Protein AF-W6P0T3-F1 (afdb_monomer_lite)

Structure (mmCIF, N/CA/C/O backbone):
data_AF-W6P0T3-F1
#
_entry.id   AF-W6P0T3-F1
#
loop_
_atom_site.group_PDB
_atom_site.id
_atom_site.type_symbol
_atom_site.label_atom_id
_atom_site.label_alt_id
_atom_site.label_comp_id
_atom_site.label_asym_id
_atom_site.label_entity_id
_atom_site.label_seq_id
_atom_site.pdbx_PDB_ins_code
_atom_site.Cartn_x
_atom_site.Cartn_y
_atom_site.Cartn_z
_atom_site.occupancy
_atom_site.B_iso_or_equiv
_atom_site.auth_seq_id
_atom_site.auth_comp_id
_atom_site.auth_asym_id
_atom_site.auth_atom_id
_atom_site.pdbx_PDB_model_num
ATOM 1 N N . MET A 1 1 ? 24.752 42.224 -3.542 1.00 72.88 1 MET A N 1
ATOM 2 C CA . MET A 1 1 ? 26.170 41.860 -3.734 1.00 72.88 1 MET A CA 1
ATOM 3 C C . MET A 1 1 ? 26.291 40.726 -4.737 1.00 72.88 1 MET A C 1
ATOM 5 O O . MET A 1 1 ? 26.664 41.035 -5.850 1.00 72.88 1 MET A O 1
ATOM 9 N N . ALA A 1 2 ? 25.847 39.499 -4.432 1.00 73.19 2 ALA A N 1
ATOM 10 C CA . ALA A 1 2 ? 25.957 38.349 -5.345 1.00 73.19 2 ALA A CA 1
ATOM 11 C C . ALA A 1 2 ? 25.408 38.587 -6.769 1.00 73.19 2 ALA A C 1
ATOM 13 O O . ALA A 1 2 ? 26.089 38.277 -7.734 1.00 73.19 2 ALA A O 1
ATOM 14 N N . TYR A 1 3 ? 24.240 39.228 -6.912 1.00 77.25 3 TYR A N 1
ATOM 15 C CA . TYR A 1 3 ? 23.693 39.597 -8.229 1.00 77.25 3 TYR A CA 1
ATOM 16 C C . TYR A 1 3 ? 24.592 40.574 -9.011 1.00 77.25 3 TYR A C 1
ATOM 18 O O . TYR A 1 3 ? 24.752 40.443 -10.217 1.00 77.25 3 TYR A O 1
ATOM 26 N N . ILE A 1 4 ? 25.213 41.537 -8.320 1.00 81.94 4 ILE A N 1
ATOM 27 C CA . ILE A 1 4 ? 26.157 42.481 -8.938 1.00 81.94 4 ILE A CA 1
ATOM 28 C C . ILE A 1 4 ? 27.427 41.726 -9.332 1.00 81.94 4 ILE A C 1
ATOM 30 O O . ILE A 1 4 ? 27.840 41.831 -10.475 1.00 81.94 4 ILE A O 1
ATOM 34 N N . THR A 1 5 ? 27.982 40.911 -8.427 1.00 84.25 5 THR A N 1
ATOM 35 C CA . THR A 1 5 ? 29.159 40.066 -8.679 1.00 84.25 5 THR A CA 1
ATOM 36 C C . THR A 1 5 ? 28.967 39.154 -9.893 1.00 84.25 5 THR A C 1
ATOM 38 O O . THR A 1 5 ? 29.878 39.030 -10.706 1.00 84.25 5 THR A O 1
ATOM 41 N N . TRP A 1 6 ? 27.788 38.540 -10.031 1.00 78.75 6 TRP A N 1
ATOM 42 C CA . TRP A 1 6 ? 27.437 37.694 -11.172 1.00 78.75 6 TRP A CA 1
ATOM 43 C C . TRP A 1 6 ? 27.368 38.497 -12.475 1.00 78.75 6 TRP A C 1
ATOM 45 O O . TRP A 1 6 ? 28.061 38.172 -13.432 1.00 78.75 6 TRP A O 1
ATOM 55 N N . MET A 1 7 ? 26.617 39.604 -12.482 1.00 78.38 7 MET A N 1
ATOM 56 C CA . MET A 1 7 ? 26.443 40.450 -13.669 1.00 78.38 7 MET A CA 1
ATOM 57 C C . MET A 1 7 ? 27.739 41.129 -14.133 1.00 78.38 7 MET A C 1
ATOM 59 O O . MET A 1 7 ? 27.922 41.342 -15.329 1.00 78.38 7 MET A O 1
ATOM 63 N N . THR A 1 8 ? 28.625 41.515 -13.209 1.00 83.31 8 THR A N 1
ATOM 64 C CA . THR A 1 8 ? 29.888 42.193 -13.547 1.00 83.31 8 THR A CA 1
ATOM 65 C C . THR A 1 8 ? 31.049 41.228 -13.764 1.00 83.31 8 THR A C 1
ATOM 67 O O . THR A 1 8 ? 32.076 41.651 -14.287 1.00 83.31 8 THR A O 1
ATOM 70 N N . ASN A 1 9 ? 30.907 39.963 -13.344 1.00 80.94 9 ASN A N 1
ATOM 71 C CA . ASN A 1 9 ? 31.951 38.933 -13.337 1.00 80.94 9 ASN A CA 1
ATOM 72 C C . ASN A 1 9 ? 33.302 39.427 -12.765 1.00 80.94 9 ASN A C 1
ATOM 74 O O . ASN A 1 9 ? 34.375 39.065 -13.246 1.00 80.94 9 ASN A O 1
ATOM 78 N N . ASP A 1 10 ? 33.251 40.294 -11.748 1.00 88.69 10 ASP A N 1
ATOM 79 C CA . ASP A 1 10 ? 34.432 40.944 -11.165 1.00 88.69 10 ASP A CA 1
ATOM 80 C C . ASP A 1 10 ? 35.087 40.044 -10.104 1.00 88.69 10 ASP A C 1
ATOM 82 O O . ASP A 1 10 ? 34.441 39.634 -9.136 1.00 88.69 10 ASP A O 1
ATOM 86 N N . SER A 1 11 ? 36.381 39.750 -10.267 1.00 88.62 11 SER A N 1
ATOM 87 C CA . SER A 1 11 ? 37.108 38.822 -9.389 1.00 88.62 11 SER A CA 1
ATOM 88 C C . SER A 1 11 ? 37.248 39.314 -7.944 1.00 88.62 11 SER A C 1
ATOM 90 O O . SER A 1 11 ? 37.234 38.488 -7.034 1.00 88.62 11 SER A O 1
ATOM 92 N N . ALA A 1 12 ? 37.379 40.620 -7.699 1.00 88.69 12 ALA A N 1
ATOM 93 C CA . ALA A 1 12 ? 37.487 41.147 -6.337 1.00 88.69 12 ALA A CA 1
ATOM 94 C C . ALA A 1 12 ? 36.136 41.050 -5.613 1.00 88.69 12 ALA A C 1
ATOM 96 O O . ALA A 1 12 ? 36.073 40.673 -4.445 1.00 88.69 12 ALA A O 1
ATOM 97 N N . LEU A 1 13 ? 35.034 41.281 -6.336 1.00 89.12 13 LEU A N 1
ATOM 98 C CA . LEU A 1 13 ? 33.688 41.084 -5.793 1.00 89.12 13 LEU A CA 1
ATOM 99 C C . LEU A 1 13 ? 33.354 39.605 -5.536 1.00 89.12 13 LEU A C 1
ATOM 101 O O . LEU A 1 13 ? 32.531 39.316 -4.663 1.00 89.12 13 LEU A O 1
ATOM 105 N N . LYS A 1 14 ? 33.955 38.665 -6.279 1.00 90.31 14 LYS A N 1
ATOM 106 C CA . LYS A 1 14 ? 33.866 37.221 -5.993 1.00 90.31 14 LYS A CA 1
ATOM 107 C C . LYS A 1 14 ? 34.643 36.845 -4.725 1.00 90.31 14 LYS A C 1
ATOM 109 O O . LYS A 1 14 ? 34.139 36.056 -3.924 1.00 90.31 14 LYS A O 1
ATOM 114 N N . ASP A 1 15 ? 35.814 37.443 -4.504 1.00 92.69 15 ASP A N 1
ATOM 115 C CA . ASP A 1 15 ? 36.596 37.265 -3.271 1.00 92.69 15 ASP A CA 1
ATOM 116 C C . ASP A 1 15 ? 35.828 37.779 -2.043 1.00 92.69 15 ASP A C 1
ATOM 118 O O . ASP A 1 15 ? 35.684 37.060 -1.049 1.00 92.69 15 ASP A O 1
ATOM 122 N N . ASP A 1 16 ? 35.242 38.977 -2.140 1.00 89.44 16 ASP A N 1
ATOM 123 C CA . ASP A 1 16 ? 34.385 39.542 -1.093 1.00 89.44 16 ASP A CA 1
ATOM 124 C C . ASP A 1 16 ? 33.165 38.648 -0.822 1.00 89.44 16 ASP A C 1
ATOM 126 O O . ASP A 1 16 ? 32.806 38.406 0.336 1.00 89.44 16 ASP A O 1
ATOM 130 N N . LEU A 1 17 ? 32.550 38.094 -1.875 1.00 89.31 17 LEU A N 1
ATOM 131 C CA . LEU A 1 17 ? 31.424 37.170 -1.747 1.00 89.31 17 LEU A CA 1
ATOM 132 C C . LEU A 1 17 ? 31.800 35.921 -0.939 1.00 89.31 17 LEU A C 1
ATOM 134 O O . LEU A 1 17 ? 31.037 35.550 -0.044 1.00 89.31 17 LEU A O 1
ATOM 138 N N . CYS A 1 18 ? 32.975 35.324 -1.176 1.00 90.94 18 CYS A N 1
ATOM 139 C CA . CYS A 1 18 ? 33.446 34.136 -0.448 1.00 90.94 18 CYS A CA 1
ATOM 140 C C . CYS A 1 18 ? 33.472 34.345 1.075 1.00 90.94 18 CYS A C 1
ATOM 142 O O . CYS A 1 18 ? 33.149 33.428 1.830 1.00 90.94 18 CYS A O 1
ATOM 144 N N . THR A 1 19 ? 33.780 35.560 1.547 1.00 87.44 19 THR A N 1
ATOM 145 C CA . THR A 1 19 ? 33.768 35.876 2.989 1.00 87.44 19 THR A CA 1
ATOM 146 C C . THR A 1 19 ? 32.364 35.853 3.603 1.00 87.44 19 THR A C 1
ATOM 148 O O . THR A 1 19 ? 32.204 35.571 4.791 1.00 87.44 19 THR A O 1
ATOM 151 N N . CYS A 1 20 ? 31.336 36.112 2.792 1.00 86.50 20 CYS A N 1
ATOM 152 C CA . CYS A 1 20 ? 29.947 36.194 3.231 1.00 86.50 20 CYS A CA 1
ATOM 153 C C . CYS A 1 20 ? 29.197 34.866 3.075 1.00 86.50 20 CYS A C 1
ATOM 155 O O . CYS A 1 20 ? 28.272 34.603 3.849 1.00 86.50 20 CYS A O 1
ATOM 157 N N . LEU A 1 21 ? 29.590 34.018 2.115 1.00 87.69 21 LEU A N 1
ATOM 158 C CA . LEU A 1 21 ? 28.896 32.763 1.802 1.00 87.69 21 LEU A CA 1
ATOM 159 C C . LEU A 1 21 ? 28.636 31.873 3.032 1.00 87.69 21 LEU A C 1
ATOM 161 O O . LEU A 1 21 ? 27.492 31.450 3.176 1.00 87.69 21 LEU A O 1
ATOM 165 N N . PRO A 1 22 ? 29.574 31.645 3.981 1.00 87.44 22 PRO A N 1
ATOM 166 C CA . PRO A 1 22 ? 29.322 30.805 5.161 1.00 87.44 22 PRO A CA 1
ATOM 167 C C . PRO A 1 22 ? 28.130 31.227 6.034 1.00 87.44 22 PRO A C 1
ATOM 169 O O . PRO A 1 22 ? 27.604 30.402 6.779 1.00 87.44 22 PRO A O 1
ATOM 172 N N . SER A 1 23 ? 27.712 32.496 5.966 1.00 86.44 23 SER A N 1
ATOM 173 C CA . SER A 1 23 ? 26.582 33.026 6.740 1.00 86.44 23 SER A CA 1
ATOM 174 C C . SER A 1 23 ? 25.211 32.771 6.100 1.00 86.44 23 SER A C 1
ATOM 176 O O . SER A 1 23 ? 24.187 32.983 6.749 1.00 86.44 23 SER A O 1
ATOM 178 N N . LEU A 1 24 ? 25.185 32.314 4.845 1.00 85.94 24 LEU A N 1
ATOM 179 C CA . LEU A 1 24 ? 23.966 32.051 4.086 1.00 85.94 24 LEU A CA 1
ATOM 180 C C . LEU A 1 24 ? 23.454 30.624 4.312 1.00 85.94 24 LEU A C 1
ATOM 182 O O . LEU A 1 24 ? 24.205 29.721 4.708 1.00 85.94 24 LEU A O 1
ATOM 186 N N . ASP A 1 25 ? 22.165 30.421 4.036 1.00 87.62 25 ASP A N 1
ATOM 187 C CA . ASP A 1 25 ? 21.563 29.092 4.015 1.00 87.62 25 ASP A CA 1
ATOM 188 C C . ASP A 1 25 ? 22.158 28.222 2.898 1.00 87.62 25 ASP A C 1
ATOM 190 O O . ASP A 1 25 ? 22.774 28.699 1.943 1.00 87.62 25 ASP A O 1
ATOM 194 N N . THR A 1 26 ? 21.996 26.913 3.041 1.00 87.62 26 THR A N 1
ATOM 195 C CA . THR A 1 26 ? 22.653 25.912 2.198 1.00 87.62 26 THR A CA 1
ATOM 196 C C . THR A 1 26 ? 22.242 25.962 0.733 1.00 87.62 26 THR A C 1
ATOM 198 O O . THR A 1 26 ? 23.102 25.744 -0.117 1.00 87.62 26 THR A O 1
ATOM 201 N N . TYR A 1 27 ? 20.983 26.290 0.431 1.00 83.19 27 TYR A N 1
ATOM 202 C CA . TYR A 1 27 ? 20.498 26.370 -0.948 1.00 83.19 27 TYR A CA 1
ATOM 203 C C . TYR A 1 27 ? 21.127 27.565 -1.669 1.00 83.19 27 TYR A C 1
ATOM 205 O O . TYR A 1 27 ? 21.695 27.424 -2.751 1.00 83.19 27 TYR A O 1
ATOM 213 N N . MET A 1 28 ? 21.120 28.732 -1.016 1.00 83.62 28 MET A N 1
ATOM 214 C CA . MET A 1 28 ? 21.764 29.934 -1.546 1.00 83.62 28 MET A CA 1
ATOM 215 C C . MET A 1 28 ? 23.274 29.742 -1.729 1.00 83.62 28 MET A C 1
ATOM 217 O O . MET A 1 28 ? 23.818 30.127 -2.762 1.00 83.62 28 MET A O 1
ATOM 221 N N . ARG A 1 29 ? 23.965 29.124 -0.757 1.00 91.25 29 ARG A N 1
ATOM 222 C CA . ARG A 1 29 ? 25.405 28.831 -0.888 1.00 91.25 29 ARG A CA 1
ATOM 223 C C . ARG A 1 29 ? 25.709 27.942 -2.088 1.00 91.25 29 ARG A C 1
ATOM 225 O O . ARG A 1 29 ? 26.627 28.270 -2.833 1.00 91.25 29 ARG A O 1
ATOM 232 N N . ALA A 1 30 ? 24.959 26.851 -2.263 1.00 87.50 30 ALA A N 1
ATOM 233 C CA . ALA A 1 30 ? 25.141 25.937 -3.387 1.00 87.50 30 ALA A CA 1
ATOM 234 C C . ALA A 1 30 ? 24.973 26.682 -4.718 1.00 87.50 30 ALA A C 1
ATOM 236 O O . ALA A 1 30 ? 25.896 26.694 -5.527 1.00 87.50 30 ALA A O 1
ATOM 237 N N . GLY A 1 31 ? 23.870 27.421 -4.885 1.00 85.56 31 GLY A N 1
ATOM 238 C CA . GLY A 1 31 ? 23.622 28.203 -6.099 1.00 85.56 31 GLY A CA 1
ATOM 239 C C . GLY A 1 31 ? 24.737 29.204 -6.420 1.00 85.56 31 GLY A C 1
ATOM 240 O O . GLY A 1 31 ? 25.165 29.306 -7.567 1.00 85.56 31 GLY A O 1
ATOM 241 N N . TYR A 1 32 ? 25.277 29.915 -5.423 1.00 89.94 32 TYR A N 1
ATOM 242 C CA . TYR A 1 32 ? 26.364 30.869 -5.673 1.00 89.94 32 TYR A CA 1
ATOM 243 C C . TYR A 1 32 ? 27.703 30.210 -6.018 1.00 89.94 32 TYR A C 1
ATOM 245 O O . TYR A 1 32 ? 28.464 30.791 -6.792 1.00 89.94 32 TYR A O 1
ATOM 253 N N . ILE A 1 33 ? 27.992 29.015 -5.495 1.00 89.75 33 ILE A N 1
ATOM 254 C CA . ILE A 1 33 ? 29.171 28.244 -5.913 1.00 89.75 33 ILE A CA 1
ATOM 255 C C . ILE A 1 33 ? 29.057 27.884 -7.398 1.00 89.75 33 ILE A C 1
ATOM 257 O O . ILE A 1 33 ? 29.981 28.168 -8.155 1.00 89.75 33 ILE A O 1
ATOM 261 N N . GLY A 1 34 ? 27.911 27.344 -7.813 1.00 84.69 34 GLY A N 1
ATOM 262 C CA . GLY A 1 34 ? 27.694 26.876 -9.185 1.00 84.69 34 GLY A CA 1
ATOM 263 C C . GLY A 1 34 ? 27.601 27.975 -10.231 1.00 84.69 34 GLY A C 1
ATOM 264 O O . GLY A 1 34 ? 28.098 27.822 -11.341 1.00 84.69 34 GLY A O 1
ATOM 265 N N . VAL A 1 35 ? 26.984 29.102 -9.872 1.00 83.50 35 VAL A N 1
ATOM 266 C CA . VAL A 1 35 ? 26.650 30.164 -10.834 1.00 83.50 35 VAL A CA 1
ATOM 267 C C . VAL A 1 35 ? 27.641 31.327 -10.793 1.00 83.50 35 VAL A C 1
ATOM 269 O O . VAL A 1 35 ? 27.955 31.913 -11.825 1.00 83.50 35 VAL A O 1
ATOM 272 N N . VAL A 1 36 ? 28.132 31.710 -9.608 1.00 85.62 36 VAL A N 1
ATOM 273 C CA . VAL A 1 36 ? 28.954 32.927 -9.446 1.00 85.62 36 VAL A CA 1
ATOM 274 C C . VAL A 1 36 ? 30.439 32.598 -9.354 1.00 85.62 36 VAL A C 1
ATOM 276 O O . VAL A 1 36 ? 31.266 33.311 -9.931 1.00 85.62 36 VAL A O 1
ATOM 279 N N . LEU A 1 37 ? 30.788 31.526 -8.639 1.00 89.25 37 LEU A N 1
ATOM 280 C CA . LEU A 1 37 ? 32.173 31.082 -8.482 1.00 89.25 37 LEU A CA 1
ATOM 281 C C . LEU A 1 37 ? 32.634 30.120 -9.584 1.00 89.25 37 LEU A C 1
ATOM 283 O O . LEU A 1 37 ? 33.788 29.714 -9.537 1.00 89.25 37 LEU A O 1
ATOM 287 N N . ASN A 1 38 ? 31.791 29.786 -10.567 1.00 86.62 38 ASN A N 1
ATOM 288 C CA . ASN A 1 38 ? 32.189 28.985 -11.722 1.00 86.62 38 ASN A CA 1
ATOM 289 C C . ASN A 1 38 ? 32.487 29.868 -12.957 1.00 86.62 38 ASN A C 1
ATOM 291 O O . ASN A 1 38 ? 31.588 30.574 -13.418 1.00 86.62 38 ASN A O 1
ATOM 295 N N . PRO A 1 39 ? 33.710 29.858 -13.518 1.00 86.25 39 PRO A N 1
ATOM 296 C CA . PRO A 1 39 ? 34.933 29.298 -12.944 1.00 86.25 39 PRO A CA 1
ATOM 297 C C . PRO A 1 39 ? 35.530 30.228 -11.866 1.00 86.25 39 PRO A C 1
ATOM 299 O O . PRO A 1 39 ? 35.317 31.453 -11.915 1.00 86.25 39 PRO A O 1
ATOM 302 N N . PRO A 1 40 ? 36.304 29.686 -10.906 1.00 89.56 40 PRO A N 1
ATOM 303 C CA . PRO A 1 40 ? 37.002 30.496 -9.917 1.00 89.56 40 PRO A CA 1
ATOM 304 C C . PRO A 1 40 ? 38.188 31.206 -10.579 1.00 89.56 40 PRO A C 1
ATOM 306 O O . PRO A 1 40 ? 38.902 30.630 -11.397 1.00 89.56 40 PRO A O 1
ATOM 309 N N . THR A 1 41 ? 38.402 32.477 -10.238 1.00 89.31 41 THR A N 1
ATOM 310 C CA . THR A 1 41 ? 39.426 33.334 -10.867 1.00 89.31 41 THR A CA 1
ATOM 311 C C . THR A 1 41 ? 40.540 33.762 -9.911 1.00 89.31 41 THR A C 1
ATOM 313 O O . THR A 1 41 ? 41.446 34.494 -10.309 1.00 89.31 41 THR A O 1
ATOM 316 N N . SER A 1 42 ? 40.491 33.327 -8.649 1.00 90.94 42 SER A N 1
ATOM 317 C CA . SER A 1 42 ? 41.497 33.620 -7.625 1.00 90.94 42 SER A CA 1
ATOM 318 C C . SER A 1 42 ? 41.773 32.392 -6.751 1.00 90.94 42 SER A C 1
ATOM 320 O O . SER A 1 42 ? 40.900 31.549 -6.549 1.00 90.94 42 SER A O 1
ATOM 322 N N . HIS A 1 43 ? 42.959 32.337 -6.138 1.00 88.06 43 HIS A N 1
ATOM 323 C CA . HIS A 1 43 ? 43.306 31.279 -5.180 1.00 88.06 43 HIS A CA 1
ATOM 324 C C . HIS A 1 43 ? 42.352 31.246 -3.968 1.00 88.06 43 HIS A C 1
ATOM 326 O O . HIS A 1 43 ? 42.143 30.193 -3.370 1.00 88.06 43 HIS A O 1
ATOM 332 N N . LEU A 1 44 ? 41.773 32.387 -3.569 1.00 90.81 44 LEU A N 1
ATOM 333 C CA . LEU A 1 44 ? 40.810 32.430 -2.464 1.00 90.81 44 LEU A CA 1
ATOM 334 C C . LEU A 1 44 ? 39.506 31.716 -2.844 1.00 90.81 44 LEU A C 1
ATOM 336 O O . LEU A 1 44 ? 38.980 30.941 -2.046 1.00 90.81 44 LEU A O 1
ATOM 340 N N . GLN A 1 45 ? 39.015 31.959 -4.061 1.00 92.50 45 GLN A N 1
ATOM 341 C CA . GLN A 1 45 ? 37.811 31.322 -4.595 1.00 92.50 45 GLN A CA 1
ATOM 342 C C . GLN A 1 45 ? 38.030 29.820 -4.782 1.00 92.50 45 GLN A C 1
ATOM 344 O O . GLN A 1 45 ? 37.215 29.029 -4.318 1.00 92.50 45 GLN A O 1
ATOM 349 N N . GLU A 1 46 ? 39.153 29.422 -5.387 1.00 90.88 46 GLU A N 1
ATOM 350 C CA . GLU A 1 46 ? 39.517 28.010 -5.561 1.00 90.88 46 GLU A CA 1
ATOM 351 C C . GLU A 1 46 ? 39.571 27.266 -4.224 1.00 90.88 46 GLU A C 1
ATOM 353 O O . GLU A 1 46 ? 38.986 26.193 -4.079 1.00 90.88 46 GLU A O 1
ATOM 358 N N . GLU A 1 47 ? 40.227 27.851 -3.217 1.00 90.94 47 GLU A N 1
ATOM 359 C CA . GLU A 1 47 ? 40.312 27.259 -1.883 1.00 90.94 47 GLU A CA 1
ATOM 360 C C . GLU A 1 47 ? 38.930 27.147 -1.223 1.00 90.94 47 GLU A C 1
ATOM 362 O O . GLU A 1 47 ? 38.648 26.148 -0.561 1.00 90.94 47 GLU A O 1
ATOM 367 N N . TYR A 1 48 ? 38.047 28.132 -1.419 1.00 93.19 48 TYR A N 1
ATOM 368 C CA . TYR A 1 48 ? 36.681 28.085 -0.897 1.00 93.19 48 TYR A CA 1
ATOM 369 C C . TYR A 1 48 ? 35.855 26.961 -1.537 1.00 93.19 48 TYR A C 1
ATOM 371 O O . TYR A 1 48 ? 35.203 26.188 -0.827 1.00 93.19 48 TYR A O 1
ATOM 379 N N . VAL A 1 49 ? 35.902 26.831 -2.868 1.00 93.44 49 VAL A N 1
ATOM 380 C CA . VAL A 1 49 ? 35.213 25.750 -3.592 1.00 93.44 49 VAL A CA 1
ATOM 381 C C . VAL A 1 49 ? 35.780 24.390 -3.165 1.00 93.44 49 VAL A C 1
ATOM 383 O O . VAL A 1 49 ? 35.018 23.479 -2.843 1.00 93.44 49 VAL A O 1
ATOM 386 N N . LEU A 1 50 ? 37.105 24.262 -3.033 1.00 92.44 50 LEU A N 1
ATOM 387 C CA . LEU A 1 50 ? 37.754 23.037 -2.554 1.00 92.44 50 LEU A CA 1
ATOM 388 C C . LEU A 1 50 ? 37.329 22.659 -1.127 1.00 92.44 50 LEU A C 1
ATOM 390 O O . LEU A 1 50 ? 37.031 21.497 -0.857 1.00 92.44 50 LEU A O 1
ATOM 394 N N . GLN A 1 51 ? 37.253 23.626 -0.209 1.00 91.81 51 GLN A N 1
ATOM 395 C CA . GLN A 1 51 ? 36.762 23.395 1.155 1.00 91.81 51 GLN A CA 1
ATOM 396 C C . GLN A 1 51 ? 35.279 23.004 1.182 1.00 91.81 51 GLN A C 1
ATOM 398 O O . GLN A 1 51 ? 34.863 22.227 2.047 1.00 91.81 51 GLN A O 1
ATOM 403 N N . SER A 1 52 ? 34.495 23.492 0.218 1.00 92.88 52 SER A N 1
ATOM 404 C CA . SER A 1 52 ? 33.063 23.203 0.095 1.00 92.88 52 SER A CA 1
ATOM 405 C C . SER A 1 52 ? 32.773 21.737 -0.253 1.00 92.88 52 SER A C 1
ATOM 407 O O . SER A 1 52 ? 31.702 21.241 0.094 1.00 92.88 52 SER A O 1
ATOM 409 N N . LEU A 1 53 ? 33.747 20.981 -0.786 1.00 90.56 53 LEU A N 1
ATOM 410 C CA . LEU A 1 53 ? 33.652 19.514 -0.894 1.00 90.56 53 LEU A CA 1
ATOM 411 C C . LEU A 1 53 ? 33.453 18.823 0.467 1.00 90.56 53 LEU A C 1
ATOM 413 O O . LEU A 1 53 ? 32.939 17.709 0.521 1.00 90.56 53 LEU A O 1
ATOM 417 N N . GLY A 1 54 ? 33.861 19.464 1.567 1.00 88.31 54 GLY A N 1
ATOM 418 C CA . GLY A 1 54 ? 33.676 18.984 2.936 1.00 88.31 54 GLY A CA 1
ATOM 419 C C . GLY A 1 54 ? 32.440 19.542 3.655 1.00 88.31 54 GLY A C 1
ATOM 420 O O . GLY A 1 54 ? 32.318 19.336 4.867 1.00 88.31 54 GLY A O 1
ATOM 421 N N . ASP A 1 55 ? 31.547 20.270 2.968 1.00 90.06 55 ASP A N 1
ATOM 422 C CA . ASP A 1 55 ? 30.359 20.876 3.585 1.00 90.06 55 ASP A CA 1
ATOM 423 C C . ASP A 1 55 ? 29.379 19.803 4.106 1.00 90.06 55 ASP A C 1
ATOM 425 O O . ASP A 1 55 ? 29.298 18.671 3.618 1.00 90.06 55 ASP A O 1
ATOM 429 N N . ARG A 1 56 ? 28.603 20.157 5.137 1.00 85.50 56 ARG A N 1
ATOM 430 C CA . ARG A 1 56 ? 27.556 19.290 5.696 1.00 85.50 56 ARG A CA 1
ATOM 431 C C . ARG A 1 56 ? 26.404 19.083 4.709 1.00 85.50 56 ARG A C 1
ATOM 433 O O . ARG A 1 56 ? 25.796 18.014 4.730 1.00 85.50 56 ARG A O 1
ATOM 440 N N . SER A 1 57 ? 26.115 20.075 3.870 1.00 85.75 57 SER A N 1
ATOM 441 C CA . SER A 1 57 ? 25.069 20.022 2.850 1.00 85.75 57 SER A CA 1
ATOM 442 C C . SER A 1 57 ? 25.508 19.229 1.633 1.00 85.75 57 SER A C 1
ATOM 444 O O . SER A 1 57 ? 26.613 19.427 1.143 1.00 85.75 57 SER A O 1
ATOM 446 N N . GLN A 1 58 ? 24.630 18.369 1.130 1.00 84.31 58 GLN A N 1
ATOM 447 C CA . GLN A 1 58 ? 24.867 17.626 -0.104 1.00 84.31 58 GLN A CA 1
ATOM 448 C C . GLN A 1 58 ? 24.921 18.547 -1.322 1.00 84.31 58 GLN A C 1
ATOM 450 O O . GLN A 1 58 ? 25.947 18.566 -1.990 1.00 84.31 58 GLN A O 1
ATOM 455 N N . ASP A 1 59 ? 23.919 19.410 -1.497 1.00 84.12 59 ASP A N 1
ATOM 456 C CA . ASP A 1 59 ? 23.837 20.341 -2.633 1.00 84.12 59 ASP A CA 1
ATOM 457 C C . ASP A 1 59 ? 25.105 21.196 -2.801 1.00 84.12 59 ASP A C 1
ATOM 459 O O . ASP A 1 59 ? 25.574 21.435 -3.908 1.00 84.12 59 ASP A O 1
ATOM 463 N N . VAL A 1 60 ? 25.706 21.624 -1.683 1.00 89.69 60 VAL A N 1
ATOM 464 C CA . VAL A 1 60 ? 26.946 22.418 -1.687 1.00 89.69 60 VAL A CA 1
ATOM 465 C C . VAL A 1 60 ? 28.139 21.581 -2.149 1.00 89.69 60 VAL A C 1
ATOM 467 O O . VAL A 1 60 ? 28.968 22.074 -2.911 1.00 89.69 60 VAL A O 1
ATOM 470 N N . ARG A 1 61 ? 28.240 20.324 -1.696 1.00 91.06 61 ARG A N 1
ATOM 471 C CA . ARG A 1 61 ? 29.320 19.416 -2.108 1.00 91.06 61 ARG A CA 1
ATOM 472 C C . ARG A 1 61 ? 29.214 19.051 -3.582 1.00 91.06 61 ARG A C 1
ATOM 474 O O . ARG A 1 61 ? 30.244 18.981 -4.245 1.00 91.06 61 ARG A O 1
ATOM 481 N N . ASP A 1 62 ? 28.003 18.802 -4.067 1.00 87.06 62 ASP A N 1
ATOM 482 C CA . ASP A 1 62 ? 27.762 18.408 -5.455 1.00 87.06 62 ASP A CA 1
ATOM 483 C C . ASP A 1 62 ? 28.079 19.562 -6.402 1.00 87.06 62 ASP A C 1
ATOM 485 O O . ASP A 1 62 ? 28.783 19.370 -7.392 1.00 87.06 62 ASP A O 1
ATOM 489 N N . GLU A 1 63 ? 27.671 20.783 -6.053 1.00 90.50 63 GLU A N 1
ATOM 490 C CA . GLU A 1 63 ? 27.999 21.952 -6.862 1.00 90.50 63 GLU A CA 1
ATOM 491 C C . GLU A 1 63 ? 29.499 22.279 -6.825 1.00 90.50 63 GLU A C 1
ATOM 493 O O . GLU A 1 63 ? 30.107 22.541 -7.860 1.00 90.50 63 GLU A O 1
ATOM 498 N N . ALA A 1 64 ? 30.146 22.160 -5.660 1.00 92.62 64 ALA A N 1
ATOM 499 C CA . ALA A 1 64 ? 31.599 22.285 -5.561 1.00 92.62 64 ALA A CA 1
ATOM 500 C C . ALA A 1 64 ? 32.334 21.229 -6.403 1.00 92.62 64 ALA A C 1
ATOM 502 O O . ALA A 1 64 ? 33.331 21.540 -7.054 1.00 92.62 64 ALA A O 1
ATOM 503 N N . TYR A 1 65 ? 31.838 19.987 -6.416 1.00 92.25 65 TYR A N 1
ATOM 504 C CA . TYR A 1 65 ? 32.372 18.933 -7.270 1.00 92.25 65 TYR A CA 1
ATOM 505 C C . TYR A 1 65 ? 32.253 19.298 -8.748 1.00 92.25 65 TYR A C 1
ATOM 507 O O . TYR A 1 65 ? 33.267 19.217 -9.434 1.00 92.25 65 TYR A O 1
ATOM 515 N N . LYS A 1 66 ? 31.082 19.746 -9.226 1.00 89.75 66 LYS A N 1
ATOM 516 C CA . LYS A 1 66 ? 30.890 20.150 -10.631 1.00 89.75 66 LYS A CA 1
ATOM 517 C C . LYS A 1 66 ? 31.920 21.192 -11.060 1.00 89.75 66 LYS A C 1
ATOM 519 O O . LYS A 1 66 ? 32.639 20.945 -12.026 1.00 89.75 66 LYS A O 1
ATOM 524 N N . VAL A 1 67 ? 32.070 22.271 -10.286 1.00 90.56 67 VAL A N 1
ATOM 525 C CA . VAL A 1 67 ? 33.046 23.341 -10.566 1.00 90.56 67 VAL A CA 1
ATOM 526 C C . VAL A 1 67 ? 34.475 22.793 -10.634 1.00 90.56 67 VAL A C 1
ATOM 528 O O . VAL A 1 67 ? 35.188 23.019 -11.606 1.00 90.56 67 VAL A O 1
ATOM 531 N N . LEU A 1 68 ? 34.903 22.014 -9.635 1.00 92.00 68 LEU A N 1
ATOM 532 C CA . LEU A 1 68 ? 36.265 21.458 -9.602 1.00 92.00 68 LEU A CA 1
ATOM 533 C C . LEU A 1 68 ? 36.497 20.393 -10.677 1.00 92.00 68 LEU A C 1
ATOM 535 O O . LEU A 1 68 ? 37.633 20.162 -11.080 1.00 92.00 68 LEU A O 1
ATOM 539 N N . SER A 1 69 ? 35.438 19.729 -11.137 1.00 89.19 69 SER A N 1
ATOM 540 C CA . SER A 1 69 ? 35.515 18.670 -12.138 1.00 89.19 69 SER A CA 1
ATOM 541 C C . SER A 1 69 ? 35.913 19.195 -13.525 1.00 89.19 69 SER A C 1
ATOM 543 O O . SER A 1 69 ? 36.422 18.416 -14.335 1.00 89.19 69 SER A O 1
ATOM 545 N N . GLU A 1 70 ? 35.725 20.491 -13.777 1.00 86.88 70 GLU A N 1
ATOM 546 C CA . GLU A 1 70 ? 36.139 21.192 -14.998 1.00 86.88 70 GLU A CA 1
ATOM 547 C C . GLU A 1 70 ? 37.584 21.724 -14.911 1.00 86.88 70 GLU A C 1
ATOM 549 O O . GLU A 1 70 ? 38.129 22.223 -15.896 1.00 86.88 70 GLU A O 1
ATOM 554 N N . MET A 1 71 ? 38.234 21.590 -13.748 1.00 87.38 71 MET A N 1
ATOM 555 C CA . MET A 1 71 ? 39.577 22.100 -13.469 1.00 87.38 71 MET A CA 1
ATOM 556 C C . MET A 1 71 ? 40.624 20.980 -13.350 1.00 87.38 71 MET A C 1
ATOM 558 O O . MET A 1 71 ? 40.324 19.840 -12.997 1.00 87.38 71 MET A O 1
ATOM 562 N N . THR A 1 72 ? 41.896 21.330 -13.567 1.00 87.38 72 THR A N 1
ATOM 563 C CA . THR A 1 72 ? 43.042 20.454 -13.268 1.00 87.38 72 THR A CA 1
ATOM 564 C C . THR A 1 72 ? 43.625 20.821 -11.905 1.00 87.38 72 THR A C 1
ATOM 566 O O . THR A 1 72 ? 44.236 21.878 -11.760 1.00 87.38 72 THR A O 1
ATOM 569 N N . LEU A 1 73 ? 43.460 19.946 -10.912 1.00 90.31 73 LEU A N 1
ATOM 570 C CA . LEU A 1 73 ? 43.921 20.185 -9.540 1.00 90.31 73 LEU A CA 1
ATOM 571 C C . LEU A 1 73 ? 45.444 20.024 -9.391 1.00 90.31 73 LEU A C 1
ATOM 573 O O . LEU A 1 73 ? 46.045 19.114 -9.969 1.00 90.31 73 LEU A O 1
ATOM 577 N N . SER A 1 74 ? 46.066 20.872 -8.565 1.00 90.12 74 SER A N 1
ATOM 578 C CA . SER A 1 74 ? 47.488 20.774 -8.208 1.00 90.12 74 SER A CA 1
ATOM 579 C C . SER A 1 74 ? 47.780 19.552 -7.318 1.00 90.12 74 SER A C 1
ATOM 581 O O . SER A 1 74 ? 46.883 19.052 -6.632 1.00 90.12 74 SER A O 1
ATOM 583 N N . PRO A 1 75 ? 49.042 19.083 -7.235 1.00 89.00 75 PRO A N 1
ATOM 584 C CA . PRO A 1 75 ? 49.422 18.008 -6.318 1.00 89.00 75 PRO A CA 1
ATOM 585 C C . PRO A 1 75 ? 49.055 18.277 -4.848 1.00 89.00 75 PRO A C 1
ATOM 587 O O . PRO A 1 75 ? 48.653 17.349 -4.145 1.00 89.00 75 PRO A O 1
ATOM 590 N N . GLU A 1 76 ? 49.156 19.524 -4.369 1.00 89.31 76 GLU A N 1
ATOM 591 C CA . GLU A 1 76 ? 48.732 19.882 -3.008 1.00 89.31 76 GLU A CA 1
ATOM 592 C C . GLU A 1 76 ? 47.207 19.820 -2.846 1.00 89.31 76 GLU A C 1
ATOM 594 O O . GLU A 1 76 ? 46.712 19.338 -1.826 1.00 89.31 76 GLU A O 1
ATOM 599 N N . GLN A 1 77 ? 46.451 20.274 -3.851 1.00 91.81 77 GLN A N 1
ATOM 600 C CA . GLN A 1 77 ? 44.988 20.201 -3.847 1.00 91.81 77 GLN A CA 1
ATOM 601 C C . GLN A 1 77 ? 44.508 18.742 -3.873 1.00 91.81 77 GLN A C 1
ATOM 603 O O . GLN A 1 77 ? 43.629 18.380 -3.092 1.00 91.81 77 GLN A O 1
ATOM 608 N N . ASN A 1 78 ? 45.140 17.873 -4.668 1.00 92.75 78 ASN A N 1
ATOM 609 C CA . ASN A 1 78 ? 44.837 16.438 -4.692 1.00 92.75 78 ASN A CA 1
ATOM 610 C C . ASN A 1 78 ? 45.059 15.778 -3.324 1.00 92.75 78 ASN A C 1
ATOM 612 O O . ASN A 1 78 ? 44.230 14.985 -2.885 1.00 92.75 78 ASN A O 1
ATOM 616 N N . GLN A 1 79 ? 46.100 16.161 -2.578 1.00 92.38 79 GLN A N 1
ATOM 617 C CA . GLN A 1 79 ? 46.278 15.677 -1.202 1.00 92.38 79 GLN A CA 1
ATOM 618 C C . GLN A 1 79 ? 45.154 16.144 -0.262 1.00 92.38 79 GLN A C 1
ATOM 620 O O . GLN A 1 79 ? 44.709 15.372 0.587 1.00 92.38 79 GLN A O 1
ATOM 625 N N . LYS A 1 80 ? 44.634 17.368 -0.428 1.00 91.75 80 LYS A N 1
ATOM 626 C CA . LYS A 1 80 ? 43.447 17.823 0.322 1.00 91.75 80 LYS A CA 1
ATOM 627 C C . LYS A 1 80 ? 42.203 17.003 -0.035 1.00 91.75 80 LYS A C 1
ATOM 629 O O . LYS A 1 80 ? 41.422 16.674 0.856 1.00 91.75 80 LYS A O 1
ATOM 634 N N . VAL A 1 81 ? 42.039 16.611 -1.300 1.00 94.19 81 VAL A N 1
ATOM 635 C CA . VAL A 1 81 ? 40.958 15.704 -1.726 1.00 94.19 81 VAL A CA 1
ATOM 636 C C . VAL A 1 81 ? 41.143 14.302 -1.125 1.00 94.19 81 VAL A C 1
ATOM 638 O O . VAL A 1 81 ? 40.188 13.741 -0.582 1.00 94.19 81 VAL A O 1
ATOM 641 N N . GLU A 1 82 ? 42.371 13.763 -1.099 1.00 94.69 82 GLU A N 1
ATOM 642 C CA . GLU A 1 82 ? 42.706 12.508 -0.398 1.00 94.69 82 GLU A CA 1
ATOM 643 C C . GLU A 1 82 ? 42.315 12.570 1.090 1.00 94.69 82 GLU A C 1
ATOM 645 O O . GLU A 1 82 ? 41.905 11.566 1.691 1.00 94.69 82 GLU A O 1
ATOM 650 N N . GLU A 1 83 ? 42.387 13.754 1.711 1.00 92.50 83 GLU A N 1
ATOM 651 C CA . GLU A 1 83 ? 41.996 13.899 3.104 1.00 92.50 83 GLU A CA 1
ATOM 652 C C . GLU A 1 83 ? 40.518 13.621 3.367 1.00 92.50 83 GLU A C 1
ATOM 654 O O . GLU A 1 83 ? 40.204 13.049 4.420 1.00 92.50 83 GLU A O 1
ATOM 659 N N . LEU A 1 84 ? 39.638 13.963 2.422 1.00 92.06 84 LEU A N 1
ATOM 660 C CA . LEU A 1 84 ? 38.189 13.773 2.524 1.00 92.06 84 LEU A CA 1
ATOM 661 C C . LEU A 1 84 ? 37.805 12.287 2.585 1.00 92.06 84 LEU A C 1
ATOM 663 O O . LEU A 1 84 ? 36.826 11.918 3.237 1.00 92.06 84 LEU A O 1
ATOM 667 N N . LEU A 1 85 ? 38.636 11.403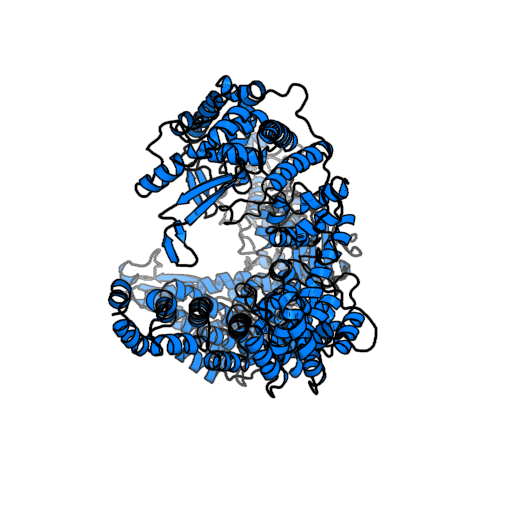 2.027 1.00 93.19 85 LEU A N 1
ATOM 668 C CA . LEU A 1 85 ? 38.434 9.949 2.032 1.00 93.19 85 LEU A CA 1
ATOM 669 C C . LEU A 1 85 ? 38.589 9.302 3.423 1.00 93.19 85 LEU A C 1
ATOM 671 O O . LEU A 1 85 ? 38.431 8.091 3.569 1.00 93.19 85 LEU A O 1
ATOM 675 N N . ARG A 1 86 ? 38.875 10.078 4.479 1.00 90.81 86 ARG A N 1
ATOM 676 C CA . ARG A 1 86 ? 38.785 9.597 5.873 1.00 90.81 86 ARG A CA 1
ATOM 677 C C . ARG A 1 86 ? 37.350 9.547 6.402 1.00 90.81 86 ARG A C 1
ATOM 679 O O . ARG A 1 86 ? 37.084 8.876 7.398 1.00 90.81 86 ARG A O 1
ATOM 686 N N . PHE A 1 87 ? 36.446 10.312 5.794 1.00 86.62 87 PHE A N 1
ATOM 687 C CA . PHE A 1 87 ? 35.052 10.393 6.208 1.00 86.62 87 PHE A CA 1
ATOM 688 C C . PHE A 1 87 ? 34.228 9.259 5.589 1.00 86.62 87 PHE A C 1
ATOM 690 O O . PHE A 1 87 ? 34.640 8.624 4.621 1.00 86.62 87 PHE A O 1
ATOM 697 N N . LYS A 1 88 ? 33.041 9.020 6.159 1.00 80.69 88 LYS A N 1
ATOM 698 C CA . LYS A 1 88 ? 32.132 7.921 5.789 1.00 80.69 88 LYS A CA 1
ATOM 699 C C . LYS A 1 88 ? 30.955 8.349 4.901 1.00 80.69 88 LYS A C 1
ATOM 701 O O . LYS A 1 88 ? 30.021 7.575 4.719 1.00 80.69 88 LYS A O 1
ATOM 706 N N . TYR A 1 89 ? 30.949 9.587 4.405 1.00 81.31 89 TYR A N 1
ATOM 707 C CA . TYR A 1 89 ? 29.882 10.086 3.533 1.00 81.31 89 TYR A CA 1
ATOM 708 C C . TYR A 1 89 ? 30.106 9.574 2.108 1.00 81.31 89 TYR A C 1
ATOM 710 O O . TYR A 1 89 ? 31.080 9.969 1.476 1.00 81.31 89 TYR A O 1
ATOM 718 N N . SER A 1 90 ? 29.233 8.686 1.626 1.00 79.94 90 SER A N 1
ATOM 719 C CA . SER A 1 90 ? 29.418 7.973 0.355 1.00 79.94 90 SER A CA 1
ATOM 720 C C . SER A 1 90 ? 29.582 8.910 -0.845 1.00 79.94 90 SER A C 1
ATOM 722 O O . SER A 1 90 ? 30.578 8.799 -1.543 1.00 79.94 90 SER A O 1
ATOM 724 N N . GLU A 1 91 ? 28.687 9.880 -1.038 1.00 82.00 91 GLU A N 1
ATOM 725 C CA . GLU A 1 91 ? 28.751 10.827 -2.170 1.00 82.00 91 GLU A CA 1
ATOM 726 C C . GLU A 1 91 ? 30.029 11.658 -2.168 1.00 82.00 91 GLU A C 1
ATOM 728 O O . GLU A 1 91 ? 30.715 11.760 -3.174 1.00 82.00 91 GLU A O 1
ATOM 733 N N . MET A 1 92 ? 30.414 12.190 -1.005 1.00 87.88 92 MET A N 1
ATOM 734 C CA . MET A 1 92 ? 31.647 12.965 -0.882 1.00 87.88 92 MET A CA 1
ATOM 735 C C . MET A 1 92 ? 32.878 12.131 -1.253 1.00 87.88 92 MET A C 1
ATOM 737 O O . MET A 1 92 ? 33.813 12.645 -1.861 1.00 87.88 92 MET A O 1
ATOM 741 N N . ARG A 1 93 ? 32.888 10.842 -0.892 1.00 90.56 93 ARG A N 1
ATOM 742 C CA . ARG A 1 93 ? 33.971 9.924 -1.261 1.00 90.56 93 ARG A CA 1
ATOM 743 C C . ARG A 1 93 ? 33.973 9.630 -2.756 1.00 90.56 93 ARG A C 1
ATOM 745 O O . ARG A 1 93 ? 35.048 9.643 -3.338 1.00 90.56 93 ARG A O 1
ATOM 752 N N . ILE A 1 94 ? 32.802 9.409 -3.357 1.00 88.56 94 ILE A N 1
ATOM 753 C CA . ILE A 1 94 ? 32.642 9.207 -4.805 1.00 88.56 94 ILE A CA 1
ATOM 754 C C . ILE A 1 94 ? 33.164 10.435 -5.557 1.00 88.56 94 ILE A C 1
ATOM 756 O O . ILE A 1 94 ? 34.051 10.301 -6.394 1.00 88.56 94 ILE A O 1
ATOM 760 N N . ASN A 1 95 ? 32.719 11.638 -5.186 1.00 89.88 95 ASN A N 1
ATOM 761 C CA . ASN A 1 95 ? 33.168 12.896 -5.788 1.00 89.88 95 ASN A CA 1
ATOM 762 C C . ASN A 1 95 ? 34.689 13.081 -5.635 1.00 89.88 95 ASN A C 1
ATOM 764 O O . ASN A 1 95 ? 35.371 13.436 -6.595 1.00 89.88 95 ASN A O 1
ATOM 768 N N . ALA A 1 96 ? 35.245 12.777 -4.457 1.00 92.88 96 ALA A N 1
ATOM 769 C CA . ALA A 1 96 ? 36.686 12.831 -4.217 1.00 92.88 96 ALA A CA 1
ATOM 770 C C . ALA A 1 96 ? 37.471 11.816 -5.071 1.00 92.88 96 ALA A C 1
ATOM 772 O O . ALA A 1 96 ? 38.473 12.187 -5.679 1.00 92.88 96 ALA A O 1
ATOM 773 N N . ILE A 1 97 ? 37.017 10.561 -5.162 1.00 92.75 97 ILE A N 1
ATOM 774 C CA . ILE A 1 97 ? 37.626 9.536 -6.026 1.00 92.75 97 ILE A CA 1
ATOM 775 C C . ILE A 1 97 ? 37.566 9.986 -7.488 1.00 92.75 97 ILE A C 1
ATOM 777 O O . ILE A 1 97 ? 38.593 9.981 -8.161 1.00 92.75 97 ILE A O 1
ATOM 781 N N . ASN A 1 98 ? 36.410 10.454 -7.961 1.00 91.44 98 ASN A N 1
ATOM 782 C CA . ASN A 1 98 ? 36.228 10.922 -9.334 1.00 91.44 98 ASN A CA 1
ATOM 783 C C . ASN A 1 98 ? 37.154 12.099 -9.680 1.00 91.44 98 ASN A C 1
ATOM 785 O O . ASN A 1 98 ? 37.690 12.137 -10.786 1.00 91.44 98 ASN A O 1
ATOM 789 N N . LEU A 1 99 ? 37.385 13.037 -8.751 1.00 93.31 99 LEU A N 1
ATOM 790 C CA . LEU A 1 99 ? 38.372 14.110 -8.934 1.00 93.31 99 LEU A CA 1
ATOM 791 C C . LEU A 1 99 ? 39.801 13.556 -8.999 1.00 93.31 99 LEU A C 1
ATOM 793 O O . LEU A 1 99 ? 40.552 13.901 -9.910 1.00 93.31 99 LEU A O 1
ATOM 797 N N . LEU A 1 100 ? 40.173 12.654 -8.084 1.00 93.88 100 LEU A N 1
ATOM 798 C CA . LEU A 1 100 ? 41.513 12.057 -8.062 1.00 93.88 100 LEU A CA 1
ATOM 799 C C . LEU A 1 100 ? 41.806 11.218 -9.311 1.00 93.88 100 LEU A C 1
ATOM 801 O O . LEU A 1 100 ? 42.957 11.170 -9.739 1.00 93.88 100 LEU A O 1
ATOM 805 N N . MET A 1 101 ? 40.796 10.581 -9.907 1.00 91.44 101 MET A N 1
ATOM 806 C CA . MET A 1 101 ? 40.930 9.782 -11.131 1.00 91.44 101 MET A CA 1
ATOM 807 C C . MET A 1 101 ? 41.221 10.621 -12.386 1.00 91.44 101 MET A C 1
ATOM 809 O O . MET A 1 101 ? 41.685 10.066 -13.378 1.00 91.44 101 MET A O 1
ATOM 813 N N . LYS A 1 102 ? 41.003 11.945 -12.348 1.00 90.31 102 LYS A N 1
ATOM 814 C CA . LYS A 1 102 ? 41.331 12.874 -13.449 1.00 90.31 102 LYS A CA 1
ATOM 815 C C . LYS A 1 102 ? 42.806 13.300 -13.476 1.00 90.31 102 LYS A C 1
ATOM 817 O O . LYS A 1 102 ? 43.225 14.001 -14.395 1.00 90.31 102 LYS A O 1
ATOM 822 N N . GLN A 1 103 ? 43.594 12.907 -12.474 1.00 90.94 103 GLN A N 1
ATOM 823 C CA . GLN A 1 103 ? 45.010 13.261 -12.382 1.00 90.94 103 GLN A CA 1
ATOM 824 C C . GLN A 1 103 ? 45.845 12.653 -13.527 1.00 90.94 103 GLN A C 1
ATOM 826 O O . GLN A 1 103 ? 45.542 11.556 -14.000 1.00 90.94 103 GLN A O 1
ATOM 831 N N . PRO A 1 104 ? 46.963 13.297 -13.918 1.00 89.62 104 PRO A N 1
ATOM 832 C CA . PRO A 1 104 ? 47.956 12.684 -14.801 1.00 89.62 104 PRO A CA 1
ATOM 833 C C . PRO A 1 104 ? 48.469 11.340 -14.256 1.00 89.62 104 PRO A C 1
ATOM 835 O O . PRO A 1 104 ? 48.572 11.167 -13.038 1.00 89.62 104 PRO A O 1
ATOM 838 N N . LYS A 1 105 ? 48.845 10.412 -15.150 1.00 87.50 105 LYS A N 1
ATOM 839 C CA . LYS A 1 105 ? 49.225 9.013 -14.840 1.00 87.50 105 LYS A CA 1
ATOM 840 C C . LYS A 1 105 ? 50.210 8.895 -13.668 1.00 87.50 105 LYS A C 1
ATOM 842 O O . LYS A 1 105 ? 50.012 8.077 -12.770 1.00 87.50 105 LYS A O 1
ATOM 847 N N . GLU A 1 106 ? 51.242 9.733 -13.636 1.00 85.00 106 GLU A N 1
ATOM 848 C CA . GLU A 1 106 ? 52.283 9.711 -12.603 1.00 85.00 106 GLU A CA 1
ATOM 849 C C . GLU A 1 106 ? 51.759 10.172 -11.234 1.00 85.00 106 GLU A C 1
ATOM 851 O O . GLU A 1 106 ? 52.083 9.577 -10.204 1.00 85.00 106 GLU A O 1
ATOM 856 N N . GLN A 1 107 ? 50.922 11.215 -11.211 1.00 90.25 107 GLN A N 1
ATOM 857 C CA . GLN A 1 107 ? 50.322 11.730 -9.977 1.00 90.25 107 GLN A CA 1
ATOM 858 C C . GLN A 1 107 ? 49.280 10.751 -9.426 1.00 90.25 107 GLN A C 1
ATOM 860 O O . GLN A 1 107 ? 49.280 10.469 -8.226 1.00 90.25 107 GLN A O 1
ATOM 865 N N . LEU A 1 108 ? 48.478 10.162 -10.319 1.00 92.25 108 LEU A N 1
ATOM 866 C CA . LEU A 1 108 ? 47.486 9.140 -10.002 1.00 92.25 108 LEU A CA 1
ATOM 867 C C . LEU A 1 108 ? 48.128 7.917 -9.327 1.00 92.25 108 LEU A C 1
ATOM 869 O O . LEU A 1 108 ? 47.668 7.501 -8.262 1.00 92.25 108 LEU A O 1
ATOM 873 N N . SER A 1 109 ? 49.228 7.389 -9.885 1.00 90.88 109 SER A N 1
ATOM 874 C CA . SER A 1 109 ? 49.993 6.289 -9.267 1.00 90.88 109 SER A CA 1
ATOM 875 C C . SER A 1 109 ? 50.447 6.648 -7.845 1.00 90.88 109 SER A C 1
ATOM 877 O O . SER A 1 109 ? 50.268 5.874 -6.897 1.00 90.88 109 SER A O 1
ATOM 879 N N . GLY A 1 110 ? 50.956 7.874 -7.665 1.00 92.69 110 GLY A N 1
ATOM 880 C CA . GLY A 1 110 ? 51.353 8.402 -6.361 1.00 92.69 110 GLY A CA 1
ATOM 881 C C . GLY A 1 110 ? 50.203 8.465 -5.349 1.00 92.69 110 GLY A C 1
ATOM 882 O O . GLY A 1 110 ? 50.384 8.043 -4.204 1.00 92.69 110 GLY A O 1
ATOM 883 N N . SER A 1 111 ? 49.029 8.960 -5.754 1.00 95.00 111 SER A N 1
ATOM 884 C CA . SER A 1 111 ? 47.822 9.007 -4.913 1.00 95.00 111 SER A CA 1
ATOM 885 C C . SER A 1 111 ? 47.354 7.612 -4.507 1.00 95.00 111 SER A C 1
ATOM 887 O O . SER A 1 111 ? 47.174 7.354 -3.317 1.00 95.00 111 SER A O 1
ATOM 889 N N . ILE A 1 112 ? 47.226 6.680 -5.458 1.00 94.88 112 ILE A N 1
ATOM 890 C CA . ILE A 1 112 ? 46.772 5.312 -5.168 1.00 94.88 112 ILE A CA 1
ATOM 891 C C . ILE A 1 112 ? 47.731 4.624 -4.188 1.00 94.88 112 ILE A C 1
ATOM 893 O O . ILE A 1 112 ? 47.289 4.038 -3.199 1.00 94.88 112 ILE A O 1
ATOM 897 N N . ARG A 1 113 ? 49.049 4.755 -4.386 1.00 94.50 113 ARG A N 1
ATOM 898 C CA . ARG A 1 113 ? 50.058 4.190 -3.475 1.00 94.50 113 ARG A CA 1
ATOM 899 C C . ARG A 1 113 ? 49.937 4.744 -2.051 1.00 94.50 113 ARG A C 1
ATOM 901 O O . ARG A 1 113 ? 50.005 3.972 -1.090 1.00 94.50 113 ARG A O 1
ATOM 908 N N . ARG A 1 114 ? 49.744 6.060 -1.894 1.00 95.00 114 ARG A N 1
ATOM 909 C CA . ARG A 1 114 ? 49.513 6.684 -0.576 1.00 95.00 114 ARG A CA 1
ATOM 910 C C . ARG A 1 114 ? 48.243 6.152 0.080 1.00 95.00 114 ARG A C 1
ATOM 912 O O . ARG A 1 114 ? 48.275 5.795 1.253 1.00 95.00 114 ARG A O 1
ATOM 919 N N . LEU A 1 115 ? 47.153 6.040 -0.679 1.00 95.50 115 LEU A N 1
ATOM 920 C CA . LEU A 1 115 ? 45.876 5.542 -0.173 1.00 95.50 115 LEU A CA 1
ATOM 921 C C . LEU A 1 115 ? 45.955 4.072 0.259 1.00 95.50 115 LEU A C 1
ATOM 923 O O . LEU A 1 115 ? 45.505 3.752 1.355 1.00 95.50 115 LEU A O 1
ATOM 927 N N . LEU A 1 116 ? 46.571 3.192 -0.540 1.00 94.19 116 LEU A N 1
ATOM 928 C CA . LEU A 1 116 ? 46.721 1.760 -0.228 1.00 94.19 116 LEU A CA 1
ATOM 929 C C . LEU A 1 116 ? 47.587 1.496 1.016 1.00 94.19 116 LEU A C 1
ATOM 931 O O . LEU A 1 116 ? 47.365 0.515 1.724 1.00 94.19 116 LEU A O 1
ATOM 935 N N . THR A 1 117 ? 48.553 2.374 1.300 1.00 93.56 117 THR A N 1
ATOM 936 C CA . THR A 1 117 ? 49.466 2.256 2.452 1.00 93.56 117 THR A CA 1
ATOM 937 C C . THR A 1 117 ? 48.991 3.022 3.695 1.00 93.56 117 THR A C 1
ATOM 939 O O . THR A 1 117 ? 49.650 2.981 4.739 1.00 93.56 117 THR A O 1
ATOM 942 N N . ASP A 1 118 ? 47.839 3.701 3.629 1.00 93.81 118 ASP A N 1
ATOM 943 C CA . ASP A 1 118 ? 47.321 4.511 4.733 1.00 93.81 118 ASP A CA 1
ATOM 944 C C . ASP A 1 118 ? 46.871 3.638 5.926 1.00 93.81 118 ASP A C 1
ATOM 946 O O . ASP A 1 118 ? 46.382 2.509 5.802 1.00 93.81 118 ASP A O 1
ATOM 950 N N . LYS A 1 119 ? 46.996 4.179 7.140 1.00 90.50 119 LYS A N 1
ATOM 951 C CA . LYS A 1 119 ? 46.545 3.522 8.376 1.00 90.50 119 LYS A CA 1
ATOM 952 C C . LYS A 1 119 ? 45.014 3.491 8.483 1.00 90.50 119 LYS A C 1
ATOM 954 O O . LYS A 1 119 ? 44.466 2.593 9.127 1.00 90.50 119 LYS A O 1
ATOM 959 N N . VAL A 1 120 ? 44.317 4.433 7.848 1.00 90.75 120 VAL A N 1
ATOM 960 C CA . VAL A 1 120 ? 42.855 4.557 7.839 1.00 90.75 120 VAL A CA 1
ATOM 961 C C . VAL A 1 120 ? 42.247 3.628 6.786 1.00 90.75 120 VAL A C 1
ATOM 963 O O . VAL A 1 120 ? 42.472 3.787 5.590 1.00 90.75 120 VAL A O 1
ATOM 966 N N . ALA A 1 121 ? 41.408 2.688 7.229 1.00 88.69 121 ALA A N 1
ATOM 967 C CA . ALA A 1 121 ? 40.773 1.702 6.348 1.00 88.69 121 ALA A CA 1
ATOM 968 C C . ALA A 1 121 ? 39.910 2.327 5.239 1.00 88.69 121 ALA A C 1
ATOM 970 O O . ALA A 1 121 ? 39.910 1.840 4.116 1.00 88.69 121 ALA A O 1
ATOM 971 N N . GLU A 1 122 ? 39.216 3.429 5.529 1.00 89.25 122 GLU A N 1
ATOM 972 C CA . GLU A 1 122 ? 38.375 4.134 4.551 1.00 89.25 122 GLU A CA 1
ATOM 973 C C . GLU A 1 122 ? 39.194 4.717 3.382 1.00 89.25 122 GLU A C 1
ATOM 975 O O . GLU A 1 122 ? 38.720 4.756 2.249 1.00 89.25 122 GLU A O 1
ATOM 980 N N . ARG A 1 123 ? 40.450 5.117 3.621 1.00 92.88 123 ARG A N 1
ATOM 981 C CA . ARG A 1 123 ? 41.357 5.583 2.560 1.00 92.88 123 ARG A CA 1
ATOM 982 C C . ARG A 1 123 ? 41.917 4.426 1.746 1.00 92.88 123 ARG A C 1
ATOM 984 O O . ARG A 1 123 ? 41.926 4.505 0.522 1.00 92.88 123 ARG A O 1
ATOM 991 N N . ARG A 1 124 ? 42.289 3.323 2.404 1.00 93.19 124 ARG A N 1
ATOM 992 C CA . ARG A 1 124 ? 42.699 2.098 1.701 1.00 93.19 124 ARG A CA 1
ATOM 993 C C . ARG A 1 124 ? 41.597 1.556 0.801 1.00 93.19 124 ARG A C 1
ATOM 995 O O . ARG A 1 124 ? 41.883 1.183 -0.327 1.00 93.19 124 ARG A O 1
ATOM 1002 N N . LEU A 1 125 ? 40.343 1.575 1.262 1.00 90.25 125 LEU A N 1
ATOM 1003 C CA . LEU A 1 125 ? 39.182 1.207 0.448 1.00 90.25 125 LEU A CA 1
ATOM 1004 C C . LEU A 1 125 ? 39.063 2.066 -0.814 1.00 90.25 125 LEU A C 1
ATOM 1006 O O . LEU A 1 125 ? 38.842 1.512 -1.882 1.00 90.25 125 LEU A O 1
ATOM 1010 N N . ALA A 1 126 ? 39.267 3.382 -0.708 1.00 92.31 126 ALA A N 1
ATOM 1011 C CA . ALA A 1 126 ? 39.278 4.260 -1.877 1.00 92.31 126 ALA A CA 1
ATOM 1012 C C . ALA A 1 126 ? 40.447 3.936 -2.824 1.00 92.31 126 ALA A C 1
ATOM 1014 O O . ALA A 1 126 ? 40.255 3.880 -4.031 1.00 92.31 126 ALA A O 1
ATOM 1015 N N . GLY A 1 127 ? 41.637 3.635 -2.290 1.00 93.62 127 GLY A N 1
ATOM 1016 C CA . GLY A 1 127 ? 42.771 3.170 -3.097 1.00 93.62 127 GLY A CA 1
ATOM 1017 C C . GLY A 1 127 ? 42.493 1.848 -3.826 1.00 93.62 127 GLY A C 1
ATOM 1018 O O . GLY A 1 127 ? 42.836 1.712 -4.996 1.00 93.62 127 GLY A O 1
ATOM 1019 N N . LEU A 1 128 ? 41.839 0.885 -3.166 1.00 91.75 128 LEU A N 1
ATOM 1020 C CA . LEU A 1 128 ? 41.412 -0.384 -3.774 1.00 91.75 128 LEU A CA 1
ATOM 1021 C C . LEU A 1 128 ? 40.330 -0.177 -4.843 1.00 91.75 128 LEU A C 1
ATOM 1023 O O . LEU A 1 128 ? 40.347 -0.855 -5.867 1.00 91.75 128 LEU A O 1
ATOM 1027 N N . ASP A 1 129 ? 39.412 0.762 -4.620 1.00 90.25 129 ASP A N 1
ATOM 1028 C CA . ASP A 1 129 ? 38.385 1.138 -5.593 1.00 90.25 129 ASP A CA 1
ATOM 1029 C C . ASP A 1 129 ? 39.011 1.777 -6.841 1.00 90.25 129 ASP A C 1
ATOM 1031 O O . ASP A 1 129 ? 38.768 1.327 -7.956 1.00 90.25 129 ASP A O 1
ATOM 1035 N N . MET A 1 130 ? 39.937 2.724 -6.657 1.00 92.25 130 MET A N 1
ATOM 1036 C CA . MET A 1 130 ? 40.716 3.307 -7.755 1.00 92.25 130 MET A CA 1
ATOM 1037 C C . MET A 1 130 ? 41.524 2.244 -8.514 1.00 92.25 130 MET A C 1
ATOM 1039 O O . MET A 1 130 ? 41.537 2.261 -9.743 1.00 92.25 130 MET A O 1
ATOM 1043 N N . MET A 1 131 ? 42.144 1.282 -7.811 1.00 90.75 131 MET A N 1
ATOM 1044 C CA . MET A 1 131 ? 42.823 0.135 -8.437 1.00 90.75 131 MET A CA 1
ATOM 1045 C C . MET A 1 131 ? 41.882 -0.673 -9.333 1.00 90.75 131 MET A C 1
ATOM 1047 O O . MET A 1 131 ? 42.278 -1.091 -10.421 1.00 90.75 131 MET A O 1
ATOM 1051 N N . LYS A 1 132 ? 40.636 -0.882 -8.897 1.00 86.25 132 LYS A N 1
ATOM 1052 C CA . LYS A 1 132 ? 39.613 -1.586 -9.678 1.00 86.25 132 LYS A CA 1
ATOM 1053 C C . LYS A 1 132 ? 39.208 -0.793 -10.919 1.00 86.25 132 LYS A C 1
ATOM 1055 O O . LYS A 1 132 ? 39.056 -1.385 -11.984 1.00 86.25 132 LYS A O 1
ATOM 1060 N N . THR A 1 133 ? 39.084 0.526 -10.800 1.00 85.06 133 THR A N 1
ATOM 1061 C CA . THR A 1 133 ? 38.753 1.406 -11.926 1.00 85.06 133 THR A CA 1
ATOM 1062 C C . THR A 1 133 ? 39.860 1.417 -12.980 1.00 85.06 133 THR A C 1
ATOM 1064 O O . THR A 1 133 ? 39.572 1.222 -14.158 1.00 85.06 133 THR A O 1
ATOM 1067 N N . ILE A 1 134 ? 41.133 1.566 -12.584 1.00 87.88 134 ILE A N 1
ATOM 1068 C CA . ILE A 1 134 ? 42.250 1.590 -13.548 1.00 87.88 134 ILE A CA 1
ATOM 1069 C C . ILE A 1 134 ? 42.538 0.221 -14.174 1.00 87.88 134 ILE A C 1
ATOM 1071 O O . ILE A 1 134 ? 43.101 0.166 -15.263 1.00 87.88 134 ILE A O 1
ATOM 1075 N N . HIS A 1 135 ? 42.142 -0.877 -13.519 1.00 81.44 135 HIS A N 1
ATOM 1076 C CA . HIS A 1 135 ? 42.368 -2.231 -14.024 1.00 81.44 135 HIS A CA 1
ATOM 1077 C C . HIS A 1 135 ? 41.749 -2.472 -15.405 1.00 81.44 135 HIS A C 1
ATOM 1079 O O . HIS A 1 135 ? 42.243 -3.304 -16.151 1.00 81.44 135 HIS A O 1
ATOM 1085 N N . ASN A 1 136 ? 40.684 -1.754 -15.761 1.00 68.88 136 ASN A N 1
ATOM 1086 C CA . ASN A 1 136 ? 40.002 -1.929 -17.045 1.00 68.88 136 ASN A CA 1
ATOM 1087 C C . ASN A 1 136 ? 40.406 -0.875 -18.089 1.00 68.88 136 ASN A C 1
ATOM 1089 O O . ASN A 1 136 ? 39.830 -0.836 -19.171 1.00 68.88 136 ASN A O 1
ATOM 1093 N N . VAL A 1 137 ? 41.380 -0.013 -17.782 1.00 80.19 137 VAL A N 1
ATOM 1094 C CA . VAL A 1 137 ? 41.822 1.066 -18.670 1.00 80.19 137 VAL A CA 1
ATOM 1095 C C . VAL A 1 137 ? 43.161 0.680 -19.284 1.00 80.19 137 VAL A C 1
ATOM 1097 O O . VAL A 1 137 ? 44.185 0.686 -18.603 1.00 80.19 137 VAL A O 1
ATOM 1100 N N . GLU A 1 138 ? 43.168 0.366 -20.582 1.00 78.62 138 GLU A N 1
ATOM 1101 C CA . GLU A 1 138 ? 44.353 -0.125 -21.306 1.00 78.62 138 GLU A CA 1
ATOM 1102 C C . GLU A 1 138 ? 45.590 0.768 -21.093 1.00 78.62 138 GLU A C 1
ATOM 1104 O O . GLU A 1 138 ? 46.664 0.285 -20.739 1.00 78.62 138 GLU A O 1
ATOM 1109 N N . PHE A 1 139 ? 45.421 2.091 -21.179 1.00 84.88 139 PHE A N 1
ATOM 1110 C CA . PHE A 1 139 ? 46.492 3.078 -20.981 1.00 84.88 139 PHE A CA 1
ATOM 1111 C C . PHE A 1 139 ? 47.106 3.093 -19.558 1.00 84.88 139 PHE A C 1
ATOM 1113 O O . PHE A 1 139 ? 48.242 3.550 -19.362 1.00 84.88 139 PHE A O 1
ATOM 1120 N N . LEU A 1 140 ? 46.378 2.590 -18.555 1.00 86.69 140 LEU A N 1
ATOM 1121 C CA . LEU A 1 140 ? 46.787 2.571 -17.144 1.00 86.69 140 LEU A CA 1
ATOM 1122 C C . LEU A 1 140 ? 47.246 1.186 -16.659 1.00 86.69 140 LEU A C 1
ATOM 1124 O O . LEU A 1 140 ? 47.574 1.039 -15.480 1.00 86.69 140 LEU A O 1
ATOM 1128 N N . GLN A 1 141 ? 47.342 0.188 -17.544 1.00 85.25 141 GLN A N 1
ATOM 1129 C CA . GLN A 1 141 ? 47.750 -1.168 -17.159 1.00 85.25 141 GLN A CA 1
ATOM 1130 C C . GLN A 1 141 ? 49.139 -1.240 -16.521 1.00 85.25 141 GLN A C 1
ATOM 1132 O O . GLN A 1 141 ? 49.315 -1.951 -15.533 1.00 85.25 141 GLN A O 1
ATOM 1137 N N . ASP A 1 142 ? 50.114 -0.471 -17.013 1.00 86.31 142 ASP A N 1
ATOM 1138 C CA . ASP A 1 142 ? 51.453 -0.443 -16.403 1.00 86.31 142 ASP A CA 1
ATOM 1139 C C . ASP A 1 142 ? 51.391 0.014 -14.940 1.00 86.31 142 ASP A C 1
ATOM 1141 O O . ASP A 1 142 ? 52.023 -0.575 -14.065 1.00 86.31 142 ASP A O 1
ATOM 1145 N N . THR A 1 143 ? 50.581 1.044 -14.668 1.00 87.00 143 THR A N 1
ATOM 1146 C CA . THR A 1 143 ? 50.365 1.592 -13.324 1.00 87.00 143 THR A CA 1
ATOM 1147 C C . THR A 1 143 ? 49.666 0.576 -12.429 1.00 87.00 143 THR A C 1
ATOM 1149 O O . THR A 1 143 ? 50.049 0.403 -11.274 1.00 87.00 143 THR A O 1
ATOM 1152 N N . TYR A 1 144 ? 48.674 -0.140 -12.962 1.00 87.56 144 TYR A N 1
ATOM 1153 C CA . TYR A 1 144 ? 48.021 -1.228 -12.244 1.00 87.56 144 TYR A CA 1
ATOM 1154 C C . TYR A 1 144 ? 49.032 -2.314 -11.836 1.00 87.56 144 TYR A C 1
ATOM 1156 O O . TYR A 1 144 ? 49.130 -2.648 -10.653 1.00 87.56 144 TYR A O 1
ATOM 1164 N N . GLN A 1 145 ? 49.841 -2.816 -12.776 1.00 86.81 145 GLN A N 1
ATOM 1165 C CA . GLN A 1 145 ? 50.846 -3.853 -12.498 1.00 86.81 145 GLN A CA 1
ATOM 1166 C C . GLN A 1 145 ? 51.905 -3.390 -11.484 1.00 86.81 145 GLN A C 1
ATOM 1168 O O . GLN A 1 145 ? 52.313 -4.166 -10.618 1.00 86.81 145 GLN A O 1
ATOM 1173 N N . GLU A 1 146 ? 52.306 -2.117 -11.533 1.00 89.94 146 GLU A N 1
ATOM 1174 C CA . GLU A 1 146 ? 53.241 -1.506 -10.579 1.00 89.94 146 GLU A CA 1
ATOM 1175 C C . GLU A 1 146 ? 52.706 -1.493 -9.130 1.00 89.94 146 GLU A C 1
ATOM 1177 O O . GLU A 1 146 ? 53.477 -1.595 -8.169 1.00 89.94 146 GLU A O 1
ATOM 1182 N N . LEU A 1 147 ? 51.388 -1.358 -8.951 1.00 91.06 147 LEU A N 1
ATOM 1183 C CA . LEU A 1 147 ? 50.740 -1.159 -7.648 1.00 91.06 147 LEU A CA 1
ATOM 1184 C C . LEU A 1 147 ? 50.188 -2.448 -7.018 1.00 91.06 147 LEU A C 1
ATOM 1186 O O . LEU A 1 147 ? 49.977 -2.491 -5.804 1.00 91.06 147 LEU A O 1
ATOM 1190 N N . ILE A 1 148 ? 50.006 -3.521 -7.794 1.00 89.06 148 ILE A N 1
ATOM 1191 C CA . ILE A 1 148 ? 49.523 -4.823 -7.298 1.00 89.06 148 ILE A CA 1
ATOM 1192 C C . ILE A 1 148 ? 50.318 -5.377 -6.101 1.00 89.06 148 ILE A C 1
ATOM 1194 O O . ILE A 1 148 ? 49.688 -5.872 -5.159 1.00 89.06 148 ILE A O 1
ATOM 1198 N N . PRO A 1 149 ? 51.664 -5.295 -6.053 1.00 89.88 149 PRO A N 1
ATOM 1199 C CA . PRO A 1 149 ? 52.421 -5.718 -4.876 1.00 89.88 149 PRO A CA 1
ATOM 1200 C C . PRO A 1 149 ? 51.981 -5.002 -3.590 1.00 89.88 149 PRO A C 1
ATOM 1202 O O . PRO A 1 149 ? 51.848 -5.644 -2.553 1.00 89.88 149 PRO A O 1
ATOM 1205 N N . THR A 1 150 ? 51.656 -3.708 -3.668 1.00 90.56 150 THR A N 1
ATOM 1206 C CA . THR A 1 150 ? 51.202 -2.907 -2.520 1.00 90.56 150 THR A CA 1
ATOM 1207 C C . THR A 1 150 ? 49.835 -3.364 -1.996 1.00 90.56 150 THR A C 1
ATOM 1209 O O . THR A 1 150 ? 49.595 -3.318 -0.792 1.00 90.56 150 THR A O 1
ATOM 1212 N N . VAL A 1 151 ? 48.955 -3.887 -2.857 1.00 88.25 151 VAL A N 1
ATOM 1213 C CA . VAL A 1 151 ? 47.674 -4.487 -2.431 1.00 88.25 151 VAL A CA 1
ATOM 1214 C C . VAL A 1 151 ? 47.905 -5.736 -1.570 1.00 88.25 151 VAL A C 1
ATOM 1216 O O . VAL A 1 151 ? 47.234 -5.922 -0.554 1.00 88.25 151 VAL A O 1
ATOM 1219 N N . LYS A 1 152 ? 48.891 -6.571 -1.928 1.00 84.38 152 LYS A N 1
ATOM 1220 C CA . LYS A 1 152 ? 49.238 -7.802 -1.187 1.00 84.38 152 LYS A CA 1
ATOM 1221 C C . LYS A 1 152 ? 49.844 -7.526 0.195 1.00 84.38 152 LYS A C 1
ATOM 1223 O O . LYS A 1 152 ? 49.824 -8.404 1.054 1.00 84.38 152 LYS A O 1
ATOM 1228 N N . GLU A 1 153 ? 50.363 -6.321 0.421 1.00 88.12 153 GLU A N 1
ATOM 1229 C CA . GLU A 1 153 ? 50.963 -5.900 1.693 1.00 88.12 153 GLU A CA 1
ATOM 1230 C C . GLU A 1 153 ? 49.928 -5.444 2.739 1.00 88.12 153 GLU A C 1
ATOM 1232 O O . GLU A 1 153 ? 50.282 -5.262 3.909 1.00 88.12 153 GLU A O 1
ATOM 1237 N N . ILE A 1 154 ? 48.648 -5.289 2.367 1.00 86.94 154 ILE A N 1
ATOM 1238 C CA . ILE A 1 154 ? 47.582 -4.876 3.291 1.00 86.94 154 ILE A CA 1
ATOM 1239 C C . ILE A 1 154 ? 47.375 -5.950 4.370 1.00 86.94 154 ILE A C 1
ATOM 1241 O O . ILE A 1 154 ? 46.815 -7.022 4.138 1.00 86.94 154 ILE A O 1
ATOM 1245 N N . GLN A 1 155 ? 47.791 -5.643 5.599 1.00 79.44 155 GLN A N 1
ATOM 1246 C CA . GLN A 1 155 ? 47.646 -6.550 6.737 1.00 79.44 155 GLN A CA 1
ATOM 1247 C C . GLN A 1 155 ? 46.263 -6.421 7.391 1.00 79.44 155 GLN A C 1
ATOM 1249 O O . GLN A 1 155 ? 45.829 -5.324 7.735 1.00 79.44 155 GLN A O 1
ATOM 1254 N N . LYS A 1 156 ? 45.609 -7.563 7.657 1.00 82.50 156 LYS A N 1
ATOM 1255 C CA . LYS A 1 156 ? 44.292 -7.664 8.327 1.00 82.50 156 LYS A CA 1
ATOM 1256 C C . LYS A 1 156 ? 43.181 -6.845 7.633 1.00 82.50 156 LYS A C 1
ATOM 1258 O O . LYS A 1 156 ? 42.572 -5.991 8.285 1.00 82.50 156 LYS A O 1
ATOM 1263 N N . PRO A 1 157 ? 42.880 -7.113 6.348 1.00 83.94 157 PRO A N 1
ATOM 1264 C CA . PRO A 1 157 ? 41.796 -6.431 5.647 1.00 83.94 157 PRO A CA 1
ATOM 1265 C C . PRO A 1 157 ? 40.448 -6.671 6.340 1.00 83.94 157 PRO A C 1
ATOM 1267 O O . PRO A 1 157 ? 40.141 -7.780 6.797 1.00 83.94 157 PRO A O 1
ATOM 1270 N N . ASN A 1 158 ? 39.629 -5.624 6.417 1.00 81.19 158 ASN A N 1
ATOM 1271 C CA . ASN A 1 158 ? 38.242 -5.728 6.857 1.00 81.19 158 ASN A CA 1
ATOM 1272 C C . ASN A 1 158 ? 37.371 -6.431 5.791 1.00 81.19 158 ASN A C 1
ATOM 1274 O O . ASN A 1 158 ? 37.825 -6.687 4.681 1.00 81.19 158 ASN A O 1
ATOM 1278 N N . ALA A 1 159 ? 36.107 -6.740 6.107 1.00 75.81 159 ALA A N 1
ATOM 1279 C CA . ALA A 1 159 ? 35.218 -7.471 5.194 1.00 75.81 159 ALA A CA 1
ATOM 1280 C C . ALA A 1 159 ? 35.067 -6.817 3.803 1.00 75.81 159 ALA A C 1
ATOM 1282 O O . ALA A 1 159 ? 35.073 -7.524 2.804 1.00 75.81 159 ALA A O 1
ATOM 1283 N N . LYS A 1 160 ? 34.999 -5.479 3.721 1.00 78.12 160 LYS A N 1
ATOM 1284 C CA . LYS A 1 160 ? 34.899 -4.754 2.442 1.00 78.12 160 LYS A CA 1
ATOM 1285 C C . LYS A 1 160 ? 36.218 -4.791 1.665 1.00 78.12 160 LYS A C 1
ATOM 1287 O O . LYS A 1 160 ? 36.206 -4.976 0.454 1.00 78.12 160 LYS A O 1
ATOM 1292 N N . GLU A 1 161 ? 37.347 -4.644 2.363 1.00 85.88 161 GLU A N 1
ATOM 1293 C CA . GLU A 1 161 ? 38.681 -4.745 1.755 1.00 85.88 161 GLU A CA 1
ATOM 1294 C C . GLU A 1 161 ? 38.908 -6.156 1.196 1.00 85.88 161 GLU A C 1
ATOM 1296 O O . GLU A 1 161 ? 39.414 -6.277 0.090 1.00 85.88 161 GLU A O 1
ATOM 1301 N N . LYS A 1 162 ? 38.476 -7.212 1.904 1.00 81.62 162 LYS A N 1
ATOM 1302 C CA . LYS A 1 162 ? 38.570 -8.602 1.424 1.00 81.62 162 LYS A CA 1
ATOM 1303 C C . LYS A 1 162 ? 37.859 -8.797 0.088 1.00 81.62 162 LYS A C 1
ATOM 1305 O O . LYS A 1 162 ? 38.485 -9.288 -0.839 1.00 81.62 162 LYS A O 1
ATOM 1310 N N . VAL A 1 163 ? 36.610 -8.338 -0.030 1.00 78.44 163 VAL A N 1
ATOM 1311 C CA . VAL A 1 163 ? 35.831 -8.443 -1.278 1.00 78.44 163 VAL A CA 1
ATOM 1312 C C . VAL A 1 163 ? 36.550 -7.753 -2.443 1.00 78.44 163 VAL A C 1
ATOM 1314 O O . VAL A 1 163 ? 36.648 -8.318 -3.531 1.00 78.44 163 VAL A O 1
ATOM 1317 N N . LEU A 1 164 ? 37.089 -6.547 -2.225 1.00 82.75 164 LEU A N 1
ATOM 1318 C CA . LEU A 1 164 ? 37.810 -5.817 -3.273 1.00 82.75 164 LEU A CA 1
ATOM 1319 C C . LEU A 1 164 ? 39.153 -6.471 -3.615 1.00 82.75 164 LEU A C 1
ATOM 1321 O O . LEU A 1 164 ? 39.469 -6.616 -4.792 1.00 82.75 164 LEU A O 1
ATOM 1325 N N . ILE A 1 165 ? 39.920 -6.914 -2.618 1.00 85.50 165 ILE A N 1
ATOM 1326 C CA . ILE A 1 165 ? 41.199 -7.605 -2.824 1.00 85.50 165 ILE A CA 1
ATOM 1327 C C . ILE A 1 165 ? 40.981 -8.915 -3.590 1.00 85.50 165 ILE A C 1
ATOM 1329 O O . ILE A 1 165 ? 41.653 -9.143 -4.591 1.00 85.50 165 ILE A O 1
ATOM 1333 N N . GLU A 1 166 ? 40.008 -9.735 -3.188 1.00 79.88 166 GLU A N 1
ATOM 1334 C CA . GLU A 1 166 ? 39.636 -10.968 -3.895 1.00 79.88 166 GLU A CA 1
ATOM 1335 C C . GLU A 1 166 ? 39.249 -10.682 -5.352 1.00 79.88 166 GLU A C 1
ATOM 1337 O O . GLU A 1 166 ? 39.632 -11.434 -6.246 1.00 79.88 166 GLU A O 1
ATOM 1342 N N . SER A 1 167 ? 38.561 -9.563 -5.617 1.00 78.06 167 SER A N 1
ATOM 1343 C CA . SER A 1 167 ? 38.216 -9.155 -6.985 1.00 78.06 167 SER A CA 1
ATOM 1344 C C . SER A 1 167 ? 39.412 -8.706 -7.835 1.00 78.06 167 SER A C 1
ATOM 1346 O O . SER A 1 167 ? 39.324 -8.756 -9.058 1.00 78.06 167 SER A O 1
ATOM 1348 N N . LEU A 1 168 ? 40.510 -8.264 -7.208 1.00 80.75 168 LEU A N 1
ATOM 1349 C CA . LEU A 1 168 ? 41.704 -7.752 -7.888 1.00 80.75 168 LEU A CA 1
ATOM 1350 C C . LEU A 1 168 ? 42.777 -8.828 -8.101 1.00 80.75 168 LEU A C 1
ATOM 1352 O O . LEU A 1 168 ? 43.450 -8.814 -9.124 1.00 80.75 168 LEU A O 1
ATOM 1356 N N . ILE A 1 169 ? 42.982 -9.724 -7.129 1.00 77.62 169 ILE A N 1
ATOM 1357 C CA . ILE A 1 169 ? 44.100 -10.688 -7.137 1.00 77.62 169 ILE A CA 1
ATOM 1358 C C . ILE A 1 169 ? 43.685 -12.150 -6.893 1.00 77.62 169 ILE A C 1
ATOM 1360 O O . ILE A 1 169 ? 44.557 -13.019 -6.845 1.00 77.62 169 ILE A O 1
ATOM 1364 N N . GLY A 1 170 ? 42.385 -12.437 -6.758 1.00 66.31 170 GLY A N 1
ATOM 1365 C CA . GLY A 1 170 ? 41.863 -13.775 -6.459 1.00 66.31 170 GLY A CA 1
ATOM 1366 C C . GLY A 1 170 ? 42.062 -14.214 -5.001 1.00 66.31 170 GLY A C 1
ATOM 1367 O O . GLY A 1 170 ? 42.675 -13.517 -4.194 1.00 66.31 170 GLY A O 1
ATOM 1368 N N . ASP A 1 171 ? 41.548 -15.399 -4.656 1.00 57.41 171 ASP A N 1
ATOM 1369 C CA . ASP A 1 171 ? 41.619 -15.978 -3.299 1.00 57.41 171 ASP A CA 1
ATOM 1370 C C . ASP A 1 171 ? 42.951 -16.698 -2.988 1.00 57.41 171 ASP A C 1
ATOM 1372 O O . ASP A 1 171 ? 43.146 -17.230 -1.894 1.00 57.41 171 ASP A O 1
ATOM 1376 N N . GLY A 1 172 ? 43.881 -16.721 -3.950 1.00 55.53 172 GLY A N 1
ATOM 1377 C CA . GLY A 1 172 ? 45.189 -17.367 -3.830 1.00 55.53 172 GLY A CA 1
ATOM 1378 C C . GLY A 1 172 ? 45.179 -18.899 -3.918 1.00 55.53 172 GLY A C 1
ATOM 1379 O O . GLY A 1 172 ? 46.228 -19.504 -3.698 1.00 55.53 172 GLY A O 1
ATOM 1380 N N . THR A 1 173 ? 44.045 -19.541 -4.235 1.00 47.97 173 THR A N 1
ATOM 1381 C CA . THR A 1 173 ? 43.908 -21.014 -4.232 1.00 47.97 173 THR A CA 1
ATOM 1382 C C . THR A 1 173 ? 43.630 -21.651 -5.598 1.00 47.97 173 THR A C 1
ATOM 1384 O O . THR A 1 173 ? 43.731 -22.873 -5.725 1.00 47.97 173 THR A O 1
ATOM 1387 N N . LYS A 1 174 ? 43.349 -20.860 -6.644 1.00 42.53 174 LYS A N 1
ATOM 1388 C CA . LYS A 1 174 ? 43.209 -21.331 -8.035 1.00 42.53 174 LYS A CA 1
ATOM 1389 C C . LYS A 1 174 ? 43.840 -20.351 -9.026 1.00 42.53 174 LYS A C 1
ATOM 1391 O O . LYS A 1 174 ? 43.659 -19.145 -8.891 1.00 42.53 174 LYS A O 1
ATOM 1396 N N . GLU A 1 175 ? 44.505 -20.875 -10.060 1.00 38.28 175 GLU A N 1
ATOM 1397 C CA . GLU A 1 175 ? 44.757 -20.156 -11.320 1.00 38.28 175 GLU A CA 1
ATOM 1398 C C . GLU A 1 175 ? 43.410 -19.917 -12.023 1.00 38.28 175 GLU A C 1
ATOM 1400 O O . GLU A 1 175 ? 43.051 -20.606 -12.970 1.00 38.28 175 GLU A O 1
ATOM 1405 N N . ASN A 1 176 ? 42.609 -18.984 -11.518 1.00 42.06 176 ASN A N 1
ATOM 1406 C CA . ASN A 1 176 ? 41.517 -18.411 -12.285 1.00 42.06 176 ASN A CA 1
ATOM 1407 C C . ASN A 1 176 ? 41.995 -17.041 -12.746 1.00 42.06 176 ASN A C 1
ATOM 1409 O O . ASN A 1 176 ? 42.155 -16.127 -11.938 1.00 42.06 176 ASN A O 1
ATOM 1413 N N . THR A 1 177 ? 42.214 -16.896 -14.050 1.00 40.62 177 THR A N 1
ATOM 1414 C CA . THR A 1 177 ? 42.096 -15.600 -14.713 1.00 40.62 177 THR A CA 1
ATOM 1415 C C . THR A 1 177 ? 40.754 -15.017 -14.285 1.00 40.62 177 THR A C 1
ATOM 1417 O O . THR A 1 177 ? 39.708 -15.564 -14.634 1.00 40.62 177 THR A O 1
ATOM 1420 N N . ALA A 1 178 ? 40.761 -13.968 -13.461 1.00 49.97 178 ALA A N 1
ATOM 1421 C CA . ALA A 1 178 ? 39.550 -13.226 -13.152 1.00 49.97 178 ALA A CA 1
ATOM 1422 C C . ALA A 1 178 ? 38.963 -12.759 -14.493 1.00 49.97 178 ALA A C 1
ATOM 1424 O O . ALA A 1 178 ? 39.532 -11.900 -15.162 1.00 49.97 178 ALA A O 1
ATOM 1425 N N . GLN A 1 179 ? 37.892 -13.404 -14.964 1.00 56.12 179 GLN A N 1
ATOM 1426 C CA . GLN A 1 179 ? 37.183 -12.946 -16.153 1.00 56.12 179 GLN A CA 1
ATOM 1427 C C . GLN A 1 179 ? 36.498 -11.636 -15.768 1.00 56.12 179 GLN A C 1
ATOM 1429 O O . GLN A 1 179 ? 35.497 -11.628 -15.057 1.00 56.12 179 GLN A O 1
ATOM 1434 N N . HIS A 1 180 ? 37.092 -10.518 -16.176 1.00 68.19 180 HIS A N 1
ATOM 1435 C CA . HIS A 1 180 ? 36.525 -9.195 -15.960 1.00 68.19 180 HIS A CA 1
ATOM 1436 C C . HIS A 1 180 ? 35.413 -8.960 -16.980 1.00 68.19 180 HIS A C 1
ATOM 1438 O O . HIS A 1 180 ? 35.656 -8.937 -18.184 1.00 68.19 180 HIS A O 1
ATOM 1444 N N . TYR A 1 181 ? 34.180 -8.820 -16.500 1.00 84.75 181 TYR A N 1
ATOM 1445 C CA . TYR A 1 181 ? 33.010 -8.567 -17.338 1.00 84.75 181 TYR A CA 1
ATOM 1446 C C . TYR A 1 181 ? 32.838 -7.062 -17.546 1.00 84.75 181 TYR A C 1
ATOM 1448 O O . TYR A 1 181 ? 32.596 -6.326 -16.589 1.00 84.75 181 TYR A O 1
ATOM 1456 N N . THR A 1 182 ? 32.967 -6.610 -18.790 1.00 84.56 182 THR A N 1
ATOM 1457 C CA . THR A 1 182 ? 32.852 -5.203 -19.195 1.00 84.56 182 THR A CA 1
ATOM 1458 C C . THR A 1 182 ? 31.860 -5.075 -20.345 1.00 84.56 182 THR A C 1
ATOM 1460 O O . THR A 1 182 ? 31.594 -6.042 -21.055 1.00 84.56 182 THR A O 1
ATOM 1463 N N . LYS A 1 183 ? 31.321 -3.879 -20.580 1.00 86.88 183 LYS A N 1
ATOM 1464 C CA . LYS A 1 183 ? 30.457 -3.614 -21.736 1.00 86.88 183 LYS A CA 1
ATOM 1465 C C . LYS A 1 183 ? 31.165 -3.965 -23.053 1.00 86.88 183 LYS A C 1
ATOM 1467 O O . LYS A 1 183 ? 30.560 -4.597 -23.914 1.00 86.88 183 LYS A O 1
ATOM 1472 N N . ASP A 1 184 ? 32.463 -3.670 -23.152 1.00 84.69 184 ASP A N 1
ATOM 1473 C CA . ASP A 1 184 ? 33.289 -3.920 -24.345 1.00 84.69 184 ASP A CA 1
ATOM 1474 C C . ASP A 1 184 ? 33.465 -5.405 -24.691 1.00 84.69 184 ASP A C 1
ATOM 1476 O O . ASP A 1 184 ? 33.723 -5.735 -25.845 1.00 84.69 184 ASP A O 1
ATOM 1480 N N . ASN A 1 185 ? 33.318 -6.316 -23.721 1.00 87.69 185 ASN A N 1
ATOM 1481 C CA . ASN A 1 185 ? 33.325 -7.764 -23.963 1.00 87.69 185 ASN A CA 1
ATOM 1482 C C . ASN A 1 185 ? 31.936 -8.405 -23.822 1.00 87.69 185 ASN A C 1
ATOM 1484 O O . ASN A 1 185 ? 31.825 -9.606 -23.564 1.00 87.69 185 ASN A O 1
ATOM 1488 N N . GLY A 1 186 ? 30.882 -7.588 -23.933 1.00 89.50 186 GLY A N 1
ATOM 1489 C CA . GLY A 1 186 ? 29.486 -8.000 -23.796 1.00 89.50 186 GLY A CA 1
ATOM 1490 C C . GLY A 1 186 ? 29.181 -8.651 -22.451 1.00 89.50 186 GLY A C 1
ATOM 1491 O O . GLY A 1 186 ? 28.380 -9.584 -22.358 1.00 89.50 186 GLY A O 1
ATOM 1492 N N . PHE A 1 187 ? 29.878 -8.203 -21.408 1.00 92.12 187 PHE A N 1
ATOM 1493 C CA . PHE A 1 187 ? 29.854 -8.740 -20.054 1.00 92.12 187 PHE A CA 1
ATOM 1494 C C . PHE A 1 187 ? 30.130 -10.246 -19.990 1.00 92.12 187 PHE A C 1
ATOM 1496 O O . PHE A 1 187 ? 29.676 -10.902 -19.056 1.00 92.12 187 PHE A O 1
ATOM 1503 N N . GLY A 1 188 ? 30.832 -10.819 -20.975 1.00 90.25 188 GLY A N 1
ATOM 1504 C CA . GLY A 1 188 ? 31.040 -12.264 -21.113 1.00 90.25 188 GLY A CA 1
ATOM 1505 C C . GLY A 1 188 ? 29.771 -13.070 -21.422 1.00 90.25 188 GLY A C 1
ATOM 1506 O O . GLY A 1 188 ? 29.779 -14.289 -21.251 1.00 90.25 188 GLY A O 1
ATOM 1507 N N . LEU A 1 189 ? 28.681 -12.409 -21.823 1.00 92.62 189 LEU A N 1
ATOM 1508 C CA . LEU A 1 189 ? 27.406 -13.035 -22.184 1.00 92.62 189 LEU A CA 1
ATOM 1509 C C . LEU A 1 189 ? 27.134 -12.998 -23.691 1.00 92.62 189 LEU A C 1
ATOM 1511 O O . LEU A 1 189 ? 26.459 -13.890 -24.201 1.00 92.62 189 LEU A O 1
ATOM 1515 N N . TYR A 1 190 ? 27.649 -11.993 -24.398 1.00 93.50 190 TYR A N 1
ATOM 1516 C CA . TYR A 1 190 ? 27.481 -11.840 -25.842 1.00 93.50 190 TYR A CA 1
ATOM 1517 C C . TYR A 1 190 ? 28.741 -11.275 -26.504 1.00 93.50 190 TYR A C 1
ATOM 1519 O O . TYR A 1 190 ? 29.567 -10.651 -25.849 1.00 93.50 190 TYR A O 1
ATOM 1527 N N . ASP A 1 191 ? 28.869 -11.468 -27.817 1.00 91.38 191 ASP A N 1
ATOM 1528 C CA . ASP A 1 191 ? 29.854 -10.764 -28.642 1.00 91.38 191 ASP A CA 1
ATOM 1529 C C . ASP A 1 191 ? 29.254 -9.421 -29.103 1.00 91.38 191 ASP A C 1
ATOM 1531 O O . ASP A 1 191 ? 28.234 -9.442 -29.800 1.00 91.38 191 ASP A O 1
ATOM 1535 N N . PRO A 1 192 ? 29.814 -8.249 -28.741 1.00 87.81 192 PRO A N 1
ATOM 1536 C CA . PRO A 1 192 ? 29.319 -6.950 -29.207 1.00 87.81 192 PRO A CA 1
ATOM 1537 C C . PRO A 1 192 ? 29.343 -6.770 -30.732 1.00 87.81 192 PRO A C 1
ATOM 1539 O O . PRO A 1 192 ? 28.561 -5.975 -31.249 1.00 87.81 192 PRO A O 1
ATOM 1542 N N . ALA A 1 193 ? 30.173 -7.526 -31.458 1.00 87.25 193 ALA A N 1
ATOM 1543 C CA . ALA A 1 193 ? 30.256 -7.475 -32.917 1.00 87.25 193 ALA A CA 1
ATOM 1544 C C . ALA A 1 193 ? 29.203 -8.344 -33.633 1.00 87.25 193 ALA A C 1
ATOM 1546 O O . ALA A 1 193 ? 29.072 -8.256 -34.854 1.00 87.25 193 ALA A O 1
ATOM 1547 N N . LEU A 1 194 ? 28.434 -9.171 -32.909 1.00 88.31 194 LEU A N 1
ATOM 1548 C CA . LEU A 1 194 ? 27.418 -10.035 -33.518 1.00 88.31 194 LEU A CA 1
ATOM 1549 C C . LEU A 1 194 ? 26.342 -9.209 -34.245 1.00 88.31 194 LEU A C 1
ATOM 1551 O O . LEU A 1 194 ? 25.718 -8.324 -33.648 1.00 88.31 194 LEU A O 1
ATOM 1555 N N . GLU A 1 195 ? 26.075 -9.548 -35.505 1.00 87.06 195 GLU A N 1
ATOM 1556 C CA . GLU A 1 195 ? 24.966 -8.993 -36.280 1.00 87.06 195 GLU A CA 1
ATOM 1557 C C . GLU A 1 195 ? 23.742 -9.915 -36.256 1.00 87.06 195 GLU A C 1
ATOM 1559 O O . GLU A 1 195 ? 23.828 -11.113 -36.527 1.00 87.06 195 GLU A O 1
ATOM 1564 N N . VAL A 1 196 ? 22.575 -9.335 -35.972 1.00 89.25 196 VAL A N 1
ATOM 1565 C CA . VAL A 1 196 ? 21.291 -10.044 -35.989 1.00 89.25 196 VAL A CA 1
ATOM 1566 C C . VAL A 1 196 ? 20.683 -9.997 -37.387 1.00 89.25 196 VAL A C 1
ATOM 1568 O O . VAL A 1 196 ? 20.486 -8.914 -37.951 1.00 89.25 196 VAL A O 1
ATOM 1571 N N . ASN A 1 197 ? 20.346 -11.176 -37.911 1.00 87.50 197 ASN A N 1
ATOM 1572 C CA . ASN A 1 197 ? 19.597 -11.346 -39.152 1.00 87.50 197 ASN A CA 1
ATOM 1573 C C . ASN A 1 197 ? 18.123 -11.580 -38.829 1.00 87.50 197 ASN A C 1
ATOM 1575 O O . ASN A 1 197 ? 17.787 -12.523 -38.118 1.00 87.50 197 ASN A O 1
ATOM 1579 N N . LEU A 1 198 ? 17.256 -10.730 -39.369 1.00 90.62 198 LEU A N 1
ATOM 1580 C CA . LEU A 1 198 ? 15.813 -10.834 -39.195 1.00 90.62 198 LEU A CA 1
ATOM 1581 C C . LEU A 1 198 ? 15.149 -11.488 -40.413 1.00 90.62 198 LEU A C 1
ATOM 1583 O O . LEU A 1 198 ? 15.686 -11.390 -41.520 1.00 90.62 198 LEU A O 1
ATOM 1587 N N . PRO A 1 199 ? 13.973 -12.114 -40.242 1.00 89.62 199 PRO A N 1
ATOM 1588 C CA . PRO A 1 199 ? 13.204 -12.638 -41.364 1.00 89.62 199 PRO A CA 1
ATOM 1589 C C . PRO A 1 199 ? 12.801 -11.519 -42.337 1.00 89.62 199 PRO A C 1
ATOM 1591 O O . PRO A 1 199 ? 12.492 -10.398 -41.931 1.00 89.62 199 PRO A O 1
ATOM 1594 N N . GLU A 1 200 ? 12.770 -11.823 -43.637 1.00 88.56 200 GLU A N 1
ATOM 1595 C CA . GLU A 1 200 ? 12.257 -10.881 -44.632 1.00 88.56 200 GLU A CA 1
ATOM 1596 C C . GLU A 1 200 ? 10.744 -10.698 -44.473 1.00 88.56 200 GLU A C 1
ATOM 1598 O O . GLU A 1 200 ? 9.979 -11.664 -44.418 1.00 88.56 200 GLU A O 1
ATOM 1603 N N . ILE A 1 201 ? 10.300 -9.442 -44.449 1.00 92.12 201 ILE A N 1
ATOM 1604 C CA . ILE A 1 201 ? 8.885 -9.083 -44.374 1.00 92.12 201 ILE A CA 1
ATOM 1605 C C . ILE A 1 201 ? 8.519 -8.130 -45.508 1.00 92.12 201 ILE A C 1
ATOM 1607 O O . ILE A 1 201 ? 9.289 -7.256 -45.899 1.00 92.12 201 ILE A O 1
ATOM 1611 N N . THR A 1 202 ? 7.314 -8.300 -46.045 1.00 90.81 202 THR A N 1
ATOM 1612 C CA . THR A 1 202 ? 6.753 -7.439 -47.092 1.00 90.81 202 THR A CA 1
ATOM 1613 C C . THR A 1 202 ? 5.360 -6.965 -46.697 1.00 90.81 202 THR A C 1
ATOM 1615 O O . THR A 1 202 ? 4.746 -7.477 -45.751 1.00 90.81 202 THR A O 1
ATOM 1618 N N . GLN A 1 203 ? 4.873 -5.936 -47.392 1.00 91.06 203 GLN A N 1
ATOM 1619 C CA . GLN A 1 203 ? 3.497 -5.477 -47.234 1.00 91.06 203 GLN A CA 1
ATOM 1620 C C . GLN A 1 203 ? 2.514 -6.580 -47.637 1.00 91.06 203 GLN A C 1
ATOM 1622 O O . GLN A 1 203 ? 2.814 -7.432 -48.478 1.00 91.06 203 GLN A O 1
ATOM 1627 N N . ASP A 1 204 ? 1.314 -6.537 -47.066 1.00 91.75 204 ASP A N 1
ATOM 1628 C CA . ASP A 1 204 ? 0.233 -7.431 -47.460 1.00 91.75 204 ASP A CA 1
ATOM 1629 C C . ASP A 1 204 ? -0.048 -7.296 -48.957 1.00 91.75 204 ASP A C 1
ATOM 1631 O O . ASP A 1 204 ? -0.101 -6.194 -49.514 1.00 91.75 204 ASP A O 1
ATOM 1635 N N . LYS A 1 205 ? -0.264 -8.434 -49.624 1.00 88.12 205 LYS A N 1
ATOM 1636 C CA . LYS A 1 205 ? -0.602 -8.446 -51.050 1.00 88.12 205 LYS A CA 1
ATOM 1637 C C . LYS A 1 205 ? -1.842 -7.582 -51.293 1.00 88.12 205 LYS A C 1
ATOM 1639 O O . LYS A 1 205 ? -2.918 -7.867 -50.775 1.00 88.12 205 LYS A O 1
ATOM 1644 N N . GLY A 1 206 ? -1.691 -6.547 -52.119 1.00 83.06 206 GLY A N 1
ATOM 1645 C CA . GLY A 1 206 ? -2.776 -5.623 -52.456 1.00 83.06 206 GLY A CA 1
ATOM 1646 C C . GLY A 1 206 ? -3.043 -4.524 -51.420 1.00 83.06 206 GLY A C 1
ATOM 1647 O O . GLY A 1 206 ? -4.061 -3.839 -51.541 1.00 83.06 206 GLY A O 1
ATOM 1648 N N . PHE A 1 207 ? -2.162 -4.328 -50.430 1.00 91.25 207 PHE A N 1
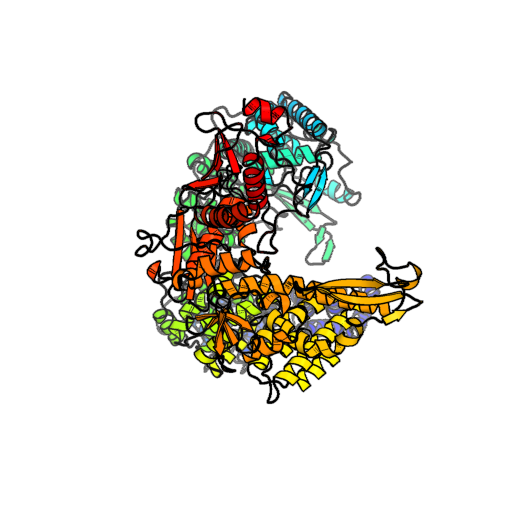ATOM 1649 C CA . PHE A 1 207 ? -2.229 -3.172 -49.537 1.00 91.25 207 PHE A CA 1
ATOM 1650 C C . PHE A 1 207 ? -2.156 -1.859 -50.333 1.00 91.25 207 PHE A C 1
ATOM 1652 O O . PHE A 1 207 ? -1.355 -1.704 -51.256 1.00 91.25 207 PHE A O 1
ATOM 1659 N N . ASN A 1 208 ? -3.021 -0.907 -49.986 1.00 89.88 208 ASN A N 1
ATOM 1660 C CA . ASN A 1 208 ? -3.093 0.397 -50.630 1.00 89.88 208 ASN A CA 1
ATOM 1661 C C . ASN A 1 208 ? -3.551 1.453 -49.617 1.00 89.88 208 ASN A C 1
ATOM 1663 O O . ASN A 1 208 ? -4.638 1.330 -49.052 1.00 89.88 208 ASN A O 1
ATOM 1667 N N . VAL A 1 209 ? -2.758 2.513 -49.439 1.00 91.62 209 VAL A N 1
ATOM 1668 C CA . VAL A 1 209 ? -3.032 3.580 -48.457 1.00 91.62 209 VAL A CA 1
ATOM 1669 C C . VAL A 1 209 ? -4.374 4.258 -48.710 1.00 91.62 209 VAL A C 1
ATOM 1671 O O . VAL A 1 209 ? -5.172 4.408 -47.792 1.00 91.62 209 VAL A O 1
ATOM 1674 N N . LYS A 1 210 ? -4.690 4.611 -49.960 1.00 89.88 210 LYS A N 1
ATOM 1675 C CA . LYS A 1 210 ? -5.961 5.275 -50.288 1.00 89.88 210 LYS A CA 1
ATOM 1676 C C . LYS A 1 210 ? -7.173 4.415 -49.921 1.00 89.88 210 LYS A C 1
ATOM 1678 O O . LYS A 1 210 ? -8.192 4.955 -49.502 1.00 89.88 210 LYS A O 1
ATOM 1683 N N . LYS A 1 211 ? -7.054 3.091 -50.054 1.00 89.88 211 LYS A N 1
ATOM 1684 C CA . LYS A 1 211 ? -8.087 2.140 -49.627 1.00 89.88 211 LYS A CA 1
ATOM 1685 C C . LYS A 1 211 ? -8.163 2.022 -48.101 1.00 89.88 211 LYS A C 1
ATOM 1687 O O . LYS A 1 211 ? -9.261 2.016 -47.561 1.00 89.88 211 LYS A O 1
ATOM 1692 N N . ALA A 1 212 ? -7.026 1.970 -47.404 1.00 90.38 212 ALA A N 1
ATOM 1693 C CA . ALA A 1 212 ? -6.996 1.923 -45.938 1.00 90.38 212 ALA A CA 1
ATOM 1694 C C . ALA A 1 212 ? -7.639 3.171 -45.298 1.00 90.38 212 ALA A C 1
ATOM 1696 O O . ALA A 1 212 ? -8.308 3.062 -44.278 1.00 90.38 212 ALA A O 1
ATOM 1697 N N . PHE A 1 213 ? -7.510 4.334 -45.945 1.00 94.06 213 PHE A N 1
ATOM 1698 C CA . PHE A 1 213 ? -8.050 5.618 -45.483 1.00 94.06 213 PHE A CA 1
ATOM 1699 C C . PHE A 1 213 ? -9.377 6.015 -46.154 1.00 94.06 213 PHE A C 1
ATOM 1701 O O . PHE A 1 213 ? -9.816 7.161 -46.040 1.00 94.06 213 PHE A O 1
ATOM 1708 N N . GLU A 1 214 ? -10.053 5.088 -46.842 1.00 93.12 214 GLU A N 1
ATOM 1709 C CA . GLU A 1 214 ? -11.277 5.365 -47.609 1.00 93.12 214 GLU A CA 1
ATOM 1710 C C . GLU A 1 214 ? -12.368 6.039 -46.753 1.00 93.12 214 GLU A C 1
ATOM 1712 O O . GLU A 1 214 ? -13.052 6.959 -47.209 1.00 93.12 214 GLU A O 1
ATOM 1717 N N . PHE A 1 215 ? -12.490 5.635 -45.485 1.00 94.19 215 PHE A N 1
ATOM 1718 C CA . PHE A 1 215 ? -13.465 6.188 -44.543 1.00 94.19 215 PHE A CA 1
ATOM 1719 C C . PHE A 1 215 ? -13.278 7.697 -44.295 1.00 94.19 215 PHE A C 1
ATOM 1721 O O . PHE A 1 215 ? -14.261 8.434 -44.165 1.00 94.19 215 PHE A O 1
ATOM 1728 N N . ILE A 1 216 ? -12.027 8.166 -44.309 1.00 92.50 216 ILE A N 1
ATOM 1729 C CA . ILE A 1 216 ? -11.667 9.586 -44.216 1.00 92.50 216 ILE A CA 1
ATOM 1730 C C . ILE A 1 216 ? -11.818 10.245 -45.587 1.00 92.50 216 ILE A C 1
ATOM 1732 O O . ILE A 1 216 ? -12.511 11.254 -45.712 1.00 92.50 216 ILE A O 1
ATOM 1736 N N . CYS A 1 217 ? -11.221 9.661 -46.632 1.00 88.56 217 CYS A N 1
ATOM 1737 C CA . CYS A 1 217 ? -11.183 10.251 -47.972 1.00 88.56 217 CYS A CA 1
ATOM 1738 C C . CYS A 1 217 ? -12.574 10.469 -48.585 1.00 88.56 217 CYS A C 1
ATOM 1740 O O . CYS A 1 217 ? -12.760 11.407 -49.356 1.00 88.56 217 CYS A O 1
ATOM 1742 N N . PHE A 1 218 ? -13.556 9.631 -48.247 1.00 90.00 218 PHE A N 1
ATOM 1743 C CA . PHE A 1 218 ? -14.944 9.780 -48.696 1.00 90.00 218 PHE A CA 1
ATOM 1744 C C . PHE A 1 218 ? -15.816 10.608 -47.740 1.00 90.00 218 PHE A C 1
ATOM 1746 O O . PHE A 1 218 ? -17.032 10.670 -47.915 1.00 90.00 218 PHE A O 1
ATOM 1753 N N . GLY A 1 219 ? -15.224 11.242 -46.722 1.00 89.19 219 GLY A N 1
ATOM 1754 C CA . GLY A 1 219 ? -15.919 12.127 -45.783 1.00 89.19 219 GLY A CA 1
ATOM 1755 C C . GLY A 1 219 ? -16.874 11.419 -44.816 1.00 89.19 219 GLY A C 1
ATOM 1756 O O . GLY A 1 219 ? -17.644 12.089 -44.125 1.00 89.19 219 GLY A O 1
ATOM 1757 N N . ARG A 1 220 ? -16.839 10.081 -44.741 1.00 93.94 220 ARG A N 1
ATOM 1758 C CA . ARG A 1 220 ? -17.739 9.285 -43.889 1.00 93.94 220 ARG A CA 1
ATOM 1759 C C . ARG A 1 220 ? -17.409 9.455 -42.405 1.00 93.94 220 ARG A C 1
ATOM 1761 O O . ARG A 1 220 ? -18.324 9.671 -41.619 1.00 93.94 220 ARG A O 1
ATOM 1768 N N . ALA A 1 221 ? -16.128 9.484 -42.039 1.00 94.25 221 ALA A N 1
ATOM 1769 C CA . ALA A 1 221 ? -15.689 9.742 -40.664 1.00 94.25 221 ALA A CA 1
ATOM 1770 C C . ALA A 1 221 ? -16.220 11.080 -40.115 1.00 94.25 221 ALA A C 1
ATOM 1772 O O . ALA A 1 221 ? -16.789 11.140 -39.027 1.00 94.25 221 ALA A O 1
ATOM 1773 N N . LYS A 1 222 ? -16.145 12.151 -40.917 1.00 93.62 222 LYS A N 1
ATOM 1774 C CA . LYS A 1 222 ? -16.687 13.475 -40.564 1.00 93.62 222 LYS A CA 1
ATOM 1775 C C . LYS A 1 222 ? -18.199 13.445 -40.318 1.00 93.62 222 LYS A C 1
ATOM 1777 O O . LYS A 1 222 ? -18.697 14.178 -39.466 1.00 93.62 222 LYS A O 1
ATOM 1782 N N . LEU A 1 223 ? -18.946 12.631 -41.069 1.00 95.50 223 LEU A N 1
ATOM 1783 C CA . LEU A 1 223 ? -20.384 12.460 -40.844 1.00 95.50 223 LEU A CA 1
ATOM 1784 C C . LEU A 1 223 ? -20.661 11.782 -39.499 1.00 95.50 223 LEU A C 1
ATOM 1786 O O . LEU A 1 223 ? -21.579 12.213 -38.806 1.00 95.50 223 LEU A O 1
ATOM 1790 N N . VAL A 1 224 ? -19.853 10.796 -39.105 1.00 97.31 224 VAL A N 1
ATOM 1791 C CA . VAL A 1 224 ? -19.984 10.135 -37.798 1.00 97.31 224 VAL A CA 1
ATOM 1792 C C . VAL A 1 224 ? -19.654 11.093 -36.650 1.00 97.31 224 VAL A C 1
ATOM 1794 O O . VAL A 1 224 ? -20.443 11.185 -35.718 1.00 97.31 224 VAL A O 1
ATOM 1797 N N . PHE A 1 225 ? -18.604 11.919 -36.751 1.00 97.69 225 PHE A N 1
ATOM 1798 C CA . PHE A 1 225 ? -18.347 12.978 -35.756 1.00 97.69 225 PHE A CA 1
ATOM 1799 C C . PHE A 1 225 ? -19.520 13.958 -35.613 1.00 97.69 225 PHE A C 1
ATOM 1801 O O . PHE A 1 225 ? -19.915 14.308 -34.504 1.00 97.69 225 PHE A O 1
ATOM 1808 N N . LYS A 1 226 ? -20.159 14.356 -36.723 1.00 96.56 226 LYS A N 1
ATOM 1809 C CA . LYS A 1 226 ? -21.372 15.193 -36.662 1.00 96.56 226 LYS A CA 1
ATOM 1810 C C . LYS A 1 226 ? -22.531 14.501 -35.946 1.00 96.56 226 LYS A C 1
ATOM 1812 O O . LYS A 1 226 ? -23.334 15.183 -35.311 1.00 96.56 226 LYS A O 1
ATOM 1817 N N . LYS A 1 227 ? -22.658 13.179 -36.084 1.00 97.50 227 LYS A N 1
ATOM 1818 C CA . LYS A 1 227 ? -23.654 12.402 -35.344 1.00 97.50 227 LYS A CA 1
ATOM 1819 C C . LYS A 1 227 ? -23.300 12.329 -33.860 1.00 97.50 227 LYS A C 1
ATOM 1821 O O . LYS A 1 227 ? -24.186 12.578 -33.056 1.00 97.50 227 LYS A O 1
ATOM 1826 N N . LEU A 1 228 ? -22.031 12.107 -33.510 1.00 97.69 228 LEU A N 1
ATOM 1827 C CA . LEU A 1 228 ? -21.571 12.071 -32.119 1.00 97.69 228 LEU A CA 1
ATOM 1828 C C . LEU A 1 228 ? -21.796 13.413 -31.410 1.00 97.69 228 LEU A C 1
ATOM 1830 O O . LEU A 1 228 ? -22.381 13.443 -30.336 1.00 97.69 228 LEU A O 1
ATOM 1834 N N . SER A 1 229 ? -21.441 14.532 -32.047 1.00 96.94 229 SER A N 1
ATOM 1835 C CA . SER A 1 229 ? -21.707 15.881 -31.521 1.00 96.94 229 SER A CA 1
ATOM 1836 C C . SER A 1 229 ? -23.202 16.103 -31.235 1.00 96.94 229 SER A C 1
ATOM 1838 O O . SER A 1 229 ? -23.572 16.614 -30.181 1.00 96.94 229 SER A O 1
ATOM 1840 N N . LYS A 1 230 ? -24.090 15.649 -32.135 1.00 97.00 230 LYS A N 1
ATOM 1841 C CA . LYS A 1 230 ? -25.547 15.689 -31.910 1.00 97.00 230 LYS A CA 1
ATOM 1842 C C . LYS A 1 230 ? -26.010 14.733 -30.812 1.00 97.00 230 LYS A C 1
ATOM 1844 O O . LYS A 1 230 ? -26.965 15.046 -30.116 1.00 97.00 230 LYS A O 1
ATOM 1849 N N . TYR A 1 231 ? -25.370 13.579 -30.683 1.00 97.25 231 TYR A N 1
ATOM 1850 C CA . TYR A 1 231 ? -25.677 12.604 -29.645 1.00 97.25 231 TYR A CA 1
ATOM 1851 C C . TYR A 1 231 ? -25.338 13.171 -28.259 1.00 97.25 231 TYR A C 1
ATOM 1853 O O . TYR A 1 231 ? -26.174 13.139 -27.364 1.00 97.25 231 TYR A O 1
ATOM 1861 N N . ILE A 1 232 ? -24.183 13.828 -28.116 1.00 96.44 232 ILE A N 1
ATOM 1862 C CA . ILE A 1 232 ? -23.804 14.555 -26.893 1.00 96.44 232 ILE A CA 1
ATOM 1863 C C . ILE A 1 232 ? -24.790 15.697 -26.606 1.00 96.44 232 ILE A C 1
ATOM 1865 O O . ILE A 1 232 ? -25.223 15.853 -25.470 1.00 96.44 232 ILE A O 1
ATOM 1869 N N . GLU A 1 233 ? -25.212 16.459 -27.624 1.00 94.81 233 GLU A N 1
ATOM 1870 C CA . GLU A 1 233 ? -26.220 17.523 -27.471 1.00 94.81 233 GLU A CA 1
ATOM 1871 C C . GLU A 1 233 ? -27.544 17.007 -26.873 1.00 94.81 233 GLU A C 1
ATOM 1873 O O . GLU A 1 233 ? -28.158 17.715 -26.075 1.00 94.81 233 GLU A O 1
ATOM 1878 N N . ILE A 1 234 ? -27.977 15.788 -27.225 1.00 96.75 234 ILE A N 1
ATOM 1879 C CA . ILE A 1 234 ? -29.201 15.165 -26.686 1.00 96.75 234 ILE A CA 1
ATOM 1880 C C . ILE A 1 234 ? -29.068 14.913 -25.179 1.00 96.75 234 ILE A C 1
ATOM 1882 O O . ILE A 1 234 ? -29.995 15.216 -24.430 1.00 96.75 234 ILE A O 1
ATOM 1886 N N . TYR A 1 235 ? -27.912 14.416 -24.733 1.00 94.81 235 TYR A N 1
ATOM 1887 C CA . TYR A 1 235 ? -27.664 14.025 -23.340 1.00 94.81 235 TYR A CA 1
ATOM 1888 C C . TYR A 1 235 ? -26.933 15.086 -22.512 1.00 94.81 235 TYR A C 1
ATOM 1890 O O . TYR A 1 235 ? -26.574 14.838 -21.367 1.00 94.81 235 TYR A O 1
ATOM 1898 N N . LYS A 1 236 ? -26.722 16.293 -23.044 1.00 92.69 236 LYS A N 1
ATOM 1899 C CA . LYS A 1 236 ? -25.860 17.318 -22.428 1.00 92.69 236 LYS A CA 1
ATOM 1900 C C . LYS A 1 236 ? -26.235 17.712 -20.993 1.00 92.69 236 LYS A C 1
ATOM 1902 O O . LYS A 1 236 ? -25.381 18.214 -20.268 1.00 92.69 236 LYS A O 1
ATOM 1907 N N . ASN A 1 237 ? -27.499 17.519 -20.612 1.00 91.06 237 ASN A N 1
ATOM 1908 C CA . ASN A 1 237 ? -28.041 17.866 -19.297 1.00 91.06 237 ASN A CA 1
ATOM 1909 C C . ASN A 1 237 ? -28.081 16.677 -18.320 1.00 91.06 237 ASN A C 1
ATOM 1911 O O . ASN A 1 237 ? -28.539 16.858 -17.195 1.00 91.06 237 ASN A O 1
ATOM 1915 N N . GLU A 1 238 ? -27.642 15.485 -18.731 1.00 87.25 238 GLU A N 1
ATOM 1916 C CA . GLU A 1 238 ? -27.533 14.333 -17.836 1.00 87.25 238 GLU A CA 1
ATOM 1917 C C . GLU A 1 238 ? -26.384 14.544 -16.839 1.00 87.25 238 GLU A C 1
ATOM 1919 O O . GLU A 1 238 ? -25.289 14.985 -17.211 1.00 87.25 238 GLU A O 1
ATOM 1924 N N . GLU A 1 239 ? -26.646 14.249 -15.563 1.00 91.88 239 GLU A N 1
ATOM 1925 C CA . GLU A 1 239 ? -25.732 14.489 -14.442 1.00 91.88 239 GLU A CA 1
ATOM 1926 C C . GLU A 1 239 ? -25.100 13.183 -13.942 1.00 91.88 239 GLU A C 1
ATOM 1928 O O . GLU A 1 239 ? -25.804 12.233 -13.606 1.00 91.88 239 GLU A O 1
ATOM 1933 N N . PHE A 1 240 ? -23.774 13.160 -13.809 1.00 87.69 240 PHE A N 1
ATOM 1934 C CA . PHE A 1 240 ? -23.023 12.068 -13.182 1.00 87.69 240 PHE A CA 1
ATOM 1935 C C . PHE A 1 240 ? -22.065 12.603 -12.108 1.00 87.69 240 PHE A C 1
ATOM 1937 O O . PHE A 1 240 ? -21.816 13.805 -12.019 1.00 87.69 240 PHE A O 1
ATOM 1944 N N . LYS A 1 241 ? -21.519 11.713 -11.269 1.00 84.56 241 LYS A N 1
ATOM 1945 C CA . LYS A 1 241 ? -20.516 12.075 -10.254 1.00 84.56 241 LYS A CA 1
ATOM 1946 C C . LYS A 1 241 ? -19.111 11.695 -10.700 1.00 84.56 241 LYS A C 1
ATOM 1948 O O . LYS A 1 241 ? -18.890 10.567 -11.130 1.00 84.56 241 LYS A O 1
ATOM 1953 N N . ASN A 1 242 ? -18.167 12.619 -10.548 1.00 80.88 242 ASN A N 1
ATOM 1954 C CA . ASN A 1 242 ? -16.750 12.363 -10.798 1.00 80.88 242 ASN A CA 1
ATOM 1955 C C . ASN A 1 242 ? -16.095 11.592 -9.625 1.00 80.88 242 ASN A C 1
ATOM 1957 O O . ASN A 1 242 ? -16.717 11.381 -8.581 1.00 80.88 242 ASN A O 1
ATOM 1961 N N . GLY A 1 243 ? -14.831 11.186 -9.766 1.00 72.50 243 GLY A N 1
ATOM 1962 C CA . GLY A 1 243 ? -14.075 10.413 -8.769 1.00 72.50 243 GLY A CA 1
ATOM 1963 C C . GLY A 1 243 ? -13.847 11.136 -7.435 1.00 72.50 243 GLY A C 1
ATOM 1964 O O . GLY A 1 243 ? -13.515 10.500 -6.436 1.00 72.50 243 GLY A O 1
ATOM 1965 N N . TYR A 1 244 ? -14.089 12.449 -7.389 1.00 74.56 244 TYR A N 1
ATOM 1966 C CA . TYR A 1 244 ? -14.066 13.270 -6.174 1.00 74.56 244 TYR A CA 1
ATOM 1967 C C . TYR A 1 244 ? -15.464 13.461 -5.555 1.00 74.56 244 TYR A C 1
ATOM 1969 O O . TYR A 1 244 ? -15.606 14.119 -4.525 1.00 74.56 244 TYR A O 1
ATOM 1977 N N . GLY A 1 245 ? -16.504 12.873 -6.157 1.00 73.56 245 GLY A N 1
ATOM 1978 C CA . GLY A 1 245 ? -17.894 12.953 -5.709 1.00 73.56 245 GLY A CA 1
ATOM 1979 C C . GLY A 1 245 ? -18.644 14.216 -6.149 1.00 73.56 245 GLY A C 1
ATOM 1980 O O . GLY A 1 245 ? -19.768 14.430 -5.686 1.00 73.56 245 GLY A O 1
ATOM 1981 N N . GLU A 1 246 ? -18.063 15.039 -7.026 1.00 73.44 246 GLU A N 1
ATOM 1982 C CA . GLU A 1 246 ? -18.681 16.256 -7.564 1.00 73.44 246 GLU A CA 1
ATOM 1983 C C . GLU A 1 246 ? -19.648 15.926 -8.706 1.00 73.44 246 GLU A C 1
ATOM 1985 O O . GLU A 1 246 ? -19.342 15.097 -9.563 1.00 73.44 246 GLU A O 1
ATOM 1990 N N . ALA A 1 247 ? -20.789 16.615 -8.756 1.00 84.38 247 ALA A N 1
ATOM 1991 C CA . ALA A 1 247 ? -21.731 16.517 -9.867 1.00 84.38 247 ALA A CA 1
ATOM 1992 C C . ALA A 1 247 ? -21.187 17.217 -11.126 1.00 84.38 247 ALA A C 1
ATOM 1994 O O . ALA A 1 247 ? -20.699 18.350 -11.063 1.00 84.38 247 ALA A O 1
ATOM 1995 N N . ARG A 1 248 ? -21.287 16.550 -12.277 1.00 82.88 248 ARG A N 1
ATOM 1996 C CA . ARG A 1 248 ? -20.868 17.035 -13.597 1.00 82.88 248 ARG A CA 1
ATOM 1997 C C . ARG A 1 248 ? -21.962 16.746 -14.623 1.00 82.88 248 ARG A C 1
ATOM 1999 O O . ARG A 1 248 ? -22.636 15.727 -14.539 1.00 82.88 248 ARG A O 1
ATOM 2006 N N . LEU A 1 249 ? -22.120 17.651 -15.590 1.00 88.75 249 LEU A N 1
ATOM 2007 C CA . LEU A 1 249 ? -23.017 17.475 -16.734 1.00 88.75 249 LEU A CA 1
ATOM 2008 C C . LEU A 1 249 ? -22.229 16.973 -17.942 1.00 88.75 249 LEU A C 1
ATOM 2010 O O . LEU A 1 249 ? -21.154 17.512 -18.221 1.00 88.75 249 LEU A O 1
ATOM 2014 N N . VAL A 1 250 ? -22.805 16.039 -18.701 1.00 90.25 250 VAL A N 1
ATOM 2015 C CA . VAL A 1 250 ? -22.223 15.493 -19.947 1.00 90.25 250 VAL A CA 1
ATOM 2016 C C . VAL A 1 250 ? -21.798 16.598 -20.922 1.00 90.25 250 VAL A C 1
ATOM 2018 O O . VAL A 1 250 ? -20.728 16.529 -21.524 1.00 90.25 250 VAL A O 1
ATOM 2021 N N . GLY A 1 251 ? -22.594 17.665 -21.042 1.00 86.88 251 GLY A N 1
ATOM 2022 C CA . GLY A 1 251 ? -22.290 18.799 -21.919 1.00 86.88 251 GLY A CA 1
ATOM 2023 C C . GLY A 1 251 ? -21.049 19.602 -21.518 1.00 86.88 251 GLY A C 1
ATOM 2024 O O . GLY A 1 251 ? -20.515 20.331 -22.349 1.00 86.88 251 GLY A O 1
ATOM 2025 N N . ASN A 1 252 ? -20.572 19.461 -20.276 1.00 87.19 252 ASN A N 1
ATOM 2026 C CA . ASN A 1 252 ? -19.380 20.145 -19.767 1.00 87.19 252 ASN A CA 1
ATOM 2027 C C . ASN A 1 252 ? -18.146 19.239 -19.789 1.00 87.19 252 ASN A C 1
ATOM 2029 O O . ASN A 1 252 ? -17.052 19.705 -20.079 1.00 87.19 252 ASN A O 1
ATOM 2033 N N . SER A 1 253 ? -18.313 17.961 -19.456 1.00 90.38 253 SER A N 1
ATOM 2034 C CA . SER A 1 253 ? -17.269 16.938 -19.519 1.00 90.38 253 SER A CA 1
ATOM 2035 C C . SER A 1 253 ? -17.921 15.565 -19.438 1.00 90.38 253 SER A C 1
ATOM 2037 O O . SER A 1 253 ? -18.973 15.416 -18.821 1.00 90.38 253 SER A O 1
ATOM 2039 N N . VAL A 1 254 ? -17.277 14.563 -20.024 1.00 92.56 254 VAL A N 1
ATOM 2040 C CA . VAL A 1 254 ? -17.680 13.156 -19.922 1.00 92.56 254 VAL A CA 1
ATOM 2041 C C . VAL A 1 254 ? -16.777 12.356 -18.987 1.00 92.56 254 VAL A C 1
ATOM 2043 O O . VAL A 1 254 ? -17.060 11.192 -18.754 1.00 92.56 254 VAL A O 1
ATOM 2046 N N . LEU A 1 255 ? -15.711 12.945 -18.437 1.00 90.69 255 LEU A N 1
ATOM 2047 C CA . LEU A 1 255 ? -14.705 12.229 -17.652 1.00 90.69 255 LEU A CA 1
ATOM 2048 C C . LEU A 1 255 ? -15.100 12.107 -16.172 1.00 90.69 255 LEU A C 1
ATOM 2050 O O . LEU A 1 255 ? -15.498 13.084 -15.531 1.00 90.69 255 LEU A O 1
ATOM 2054 N N . ILE A 1 256 ? -14.921 10.915 -15.597 1.00 86.44 256 ILE A N 1
ATOM 2055 C CA . ILE A 1 256 ? -15.039 10.675 -14.150 1.00 86.44 256 ILE A CA 1
ATOM 2056 C C . ILE A 1 256 ? -13.769 11.131 -13.423 1.00 86.44 256 ILE A C 1
ATOM 2058 O O . ILE A 1 256 ? -13.855 11.641 -12.311 1.00 86.44 256 ILE A O 1
ATOM 2062 N N . ASN A 1 257 ? -12.592 10.980 -14.027 1.00 80.62 257 ASN A N 1
ATOM 2063 C CA . ASN A 1 257 ? -11.316 11.430 -13.462 1.00 80.62 257 ASN A CA 1
ATOM 2064 C C . ASN A 1 257 ? -10.686 12.513 -14.349 1.00 80.62 257 ASN A C 1
ATOM 2066 O O . ASN A 1 257 ? -11.319 13.026 -15.261 1.00 80.62 257 ASN A O 1
ATOM 2070 N N . TRP A 1 258 ? -9.436 12.889 -14.082 1.00 73.94 258 TRP A N 1
ATOM 2071 C CA . TRP A 1 258 ? -8.697 13.844 -14.916 1.00 73.94 258 TRP A CA 1
ATOM 2072 C C . TRP A 1 258 ? -8.328 13.293 -16.309 1.00 73.94 258 TRP A C 1
ATOM 2074 O O . TRP A 1 258 ? -7.837 14.045 -17.142 1.00 73.94 258 TRP A O 1
ATOM 2084 N N . SER A 1 259 ? -8.571 12.004 -16.559 1.00 72.69 259 SER A N 1
ATOM 2085 C CA . SER A 1 259 ? -8.442 11.335 -17.856 1.00 72.69 259 SER A CA 1
ATOM 2086 C C . SER A 1 259 ? -9.297 10.057 -17.892 1.00 72.69 259 SER A C 1
ATOM 2088 O O . SER A 1 259 ? -9.822 9.611 -16.864 1.00 72.69 259 SER A O 1
ATOM 2090 N N . ASN A 1 260 ? -9.416 9.445 -19.070 1.00 69.56 260 ASN A N 1
ATOM 2091 C CA . ASN A 1 260 ? -10.161 8.207 -19.327 1.00 69.56 260 ASN A CA 1
ATOM 2092 C C . ASN A 1 260 ? -9.334 6.920 -19.086 1.00 69.56 260 ASN A C 1
ATOM 2094 O O . ASN A 1 260 ? -9.615 5.894 -19.710 1.00 69.56 260 ASN A O 1
ATOM 2098 N N . TYR A 1 261 ? -8.331 6.936 -18.187 1.00 64.62 261 TYR A N 1
ATOM 2099 C CA . TYR A 1 261 ? -7.552 5.729 -17.857 1.00 64.62 261 TYR A CA 1
ATOM 2100 C C . TYR A 1 261 ? -8.487 4.562 -17.497 1.00 64.62 261 TYR A C 1
ATOM 2102 O O . TYR A 1 261 ? -9.179 4.614 -16.478 1.00 64.62 261 TYR A O 1
ATOM 2110 N N . GLY A 1 262 ? -8.487 3.517 -18.331 1.00 63.53 262 GLY A N 1
ATOM 2111 C CA . GLY A 1 262 ? -9.355 2.341 -18.189 1.00 63.53 262 GLY A CA 1
ATOM 2112 C C . GLY A 1 262 ? -10.511 2.253 -19.194 1.00 63.53 262 GLY A C 1
ATOM 2113 O O . GLY A 1 262 ? -11.362 1.384 -19.047 1.00 63.53 262 GLY A O 1
ATOM 2114 N N . GLY A 1 263 ? -10.567 3.116 -20.214 1.00 84.81 263 GLY A N 1
ATOM 2115 C CA . GLY A 1 263 ? -11.564 3.013 -21.283 1.00 84.81 263 GLY A CA 1
ATOM 2116 C C . GLY A 1 263 ? -12.919 3.586 -20.884 1.00 84.81 263 GLY A C 1
ATOM 2117 O O . GLY A 1 263 ? -12.997 4.655 -20.275 1.00 84.81 263 GLY A O 1
ATOM 2118 N N . LEU A 1 264 ? -14.008 2.894 -21.234 1.00 90.06 264 LEU A N 1
ATOM 2119 C CA . LEU A 1 264 ? -15.361 3.418 -21.017 1.00 90.06 264 LEU A CA 1
ATOM 2120 C C . LEU A 1 264 ? -15.695 3.637 -19.538 1.00 90.06 264 LEU A C 1
ATOM 2122 O O . LEU A 1 264 ? -16.417 4.578 -19.226 1.00 90.06 264 LEU A O 1
ATOM 2126 N N . SER A 1 265 ? -15.137 2.846 -18.616 1.00 86.88 265 SER A N 1
ATOM 2127 C CA . SER A 1 265 ? -15.360 3.028 -17.172 1.00 86.88 265 SER A CA 1
ATOM 2128 C C . SER A 1 265 ? -14.809 4.348 -16.626 1.00 86.88 265 SER A C 1
ATOM 2130 O O . SER A 1 265 ? -15.158 4.749 -15.519 1.00 86.88 265 SER A O 1
ATOM 2132 N N . GLY A 1 266 ? -13.928 5.016 -17.378 1.00 87.12 266 GLY A N 1
ATOM 2133 C CA . GLY A 1 266 ? -13.441 6.356 -17.067 1.00 87.12 266 GLY A CA 1
ATOM 2134 C C . GLY A 1 266 ? -14.428 7.467 -17.435 1.00 87.12 266 GLY A C 1
ATOM 2135 O O . GLY A 1 266 ? -14.172 8.624 -17.095 1.00 87.12 266 GLY A O 1
ATOM 2136 N N . LEU A 1 267 ? -15.537 7.140 -18.108 1.00 92.12 267 LEU A N 1
ATOM 2137 C CA . LEU A 1 267 ? -16.540 8.093 -18.572 1.00 92.12 267 LEU A CA 1
ATOM 2138 C C . LEU A 1 267 ? -17.844 8.003 -17.772 1.00 92.12 267 LEU A C 1
ATOM 2140 O O . LEU A 1 267 ? -18.265 6.930 -17.349 1.00 92.12 267 LEU A O 1
ATOM 2144 N N . GLY A 1 268 ? -18.522 9.138 -17.608 1.00 89.94 268 GLY A N 1
ATOM 2145 C CA . GLY A 1 268 ? -19.907 9.183 -17.158 1.00 89.94 268 GLY A CA 1
ATOM 2146 C C . GLY A 1 268 ? -20.824 8.569 -18.214 1.00 89.94 268 GLY A C 1
ATOM 2147 O O . GLY A 1 268 ? -20.655 8.839 -19.403 1.00 89.94 268 GLY A O 1
ATOM 2148 N N . PHE A 1 269 ? -21.793 7.763 -17.775 1.00 93.19 269 PHE A N 1
ATOM 2149 C CA . PHE A 1 269 ? -22.746 7.052 -18.638 1.00 93.19 269 PHE A CA 1
ATOM 2150 C C . PHE A 1 269 ? -22.078 6.197 -19.741 1.00 93.19 269 PHE A C 1
ATOM 2152 O O . PHE A 1 269 ? -22.341 6.404 -20.932 1.00 93.19 269 PHE A O 1
ATOM 2159 N N . PRO A 1 270 ? -21.192 5.242 -19.388 1.00 93.38 270 PRO A N 1
ATOM 2160 C CA . PRO A 1 270 ? -20.469 4.404 -20.355 1.00 93.38 270 PRO A CA 1
ATOM 2161 C C . PRO A 1 270 ? -21.383 3.688 -21.363 1.00 93.38 270 PRO A C 1
ATOM 2163 O O . PRO A 1 270 ? -21.014 3.490 -22.524 1.00 93.38 270 PRO A O 1
ATOM 2166 N N . GLU A 1 271 ? -22.597 3.335 -20.945 1.00 94.88 271 GLU A N 1
ATOM 2167 C CA . GLU A 1 271 ? -23.631 2.714 -21.766 1.00 94.88 271 GLU A CA 1
ATOM 2168 C C . GLU A 1 271 ? -24.059 3.570 -22.967 1.00 94.88 271 GLU A C 1
ATOM 2170 O O . GLU A 1 271 ? -24.332 3.016 -24.034 1.00 94.88 271 GLU A O 1
ATOM 2175 N N . LEU A 1 272 ? -24.053 4.904 -22.847 1.00 95.75 272 LEU A N 1
ATOM 2176 C CA . LEU A 1 272 ? -24.420 5.803 -23.947 1.00 95.75 272 LEU A CA 1
ATOM 2177 C C . LEU A 1 272 ? -23.399 5.730 -25.080 1.00 95.75 272 LEU A C 1
ATOM 2179 O O . LEU A 1 272 ? -23.763 5.676 -26.256 1.00 95.75 272 LEU A O 1
ATOM 2183 N N . TRP A 1 273 ? -22.118 5.718 -24.722 1.00 96.06 273 TRP A N 1
ATOM 2184 C CA . TRP A 1 273 ? -21.011 5.707 -25.676 1.00 96.06 273 TRP A CA 1
ATOM 2185 C C . TRP A 1 273 ? -20.851 4.333 -26.319 1.00 96.06 273 TRP A C 1
ATOM 2187 O O . TRP A 1 273 ? -20.583 4.240 -27.518 1.00 96.06 273 TRP A O 1
ATOM 2197 N N . LYS A 1 274 ? -21.105 3.269 -25.549 1.00 96.75 274 LYS A N 1
ATOM 2198 C CA . LYS A 1 274 ? -21.228 1.908 -26.072 1.00 96.75 274 LYS A CA 1
ATOM 2199 C C . LYS A 1 274 ? -22.341 1.801 -27.118 1.00 96.75 274 LYS A C 1
ATOM 2201 O O . LYS A 1 274 ? -22.068 1.313 -28.212 1.00 96.75 274 LYS A O 1
ATOM 2206 N N . ALA A 1 275 ? -23.542 2.303 -26.826 1.00 96.44 275 ALA A N 1
ATOM 2207 C CA . ALA A 1 275 ? -24.651 2.293 -27.782 1.00 96.44 275 ALA A CA 1
ATOM 2208 C C . ALA A 1 275 ? -24.298 3.056 -29.070 1.00 96.44 275 ALA A C 1
ATOM 2210 O O . ALA A 1 275 ? -24.493 2.545 -30.171 1.00 96.44 275 ALA A O 1
ATOM 2211 N N . PHE A 1 276 ? -23.675 4.235 -28.947 1.00 97.56 276 PHE A N 1
ATOM 2212 C CA . PHE A 1 276 ? -23.218 4.993 -30.114 1.00 97.56 276 PHE A CA 1
ATOM 2213 C C . PHE A 1 276 ? -22.194 4.215 -30.954 1.00 97.56 276 PHE A C 1
ATOM 2215 O O . PHE A 1 276 ? -22.264 4.223 -32.185 1.00 97.56 276 PHE A O 1
ATOM 2222 N N . TYR A 1 277 ? -21.244 3.526 -30.312 1.00 97.50 277 TYR A N 1
ATOM 2223 C CA . TYR A 1 277 ? -20.300 2.673 -31.028 1.00 97.50 277 TYR A CA 1
ATOM 2224 C C . TYR A 1 277 ? -21.024 1.562 -31.788 1.00 97.50 277 TYR A C 1
ATOM 2226 O O . TYR A 1 277 ? -20.775 1.408 -32.979 1.00 97.50 277 TYR A O 1
ATOM 2234 N N . GLU A 1 278 ? -21.925 0.822 -31.142 1.00 95.94 278 GLU A N 1
ATOM 2235 C CA . GLU A 1 278 ? -22.643 -0.304 -31.753 1.00 95.94 278 GLU A CA 1
ATOM 2236 C C . GLU A 1 278 ? -23.524 0.129 -32.939 1.00 95.94 278 GLU A C 1
ATOM 2238 O O . GLU A 1 278 ? -23.560 -0.559 -33.961 1.00 95.94 278 GLU A O 1
ATOM 2243 N N . GLU A 1 279 ? -24.185 1.285 -32.841 1.00 95.12 279 GLU A N 1
ATOM 2244 C CA . GLU A 1 279 ? -25.122 1.770 -33.860 1.00 95.12 279 GLU A CA 1
ATOM 2245 C C . GLU A 1 279 ? -24.443 2.503 -35.028 1.00 95.12 279 GLU A C 1
ATOM 2247 O O . GLU A 1 279 ? -24.836 2.331 -36.186 1.00 95.12 279 GLU A O 1
ATOM 2252 N N . GLU A 1 280 ? -23.438 3.339 -34.748 1.00 96.31 280 GLU A N 1
ATOM 2253 C CA . GLU A 1 280 ? -22.927 4.317 -35.720 1.00 96.31 280 GLU A CA 1
ATOM 2254 C C . GLU A 1 280 ? -21.498 4.037 -36.204 1.00 96.31 280 GLU A C 1
ATOM 2256 O O . GLU A 1 280 ? -21.150 4.373 -37.344 1.00 96.31 280 GLU A O 1
ATOM 2261 N N . ILE A 1 281 ? -20.661 3.397 -35.381 1.00 96.06 281 ILE A N 1
ATOM 2262 C CA . ILE A 1 281 ? -19.272 3.065 -35.734 1.00 96.06 281 ILE A CA 1
ATOM 2263 C C . ILE A 1 281 ? -19.199 1.599 -36.183 1.00 96.06 281 ILE A C 1
ATOM 2265 O O . ILE A 1 281 ? -18.893 1.305 -37.344 1.00 96.06 281 ILE A O 1
ATOM 2269 N N . GLY A 1 282 ? -19.534 0.678 -35.285 1.00 93.25 282 GLY A N 1
ATOM 2270 C CA . GLY A 1 282 ? -19.738 -0.751 -35.514 1.00 93.25 282 GLY A CA 1
ATOM 2271 C C . GLY A 1 282 ? -18.475 -1.554 -35.829 1.00 93.25 282 GLY A C 1
ATOM 2272 O O . GLY A 1 282 ? -18.563 -2.766 -36.011 1.00 93.25 282 GLY A O 1
ATOM 2273 N N . SER A 1 283 ? -17.310 -0.911 -35.944 1.00 94.81 283 SER A N 1
ATOM 2274 C CA . SER A 1 283 ? -16.054 -1.592 -36.247 1.00 94.81 283 SER A CA 1
ATOM 2275 C C . SER A 1 283 ? -14.816 -0.773 -35.869 1.00 94.81 283 SER A C 1
ATOM 2277 O O . SER A 1 283 ? -14.783 0.455 -36.004 1.00 94.81 283 SER A O 1
ATOM 2279 N N . TYR A 1 284 ? -13.768 -1.469 -35.423 1.00 94.62 284 TYR A N 1
ATOM 2280 C CA . TYR A 1 284 ? -12.541 -0.832 -34.948 1.00 94.62 284 TYR A CA 1
ATOM 2281 C C . TYR A 1 284 ? -11.743 -0.137 -36.063 1.00 94.62 284 TYR A C 1
ATOM 2283 O O . TYR A 1 284 ? -11.119 0.886 -35.816 1.00 94.62 284 TYR A O 1
ATOM 2291 N N . ASP A 1 285 ? -11.797 -0.610 -37.312 1.00 93.38 285 ASP A N 1
ATOM 2292 C CA . ASP A 1 285 ? -11.133 0.049 -38.448 1.00 93.38 285 ASP A CA 1
ATOM 2293 C C . ASP A 1 285 ? -11.641 1.483 -38.662 1.00 93.38 285 ASP A C 1
ATOM 2295 O O . ASP A 1 285 ? -10.849 2.399 -38.882 1.00 93.38 285 ASP A O 1
ATOM 2299 N N . LYS A 1 286 ? -12.954 1.708 -38.530 1.00 95.44 286 LYS A N 1
ATOM 2300 C CA . LYS A 1 286 ? -13.539 3.052 -38.615 1.00 95.44 286 LYS A CA 1
ATOM 2301 C C . LYS A 1 286 ? -13.162 3.897 -37.410 1.00 95.44 286 LYS A C 1
ATOM 2303 O O . LYS A 1 286 ? -12.850 5.074 -37.581 1.00 95.44 286 LYS A O 1
ATOM 2308 N N . LEU A 1 287 ? -13.180 3.299 -36.219 1.00 95.88 287 LEU A N 1
ATOM 2309 C CA . LEU A 1 287 ? -12.795 3.970 -34.983 1.00 95.88 287 LEU A CA 1
ATOM 2310 C C . LEU A 1 287 ? -11.335 4.437 -35.040 1.00 95.88 287 LEU A C 1
ATOM 2312 O O . LEU A 1 287 ? -11.066 5.606 -34.802 1.00 95.88 287 LEU A O 1
ATOM 2316 N N . LEU A 1 288 ? -10.422 3.576 -35.494 1.00 95.44 288 LEU A N 1
ATOM 2317 C CA . LEU A 1 288 ? -9.011 3.896 -35.700 1.00 95.44 288 LEU A CA 1
ATOM 2318 C C . LEU A 1 288 ? -8.822 5.075 -36.666 1.00 95.44 288 LEU A C 1
ATOM 2320 O O . LEU A 1 288 ? -8.006 5.961 -36.419 1.00 95.44 288 LEU A O 1
ATOM 2324 N N . MET A 1 289 ? -9.596 5.122 -37.754 1.00 95.31 289 MET A N 1
ATOM 2325 C CA . MET A 1 289 ? -9.584 6.261 -38.677 1.00 95.31 289 MET A CA 1
ATOM 2326 C C . MET A 1 289 ? -10.115 7.548 -38.026 1.00 95.31 289 MET A C 1
ATOM 2328 O O . MET A 1 289 ? -9.605 8.634 -38.302 1.00 95.31 289 MET A O 1
ATOM 2332 N N . MET A 1 290 ? -11.122 7.458 -37.156 1.00 96.69 290 MET A N 1
ATOM 2333 C CA . MET A 1 290 ? -11.599 8.611 -36.386 1.00 96.69 290 MET A CA 1
ATOM 2334 C C . MET A 1 290 ? -10.526 9.116 -35.414 1.00 96.69 290 MET A C 1
ATOM 2336 O O . MET A 1 290 ? -10.266 10.319 -35.389 1.00 96.69 290 MET A O 1
ATOM 2340 N N . SER A 1 291 ? -9.842 8.218 -34.704 1.00 94.88 291 SER A N 1
ATOM 2341 C CA . SER A 1 291 ? -8.716 8.553 -33.820 1.00 94.88 291 SER A CA 1
ATOM 2342 C C . SER A 1 291 ? -7.562 9.191 -34.597 1.00 94.88 291 SER A C 1
ATOM 2344 O O . SER A 1 291 ? -7.031 10.220 -34.182 1.00 94.88 291 SER A O 1
ATOM 2346 N N . PHE A 1 292 ? -7.247 8.681 -35.794 1.00 94.31 292 PHE A N 1
ATOM 2347 C CA . PHE A 1 292 ? -6.269 9.307 -36.690 1.00 94.31 292 PHE A CA 1
ATOM 2348 C C . PHE A 1 292 ? -6.673 10.735 -37.091 1.00 94.31 292 PHE A C 1
ATOM 2350 O O . PHE A 1 292 ? -5.833 11.635 -37.118 1.00 94.31 292 PHE A O 1
ATOM 2357 N N . MET A 1 293 ? -7.956 10.978 -37.392 1.00 93.50 293 MET A N 1
ATOM 2358 C CA . MET A 1 293 ? -8.437 12.327 -37.716 1.00 93.50 293 MET A CA 1
ATOM 2359 C C . MET A 1 293 ? -8.289 13.302 -36.545 1.00 93.50 293 MET A C 1
ATOM 2361 O O . MET A 1 293 ? -7.942 14.455 -36.792 1.00 93.50 293 MET A O 1
ATOM 2365 N N . LEU A 1 294 ? -8.534 12.863 -35.305 1.00 91.56 294 LEU A N 1
ATOM 2366 C CA . LEU A 1 294 ? -8.332 13.685 -34.104 1.00 91.56 294 LEU A CA 1
ATOM 2367 C C . LEU A 1 294 ? -6.846 13.988 -33.871 1.00 91.56 294 LEU A C 1
ATOM 2369 O O . LEU A 1 294 ? -6.488 15.123 -33.564 1.00 91.56 294 LEU A O 1
ATOM 2373 N N . ALA A 1 295 ? -5.970 13.006 -34.101 1.00 86.62 295 ALA A N 1
ATOM 2374 C CA . ALA A 1 295 ? -4.524 13.178 -33.993 1.00 86.62 295 ALA A CA 1
ATOM 2375 C C . ALA A 1 295 ? -3.922 14.048 -35.124 1.00 86.62 295 ALA A C 1
ATOM 2377 O O . ALA A 1 295 ? -2.835 14.606 -34.969 1.00 86.62 295 ALA A O 1
ATOM 2378 N N . SER A 1 296 ? -4.606 14.206 -36.260 1.00 86.12 296 SER A N 1
ATOM 2379 C CA . SER A 1 296 ? -4.101 14.900 -37.454 1.00 86.12 296 SER A CA 1
ATOM 2380 C C . SER A 1 296 ? -4.152 16.441 -37.350 1.00 86.12 296 SER A C 1
ATOM 2382 O O . SER A 1 296 ? -5.066 17.103 -37.855 1.00 86.12 296 SER A O 1
ATOM 2384 N N . THR A 1 297 ? -3.121 17.023 -36.727 1.00 76.69 297 THR A N 1
ATOM 2385 C CA . THR A 1 297 ? -2.882 18.479 -36.599 1.00 76.69 297 THR A CA 1
ATOM 2386 C C . THR A 1 297 ? -2.121 19.072 -37.807 1.00 76.69 297 THR A C 1
ATOM 2388 O O . THR A 1 297 ? -1.760 18.352 -38.744 1.00 76.69 297 THR A O 1
ATOM 2391 N N . GLY A 1 298 ? -1.883 20.395 -37.809 1.00 62.97 298 GLY A N 1
ATOM 2392 C CA . GLY A 1 298 ? -0.902 21.060 -38.686 1.00 62.97 298 GLY A CA 1
ATOM 2393 C C . GLY A 1 298 ? -1.383 21.415 -40.099 1.00 62.97 298 GLY A C 1
ATOM 2394 O O . GLY A 1 298 ? -0.839 20.911 -41.085 1.00 62.97 298 GLY A O 1
ATOM 2395 N N . ALA A 1 299 ? -2.389 22.291 -40.230 1.00 57.28 299 ALA A N 1
ATOM 2396 C CA . ALA A 1 299 ? -2.693 22.892 -41.532 1.00 57.28 299 ALA A CA 1
ATOM 2397 C C . ALA A 1 299 ? -1.512 23.779 -42.003 1.00 57.28 299 ALA A C 1
ATOM 2399 O O . ALA A 1 299 ? -0.805 24.324 -41.164 1.00 57.28 299 ALA A O 1
ATOM 2400 N N . PRO A 1 300 ? -1.294 23.990 -43.317 1.00 46.38 300 PRO A N 1
ATOM 2401 C CA . PRO A 1 300 ? -0.099 24.680 -43.834 1.00 46.38 300 PRO A CA 1
ATOM 2402 C C . PRO A 1 300 ? 0.103 26.155 -43.415 1.00 46.38 300 PRO A C 1
ATOM 2404 O O . PRO A 1 300 ? 1.047 26.766 -43.907 1.00 46.38 300 PRO A O 1
ATOM 2407 N N . LYS A 1 301 ? -0.790 26.736 -42.598 1.00 49.19 301 LYS A N 1
ATOM 2408 C CA . LYS A 1 301 ? -0.795 28.129 -42.105 1.00 49.19 301 LYS A CA 1
ATOM 2409 C C . LYS A 1 301 ? -1.755 28.268 -40.908 1.00 49.19 301 LYS A C 1
ATOM 2411 O O . LYS A 1 301 ? -2.866 28.760 -41.097 1.00 49.19 301 LYS A O 1
ATOM 2416 N N . ASP A 1 302 ? -1.407 27.766 -39.731 1.00 45.62 302 ASP A N 1
ATOM 2417 C CA . ASP A 1 302 ? -2.144 28.098 -38.501 1.00 45.62 302 ASP A CA 1
ATOM 2418 C C . ASP A 1 302 ? -1.183 28.848 -37.578 1.00 45.62 302 ASP A C 1
ATOM 2420 O O . ASP A 1 302 ? -0.205 28.257 -37.150 1.00 45.62 302 ASP A O 1
ATOM 2424 N N . ASP A 1 303 ? -1.454 30.134 -37.335 1.00 44.66 303 ASP A N 1
ATOM 2425 C CA . ASP A 1 303 ? -0.729 31.012 -36.397 1.00 44.66 303 ASP A CA 1
ATOM 2426 C C . ASP A 1 303 ? -1.323 30.938 -34.966 1.00 44.66 303 ASP A C 1
ATOM 2428 O O . ASP A 1 303 ? -0.845 31.611 -34.063 1.00 44.66 303 ASP A O 1
ATOM 2432 N N . ASP A 1 304 ? -2.368 30.127 -34.742 1.00 43.12 304 ASP A N 1
ATOM 2433 C CA . ASP A 1 304 ? -3.220 30.184 -33.537 1.00 43.12 304 ASP A CA 1
ATOM 2434 C C . ASP A 1 304 ? -2.861 29.165 -32.423 1.00 43.12 304 ASP A C 1
ATOM 2436 O O . ASP A 1 304 ? -3.566 29.107 -31.419 1.00 43.12 304 ASP A O 1
ATOM 2440 N N . ASP A 1 305 ? -1.813 28.344 -32.581 1.00 44.56 305 ASP A N 1
ATOM 2441 C CA . ASP A 1 305 ? -1.382 27.325 -31.588 1.00 44.56 305 ASP A CA 1
ATOM 2442 C C . ASP A 1 305 ? 0.002 27.658 -30.963 1.00 44.56 305 ASP A C 1
ATOM 2444 O O . ASP A 1 305 ? 0.641 26.777 -30.389 1.00 44.56 305 ASP A O 1
ATOM 2448 N N . TYR A 1 306 ? 0.489 28.904 -31.080 1.00 48.88 306 TYR A N 1
ATOM 2449 C CA . TYR A 1 306 ? 1.843 29.291 -30.655 1.00 48.88 306 TYR A CA 1
ATOM 2450 C C . TYR A 1 306 ? 1.832 30.354 -29.551 1.00 48.88 306 TYR A C 1
ATOM 2452 O O . TYR A 1 306 ? 1.261 31.431 -29.725 1.00 48.88 306 TYR A O 1
ATOM 2460 N N . ASP A 1 307 ? 2.499 30.062 -28.433 1.00 43.22 307 ASP A N 1
ATOM 2461 C CA . ASP A 1 307 ? 2.857 31.070 -27.436 1.00 43.22 307 ASP A CA 1
ATOM 2462 C C . ASP A 1 307 ? 3.897 32.037 -28.049 1.00 43.22 307 ASP A C 1
ATOM 2464 O O . ASP A 1 307 ? 4.802 31.626 -28.776 1.00 43.22 307 ASP A O 1
ATOM 2468 N N . GLU A 1 308 ? 3.763 33.343 -27.788 1.00 42.47 308 GLU A N 1
ATOM 2469 C CA . GLU A 1 308 ? 4.547 34.425 -28.424 1.00 42.47 308 GLU A CA 1
ATOM 2470 C C . GLU A 1 308 ? 6.078 34.361 -28.173 1.00 42.47 308 GLU A C 1
ATOM 2472 O O . GLU A 1 308 ? 6.823 35.154 -28.752 1.00 42.47 308 GLU A O 1
ATOM 2477 N N . GLU A 1 309 ? 6.578 33.430 -27.351 1.00 43.00 309 GLU A N 1
ATOM 2478 C CA . GLU A 1 309 ? 8.004 33.303 -26.994 1.00 43.00 309 GLU A CA 1
ATOM 2479 C C . GLU A 1 309 ? 8.863 32.513 -28.023 1.00 43.00 309 GLU A C 1
ATOM 2481 O O . GLU A 1 309 ? 10.087 32.558 -27.934 1.00 43.00 309 GLU A O 1
ATOM 2486 N N . ASP A 1 310 ? 8.274 31.892 -29.062 1.00 54.19 310 ASP A N 1
ATOM 2487 C CA . ASP A 1 310 ? 8.938 30.872 -29.917 1.00 54.19 310 ASP A CA 1
ATOM 2488 C C . ASP A 1 310 ? 9.330 31.293 -31.361 1.00 54.19 310 ASP A C 1
ATOM 2490 O O . ASP A 1 310 ? 9.801 30.482 -32.167 1.00 54.19 310 ASP A O 1
ATOM 2494 N N . GLU A 1 311 ? 9.161 32.555 -31.765 1.00 52.69 311 GLU A N 1
ATOM 2495 C CA . GLU A 1 311 ? 9.306 32.946 -33.183 1.00 52.69 311 GLU A CA 1
ATOM 2496 C C . GLU A 1 311 ? 10.714 32.740 -33.796 1.00 52.69 311 GLU A C 1
ATOM 2498 O O . GLU A 1 311 ? 10.839 32.538 -35.013 1.00 52.69 311 GLU A O 1
ATOM 2503 N N . GLU A 1 312 ? 11.791 32.844 -33.007 1.00 51.81 312 GLU A N 1
ATOM 2504 C CA . GLU A 1 312 ? 13.166 32.614 -33.488 1.00 51.81 312 GLU A CA 1
ATOM 2505 C C . GLU A 1 312 ? 13.523 31.126 -33.567 1.00 51.81 312 GLU A C 1
ATOM 2507 O O . GLU A 1 312 ? 14.148 30.708 -34.550 1.00 51.81 312 GLU A O 1
ATOM 2512 N N . ASP A 1 313 ? 13.075 30.321 -32.604 1.00 51.12 313 ASP A N 1
ATOM 2513 C CA . ASP A 1 313 ? 13.302 28.875 -32.580 1.00 51.12 313 ASP A CA 1
ATOM 2514 C C . ASP A 1 313 ? 12.475 28.161 -33.662 1.00 51.12 313 ASP A C 1
ATOM 2516 O O . ASP A 1 313 ? 12.969 27.240 -34.314 1.00 51.12 313 ASP A O 1
ATOM 2520 N N . ILE A 1 314 ? 11.291 28.681 -34.009 1.00 56.56 314 ILE A N 1
ATOM 2521 C CA . ILE A 1 314 ? 10.515 28.246 -35.185 1.00 56.56 314 ILE A CA 1
ATOM 2522 C C . ILE A 1 314 ? 11.253 28.563 -36.495 1.00 56.56 314 ILE A C 1
ATOM 2524 O O . ILE A 1 314 ? 11.262 27.757 -37.429 1.00 56.56 314 ILE A O 1
ATOM 2528 N N . LYS A 1 315 ? 11.907 29.728 -36.604 1.00 59.25 315 LYS A N 1
ATOM 2529 C CA . LYS A 1 315 ? 12.717 30.074 -37.790 1.00 59.25 315 LYS A CA 1
ATOM 2530 C C . LYS A 1 315 ? 13.964 29.192 -37.895 1.00 59.25 315 LYS A C 1
ATOM 2532 O O . LYS A 1 315 ? 14.410 28.927 -39.015 1.00 59.25 315 LYS A O 1
ATOM 2537 N N . ALA A 1 316 ? 14.521 28.739 -36.771 1.00 55.12 316 ALA A N 1
ATOM 2538 C CA . ALA A 1 316 ? 15.588 27.741 -36.736 1.00 55.12 316 ALA A CA 1
ATOM 2539 C C . ALA A 1 316 ? 15.072 26.348 -37.151 1.00 55.12 316 ALA A C 1
ATOM 2541 O O . ALA A 1 316 ? 15.684 25.707 -38.009 1.00 55.12 316 ALA A O 1
ATOM 2542 N N . ASP A 1 317 ? 13.899 25.941 -36.655 1.00 54.81 317 ASP A N 1
ATOM 2543 C CA . ASP A 1 317 ? 13.200 24.705 -37.027 1.00 54.81 317 ASP A CA 1
ATOM 2544 C C . ASP A 1 317 ? 12.908 24.657 -38.540 1.00 54.81 317 ASP A C 1
ATOM 2546 O O . ASP A 1 317 ? 13.273 23.701 -39.232 1.00 54.81 317 ASP A O 1
ATOM 2550 N N . GLN A 1 318 ? 12.353 25.732 -39.106 1.00 56.72 318 GLN A N 1
ATOM 2551 C CA . GLN A 1 318 ? 12.055 25.861 -40.539 1.00 56.72 318 GLN A CA 1
ATOM 2552 C C . GLN A 1 318 ? 13.309 25.936 -41.432 1.00 56.72 318 GLN A C 1
ATOM 2554 O O . GLN A 1 318 ? 13.235 25.595 -42.614 1.00 56.72 318 GLN A O 1
ATOM 2559 N N . LYS A 1 319 ? 14.459 26.373 -40.895 1.00 54.88 319 LYS A N 1
ATOM 2560 C CA . LYS A 1 319 ? 15.757 26.409 -41.601 1.00 54.88 319 LYS A CA 1
ATOM 2561 C C . LYS A 1 319 ? 16.533 25.092 -41.539 1.00 54.88 319 LYS A C 1
ATOM 2563 O O . LYS A 1 319 ? 17.543 24.972 -42.236 1.00 54.88 319 LYS A O 1
ATOM 2568 N N . SER A 1 320 ? 16.089 24.126 -40.734 1.00 54.78 320 SER A N 1
ATOM 2569 C CA . SER A 1 320 ? 16.694 22.796 -40.643 1.00 54.78 320 SER A CA 1
ATOM 2570 C C . SER A 1 320 ? 16.779 22.133 -42.025 1.00 54.78 320 SER A C 1
ATOM 2572 O O . SER A 1 320 ? 15.814 22.093 -42.790 1.00 54.78 320 SER A O 1
ATOM 2574 N N . SER A 1 321 ? 17.952 21.594 -42.354 1.00 48.25 321 SER A N 1
ATOM 2575 C CA . SER A 1 321 ? 18.270 21.000 -43.658 1.00 48.25 321 SER A CA 1
ATOM 2576 C C . SER A 1 321 ? 17.545 19.674 -43.944 1.00 48.25 321 SER A C 1
ATOM 2578 O O . SER A 1 321 ? 17.496 19.265 -45.104 1.00 48.25 321 SER A O 1
ATOM 2580 N N . ASN A 1 322 ? 16.944 19.033 -42.928 1.00 57.47 322 ASN A N 1
ATOM 2581 C CA . ASN A 1 322 ? 16.338 17.696 -42.998 1.00 57.47 322 ASN A CA 1
ATOM 2582 C C . ASN A 1 322 ? 14.916 17.667 -42.403 1.00 57.47 322 ASN A C 1
ATOM 2584 O O . ASN A 1 322 ? 14.692 17.172 -41.300 1.00 57.47 322 ASN A O 1
ATOM 2588 N N . THR A 1 323 ? 13.928 18.170 -43.141 1.00 74.25 323 THR A N 1
ATOM 2589 C CA . THR A 1 323 ? 12.508 18.025 -42.775 1.00 74.25 323 THR A CA 1
ATOM 2590 C C . THR A 1 323 ? 12.013 16.595 -43.041 1.00 74.25 323 THR A C 1
ATOM 2592 O O . THR A 1 323 ? 12.376 15.981 -44.048 1.00 74.25 323 THR A O 1
ATOM 2595 N N . PHE A 1 324 ? 11.171 16.033 -42.163 1.00 85.88 324 PHE A N 1
ATOM 2596 C CA . PHE A 1 324 ? 10.590 14.691 -42.366 1.00 85.88 324 PHE A CA 1
ATOM 2597 C C . PHE A 1 324 ? 9.454 14.691 -43.399 1.00 85.88 324 PHE A C 1
ATOM 2599 O O . PHE A 1 324 ? 9.087 13.645 -43.938 1.00 85.88 324 PHE A O 1
ATOM 2606 N N . GLU A 1 325 ? 8.921 15.871 -43.717 1.00 84.06 325 GLU A N 1
ATOM 2607 C CA . GLU A 1 325 ? 7.827 16.143 -44.647 1.00 84.06 325 GLU A CA 1
ATOM 2608 C C . GLU A 1 325 ? 7.916 15.329 -45.944 1.00 84.06 325 GLU A C 1
ATOM 2610 O O . GLU A 1 325 ? 6.931 14.664 -46.275 1.00 84.06 325 GLU A O 1
ATOM 2615 N N . PRO A 1 326 ? 9.044 15.303 -46.686 1.00 86.38 326 PRO A N 1
ATOM 2616 C CA . PRO A 1 326 ? 9.106 14.590 -47.958 1.00 86.38 326 PRO A CA 1
ATOM 2617 C C . PRO A 1 326 ? 8.983 13.070 -47.791 1.00 86.38 326 PRO A C 1
ATOM 2619 O O . PRO A 1 326 ? 8.430 12.400 -48.663 1.00 86.38 326 PRO A O 1
ATOM 2622 N N . LEU A 1 327 ? 9.475 12.521 -46.675 1.00 90.62 327 LEU A N 1
ATOM 2623 C CA . LEU A 1 327 ? 9.410 11.093 -46.355 1.00 90.62 327 LEU A CA 1
ATOM 2624 C C . LEU A 1 327 ? 7.987 10.700 -45.952 1.00 90.62 327 LEU A C 1
ATOM 2626 O O . LEU A 1 327 ? 7.408 9.777 -46.526 1.00 90.62 327 LEU A O 1
ATOM 2630 N N . VAL A 1 328 ? 7.385 11.461 -45.035 1.00 89.75 328 VAL A N 1
ATOM 2631 C CA . VAL A 1 328 ? 6.019 11.212 -44.558 1.00 89.75 328 VAL A CA 1
ATOM 2632 C C . VAL A 1 328 ? 4.999 11.430 -45.689 1.00 89.75 328 VAL A C 1
ATOM 2634 O O . VAL A 1 328 ? 4.084 10.628 -45.855 1.00 89.75 328 VAL A O 1
ATOM 2637 N N . ASN A 1 329 ? 5.197 12.412 -46.576 1.00 89.56 329 ASN A N 1
ATOM 2638 C CA . ASN A 1 329 ? 4.347 12.595 -47.763 1.00 89.56 329 ASN A CA 1
ATOM 2639 C C . ASN A 1 329 ? 4.345 11.365 -48.691 1.00 89.56 329 ASN A C 1
ATOM 2641 O O . ASN A 1 329 ? 3.332 11.070 -49.326 1.00 89.56 329 ASN A O 1
ATOM 2645 N N . ARG A 1 330 ? 5.465 10.634 -48.775 1.00 90.94 330 ARG A N 1
ATOM 2646 C CA . ARG A 1 330 ? 5.563 9.389 -49.555 1.00 90.94 330 ARG A CA 1
ATOM 2647 C C . ARG A 1 330 ? 4.948 8.193 -48.824 1.00 90.94 330 ARG A C 1
ATOM 2649 O O . ARG A 1 330 ? 4.357 7.336 -49.481 1.00 90.94 330 ARG A O 1
ATOM 2656 N N . MET A 1 331 ? 5.036 8.154 -47.494 1.00 92.88 331 MET A N 1
ATOM 2657 C CA . MET A 1 331 ? 4.327 7.173 -46.661 1.00 92.88 331 MET A CA 1
ATOM 2658 C C . MET A 1 331 ? 2.807 7.268 -46.865 1.00 92.88 331 MET A C 1
ATOM 2660 O O . MET A 1 331 ? 2.150 6.254 -47.064 1.00 92.88 331 MET A O 1
ATOM 2664 N N . TYR A 1 332 ? 2.258 8.484 -46.926 1.00 92.50 332 TYR A N 1
ATOM 2665 C CA . TYR A 1 332 ? 0.827 8.738 -47.147 1.00 92.50 332 TYR A CA 1
ATOM 2666 C C . TYR A 1 332 ? 0.468 9.028 -48.614 1.00 92.50 332 TYR A C 1
ATOM 2668 O O . TYR A 1 332 ? -0.536 9.686 -48.901 1.00 92.50 332 TYR A O 1
ATOM 2676 N N . ALA A 1 333 ? 1.287 8.566 -49.564 1.00 87.38 333 ALA A N 1
ATOM 2677 C CA . ALA A 1 333 ? 1.127 8.898 -50.976 1.00 87.38 333 ALA A CA 1
ATOM 2678 C C . ALA A 1 333 ? -0.308 8.636 -51.475 1.00 87.38 333 ALA A C 1
ATOM 2680 O O . ALA A 1 333 ? -0.814 7.513 -51.436 1.00 87.38 333 ALA A O 1
ATOM 2681 N N . GLY A 1 334 ? -0.950 9.691 -51.987 1.00 82.81 334 GLY A N 1
ATOM 2682 C CA . GLY A 1 334 ? -2.288 9.623 -52.576 1.00 82.81 334 GLY A CA 1
ATOM 2683 C C . GLY A 1 334 ? -3.447 10.033 -51.662 1.00 82.81 334 GLY A C 1
ATOM 2684 O O . GLY A 1 334 ? -4.590 9.963 -52.123 1.00 82.81 334 GLY A O 1
ATOM 2685 N N . ILE A 1 335 ? -3.188 10.487 -50.427 1.00 89.62 335 ILE A N 1
ATOM 2686 C CA . ILE A 1 335 ? -4.211 11.056 -49.533 1.00 89.62 335 ILE A CA 1
ATOM 2687 C C . ILE A 1 335 ? -3.746 12.349 -48.847 1.00 89.62 335 ILE A C 1
ATOM 2689 O O . ILE A 1 335 ? -2.555 12.578 -48.645 1.00 89.62 335 ILE A O 1
ATOM 2693 N N . THR A 1 336 ? -4.701 13.189 -48.448 1.00 86.62 336 THR A N 1
ATOM 2694 C CA . THR A 1 336 ? -4.450 14.316 -47.540 1.00 86.62 336 THR A CA 1
ATOM 2695 C C . THR A 1 336 ? -4.555 13.816 -46.105 1.00 86.62 336 THR A C 1
ATOM 2697 O O . THR A 1 336 ? -5.618 13.360 -45.696 1.00 86.62 336 THR A O 1
ATOM 2700 N N . TYR A 1 337 ? -3.456 13.890 -45.355 1.00 87.00 337 TYR A N 1
ATOM 2701 C CA . TYR A 1 337 ? -3.358 13.305 -44.014 1.00 87.00 337 TYR A CA 1
ATOM 2702 C C . TYR A 1 337 ? -3.096 14.330 -42.900 1.00 87.00 337 TYR A C 1
ATOM 2704 O O . TYR A 1 337 ? -3.210 13.968 -41.734 1.00 87.00 337 TYR A O 1
ATOM 2712 N N . ARG A 1 338 ? -2.745 15.582 -43.235 1.00 86.44 338 ARG A N 1
ATOM 2713 C CA . ARG A 1 338 ? -2.502 16.684 -42.283 1.00 86.44 338 ARG A CA 1
ATOM 2714 C C . ARG A 1 338 ? -3.730 17.580 -42.150 1.00 86.44 338 ARG A C 1
ATOM 2716 O O . ARG A 1 338 ? -4.452 17.775 -43.129 1.00 86.44 338 ARG A O 1
ATOM 2723 N N . GLY A 1 339 ? -3.919 18.172 -40.971 1.00 81.25 339 GLY A N 1
ATOM 2724 C CA . GLY A 1 339 ? -4.964 19.165 -40.713 1.00 81.25 339 GLY A CA 1
ATOM 2725 C C . GLY A 1 339 ? -6.401 18.633 -40.775 1.00 81.25 339 GLY A C 1
ATOM 2726 O O . GLY A 1 339 ? -7.330 19.429 -40.918 1.00 81.25 339 GLY A O 1
ATOM 2727 N N . LEU A 1 340 ? -6.612 17.315 -40.671 1.00 87.38 340 LEU A N 1
ATOM 2728 C CA . LEU A 1 340 ? -7.955 16.718 -40.712 1.00 87.38 340 LEU A CA 1
ATOM 2729 C C . LEU A 1 340 ? -8.785 17.079 -39.468 1.00 87.38 340 LEU A C 1
ATOM 2731 O O . LEU A 1 340 ? -10.010 17.181 -39.550 1.00 87.38 340 LEU A O 1
ATOM 2735 N N . GLN A 1 341 ? -8.123 17.343 -38.341 1.00 88.75 341 GLN A N 1
ATOM 2736 C CA . GLN A 1 341 ? -8.744 17.744 -37.078 1.00 88.75 341 GLN A CA 1
ATOM 2737 C C . GLN A 1 341 ? -9.366 19.152 -37.132 1.00 88.75 341 GLN A C 1
ATOM 2739 O O . GLN A 1 341 ? -10.307 19.443 -36.394 1.00 88.75 341 GLN A O 1
ATOM 2744 N N . LYS A 1 342 ? -8.888 20.044 -38.014 1.00 84.75 342 LYS A N 1
ATOM 2745 C CA . LYS A 1 342 ? -9.274 21.471 -38.036 1.00 84.75 342 LYS A CA 1
ATOM 2746 C C . LYS A 1 342 ? -10.778 21.687 -38.177 1.00 84.75 342 LYS A C 1
ATOM 2748 O O . LYS A 1 342 ? -11.352 22.599 -37.587 1.00 84.75 342 LYS A O 1
ATOM 2753 N N . GLU A 1 343 ? -11.429 20.856 -38.981 1.00 83.38 343 GLU A N 1
ATOM 2754 C CA . GLU A 1 343 ? -12.879 20.921 -39.148 1.00 83.38 343 GLU A CA 1
ATOM 2755 C C . GLU A 1 343 ? -13.642 20.327 -37.957 1.00 83.38 343 GLU A C 1
ATOM 2757 O O . GLU A 1 343 ? -14.797 20.696 -37.750 1.00 83.38 343 GLU A O 1
ATOM 2762 N N . LEU A 1 344 ? -13.012 19.433 -37.186 1.00 90.06 344 LEU A N 1
ATOM 2763 C CA . LEU A 1 344 ? -13.571 18.826 -35.977 1.00 90.06 344 LEU A CA 1
ATOM 2764 C C . LEU A 1 344 ? -13.512 19.795 -34.788 1.00 90.06 344 LEU A C 1
ATOM 2766 O O . LEU A 1 344 ? -14.519 19.936 -34.103 1.00 90.06 344 LEU A O 1
ATOM 2770 N N . ARG A 1 345 ? -12.406 20.540 -34.603 1.00 88.00 345 ARG A N 1
ATOM 2771 C CA . ARG A 1 345 ? -12.260 21.571 -33.544 1.00 88.00 345 ARG A CA 1
ATOM 2772 C C . ARG A 1 345 ? -13.349 22.651 -33.588 1.00 88.00 345 ARG A C 1
ATOM 2774 O O . ARG A 1 345 ? -13.670 23.264 -32.580 1.00 88.00 345 ARG A O 1
ATOM 2781 N N . LYS A 1 346 ? -13.938 22.886 -34.765 1.00 88.25 346 LYS A N 1
ATOM 2782 C CA . LYS A 1 346 ? -15.034 23.851 -34.966 1.00 88.25 346 LYS A CA 1
ATOM 2783 C C . LYS A 1 346 ? -16.415 23.299 -34.597 1.00 88.25 346 LYS A C 1
ATOM 2785 O O . LYS A 1 346 ? -17.397 24.036 -34.680 1.00 88.25 346 LYS A O 1
ATOM 2790 N N . MET A 1 347 ? -16.527 22.009 -34.287 1.00 91.75 347 MET A N 1
ATOM 2791 C CA . MET A 1 347 ? -17.794 21.383 -33.917 1.00 91.75 347 MET A CA 1
ATOM 2792 C C . MET A 1 347 ? -18.077 21.570 -32.418 1.00 91.75 347 MET A C 1
ATOM 2794 O O . MET A 1 347 ? -17.143 21.561 -31.618 1.00 91.75 347 MET A O 1
ATOM 2798 N N . PRO A 1 348 ? -19.354 21.691 -32.009 1.00 91.38 348 PRO A N 1
ATOM 2799 C CA . PRO A 1 348 ? -19.723 21.644 -30.598 1.00 91.38 348 PRO A CA 1
ATOM 2800 C C . PRO A 1 348 ? -19.277 20.330 -29.948 1.00 91.38 348 PRO A C 1
ATOM 2802 O O . PRO A 1 348 ? -19.353 19.272 -30.581 1.00 91.38 348 PRO A O 1
ATOM 2805 N N . TYR A 1 349 ? -18.875 20.407 -28.679 1.00 94.44 349 TYR A N 1
ATOM 2806 C CA . TYR A 1 349 ? -18.430 19.271 -27.862 1.00 94.44 349 TYR A CA 1
ATOM 2807 C C . TYR A 1 349 ? -17.172 18.554 -28.374 1.00 94.44 349 TYR A C 1
ATOM 2809 O O . TYR A 1 349 ? -17.045 17.341 -28.232 1.00 94.44 349 TYR A O 1
ATOM 2817 N N . TYR A 1 350 ? -16.254 19.285 -29.012 1.00 93.25 350 TYR A N 1
ATOM 2818 C CA . TYR A 1 350 ? -15.020 18.718 -29.557 1.00 93.25 350 TYR A CA 1
ATOM 2819 C C . TYR A 1 350 ? -14.197 17.932 -28.516 1.00 93.25 350 TYR A C 1
ATOM 2821 O O . TYR A 1 350 ? -13.823 16.795 -28.795 1.00 93.25 350 TYR A O 1
ATOM 2829 N N . GLU A 1 351 ? -13.985 18.493 -27.321 1.00 91.12 351 GLU A N 1
ATOM 2830 C CA . GLU A 1 351 ? -13.227 17.837 -26.241 1.00 91.12 351 GLU A CA 1
ATOM 2831 C C . GLU A 1 351 ? -13.890 16.521 -25.810 1.00 91.12 351 GLU A C 1
ATOM 2833 O O . GLU A 1 351 ? -13.262 15.469 -25.819 1.00 91.12 351 GLU A O 1
ATOM 2838 N N . GLN A 1 352 ? -15.206 16.537 -25.577 1.00 94.31 352 GLN A N 1
ATOM 2839 C CA . GLN A 1 352 ? -15.968 15.344 -25.205 1.00 94.31 352 GLN A CA 1
ATOM 2840 C C . GLN A 1 352 ? -15.944 14.283 -26.309 1.00 94.31 352 GLN A C 1
ATOM 2842 O O . GLN A 1 352 ? -15.846 13.094 -26.022 1.00 94.31 352 GLN A O 1
ATOM 2847 N N . MET A 1 353 ? -16.028 14.689 -27.582 1.00 96.06 353 MET A N 1
ATOM 2848 C CA . MET A 1 353 ? -15.876 13.756 -28.700 1.00 96.06 353 MET A CA 1
ATOM 2849 C C . MET A 1 353 ? -14.491 13.109 -28.704 1.00 96.06 353 MET A C 1
ATOM 2851 O O . MET A 1 353 ? -14.395 11.924 -29.015 1.00 96.06 353 MET A O 1
ATOM 2855 N N . SER A 1 354 ? -13.441 13.864 -28.375 1.00 93.81 354 SER A N 1
ATOM 2856 C CA . SER A 1 354 ? -12.083 13.332 -28.259 1.00 93.81 354 SER A CA 1
ATOM 2857 C C . SER A 1 354 ? -11.996 12.297 -27.136 1.00 93.81 354 SER A C 1
ATOM 2859 O O . SER A 1 354 ? -11.608 11.160 -27.403 1.00 93.81 354 SER A O 1
ATOM 2861 N N . ASP A 1 355 ? -12.471 12.645 -25.935 1.00 94.44 355 ASP A N 1
ATOM 2862 C CA . ASP A 1 355 ? -12.488 11.761 -24.761 1.00 94.44 355 ASP A CA 1
ATOM 2863 C C . ASP A 1 355 ? -13.255 10.454 -25.025 1.00 94.44 355 ASP A C 1
ATOM 2865 O O . ASP A 1 355 ? -12.805 9.369 -24.648 1.00 94.44 355 ASP A O 1
ATOM 2869 N N . ILE A 1 356 ? -14.413 10.549 -25.696 1.00 95.75 356 ILE A N 1
ATOM 2870 C CA . ILE A 1 356 ? -15.251 9.397 -26.058 1.00 95.75 356 ILE A CA 1
ATOM 2871 C C . ILE A 1 356 ? -14.541 8.501 -27.071 1.00 95.75 356 ILE A C 1
ATOM 2873 O O . ILE A 1 356 ? -14.534 7.282 -26.909 1.00 95.75 356 ILE A O 1
ATOM 2877 N N . ILE A 1 357 ? -13.959 9.073 -28.129 1.00 96.25 357 ILE A N 1
ATOM 2878 C CA . ILE A 1 357 ? -13.288 8.283 -29.167 1.00 96.25 357 ILE A CA 1
ATOM 2879 C C . ILE A 1 357 ? -12.030 7.612 -28.620 1.00 96.25 357 ILE A C 1
ATOM 2881 O O . ILE A 1 357 ? -11.776 6.459 -28.970 1.00 96.25 357 ILE A O 1
ATOM 2885 N N . GLU A 1 358 ? -11.278 8.269 -27.741 1.00 92.56 358 GLU A N 1
ATOM 2886 C CA . GLU A 1 358 ? -10.130 7.667 -27.061 1.00 92.56 358 GLU A CA 1
ATOM 2887 C C . GLU A 1 358 ? -10.562 6.509 -26.145 1.00 92.56 358 GLU A C 1
ATOM 2889 O O . GLU A 1 358 ? -10.052 5.394 -26.286 1.00 92.56 358 GLU A O 1
ATOM 2894 N N . ALA A 1 359 ? -11.579 6.713 -25.301 1.00 93.19 359 ALA A N 1
ATOM 2895 C CA . ALA A 1 359 ? -12.105 5.667 -24.421 1.00 93.19 359 ALA A CA 1
ATOM 2896 C C . ALA A 1 359 ? -12.656 4.462 -25.204 1.00 93.19 359 ALA A C 1
ATOM 2898 O O . ALA A 1 359 ? -12.385 3.310 -24.860 1.00 93.19 359 ALA A O 1
ATOM 2899 N N . LEU A 1 360 ? -13.391 4.714 -26.294 1.00 94.69 360 LEU A N 1
ATOM 2900 C CA . LEU A 1 360 ? -13.868 3.667 -27.198 1.00 94.69 360 LEU A CA 1
ATOM 2901 C C . LEU A 1 360 ? -12.710 2.952 -27.897 1.00 94.69 360 LEU A C 1
ATOM 2903 O O . LEU A 1 360 ? -12.783 1.740 -28.103 1.00 94.69 360 LEU A O 1
ATOM 2907 N N . SER A 1 361 ? -11.661 3.685 -28.286 1.00 91.75 361 SER A N 1
ATOM 2908 C CA . SER A 1 361 ? -10.491 3.113 -28.967 1.00 91.75 361 SER A CA 1
ATOM 2909 C C . SER A 1 361 ? -9.741 2.151 -28.063 1.00 91.75 361 SER A C 1
ATOM 2911 O O . SER A 1 361 ? -9.246 1.145 -28.561 1.00 91.75 361 SER A O 1
ATOM 2913 N N . TYR A 1 362 ? -9.700 2.433 -26.761 1.00 89.06 362 TYR A N 1
ATOM 2914 C CA . TYR A 1 362 ? -9.174 1.530 -25.744 1.00 89.06 362 TYR A CA 1
ATOM 2915 C C . TYR A 1 362 ? -10.073 0.292 -25.571 1.00 89.06 362 TYR A C 1
ATOM 2917 O O . TYR A 1 362 ? -9.614 -0.843 -25.719 1.00 89.06 362 TYR A O 1
ATOM 2925 N N . GLU A 1 363 ? -11.375 0.500 -25.347 1.00 90.06 363 GLU A N 1
ATOM 2926 C CA . GLU A 1 363 ? -12.351 -0.571 -25.093 1.00 90.06 363 GLU A CA 1
ATOM 2927 C C . GLU A 1 363 ? -12.402 -1.584 -26.251 1.00 90.06 363 GLU A C 1
ATOM 2929 O O . GLU A 1 363 ? -12.153 -2.788 -26.099 1.00 90.06 363 GLU A O 1
ATOM 2934 N N . TYR A 1 364 ? -12.643 -1.073 -27.458 1.00 91.81 364 TYR A N 1
ATOM 2935 C CA . TYR A 1 364 ? -12.863 -1.867 -28.662 1.00 91.81 364 TYR A CA 1
ATOM 2936 C C . TYR A 1 364 ? -11.590 -2.107 -29.474 1.00 91.81 364 TYR A C 1
ATOM 2938 O O . TYR A 1 364 ? -11.693 -2.535 -30.624 1.00 91.81 364 TYR A O 1
ATOM 2946 N N . LYS A 1 365 ? -10.395 -1.871 -28.900 1.00 90.38 365 LYS A N 1
ATOM 2947 C CA . LYS A 1 365 ? -9.118 -2.109 -29.592 1.00 90.38 365 LYS A CA 1
ATOM 2948 C C . LYS A 1 365 ? -9.076 -3.518 -30.176 1.00 90.38 365 LYS A C 1
ATOM 2950 O O . LYS A 1 365 ? -9.152 -4.493 -29.421 1.00 90.38 365 LYS A O 1
ATOM 2955 N N . ASP A 1 366 ? -8.951 -3.609 -31.499 1.00 93.12 366 ASP A N 1
ATOM 2956 C CA . ASP A 1 366 ? -8.627 -4.840 -32.220 1.00 93.12 366 ASP A CA 1
ATOM 2957 C C . ASP A 1 366 ? -7.141 -4.795 -32.585 1.00 93.12 366 ASP A C 1
ATOM 2959 O O . ASP A 1 366 ? -6.719 -4.121 -33.533 1.00 93.12 366 ASP A O 1
ATOM 2963 N N . GLU A 1 367 ? -6.342 -5.514 -31.795 1.00 90.88 367 GLU A N 1
ATOM 2964 C CA . GLU A 1 367 ? -4.888 -5.531 -31.934 1.00 90.88 367 GLU A CA 1
ATOM 2965 C C . GLU A 1 367 ? -4.448 -6.082 -33.294 1.00 90.88 367 GLU A C 1
ATOM 2967 O O . GLU A 1 367 ? -3.484 -5.601 -33.890 1.00 90.88 367 GLU A O 1
ATOM 2972 N N . ALA A 1 368 ? -5.184 -7.057 -33.835 1.00 92.62 368 ALA A N 1
ATOM 2973 C CA . ALA A 1 368 ? -4.848 -7.647 -35.119 1.00 92.62 368 ALA A CA 1
ATOM 2974 C C . ALA A 1 368 ? -5.040 -6.640 -36.261 1.00 92.62 368 ALA A C 1
ATOM 2976 O O . ALA A 1 368 ? -4.216 -6.567 -37.177 1.00 92.62 368 ALA A O 1
ATOM 2977 N N . VAL A 1 369 ? -6.111 -5.844 -36.208 1.00 93.69 369 VAL A N 1
ATOM 2978 C CA . VAL A 1 369 ? -6.382 -4.793 -37.197 1.00 93.69 369 VAL A CA 1
ATOM 2979 C C . VAL A 1 369 ? -5.373 -3.654 -37.087 1.00 93.69 369 VAL A C 1
ATOM 2981 O O . VAL A 1 369 ? -4.792 -3.287 -38.115 1.00 93.69 369 VAL A O 1
ATOM 2984 N N . TYR A 1 370 ? -5.143 -3.124 -35.879 1.00 95.38 370 TYR A N 1
ATOM 2985 C CA . TYR A 1 370 ? -4.193 -2.030 -35.662 1.00 95.38 370 TYR A CA 1
ATOM 2986 C C . TYR A 1 370 ? -2.789 -2.429 -36.123 1.00 95.38 370 TYR A C 1
ATOM 2988 O O . TYR A 1 370 ? -2.232 -1.791 -37.018 1.00 95.38 370 TYR A O 1
ATOM 2996 N N . GLN A 1 371 ? -2.243 -3.528 -35.588 1.00 94.69 371 GLN A N 1
ATOM 2997 C CA . GLN A 1 371 ? -0.851 -3.895 -35.843 1.00 94.69 371 GLN A CA 1
ATOM 2998 C C . GLN A 1 371 ? -0.618 -4.303 -37.295 1.00 94.69 371 GLN A C 1
ATOM 3000 O O . GLN A 1 371 ? 0.424 -3.978 -37.862 1.00 94.69 371 GLN A O 1
ATOM 3005 N N . ARG A 1 372 ? -1.597 -4.938 -37.955 1.00 94.56 372 ARG A N 1
ATOM 3006 C CA . ARG A 1 372 ? -1.498 -5.231 -39.393 1.00 94.56 372 ARG A CA 1
ATOM 3007 C C . ARG A 1 372 ? -1.421 -3.949 -40.223 1.00 94.56 372 ARG A C 1
ATOM 3009 O O . ARG A 1 372 ? -0.615 -3.874 -41.149 1.00 94.56 372 ARG A O 1
ATOM 3016 N N . LEU A 1 373 ? -2.247 -2.944 -39.926 1.00 94.94 373 LEU A N 1
ATOM 3017 C CA . LEU A 1 373 ? -2.190 -1.655 -40.625 1.00 94.94 373 LEU A CA 1
ATOM 3018 C C . LEU A 1 373 ? -0.888 -0.908 -40.315 1.00 94.94 373 LEU A C 1
ATOM 3020 O O . LEU A 1 373 ? -0.221 -0.467 -41.248 1.00 94.94 373 LEU A O 1
ATOM 3024 N N . ALA A 1 374 ? -0.492 -0.851 -39.043 1.00 95.62 374 ALA A N 1
ATOM 3025 C CA . ALA A 1 374 ? 0.751 -0.235 -38.592 1.00 95.62 374 ALA A CA 1
ATOM 3026 C C . ALA A 1 374 ? 1.973 -0.819 -39.310 1.00 95.62 374 ALA A C 1
ATOM 3028 O O . ALA A 1 374 ? 2.732 -0.079 -39.930 1.00 95.62 374 ALA A O 1
ATOM 3029 N N . VAL A 1 375 ? 2.118 -2.149 -39.331 1.00 95.75 375 VAL A N 1
ATOM 3030 C CA . VAL A 1 375 ? 3.206 -2.837 -40.045 1.00 95.75 375 VAL A CA 1
ATOM 3031 C C . VAL A 1 375 ? 3.236 -2.450 -41.523 1.00 95.75 375 VAL A C 1
ATOM 3033 O O . VAL A 1 375 ? 4.296 -2.120 -42.048 1.00 95.75 375 VAL A O 1
ATOM 3036 N N . ASN A 1 376 ? 2.088 -2.455 -42.205 1.00 95.75 376 ASN A N 1
ATOM 3037 C CA . ASN A 1 376 ? 2.028 -2.103 -43.624 1.00 95.75 376 ASN A CA 1
ATOM 3038 C C . ASN A 1 376 ? 2.410 -0.636 -43.888 1.00 95.75 376 ASN A C 1
ATOM 3040 O O . ASN A 1 376 ? 3.104 -0.359 -44.871 1.00 95.75 376 ASN A O 1
ATOM 3044 N N . MET A 1 377 ? 1.985 0.283 -43.016 1.00 95.69 377 MET A N 1
ATOM 3045 C CA . MET A 1 377 ? 2.336 1.703 -43.084 1.00 95.69 377 MET A CA 1
ATOM 3046 C C . MET A 1 377 ? 3.833 1.925 -42.825 1.00 95.69 377 MET A C 1
ATOM 3048 O O . MET A 1 377 ? 4.493 2.627 -43.591 1.00 95.69 377 MET A O 1
ATOM 3052 N N . LEU A 1 378 ? 4.402 1.282 -41.803 1.00 95.38 378 LEU A N 1
ATOM 3053 C CA . LEU A 1 378 ? 5.830 1.375 -41.485 1.00 95.38 378 LEU A CA 1
ATOM 3054 C C . LEU A 1 378 ? 6.704 0.752 -42.584 1.00 95.38 378 LEU A C 1
ATOM 3056 O O . LEU A 1 378 ? 7.723 1.332 -42.948 1.00 95.38 378 LEU A O 1
ATOM 3060 N N . LEU A 1 379 ? 6.278 -0.357 -43.198 1.00 94.62 379 LEU A N 1
ATOM 3061 C CA . LEU A 1 379 ? 6.963 -0.958 -44.352 1.00 94.62 379 LEU A CA 1
ATOM 3062 C C . LEU A 1 379 ? 6.945 -0.077 -45.606 1.00 94.62 379 LEU A C 1
ATOM 3064 O O . LEU A 1 379 ? 7.779 -0.259 -46.490 1.00 94.62 379 LEU A O 1
ATOM 3068 N N . GLN A 1 380 ? 6.027 0.885 -45.698 1.00 92.88 380 GLN A N 1
ATOM 3069 C CA . GLN A 1 380 ? 6.044 1.882 -46.768 1.00 92.88 380 GLN A CA 1
ATOM 3070 C C . GLN A 1 380 ? 7.093 2.970 -46.530 1.00 92.88 380 GLN A C 1
ATOM 3072 O O . GLN A 1 380 ? 7.657 3.510 -47.484 1.00 92.88 380 GLN A O 1
ATOM 3077 N N . LEU A 1 381 ? 7.336 3.299 -45.262 1.00 93.94 381 LEU A N 1
ATOM 3078 C CA . LEU A 1 381 ? 8.308 4.301 -44.848 1.00 93.94 381 LEU A CA 1
ATOM 3079 C C . LEU A 1 381 ? 9.732 3.735 -44.833 1.00 93.94 381 LEU A C 1
ATOM 3081 O O . LEU A 1 381 ? 10.647 4.397 -45.312 1.00 93.94 381 LEU A O 1
ATOM 3085 N N . LEU A 1 382 ? 9.917 2.514 -44.328 1.00 93.19 382 LEU A N 1
ATOM 3086 C CA . LEU A 1 382 ? 11.225 1.920 -44.049 1.00 93.19 382 LEU A CA 1
ATOM 3087 C C . LEU A 1 382 ? 12.217 1.963 -45.236 1.00 93.19 382 LEU A C 1
ATOM 3089 O O . LEU A 1 382 ? 13.346 2.400 -45.020 1.00 93.19 382 LEU A O 1
ATOM 3093 N N . PRO A 1 383 ? 11.845 1.630 -46.492 1.00 92.69 383 PRO A N 1
ATOM 3094 C CA . PRO A 1 383 ? 12.766 1.696 -47.636 1.00 92.69 383 PRO A CA 1
ATOM 3095 C C . PRO A 1 383 ? 13.213 3.118 -48.004 1.00 92.69 383 PRO A C 1
ATOM 3097 O O . PRO A 1 383 ? 14.102 3.299 -48.834 1.00 92.69 383 PRO A O 1
ATOM 3100 N N . LEU A 1 384 ? 12.553 4.139 -47.450 1.00 93.44 384 LEU A N 1
ATOM 3101 C CA . LEU A 1 384 ? 12.876 5.548 -47.664 1.00 93.44 384 LEU A CA 1
ATOM 3102 C C . LEU A 1 384 ? 13.896 6.065 -46.643 1.00 93.44 384 LEU A C 1
ATOM 3104 O O . LEU A 1 384 ? 14.424 7.166 -46.821 1.00 93.44 384 LEU A O 1
ATOM 3108 N N . LEU A 1 385 ? 14.149 5.297 -45.581 1.00 93.81 385 LEU A N 1
ATOM 3109 C CA . LEU A 1 385 ? 14.987 5.687 -44.458 1.00 93.81 385 LEU A CA 1
ATOM 3110 C C . LEU A 1 385 ? 16.423 5.185 -44.608 1.00 93.81 385 LEU A C 1
ATOM 3112 O O . LEU A 1 385 ? 16.705 4.161 -45.224 1.00 93.81 385 LEU A O 1
ATOM 3116 N N . ASN A 1 386 ? 17.343 5.937 -44.021 1.00 91.75 386 ASN A N 1
ATOM 3117 C CA . ASN A 1 386 ? 18.739 5.588 -43.816 1.00 91.75 386 ASN A CA 1
ATOM 3118 C C . ASN A 1 386 ? 19.254 6.307 -42.560 1.00 91.75 386 ASN A C 1
ATOM 3120 O O . ASN A 1 386 ? 18.574 7.160 -41.993 1.00 91.75 386 ASN A O 1
ATOM 3124 N N . THR A 1 387 ? 20.485 6.007 -42.156 1.00 88.19 387 THR A N 1
ATOM 3125 C CA . THR A 1 387 ? 21.095 6.556 -40.934 1.00 88.19 387 THR A CA 1
ATOM 3126 C C . THR A 1 387 ? 21.242 8.083 -40.924 1.00 88.19 387 THR A C 1
ATOM 3128 O O . THR A 1 387 ? 21.472 8.651 -39.864 1.00 88.19 387 THR A O 1
ATOM 3131 N N . LYS A 1 388 ? 21.101 8.771 -42.068 1.00 85.31 388 LYS A N 1
ATOM 3132 C CA . LYS A 1 388 ? 21.217 10.236 -42.163 1.00 85.31 388 LYS A CA 1
ATOM 3133 C C . LYS A 1 388 ? 19.874 10.962 -42.124 1.00 85.31 388 LYS A C 1
ATOM 3135 O O . LYS A 1 388 ? 19.811 12.061 -41.592 1.00 85.31 388 LYS A O 1
ATOM 3140 N N . ASN A 1 389 ? 18.825 10.397 -42.726 1.00 89.38 389 ASN A N 1
ATOM 3141 C CA . ASN A 1 389 ? 17.523 11.070 -42.862 1.00 89.38 389 ASN A CA 1
ATOM 3142 C C . ASN A 1 389 ? 16.484 10.640 -41.814 1.00 89.38 389 ASN A C 1
ATOM 3144 O O . ASN A 1 389 ? 15.364 11.145 -41.829 1.00 89.38 389 ASN A O 1
ATOM 3148 N N . ILE A 1 390 ? 16.848 9.710 -40.929 1.00 89.94 390 ILE A N 1
ATOM 3149 C CA . ILE A 1 390 ? 16.011 9.260 -39.814 1.00 89.94 390 ILE A CA 1
ATOM 3150 C C . ILE A 1 390 ? 16.043 10.228 -38.619 1.00 89.94 390 ILE A C 1
ATOM 3152 O O . ILE A 1 390 ? 15.189 10.140 -37.739 1.00 89.94 390 ILE A O 1
ATOM 3156 N N . PHE A 1 391 ? 16.986 11.174 -38.621 1.00 89.38 391 PHE A N 1
ATOM 3157 C CA . PHE A 1 391 ? 17.128 12.234 -37.627 1.00 89.38 391 PHE A CA 1
ATOM 3158 C C . PHE A 1 391 ? 16.943 13.611 -38.267 1.00 89.38 391 PHE A C 1
ATOM 3160 O O . PHE A 1 391 ? 17.406 13.869 -39.383 1.00 89.38 391 PHE A O 1
ATOM 3167 N N . ARG A 1 392 ? 16.306 14.509 -37.521 1.00 85.94 392 ARG A N 1
ATOM 3168 C CA . ARG A 1 392 ? 16.259 15.946 -37.776 1.00 85.94 392 ARG A CA 1
ATOM 3169 C C . ARG A 1 392 ? 17.082 16.639 -36.699 1.00 85.94 392 ARG A C 1
ATOM 3171 O O . ARG A 1 392 ? 16.927 16.328 -35.526 1.00 85.94 392 ARG A O 1
ATOM 3178 N N . GLN A 1 393 ? 17.946 17.562 -37.097 1.00 84.56 393 GLN A N 1
ATOM 3179 C CA . GLN A 1 393 ? 18.793 18.319 -36.176 1.00 84.56 393 GLN A CA 1
ATOM 3180 C C . GLN A 1 393 ? 18.555 19.814 -36.371 1.00 84.56 393 GLN A C 1
ATOM 3182 O O . GLN A 1 393 ? 18.414 20.284 -37.510 1.00 84.56 393 GLN A O 1
ATOM 3187 N N . TYR A 1 394 ? 18.465 20.541 -35.261 1.00 79.81 394 TYR A N 1
ATOM 3188 C CA . TYR A 1 394 ? 18.394 21.998 -35.222 1.00 79.81 394 TYR A CA 1
ATOM 3189 C C . TYR A 1 394 ? 18.893 22.512 -33.869 1.00 79.81 394 TYR A C 1
ATOM 3191 O O . TYR A 1 394 ? 18.969 21.772 -32.891 1.00 79.81 394 TYR A O 1
ATOM 3199 N N . THR A 1 395 ? 19.234 23.793 -33.819 1.00 80.88 395 THR A N 1
ATOM 3200 C CA . THR A 1 395 ? 19.690 24.456 -32.599 1.00 80.88 395 THR A CA 1
ATOM 3201 C C . THR A 1 395 ? 18.547 25.275 -32.017 1.00 80.88 395 THR A C 1
ATOM 3203 O O . THR A 1 395 ? 18.032 26.159 -32.702 1.00 80.88 395 THR A O 1
ATOM 3206 N N . ASN A 1 396 ? 18.166 24.982 -30.776 1.00 75.56 396 ASN A N 1
ATOM 3207 C CA . ASN A 1 396 ? 17.227 25.780 -29.994 1.00 75.56 396 ASN A CA 1
ATOM 3208 C C . ASN A 1 396 ? 18.035 26.755 -29.125 1.00 75.56 396 ASN A C 1
ATOM 3210 O O . ASN A 1 396 ? 18.919 26.319 -28.388 1.00 75.56 396 ASN A O 1
ATOM 3214 N N . LYS A 1 397 ? 17.778 28.061 -29.233 1.00 75.25 397 LYS A N 1
ATOM 3215 C CA . LYS A 1 397 ? 18.515 29.100 -28.490 1.00 75.25 397 LYS A CA 1
ATOM 3216 C C . LYS A 1 397 ? 17.965 29.357 -27.087 1.00 75.25 397 LYS A C 1
ATOM 3218 O O . LYS A 1 397 ? 18.674 29.938 -26.263 1.00 75.25 397 LYS A O 1
ATOM 3223 N N . HIS A 1 398 ? 16.736 28.930 -26.826 1.00 72.19 398 HIS A N 1
ATOM 3224 C CA . HIS A 1 398 ? 16.008 29.109 -25.576 1.00 72.19 398 HIS A CA 1
ATOM 3225 C C . HIS A 1 398 ? 15.584 27.756 -24.989 1.00 72.19 398 HIS A C 1
ATOM 3227 O O . HIS A 1 398 ? 14.485 27.597 -24.464 1.00 72.19 398 HIS A O 1
ATOM 3233 N N . ALA A 1 399 ? 16.471 26.759 -25.033 1.00 70.62 399 ALA A N 1
ATOM 3234 C CA . ALA A 1 399 ? 16.222 25.469 -24.405 1.00 70.62 399 ALA A CA 1
ATOM 3235 C C . ALA A 1 399 ? 16.542 25.537 -22.909 1.00 70.62 399 ALA A C 1
ATOM 3237 O O . ALA A 1 399 ? 17.570 26.087 -22.509 1.00 70.62 399 ALA A O 1
ATOM 3238 N N . TRP A 1 400 ? 15.690 24.945 -22.070 1.00 70.00 400 TRP A N 1
ATOM 3239 C CA . TRP A 1 400 ? 15.992 24.784 -20.649 1.00 70.00 400 TRP A CA 1
ATOM 3240 C C . TRP A 1 400 ? 17.172 23.818 -20.475 1.00 70.00 400 TRP A C 1
ATOM 3242 O O . TRP A 1 400 ? 17.051 22.604 -20.662 1.00 70.00 400 TRP A O 1
ATOM 3252 N N . LEU A 1 401 ? 18.334 24.356 -20.114 1.00 70.19 401 LEU A N 1
ATOM 3253 C CA . LEU A 1 401 ? 19.541 23.593 -19.827 1.00 70.19 401 LEU A CA 1
ATOM 3254 C C . LEU A 1 401 ? 19.464 23.104 -18.381 1.00 70.19 401 LEU A C 1
ATOM 3256 O O . LEU A 1 401 ? 19.928 23.775 -17.460 1.00 70.19 401 LEU A O 1
ATOM 3260 N N . ARG A 1 402 ? 18.866 21.923 -18.181 1.00 59.31 402 ARG A N 1
ATOM 3261 C CA . ARG A 1 402 ? 18.610 21.330 -16.855 1.00 59.31 402 ARG A CA 1
ATOM 3262 C C . ARG A 1 402 ? 19.837 21.334 -15.934 1.00 59.31 402 ARG A C 1
ATOM 3264 O O . ARG A 1 402 ? 19.685 21.603 -14.747 1.00 59.31 402 ARG A O 1
ATOM 3271 N N . ASP A 1 403 ? 21.028 21.110 -16.486 1.00 51.66 403 ASP A N 1
ATOM 3272 C CA . ASP A 1 403 ? 22.289 21.063 -15.732 1.00 51.66 403 ASP A CA 1
ATOM 3273 C C . ASP A 1 403 ? 22.758 22.432 -15.232 1.00 51.66 403 ASP A C 1
ATOM 3275 O O . ASP A 1 403 ? 23.433 22.520 -14.206 1.00 51.66 403 ASP A O 1
ATOM 3279 N N . LYS A 1 404 ? 22.384 23.497 -15.946 1.00 51.47 404 LYS A N 1
ATOM 3280 C CA . LYS A 1 404 ? 22.742 24.886 -15.635 1.00 51.47 404 LYS A CA 1
ATOM 3281 C C . LYS A 1 404 ? 21.597 25.668 -14.989 1.00 51.47 404 LYS A C 1
ATOM 3283 O O . LYS A 1 404 ? 21.811 26.786 -14.536 1.00 51.47 404 LYS A O 1
ATOM 3288 N N . LEU A 1 405 ? 20.398 25.074 -14.931 1.00 58.28 405 LEU A N 1
ATOM 3289 C CA . LEU A 1 405 ? 19.165 25.699 -14.441 1.00 58.28 405 LEU A CA 1
ATOM 3290 C C . LEU A 1 405 ? 18.905 27.070 -15.096 1.00 58.28 405 LEU A C 1
ATOM 3292 O O . LEU A 1 405 ? 18.428 28.003 -14.449 1.00 58.28 405 LEU A O 1
ATOM 3296 N N . GLU A 1 406 ? 19.235 27.188 -16.381 1.00 63.16 406 GLU A N 1
ATOM 3297 C CA . GLU A 1 406 ? 19.073 28.404 -17.177 1.00 63.16 406 GLU A CA 1
ATOM 3298 C C . GLU A 1 406 ? 18.594 28.063 -18.591 1.00 63.16 406 GLU A C 1
ATOM 3300 O O . GLU A 1 406 ? 18.702 26.921 -19.043 1.00 63.16 406 GLU A O 1
ATOM 3305 N N . TYR A 1 407 ? 18.080 29.062 -19.303 1.00 67.69 407 TYR A N 1
ATOM 3306 C CA . TYR A 1 407 ? 17.806 28.939 -20.731 1.00 67.69 407 TYR A CA 1
ATOM 3307 C C . TYR A 1 407 ? 19.070 29.228 -21.536 1.00 67.69 407 TYR A C 1
ATOM 3309 O O . TYR A 1 407 ? 19.763 30.211 -21.276 1.00 67.69 407 TYR A O 1
ATOM 3317 N N . GLY A 1 408 ? 19.353 28.396 -22.534 1.00 72.50 408 GLY A N 1
ATOM 3318 C CA . GLY A 1 408 ? 20.494 28.599 -23.413 1.00 72.50 408 GLY A CA 1
ATOM 3319 C C . GLY A 1 408 ? 20.435 27.774 -24.690 1.00 72.50 408 GLY A C 1
ATOM 3320 O O . GLY A 1 408 ? 19.457 27.086 -24.981 1.00 72.50 408 GLY A O 1
ATOM 3321 N N . GLU A 1 409 ? 21.515 27.863 -25.461 1.00 78.31 409 GLU A N 1
ATOM 3322 C CA . GLU A 1 409 ? 21.637 27.200 -26.754 1.00 78.31 409 GLU A CA 1
ATOM 3323 C C . GLU A 1 409 ? 21.874 25.690 -26.576 1.00 78.31 409 GLU A C 1
ATOM 3325 O O . GLU A 1 409 ? 22.860 25.277 -25.961 1.00 78.31 409 GLU A O 1
ATOM 3330 N N . LYS A 1 410 ? 20.973 24.860 -27.114 1.00 81.06 410 LYS A N 1
ATOM 3331 C CA . LYS A 1 410 ? 21.060 23.392 -27.123 1.00 81.06 410 LYS A CA 1
ATOM 3332 C C . LYS A 1 410 ? 20.823 22.867 -28.535 1.00 81.06 410 LYS A C 1
ATOM 3334 O O . LYS A 1 410 ? 19.871 23.256 -29.210 1.00 81.06 410 LYS A O 1
ATOM 3339 N N . GLU A 1 411 ? 21.674 21.949 -28.979 1.00 83.94 411 GLU A N 1
ATOM 3340 C CA . GLU A 1 411 ? 21.411 21.171 -30.189 1.00 83.94 411 GLU A CA 1
ATOM 3341 C C . GLU A 1 411 ? 20.371 20.086 -29.878 1.00 83.94 411 GLU A C 1
ATOM 3343 O O . GLU A 1 411 ? 20.559 19.276 -28.970 1.00 83.94 411 GLU A O 1
ATOM 3348 N N . ILE A 1 412 ? 19.263 20.090 -30.618 1.00 81.50 412 ILE A N 1
ATOM 3349 C CA . ILE A 1 412 ? 18.168 19.131 -30.481 1.00 81.50 412 ILE A CA 1
ATOM 3350 C C . ILE A 1 412 ? 18.261 18.125 -31.626 1.00 81.50 412 ILE A C 1
ATOM 3352 O O . ILE A 1 412 ? 18.237 18.498 -32.805 1.00 81.50 412 ILE A O 1
ATOM 3356 N N . VAL A 1 413 ? 18.338 16.837 -31.282 1.00 86.12 413 VAL A N 1
ATOM 3357 C CA . VAL A 1 413 ? 18.301 15.729 -32.245 1.00 86.12 413 VAL A CA 1
ATOM 3358 C C . VAL A 1 413 ? 16.966 15.013 -32.122 1.00 86.12 413 VAL A C 1
ATOM 3360 O O . VAL A 1 413 ? 16.684 14.336 -31.141 1.00 86.12 413 VAL A O 1
ATOM 3363 N N . TYR A 1 414 ? 16.137 15.145 -33.146 1.00 86.06 414 TYR A N 1
ATOM 3364 C CA . TYR A 1 414 ? 14.764 14.672 -33.146 1.00 86.06 414 TYR A CA 1
ATOM 3365 C C . TYR A 1 414 ? 14.620 13.463 -34.086 1.00 86.06 414 TYR A C 1
ATOM 3367 O O . TYR A 1 414 ? 14.793 13.616 -35.301 1.00 86.06 414 TYR A O 1
ATOM 3375 N N . PRO A 1 415 ? 14.345 12.244 -33.586 1.00 89.69 415 PRO A N 1
ATOM 3376 C CA . PRO A 1 415 ? 14.192 11.066 -34.436 1.00 89.69 415 PRO A CA 1
ATOM 3377 C C . PRO A 1 415 ? 12.828 11.047 -35.139 1.00 89.69 415 PRO A C 1
ATOM 3379 O O . PRO A 1 415 ? 11.834 11.570 -34.636 1.00 89.69 415 PRO A O 1
ATOM 3382 N N . ILE A 1 416 ? 12.736 10.363 -36.286 1.00 88.69 416 ILE A N 1
ATOM 3383 C CA . ILE A 1 416 ? 11.477 10.251 -37.048 1.00 88.69 416 ILE A CA 1
ATOM 3384 C C . ILE A 1 416 ? 10.340 9.601 -36.248 1.00 88.69 416 ILE A C 1
ATOM 3386 O O . ILE A 1 416 ? 9.171 9.813 -36.554 1.00 88.69 416 ILE A O 1
ATOM 3390 N N . HIS A 1 417 ? 10.680 8.842 -35.208 1.00 90.25 417 HIS A N 1
ATOM 3391 C CA . HIS A 1 417 ? 9.736 8.207 -34.295 1.00 90.25 417 HIS A CA 1
ATOM 3392 C C . HIS A 1 417 ? 8.852 9.214 -33.552 1.00 90.25 417 HIS A C 1
ATOM 3394 O O . HIS A 1 417 ? 7.679 8.927 -33.319 1.00 90.25 417 HIS A O 1
ATOM 3400 N N . ASN A 1 418 ? 9.378 10.410 -33.269 1.00 86.62 418 ASN A N 1
ATOM 3401 C CA . ASN A 1 418 ? 8.631 11.478 -32.612 1.00 86.62 418 ASN A CA 1
ATOM 3402 C C . ASN A 1 418 ? 7.740 12.253 -33.595 1.00 86.62 418 ASN A C 1
ATOM 3404 O O . ASN A 1 418 ? 6.860 13.007 -33.185 1.00 86.62 418 ASN A O 1
ATOM 3408 N N . ASN A 1 419 ? 7.891 12.044 -34.912 1.00 87.38 419 ASN A N 1
ATOM 3409 C CA . ASN A 1 419 ? 6.946 12.607 -35.867 1.00 87.38 419 ASN A CA 1
ATOM 3410 C C . ASN A 1 419 ? 5.547 12.049 -35.589 1.00 87.38 419 ASN A C 1
ATOM 3412 O O . ASN A 1 419 ? 5.312 10.856 -35.754 1.00 87.38 419 ASN A O 1
ATOM 3416 N N . LYS A 1 420 ? 4.596 12.924 -35.258 1.00 85.25 420 LYS A N 1
ATOM 3417 C CA . LYS A 1 420 ? 3.229 12.554 -34.859 1.00 85.25 420 LYS A CA 1
ATOM 3418 C C . LYS A 1 420 ? 2.539 11.539 -35.784 1.00 85.25 420 LYS A C 1
ATOM 3420 O O . LYS A 1 420 ? 1.817 10.663 -35.322 1.00 85.25 420 LYS A O 1
ATOM 3425 N N . PHE A 1 421 ? 2.771 11.629 -37.095 1.00 89.12 421 PHE A N 1
ATOM 3426 C CA . PHE A 1 421 ? 2.142 10.743 -38.082 1.00 89.12 421 PHE A CA 1
ATOM 3427 C C . PHE A 1 421 ? 2.842 9.392 -38.234 1.00 89.12 421 PHE A C 1
ATOM 3429 O O . PHE A 1 421 ? 2.251 8.470 -38.795 1.00 89.12 421 PHE A O 1
ATOM 3436 N N . VAL A 1 422 ? 4.091 9.279 -37.789 1.00 91.50 422 VAL A N 1
ATOM 3437 C CA . VAL A 1 422 ? 4.814 8.007 -37.677 1.00 91.50 422 VAL A CA 1
ATOM 3438 C C . VAL A 1 422 ? 4.534 7.388 -36.310 1.00 91.50 422 VAL A C 1
ATOM 3440 O O . VAL A 1 422 ? 4.172 6.217 -36.249 1.00 91.50 422 VAL A O 1
ATOM 3443 N N . ASN A 1 423 ? 4.585 8.196 -35.247 1.00 90.81 423 ASN A N 1
ATOM 3444 C CA . ASN A 1 423 ? 4.281 7.823 -33.868 1.00 90.81 423 ASN A CA 1
ATOM 3445 C C . ASN A 1 423 ? 2.902 7.161 -33.714 1.00 90.81 423 ASN A C 1
ATOM 3447 O O . ASN A 1 423 ? 2.791 6.146 -33.038 1.00 90.81 423 ASN A O 1
ATOM 3451 N N . PHE A 1 424 ? 1.883 7.644 -34.439 1.00 91.94 424 PHE A N 1
ATOM 3452 C CA . PHE A 1 424 ? 0.549 7.026 -34.461 1.00 91.94 424 PHE A CA 1
ATOM 3453 C C . PHE A 1 424 ? 0.560 5.532 -34.835 1.00 91.94 424 PHE A C 1
ATOM 3455 O O . PHE A 1 424 ? -0.333 4.794 -34.432 1.00 91.94 424 PHE A O 1
ATOM 3462 N N . TRP A 1 425 ? 1.549 5.068 -35.609 1.00 94.31 425 TRP A N 1
ATOM 3463 C CA . TRP A 1 425 ? 1.709 3.662 -36.016 1.00 94.31 425 TRP A CA 1
ATOM 3464 C C . TRP A 1 425 ? 2.714 2.889 -35.157 1.00 94.31 425 TRP A C 1
ATOM 3466 O O . TRP A 1 425 ? 3.048 1.748 -35.473 1.00 94.31 425 TRP A O 1
ATOM 3476 N N . LEU A 1 426 ? 3.217 3.506 -34.092 1.00 92.12 426 LEU A N 1
ATOM 3477 C CA . LEU A 1 426 ? 4.160 2.911 -33.154 1.00 92.12 426 LEU A CA 1
ATOM 3478 C C . LEU A 1 426 ? 3.502 2.560 -31.814 1.00 92.12 426 LEU A C 1
ATOM 3480 O O . LEU A 1 426 ? 4.220 2.159 -30.902 1.00 92.12 426 LEU A O 1
ATOM 3484 N N . GLU A 1 427 ? 2.167 2.629 -31.692 1.00 88.94 427 GLU A N 1
ATOM 3485 C CA . GLU A 1 427 ? 1.500 2.204 -30.459 1.00 88.94 427 GLU A CA 1
ATOM 3486 C C . GLU A 1 427 ? 1.789 0.731 -30.168 1.00 88.94 427 GLU A C 1
ATOM 3488 O O . GLU A 1 427 ? 1.812 -0.144 -31.051 1.00 88.94 427 GLU A O 1
ATOM 3493 N N . MET A 1 428 ? 1.992 0.480 -28.884 1.00 85.88 428 MET A N 1
ATOM 3494 C CA . MET A 1 428 ? 2.309 -0.832 -28.352 1.00 85.88 428 MET A CA 1
ATOM 3495 C C . MET A 1 428 ? 1.031 -1.662 -28.196 1.00 85.88 428 MET A C 1
ATOM 3497 O O . MET A 1 428 ? -0.067 -1.098 -28.049 1.00 85.88 428 MET A O 1
ATOM 3501 N N . PRO A 1 429 ? 1.149 -2.997 -28.264 1.00 87.06 429 PRO A N 1
ATOM 3502 C CA . PRO A 1 429 ? 0.001 -3.860 -28.108 1.00 87.06 429 PRO A CA 1
ATOM 3503 C C . PRO A 1 429 ? -0.553 -3.825 -26.689 1.00 87.06 429 PRO A C 1
ATOM 3505 O O . PRO A 1 429 ? 0.187 -3.806 -25.713 1.00 87.06 429 PRO A O 1
ATOM 3508 N N . GLN A 1 430 ? -1.880 -3.820 -26.591 1.00 82.06 430 GLN A N 1
ATOM 3509 C CA . GLN A 1 430 ? -2.608 -3.860 -25.317 1.00 82.06 430 GLN A CA 1
ATOM 3510 C C . GLN A 1 430 ? -3.356 -5.185 -25.136 1.00 82.06 430 GLN A C 1
ATOM 3512 O O . GLN A 1 430 ? -3.789 -5.516 -24.034 1.00 82.06 430 GLN A O 1
ATOM 3517 N N . LYS A 1 431 ? -3.531 -5.954 -26.219 1.00 83.81 431 LYS A N 1
ATOM 3518 C CA . LYS A 1 431 ? -4.200 -7.261 -26.216 1.00 83.81 431 LYS A CA 1
ATOM 3519 C C . LYS A 1 431 ? -3.356 -8.304 -26.962 1.00 83.81 431 LYS A C 1
ATOM 3521 O O . LYS A 1 431 ? -2.520 -7.938 -27.785 1.00 83.81 431 LYS A O 1
ATOM 3526 N N . PRO A 1 432 ? -3.549 -9.610 -26.698 1.00 85.62 432 PRO A N 1
ATOM 3527 C CA . PRO A 1 432 ? -2.773 -10.647 -27.370 1.00 85.62 432 PRO A CA 1
ATOM 3528 C C . PRO A 1 432 ? -2.969 -10.648 -28.890 1.00 85.62 432 PRO A C 1
ATOM 3530 O O . PRO A 1 432 ? -4.076 -10.451 -29.389 1.00 85.62 432 PRO A O 1
ATOM 3533 N N . MET A 1 433 ? -1.897 -10.949 -29.624 1.00 88.69 433 MET A N 1
ATOM 3534 C CA . MET A 1 433 ? -1.905 -11.117 -31.082 1.00 88.69 433 MET A CA 1
ATOM 3535 C C . MET A 1 433 ? -1.312 -12.470 -31.497 1.00 88.69 433 MET A C 1
ATOM 3537 O O . MET A 1 433 ? -0.546 -13.069 -30.741 1.00 88.69 433 MET A O 1
ATOM 3541 N N . SER A 1 434 ? -1.625 -12.938 -32.709 1.00 91.19 434 SER A N 1
ATOM 3542 C CA . SER A 1 434 ? -1.053 -14.166 -33.288 1.00 91.19 434 SER A CA 1
ATOM 3543 C C . SER A 1 434 ? 0.458 -14.059 -33.515 1.00 91.19 434 SER A C 1
ATOM 3545 O O . SER A 1 434 ? 0.934 -12.978 -33.866 1.00 91.19 434 SER A O 1
ATOM 3547 N N . ASP A 1 435 ? 1.178 -15.180 -33.445 1.00 92.12 435 ASP A N 1
ATOM 3548 C CA . ASP A 1 435 ? 2.632 -15.222 -33.661 1.00 92.12 435 ASP A CA 1
ATOM 3549 C C . ASP A 1 435 ? 3.055 -14.699 -35.044 1.00 92.12 435 ASP A C 1
ATOM 3551 O O . ASP A 1 435 ? 3.994 -13.914 -35.126 1.00 92.12 435 ASP A O 1
ATOM 3555 N N . ASP A 1 436 ? 2.320 -15.017 -36.119 1.00 91.94 436 ASP A N 1
ATOM 3556 C CA . ASP A 1 436 ? 2.616 -14.510 -37.473 1.00 91.94 436 ASP A CA 1
ATOM 3557 C C . ASP A 1 436 ? 2.593 -12.976 -37.550 1.00 91.94 436 ASP A C 1
ATOM 3559 O O . ASP A 1 436 ? 3.444 -12.341 -38.181 1.00 91.94 436 ASP A O 1
ATOM 3563 N N . LEU A 1 437 ? 1.605 -12.358 -36.896 1.00 93.44 437 LEU A N 1
ATOM 3564 C CA . LEU A 1 437 ? 1.493 -10.904 -36.836 1.00 93.44 437 LEU A CA 1
ATOM 3565 C C . LEU A 1 437 ? 2.571 -10.303 -35.933 1.00 93.44 437 LEU A C 1
ATOM 3567 O O . LEU A 1 437 ? 3.163 -9.289 -36.302 1.00 93.44 437 LEU A O 1
ATOM 3571 N N . PHE A 1 438 ? 2.862 -10.951 -34.803 1.00 93.94 438 PHE A N 1
ATOM 3572 C CA . PHE A 1 438 ? 3.928 -10.544 -33.895 1.00 93.94 438 PHE A CA 1
ATOM 3573 C C . PHE A 1 438 ? 5.301 -10.551 -34.583 1.00 93.94 438 PHE A C 1
ATOM 3575 O O . PHE A 1 438 ? 6.042 -9.578 -34.467 1.00 93.94 438 PHE A O 1
ATOM 3582 N N . ILE A 1 439 ? 5.621 -11.589 -35.367 1.00 94.81 439 ILE A N 1
ATOM 3583 C CA . ILE A 1 439 ? 6.878 -11.670 -36.129 1.00 94.81 439 ILE A CA 1
ATOM 3584 C C . ILE A 1 439 ? 7.042 -10.431 -37.015 1.00 94.81 439 ILE A C 1
ATOM 3586 O O . ILE A 1 439 ? 8.106 -9.810 -37.029 1.00 94.81 439 ILE A O 1
ATOM 3590 N N . ARG A 1 440 ? 5.983 -10.026 -37.724 1.00 95.00 440 ARG A N 1
ATOM 3591 C CA . ARG A 1 440 ? 6.017 -8.840 -38.592 1.00 95.00 440 ARG A CA 1
ATOM 3592 C C . ARG A 1 440 ? 6.088 -7.534 -37.801 1.00 95.00 440 ARG A C 1
ATOM 3594 O O . ARG A 1 440 ? 6.862 -6.655 -38.176 1.00 95.00 440 ARG A O 1
ATOM 3601 N N . TYR A 1 441 ? 5.309 -7.425 -36.723 1.00 94.94 441 TYR A N 1
ATOM 3602 C CA . TYR A 1 441 ? 5.320 -6.311 -35.767 1.00 94.94 441 TYR A CA 1
ATOM 3603 C C . TYR A 1 441 ? 6.728 -6.046 -35.228 1.00 94.94 441 TYR A C 1
ATOM 3605 O O . TYR A 1 441 ? 7.219 -4.918 -35.325 1.00 94.94 441 TYR A O 1
ATOM 3613 N N . PHE A 1 442 ? 7.375 -7.093 -34.714 1.00 95.31 442 PHE A N 1
ATOM 3614 C CA . PHE A 1 442 ? 8.694 -7.019 -34.102 1.00 95.31 442 PHE A CA 1
ATOM 3615 C C . PHE A 1 442 ? 9.749 -6.691 -35.153 1.00 95.31 442 PHE A C 1
ATOM 3617 O O . PHE A 1 442 ? 10.540 -5.774 -34.970 1.00 95.31 442 PHE A O 1
ATOM 3624 N N . THR A 1 443 ? 9.718 -7.383 -36.295 1.00 95.31 443 THR A N 1
ATOM 3625 C CA . THR A 1 443 ? 10.722 -7.228 -37.355 1.00 95.31 443 THR A CA 1
ATOM 3626 C C . THR A 1 443 ? 10.772 -5.800 -37.905 1.00 95.31 443 THR A C 1
ATOM 3628 O O . THR A 1 443 ? 11.858 -5.229 -37.992 1.00 95.31 443 THR A O 1
ATOM 3631 N N . VAL A 1 444 ? 9.626 -5.183 -38.239 1.00 94.81 444 VAL A N 1
ATOM 3632 C CA . VAL A 1 444 ? 9.622 -3.815 -38.800 1.00 94.81 444 VAL A CA 1
ATOM 3633 C C . VAL A 1 444 ? 10.084 -2.775 -37.776 1.00 94.81 444 VAL A C 1
ATOM 3635 O O . VAL A 1 444 ? 10.842 -1.866 -38.115 1.00 94.81 444 VAL A O 1
ATOM 3638 N N . ARG A 1 445 ? 9.674 -2.923 -36.509 1.00 94.25 445 ARG A N 1
ATOM 3639 C CA . ARG A 1 445 ? 10.067 -2.014 -35.424 1.00 94.25 445 ARG A CA 1
ATOM 3640 C C . ARG A 1 445 ? 11.532 -2.183 -35.055 1.00 94.25 445 ARG A C 1
ATOM 3642 O O . ARG A 1 445 ? 12.225 -1.188 -34.903 1.00 94.25 445 ARG A O 1
ATOM 3649 N N . TYR A 1 446 ? 12.035 -3.414 -35.007 1.00 94.12 446 TYR A N 1
ATOM 3650 C CA . TYR A 1 446 ? 13.450 -3.675 -34.770 1.00 94.12 446 TYR A CA 1
ATOM 3651 C C . TYR A 1 446 ? 14.318 -3.115 -35.904 1.00 94.12 446 TYR A C 1
ATOM 3653 O O . TYR A 1 446 ? 15.386 -2.573 -35.645 1.00 94.12 446 TYR A O 1
ATOM 3661 N N . GLN A 1 447 ? 13.874 -3.183 -37.163 1.00 92.75 447 GLN A N 1
ATOM 3662 C CA . GLN A 1 447 ? 14.593 -2.552 -38.277 1.00 92.75 447 GLN A CA 1
ATOM 3663 C C . GLN A 1 447 ? 14.665 -1.025 -38.127 1.00 92.75 447 GLN A C 1
ATOM 3665 O O . GLN A 1 447 ? 15.734 -0.452 -38.333 1.00 92.75 447 GLN A O 1
ATOM 3670 N N . LEU A 1 448 ? 13.569 -0.371 -37.723 1.00 92.12 448 LEU A N 1
ATOM 3671 C CA . LEU A 1 448 ? 13.570 1.062 -37.399 1.00 92.12 448 LEU A CA 1
ATOM 3672 C C . LEU A 1 448 ? 14.493 1.379 -36.218 1.00 92.12 448 LEU A C 1
ATOM 3674 O O . LEU A 1 448 ? 15.300 2.302 -36.305 1.00 92.12 448 LEU A O 1
ATOM 3678 N N . TYR A 1 449 ? 14.420 0.568 -35.164 1.00 91.25 449 TYR A N 1
ATOM 3679 C CA . TYR A 1 449 ? 15.251 0.679 -33.970 1.00 91.25 449 TYR A CA 1
ATOM 3680 C C . TYR A 1 449 ? 16.742 0.524 -34.302 1.00 91.25 449 TYR A C 1
ATOM 3682 O O . TYR A 1 449 ? 17.562 1.335 -33.889 1.00 91.25 449 TYR A O 1
ATOM 3690 N N . LYS A 1 450 ? 17.112 -0.445 -35.146 1.00 91.12 450 LYS A N 1
ATOM 3691 C CA . LYS A 1 450 ? 18.484 -0.621 -35.642 1.00 91.12 450 LYS A CA 1
ATOM 3692 C C . LYS A 1 450 ? 18.946 0.568 -36.493 1.00 91.12 450 LYS A C 1
ATOM 3694 O O . LYS A 1 450 ? 20.095 0.985 -36.374 1.00 91.12 450 LYS A O 1
ATOM 3699 N N . LEU A 1 451 ? 18.077 1.133 -37.338 1.00 91.75 451 LEU A N 1
ATOM 3700 C CA . LEU A 1 451 ? 18.408 2.301 -38.169 1.00 91.75 451 LEU A CA 1
ATOM 3701 C C . LEU A 1 451 ? 18.673 3.570 -37.350 1.00 91.75 451 LEU A C 1
ATOM 3703 O O . LEU A 1 451 ? 19.479 4.392 -37.783 1.00 91.75 451 LEU A O 1
ATOM 3707 N N . THR A 1 452 ? 18.041 3.725 -36.183 1.00 89.50 452 THR A N 1
ATOM 3708 C CA . THR A 1 452 ? 18.341 4.806 -35.228 1.00 89.50 452 THR A CA 1
ATOM 3709 C C . THR A 1 452 ? 19.503 4.480 -34.296 1.00 89.50 452 THR A C 1
ATOM 3711 O O . THR A 1 452 ? 19.638 5.115 -33.254 1.00 89.50 452 THR A O 1
ATOM 3714 N N . ASN A 1 453 ? 20.336 3.495 -34.645 1.00 89.81 453 ASN A N 1
ATOM 3715 C CA . ASN A 1 453 ? 21.414 3.009 -33.789 1.00 89.81 453 ASN A CA 1
ATOM 3716 C C . ASN A 1 453 ? 20.907 2.624 -32.387 1.00 89.81 453 ASN A C 1
ATOM 3718 O O . ASN A 1 453 ? 21.490 2.987 -31.374 1.00 89.81 453 ASN A O 1
ATOM 3722 N N . TYR A 1 454 ? 19.771 1.926 -32.328 1.00 89.44 454 TYR A N 1
ATOM 3723 C CA . TYR A 1 454 ? 19.123 1.489 -31.089 1.00 89.44 454 TYR A CA 1
ATOM 3724 C C . TYR A 1 454 ? 18.771 2.649 -30.139 1.00 89.44 454 TYR A C 1
ATOM 3726 O O . TYR A 1 454 ? 18.743 2.481 -28.922 1.00 89.44 454 TYR A O 1
ATOM 3734 N N . MET A 1 455 ? 18.479 3.821 -30.720 1.00 88.25 455 MET A N 1
ATOM 3735 C CA . MET A 1 455 ? 18.255 5.104 -30.035 1.00 88.25 455 MET A CA 1
ATOM 3736 C C . MET A 1 455 ? 19.487 5.673 -29.313 1.00 88.25 455 MET A C 1
ATOM 3738 O O . MET A 1 455 ? 19.364 6.626 -28.548 1.00 88.25 455 MET A O 1
ATOM 3742 N N . GLU A 1 456 ? 20.681 5.144 -29.580 1.00 86.44 456 GLU A N 1
ATOM 3743 C CA . GLU A 1 456 ? 21.938 5.692 -29.072 1.00 86.44 456 GLU A CA 1
ATOM 3744 C C . GLU A 1 456 ? 22.496 6.721 -30.064 1.00 86.44 456 GLU A C 1
ATOM 3746 O O . GLU A 1 456 ? 22.915 6.380 -31.175 1.00 86.44 456 GLU A O 1
ATOM 3751 N N . HIS A 1 457 ? 22.512 7.995 -29.670 1.00 84.62 457 HIS A N 1
ATOM 3752 C CA . HIS A 1 457 ? 23.008 9.098 -30.494 1.00 84.62 457 HIS A CA 1
ATOM 3753 C C . HIS A 1 457 ? 23.795 10.108 -29.643 1.00 84.62 457 HIS A C 1
ATOM 3755 O O . HIS A 1 457 ? 23.550 10.253 -28.447 1.00 84.62 457 HIS A O 1
ATOM 3761 N N . THR A 1 458 ? 24.751 10.811 -30.257 1.00 80.38 458 THR A N 1
ATOM 3762 C CA . THR A 1 458 ? 25.497 11.913 -29.629 1.00 80.38 458 THR A CA 1
ATOM 3763 C C . THR A 1 458 ? 25.438 13.145 -30.543 1.00 80.38 458 THR A C 1
ATOM 3765 O O . THR A 1 458 ? 25.930 13.052 -31.671 1.00 80.38 458 THR A O 1
ATOM 3768 N N . PRO A 1 459 ? 24.842 14.277 -30.110 1.00 79.62 459 PRO A N 1
ATOM 3769 C CA . PRO A 1 459 ? 24.188 14.502 -28.808 1.00 79.62 459 PRO A CA 1
ATOM 3770 C C . PRO A 1 459 ? 22.912 13.663 -28.620 1.00 79.62 459 PRO A C 1
ATOM 3772 O O . PRO A 1 459 ? 22.412 13.082 -29.584 1.00 79.62 459 PRO A O 1
ATOM 3775 N N . GLU A 1 460 ? 22.441 13.546 -27.377 1.00 81.12 460 GLU A N 1
ATOM 3776 C CA . GLU A 1 460 ? 21.288 12.711 -27.011 1.00 81.12 460 GLU A CA 1
ATOM 3777 C C . GLU A 1 460 ? 20.021 13.094 -27.790 1.00 81.12 460 GLU A C 1
ATOM 3779 O O . GLU A 1 460 ? 19.824 14.252 -28.170 1.00 81.12 460 GLU A O 1
ATOM 3784 N N . LEU A 1 461 ? 19.169 12.098 -28.046 1.00 83.88 461 LEU A N 1
ATOM 3785 C CA . LEU A 1 461 ? 17.886 12.315 -28.707 1.00 83.88 461 LEU A CA 1
ATOM 3786 C C . LEU A 1 461 ? 16.929 13.062 -27.773 1.00 83.88 461 LEU A C 1
ATOM 3788 O O . LEU A 1 461 ? 16.899 12.805 -26.572 1.00 83.88 461 LEU A O 1
ATOM 3792 N N . GLU A 1 462 ? 16.110 13.942 -28.343 1.00 81.12 462 GLU A N 1
ATOM 3793 C CA . GLU A 1 462 ? 14.975 14.537 -27.635 1.00 81.12 462 GLU A CA 1
ATOM 3794 C C . GLU A 1 462 ? 14.034 13.427 -27.138 1.00 81.12 462 GLU A C 1
ATOM 3796 O O . GLU A 1 462 ? 13.852 12.433 -27.850 1.00 81.12 462 GLU A O 1
ATOM 3801 N N . GLU A 1 463 ? 13.460 13.585 -25.936 1.00 69.69 463 GLU A N 1
ATOM 3802 C CA . GLU A 1 463 ? 12.702 12.545 -25.218 1.00 69.69 463 GLU A CA 1
ATOM 3803 C C . GLU A 1 463 ? 11.837 11.693 -26.167 1.00 69.69 463 GLU A C 1
ATOM 3805 O O . GLU A 1 463 ? 10.934 12.178 -26.849 1.00 69.69 463 GLU A O 1
ATOM 3810 N N . THR A 1 464 ? 12.187 10.409 -26.272 1.00 69.06 464 THR A N 1
ATOM 3811 C CA . THR A 1 464 ? 11.586 9.444 -27.197 1.00 69.06 464 THR A CA 1
ATOM 3812 C C . THR A 1 464 ? 11.254 8.186 -26.406 1.00 69.06 464 THR A C 1
ATOM 3814 O O . THR A 1 464 ? 12.150 7.559 -25.838 1.00 69.06 464 THR A O 1
ATOM 3817 N N . ASP A 1 465 ? 9.980 7.801 -26.372 1.00 65.81 465 ASP A N 1
ATOM 3818 C CA . ASP A 1 465 ? 9.558 6.557 -25.724 1.00 65.81 465 ASP A CA 1
ATOM 3819 C C . ASP A 1 465 ? 10.170 5.325 -26.411 1.00 65.81 465 ASP A C 1
ATOM 3821 O O . ASP A 1 465 ? 10.381 5.299 -27.624 1.00 65.81 465 ASP A O 1
ATOM 3825 N N . SER A 1 466 ? 10.434 4.258 -25.652 1.00 68.31 466 SER A N 1
ATOM 3826 C CA . SER A 1 466 ? 10.860 2.984 -26.246 1.00 68.31 466 SER A CA 1
ATOM 3827 C C . SER A 1 466 ? 9.670 2.261 -26.882 1.00 68.31 466 SER A C 1
ATOM 3829 O O . SER A 1 466 ? 8.695 1.950 -26.203 1.00 68.31 466 SER A O 1
ATOM 3831 N N . TYR A 1 467 ? 9.772 1.933 -28.173 1.00 77.00 467 TYR A N 1
ATOM 3832 C CA . TYR A 1 467 ? 8.715 1.262 -28.950 1.00 77.00 467 TYR A CA 1
ATOM 3833 C C . TYR A 1 467 ? 8.899 -0.262 -29.068 1.00 77.00 467 TYR A C 1
ATOM 3835 O O . TYR A 1 467 ? 8.233 -0.904 -29.883 1.00 77.00 467 TYR A O 1
ATOM 3843 N N . LEU A 1 468 ? 9.810 -0.843 -28.277 1.00 88.88 468 LEU A N 1
ATOM 3844 C CA . LEU A 1 468 ? 9.963 -2.286 -28.077 1.00 88.88 468 LEU A CA 1
ATOM 3845 C C . LEU A 1 468 ? 10.180 -2.575 -26.588 1.00 88.88 468 LEU A C 1
ATOM 3847 O O . LEU A 1 468 ? 11.069 -2.002 -25.951 1.00 88.88 468 LEU A O 1
ATOM 3851 N N . HIS A 1 469 ? 9.383 -3.482 -26.032 1.00 87.69 469 HIS A N 1
ATOM 3852 C CA . HIS A 1 469 ? 9.479 -3.878 -24.629 1.00 87.69 469 HIS A CA 1
ATOM 3853 C C . HIS A 1 469 ? 10.323 -5.135 -24.436 1.00 87.69 469 HIS A C 1
ATOM 3855 O O . HIS A 1 469 ? 10.445 -5.979 -25.318 1.00 87.69 469 HIS A O 1
ATOM 3861 N N . ALA A 1 470 ? 10.836 -5.318 -23.224 1.00 89.56 470 ALA A N 1
ATOM 3862 C CA . ALA A 1 470 ? 11.575 -6.504 -22.814 1.00 89.56 470 ALA A CA 1
ATOM 3863 C C . ALA A 1 470 ? 10.819 -7.812 -23.114 1.00 89.56 470 ALA A C 1
ATOM 3865 O O . ALA A 1 470 ? 11.416 -8.835 -23.450 1.00 89.56 470 ALA A O 1
ATOM 3866 N N . THR A 1 471 ? 9.490 -7.760 -23.037 1.00 88.94 471 THR A N 1
ATOM 3867 C CA . THR A 1 471 ? 8.572 -8.861 -23.336 1.00 88.94 471 THR A CA 1
ATOM 3868 C C . THR A 1 471 ? 8.485 -9.164 -24.833 1.00 88.94 471 THR A C 1
ATOM 3870 O O . THR A 1 471 ? 8.368 -10.335 -25.197 1.00 88.94 471 THR A O 1
ATOM 3873 N N . ASP A 1 472 ? 8.645 -8.158 -25.700 1.00 91.81 472 ASP A N 1
ATOM 3874 C CA . ASP A 1 472 ? 8.785 -8.345 -27.147 1.00 91.81 472 ASP A CA 1
ATOM 3875 C C . ASP A 1 472 ? 10.076 -9.109 -27.462 1.00 91.81 472 ASP A C 1
ATOM 3877 O O . ASP A 1 472 ? 10.053 -10.093 -28.197 1.00 91.81 472 ASP A O 1
ATOM 3881 N N . PHE A 1 473 ? 11.203 -8.722 -26.855 1.00 93.75 473 PHE A N 1
ATOM 3882 C CA . PHE A 1 473 ? 12.471 -9.445 -27.015 1.00 93.75 473 PHE A CA 1
ATOM 3883 C C . PHE A 1 473 ? 12.383 -10.881 -26.488 1.00 93.75 473 PHE A C 1
ATOM 3885 O O . PHE A 1 473 ? 12.859 -11.811 -27.142 1.00 93.75 473 PHE A O 1
ATOM 3892 N N . ALA A 1 474 ? 11.725 -11.084 -25.344 1.00 92.56 474 ALA A N 1
ATOM 3893 C CA . ALA A 1 474 ? 11.496 -12.415 -24.797 1.00 92.56 474 ALA A CA 1
ATOM 3894 C C . ALA A 1 474 ? 10.668 -13.291 -25.749 1.00 92.56 474 ALA A C 1
ATOM 3896 O O . ALA A 1 474 ? 11.072 -14.412 -26.066 1.00 92.56 474 ALA A O 1
ATOM 3897 N N . ARG A 1 475 ? 9.553 -12.766 -26.272 1.00 91.69 475 ARG A N 1
ATOM 3898 C CA . ARG A 1 475 ? 8.702 -13.485 -27.229 1.00 91.69 475 ARG A CA 1
ATOM 3899 C C . ARG A 1 475 ? 9.416 -13.734 -28.560 1.00 91.69 475 ARG A C 1
ATOM 3901 O O . ARG A 1 475 ? 9.320 -14.833 -29.098 1.00 91.69 475 ARG A O 1
ATOM 3908 N N . ALA A 1 476 ? 10.176 -12.765 -29.071 1.00 94.38 476 ALA A N 1
ATOM 3909 C CA . ALA A 1 476 ? 10.958 -12.913 -30.297 1.00 94.38 476 ALA A CA 1
ATOM 3910 C C . ALA A 1 476 ? 12.036 -14.000 -30.171 1.00 94.38 476 ALA A C 1
ATOM 3912 O O . ALA A 1 476 ? 12.217 -14.792 -31.095 1.00 94.38 476 ALA A O 1
ATOM 3913 N N . TRP A 1 477 ? 12.707 -14.085 -29.019 1.00 95.25 477 TRP A N 1
ATOM 3914 C CA . TRP A 1 477 ? 13.660 -15.155 -28.725 1.00 95.25 477 TRP A CA 1
ATOM 3915 C C . TRP A 1 477 ? 12.977 -16.524 -28.623 1.00 95.25 477 TRP A C 1
ATOM 3917 O O . TRP A 1 477 ? 13.444 -17.487 -29.227 1.00 95.25 477 TRP A O 1
ATOM 3927 N N . MET A 1 478 ? 11.833 -16.612 -27.935 1.00 92.19 478 MET A N 1
ATOM 3928 C CA . MET A 1 478 ? 11.058 -17.858 -27.827 1.00 92.19 478 MET A CA 1
ATOM 3929 C C . MET A 1 478 ? 10.570 -18.375 -29.189 1.00 92.19 478 MET A C 1
ATOM 3931 O O . MET A 1 478 ? 10.487 -19.585 -29.389 1.00 92.19 478 MET A O 1
ATOM 3935 N N . LEU A 1 479 ? 10.278 -17.471 -30.129 1.00 93.06 479 LEU A N 1
ATOM 3936 C CA . LEU A 1 479 ? 9.906 -17.794 -31.511 1.00 93.06 479 LEU A CA 1
ATOM 3937 C C . LEU A 1 479 ? 11.116 -18.023 -32.438 1.00 93.06 479 LEU A C 1
ATOM 3939 O O . LEU A 1 479 ? 10.932 -18.301 -33.621 1.00 93.06 479 LEU A O 1
ATOM 3943 N N . GLY A 1 480 ? 12.349 -17.906 -31.931 1.00 94.00 480 GLY A N 1
ATOM 3944 C CA . GLY A 1 480 ? 13.576 -18.109 -32.707 1.00 94.00 480 GLY A CA 1
ATOM 3945 C C . GLY A 1 480 ? 13.884 -17.005 -33.725 1.00 94.00 480 GLY A C 1
ATOM 3946 O O . GLY A 1 480 ? 14.636 -17.243 -34.667 1.00 94.00 480 GLY A O 1
ATOM 3947 N N . ILE A 1 481 ? 13.307 -15.809 -33.561 1.00 95.38 481 ILE A N 1
ATOM 3948 C CA . ILE A 1 481 ? 13.509 -14.654 -34.456 1.00 95.38 481 ILE A CA 1
ATOM 3949 C C . ILE A 1 481 ? 14.870 -13.995 -34.203 1.00 95.38 481 ILE A C 1
ATOM 3951 O O . ILE A 1 481 ? 15.507 -13.505 -35.132 1.00 95.38 481 ILE A O 1
ATOM 3955 N N . ILE A 1 482 ? 15.305 -13.968 -32.941 1.00 96.00 482 ILE A N 1
ATOM 3956 C CA . ILE A 1 482 ? 16.571 -13.371 -32.507 1.00 96.00 482 ILE A CA 1
ATOM 3957 C C . ILE A 1 482 ? 17.390 -14.376 -31.689 1.00 96.00 482 ILE A C 1
ATOM 3959 O O . ILE A 1 482 ? 16.812 -15.218 -30.995 1.00 96.00 482 ILE A O 1
ATOM 3963 N N . PRO A 1 483 ? 18.731 -14.300 -31.738 1.00 95.25 483 PRO A N 1
ATOM 3964 C CA . PRO A 1 483 ? 19.584 -15.164 -30.940 1.00 95.25 483 PRO A CA 1
ATOM 3965 C C . PRO A 1 483 ? 19.618 -14.727 -29.470 1.00 95.25 483 PRO A C 1
ATOM 3967 O O . PRO A 1 483 ? 19.292 -13.594 -29.116 1.00 95.25 483 PRO A O 1
ATOM 3970 N N . THR A 1 484 ? 20.070 -15.632 -28.605 1.00 95.25 484 THR A N 1
ATOM 3971 C CA . THR A 1 484 ? 20.241 -15.389 -27.165 1.00 95.25 484 THR A CA 1
ATOM 3972 C C . THR A 1 484 ? 21.141 -14.185 -26.872 1.00 95.25 484 THR A C 1
ATOM 3974 O O . THR A 1 484 ? 20.846 -13.407 -25.966 1.00 95.25 484 THR A O 1
ATOM 3977 N N . GLU A 1 485 ? 22.217 -14.001 -27.645 1.00 94.44 485 GLU A N 1
ATOM 3978 C CA . GLU A 1 485 ? 23.145 -12.880 -27.465 1.00 94.44 485 GLU A CA 1
ATOM 3979 C C . GLU A 1 485 ? 22.472 -11.512 -27.634 1.00 94.44 485 GLU A C 1
ATOM 3981 O O . GLU A 1 485 ? 22.814 -10.567 -26.926 1.00 94.44 485 GLU A O 1
ATOM 3986 N N . GLU A 1 486 ? 21.495 -11.403 -28.537 1.00 94.81 486 GLU A N 1
ATOM 3987 C CA . GLU A 1 486 ? 20.783 -10.146 -28.775 1.00 94.81 486 GLU A CA 1
ATOM 3988 C C . GLU A 1 486 ? 19.902 -9.763 -27.585 1.00 94.81 486 GLU A C 1
ATOM 3990 O O . GLU A 1 486 ? 19.813 -8.587 -27.237 1.00 94.81 486 GLU A O 1
ATOM 3995 N N . VAL A 1 487 ? 19.303 -10.752 -26.913 1.00 95.38 487 VAL A N 1
ATOM 3996 C CA . VAL A 1 487 ? 18.561 -10.515 -25.668 1.00 95.38 487 VAL A CA 1
ATOM 3997 C C . VAL A 1 487 ? 19.503 -9.965 -24.601 1.00 95.38 487 VAL A C 1
ATOM 3999 O O . VAL A 1 487 ? 19.188 -8.963 -23.968 1.00 95.38 487 VAL A O 1
ATOM 4002 N N . TYR A 1 488 ? 20.677 -10.573 -24.410 1.00 95.38 488 TYR A N 1
ATOM 4003 C CA . TYR A 1 488 ? 21.651 -10.064 -23.440 1.00 95.38 488 TYR A CA 1
ATOM 4004 C C . TYR A 1 488 ? 22.106 -8.640 -23.769 1.00 95.38 488 TYR A C 1
ATOM 4006 O O . TYR A 1 488 ? 22.230 -7.811 -22.867 1.00 95.38 488 TYR A O 1
ATOM 4014 N N . ARG A 1 489 ? 22.312 -8.339 -25.054 1.00 93.94 489 ARG A N 1
ATOM 4015 C CA . ARG A 1 489 ? 22.691 -7.003 -25.512 1.00 93.94 489 ARG A CA 1
ATOM 4016 C C . ARG A 1 489 ? 21.603 -5.967 -25.235 1.00 93.94 489 ARG A C 1
ATOM 4018 O O . ARG A 1 489 ? 21.930 -4.907 -24.714 1.00 93.94 489 ARG A O 1
ATOM 4025 N N . GLU A 1 490 ? 20.334 -6.265 -25.516 1.00 93.88 490 GLU A N 1
ATOM 4026 C CA . GLU A 1 490 ? 19.216 -5.360 -25.197 1.00 93.88 490 GLU A CA 1
ATOM 4027 C C . GLU A 1 490 ? 19.070 -5.132 -23.691 1.00 93.88 490 GLU A C 1
ATOM 4029 O O . GLU A 1 490 ? 18.789 -4.021 -23.253 1.00 93.88 490 GLU A O 1
ATOM 4034 N N . MET A 1 491 ? 19.272 -6.174 -22.887 1.00 93.50 491 MET A N 1
ATOM 4035 C CA . MET A 1 491 ? 19.009 -6.130 -21.448 1.00 93.50 491 MET A CA 1
ATOM 4036 C C . MET A 1 491 ? 20.178 -5.567 -20.632 1.00 93.50 491 MET A C 1
ATOM 4038 O O . MET A 1 491 ? 19.982 -5.210 -19.476 1.00 93.50 491 MET A O 1
ATOM 4042 N N . MET A 1 492 ? 21.394 -5.498 -21.188 1.00 94.12 492 MET A N 1
ATOM 4043 C CA . MET A 1 492 ? 22.575 -5.028 -20.446 1.00 94.12 492 MET A CA 1
ATOM 4044 C C . MET A 1 492 ? 23.444 -4.000 -21.171 1.00 94.12 492 MET A C 1
ATOM 4046 O O . MET A 1 492 ? 24.216 -3.294 -20.527 1.00 94.12 492 MET A O 1
ATOM 4050 N N . GLY A 1 493 ? 23.416 -3.969 -22.501 1.00 90.25 493 GLY A N 1
ATOM 4051 C CA . GLY A 1 493 ? 24.367 -3.207 -23.308 1.00 90.25 493 GLY A CA 1
ATOM 4052 C C . GLY A 1 493 ? 23.867 -1.853 -23.796 1.00 90.25 493 GLY A C 1
ATOM 4053 O O . GLY A 1 493 ? 24.698 -1.030 -24.176 1.00 90.25 493 GLY A O 1
ATOM 4054 N N . ARG A 1 494 ? 22.553 -1.618 -23.807 1.00 90.00 494 ARG A N 1
ATOM 4055 C CA . ARG A 1 494 ? 21.923 -0.466 -24.464 1.00 90.00 494 ARG A CA 1
ATOM 4056 C C . ARG A 1 494 ? 21.506 0.620 -23.481 1.00 90.00 494 ARG A C 1
ATOM 4058 O O . ARG A 1 494 ? 21.292 0.357 -22.301 1.00 90.00 494 ARG A O 1
ATOM 4065 N N . ILE A 1 495 ? 21.322 1.840 -23.978 1.00 86.44 495 ILE A N 1
ATOM 4066 C CA . ILE A 1 495 ? 20.786 2.954 -23.178 1.00 86.44 495 ILE A CA 1
ATOM 4067 C C . ILE A 1 495 ? 19.410 2.637 -22.555 1.00 86.44 495 ILE A C 1
ATOM 4069 O O . ILE A 1 495 ? 19.129 3.048 -21.433 1.00 86.44 495 ILE A O 1
ATOM 4073 N N . SER A 1 496 ? 18.579 1.840 -23.240 1.00 87.81 496 SER A N 1
ATOM 4074 C CA . SER A 1 496 ? 17.261 1.379 -22.774 1.00 87.81 496 SER A CA 1
ATOM 4075 C C . SER A 1 496 ? 17.321 0.245 -21.744 1.00 87.81 496 SER A C 1
ATOM 4077 O O . SER A 1 496 ? 16.313 -0.027 -21.087 1.00 87.81 496 SER A O 1
ATOM 4079 N N . SER A 1 497 ? 18.470 -0.421 -21.581 1.00 93.31 497 SER A N 1
ATOM 4080 C CA . SER A 1 497 ? 18.612 -1.637 -20.771 1.00 93.31 497 SER A CA 1
ATOM 4081 C C . SER A 1 497 ? 18.063 -1.527 -19.338 1.00 93.31 497 SER A C 1
ATOM 4083 O O . SER A 1 497 ? 17.372 -2.462 -18.928 1.00 93.31 497 SER A O 1
ATOM 4085 N N . PRO A 1 498 ? 18.260 -0.423 -18.579 1.00 92.38 498 PRO A N 1
ATOM 4086 C CA . PRO A 1 498 ? 17.682 -0.290 -17.238 1.00 92.38 498 PRO A CA 1
ATOM 4087 C C . PRO A 1 498 ? 16.153 -0.451 -17.227 1.00 92.38 498 PRO A C 1
ATOM 4089 O O . PRO A 1 498 ? 15.607 -1.239 -16.452 1.00 92.38 498 PRO A O 1
ATOM 4092 N N . ALA A 1 499 ? 15.454 0.211 -18.156 1.00 89.38 499 ALA A N 1
ATOM 4093 C CA . ALA A 1 499 ? 14.001 0.113 -18.274 1.00 89.38 499 ALA A CA 1
ATOM 4094 C C . ALA A 1 499 ? 13.547 -1.303 -18.673 1.00 89.38 499 ALA A C 1
ATOM 4096 O O . ALA A 1 499 ? 12.534 -1.794 -18.165 1.00 89.38 499 ALA A O 1
ATOM 4097 N N . GLN A 1 500 ? 14.310 -1.984 -19.537 1.00 91.44 500 GLN A N 1
ATOM 4098 C CA . GLN A 1 500 ? 14.004 -3.358 -19.949 1.00 91.44 500 GLN A CA 1
ATOM 4099 C C . GLN A 1 500 ? 14.155 -4.354 -18.790 1.00 91.44 500 GLN A C 1
ATOM 4101 O O . GLN A 1 500 ? 13.296 -5.218 -18.595 1.00 91.44 500 GLN A O 1
ATOM 4106 N N . ILE A 1 501 ? 15.204 -4.201 -17.976 1.00 92.38 501 ILE A N 1
ATOM 4107 C CA . ILE A 1 501 ? 15.445 -5.023 -16.783 1.00 92.38 501 ILE A CA 1
ATOM 4108 C C . ILE A 1 501 ? 14.337 -4.847 -15.748 1.00 92.38 501 ILE A C 1
ATOM 4110 O O . ILE A 1 501 ? 13.822 -5.840 -15.215 1.00 92.38 501 ILE A O 1
ATOM 4114 N N . LYS A 1 502 ? 13.921 -3.602 -15.502 1.00 91.12 502 LYS A N 1
ATOM 4115 C CA . LYS A 1 502 ? 12.785 -3.309 -14.625 1.00 91.12 502 LYS A CA 1
ATOM 4116 C C . LYS A 1 502 ? 11.533 -4.049 -15.079 1.00 91.12 502 LYS A C 1
ATOM 4118 O O . LYS A 1 502 ? 10.898 -4.756 -14.294 1.00 91.12 502 LYS A O 1
ATOM 4123 N N . ALA A 1 503 ? 11.201 -3.917 -16.365 1.00 86.62 503 ALA A N 1
ATOM 4124 C CA . ALA A 1 503 ? 10.008 -4.518 -16.942 1.00 86.62 503 ALA A CA 1
ATOM 4125 C C . ALA A 1 503 ? 10.040 -6.047 -16.824 1.00 86.62 503 ALA A C 1
ATOM 4127 O O . ALA A 1 503 ? 9.091 -6.647 -16.321 1.00 86.62 503 ALA A O 1
ATOM 4128 N N . ILE A 1 504 ? 11.143 -6.691 -17.217 1.00 87.06 504 ILE A N 1
ATOM 4129 C CA . ILE A 1 504 ? 11.201 -8.155 -17.270 1.00 87.06 504 ILE A CA 1
ATOM 4130 C C . ILE A 1 504 ? 11.257 -8.811 -15.891 1.00 87.06 504 ILE A C 1
ATOM 4132 O O . ILE A 1 504 ? 10.601 -9.828 -15.674 1.00 87.06 504 ILE A O 1
ATOM 4136 N N . THR A 1 505 ? 11.978 -8.221 -14.932 1.00 88.69 505 THR A N 1
ATOM 4137 C CA . THR A 1 505 ? 12.012 -8.740 -13.553 1.00 88.69 505 THR A CA 1
ATOM 4138 C C . THR A 1 505 ? 10.666 -8.578 -12.852 1.00 88.69 505 THR A C 1
ATOM 4140 O O . THR A 1 505 ? 10.301 -9.413 -12.027 1.00 88.69 505 THR A O 1
ATOM 4143 N N . THR A 1 506 ? 9.888 -7.565 -13.236 1.00 84.44 506 THR A N 1
ATOM 4144 C CA . THR A 1 506 ? 8.503 -7.384 -12.786 1.00 84.44 506 THR A CA 1
ATOM 4145 C C . THR A 1 506 ? 7.566 -8.421 -13.405 1.00 84.44 506 THR A C 1
ATOM 4147 O O . THR A 1 506 ? 6.872 -9.123 -12.673 1.00 84.44 506 THR A O 1
ATOM 4150 N N . VAL A 1 507 ? 7.580 -8.581 -14.734 1.00 79.25 507 VAL A N 1
ATOM 4151 C CA . VAL A 1 507 ? 6.692 -9.512 -15.461 1.00 79.25 507 VAL A CA 1
ATOM 4152 C C . VAL A 1 507 ? 6.897 -10.963 -15.036 1.00 79.25 507 VAL A C 1
ATOM 4154 O O . VAL A 1 507 ? 5.935 -11.717 -14.910 1.00 79.25 507 VAL A O 1
ATOM 4157 N N . LEU A 1 508 ? 8.146 -11.371 -14.805 1.00 79.38 508 LEU A N 1
ATOM 4158 C CA . LEU A 1 508 ? 8.456 -12.743 -14.412 1.00 79.38 508 LEU A CA 1
ATOM 4159 C C . LEU A 1 508 ? 8.104 -13.045 -12.949 1.00 79.38 508 LEU A C 1
ATOM 4161 O O . LEU A 1 508 ? 8.211 -14.195 -12.531 1.00 79.38 508 LEU A O 1
ATOM 4165 N N . ASN A 1 509 ? 7.681 -12.078 -12.141 1.00 75.12 509 ASN A N 1
ATOM 4166 C CA . ASN A 1 509 ? 7.277 -12.380 -10.777 1.00 75.12 509 ASN A CA 1
ATOM 4167 C C . ASN A 1 509 ? 5.813 -12.852 -10.715 1.00 75.12 509 ASN A C 1
ATOM 4169 O O . ASN A 1 509 ? 4.874 -12.067 -10.835 1.00 75.12 509 ASN A O 1
ATOM 4173 N N . ASP A 1 510 ? 5.619 -14.135 -10.402 1.00 58.78 510 ASP A N 1
ATOM 4174 C CA . ASP A 1 510 ? 4.296 -14.774 -10.302 1.00 58.78 510 ASP A CA 1
ATOM 4175 C C . ASP A 1 510 ? 3.398 -14.176 -9.198 1.00 58.78 510 ASP A C 1
ATOM 4177 O O . ASP A 1 510 ? 2.187 -14.401 -9.174 1.00 58.78 510 ASP A O 1
ATOM 4181 N N . ASN A 1 511 ? 3.978 -13.396 -8.275 1.00 56.19 511 ASN A N 1
ATOM 4182 C CA . ASN A 1 511 ? 3.266 -12.745 -7.174 1.00 56.19 511 ASN A CA 1
ATOM 4183 C C . ASN A 1 511 ? 2.760 -11.326 -7.494 1.00 56.19 511 ASN A C 1
ATOM 4185 O O . ASN A 1 511 ? 2.141 -10.713 -6.620 1.00 56.19 511 ASN A O 1
ATOM 4189 N N . VAL A 1 512 ? 2.998 -10.777 -8.695 1.00 53.91 512 VAL A N 1
ATOM 4190 C CA . VAL A 1 512 ? 2.519 -9.430 -9.065 1.00 53.91 512 VAL A CA 1
ATOM 4191 C C . VAL A 1 512 ? 0.999 -9.457 -9.261 1.00 53.91 512 VAL A C 1
ATOM 4193 O O . VAL A 1 512 ? 0.456 -9.679 -10.341 1.00 53.91 512 VAL A O 1
ATOM 4196 N N . ARG A 1 513 ? 0.274 -9.240 -8.160 1.00 48.50 513 ARG A N 1
ATOM 4197 C CA . ARG A 1 513 ? -1.178 -9.023 -8.128 1.00 48.50 513 ARG A CA 1
ATOM 4198 C C . ARG A 1 513 ? -1.489 -7.534 -7.928 1.00 48.50 513 ARG A C 1
ATOM 4200 O O . ARG A 1 513 ? -2.145 -7.169 -6.961 1.00 48.50 513 ARG A O 1
ATOM 4207 N N . PHE A 1 514 ? -1.058 -6.672 -8.850 1.00 50.06 514 PHE A N 1
ATOM 4208 C CA . PHE A 1 514 ? -1.597 -5.310 -8.960 1.00 50.06 514 PHE A CA 1
ATOM 4209 C C . PHE A 1 514 ? -2.427 -5.193 -10.242 1.00 50.06 514 PHE A C 1
ATOM 4211 O O . PHE A 1 514 ? -1.927 -5.475 -11.328 1.00 50.06 514 PHE A O 1
ATOM 4218 N N . ASN A 1 515 ? -3.696 -4.778 -10.129 1.00 47.97 515 ASN A N 1
ATOM 4219 C CA . ASN A 1 515 ? -4.609 -4.679 -11.281 1.00 47.97 515 ASN A CA 1
ATOM 4220 C C . ASN A 1 515 ? -4.073 -3.757 -12.393 1.00 47.97 515 ASN A C 1
ATOM 4222 O O . ASN A 1 515 ? -4.186 -4.107 -13.561 1.00 47.97 515 ASN A O 1
ATOM 4226 N N . LYS A 1 516 ? -3.403 -2.648 -12.046 1.00 48.41 516 LYS A N 1
ATOM 4227 C CA . LYS A 1 516 ? -2.849 -1.707 -13.040 1.00 48.41 516 LYS A CA 1
ATOM 4228 C C . LYS A 1 516 ? -1.678 -2.270 -13.852 1.00 48.41 516 LYS A C 1
ATOM 4230 O O . LYS A 1 516 ? -1.570 -1.985 -15.037 1.00 48.41 516 LYS A O 1
ATOM 4235 N N . GLU A 1 517 ? -0.799 -3.074 -13.248 1.00 51.72 517 GLU A N 1
ATOM 4236 C CA . GLU A 1 517 ? 0.306 -3.689 -14.003 1.00 51.72 517 GLU A CA 1
ATOM 4237 C C . GLU A 1 517 ? -0.158 -4.887 -14.835 1.00 51.72 517 GLU A C 1
ATOM 4239 O O . GLU A 1 517 ? 0.376 -5.119 -15.916 1.00 51.72 517 GLU A O 1
ATOM 4244 N N . LYS A 1 518 ? -1.207 -5.599 -14.396 1.00 55.66 518 LYS A N 1
ATOM 4245 C CA . LYS A 1 518 ? -1.853 -6.636 -15.215 1.00 55.66 518 LYS A CA 1
ATOM 4246 C C . LYS A 1 518 ? -2.432 -6.083 -16.517 1.00 55.66 518 LYS A C 1
ATOM 4248 O O . LYS A 1 518 ? -2.374 -6.778 -17.524 1.00 55.66 518 LYS A O 1
ATOM 4253 N N . GLU A 1 519 ? -2.977 -4.867 -16.502 1.00 59.62 519 GLU A N 1
ATOM 4254 C CA . GLU A 1 519 ? -3.454 -4.189 -17.717 1.00 59.62 519 GLU A CA 1
ATOM 4255 C C . GLU A 1 519 ? -2.296 -3.818 -18.651 1.00 59.62 519 GLU A C 1
ATOM 4257 O O . GLU A 1 519 ? -2.402 -4.014 -19.858 1.00 59.62 519 GLU A O 1
ATOM 4262 N N . ARG A 1 520 ? -1.163 -3.357 -18.098 1.00 63.69 520 ARG A N 1
ATOM 4263 C CA . ARG A 1 520 ? 0.027 -2.969 -18.877 1.00 63.69 520 ARG A CA 1
ATOM 4264 C C . ARG A 1 520 ? 0.657 -4.129 -19.660 1.00 63.69 520 ARG A C 1
ATOM 4266 O O . ARG A 1 520 ? 1.255 -3.883 -20.697 1.00 63.69 520 ARG A O 1
ATOM 4273 N N . TYR A 1 521 ? 0.513 -5.361 -19.173 1.00 69.50 521 TYR A N 1
ATOM 4274 C CA . TYR A 1 521 ? 1.043 -6.584 -19.796 1.00 69.50 521 TYR A CA 1
ATOM 4275 C C . TYR A 1 521 ? -0.069 -7.557 -20.223 1.00 69.50 521 TYR A C 1
ATOM 4277 O O . TYR A 1 521 ? 0.124 -8.776 -20.286 1.00 69.50 521 TYR A O 1
ATOM 4285 N N . ALA A 1 522 ? -1.278 -7.045 -20.465 1.00 71.38 522 ALA A N 1
ATOM 4286 C CA . ALA A 1 522 ? -2.417 -7.876 -20.849 1.00 71.38 522 ALA A CA 1
ATOM 4287 C C . ALA A 1 522 ? -2.203 -8.578 -22.203 1.00 71.38 522 ALA A C 1
ATOM 4289 O O . ALA A 1 522 ? -2.748 -9.662 -22.435 1.00 71.38 522 ALA A O 1
ATOM 4290 N N . ASP A 1 523 ? -1.373 -8.002 -23.072 1.00 71.38 523 ASP A N 1
ATOM 4291 C CA . ASP A 1 523 ? -0.999 -8.528 -24.382 1.00 71.38 523 ASP A CA 1
ATOM 4292 C C . ASP A 1 523 ? -0.225 -9.853 -24.315 1.00 71.38 523 ASP A C 1
ATOM 4294 O O . ASP A 1 523 ? -0.371 -10.713 -25.187 1.00 71.38 523 ASP A O 1
ATOM 4298 N N . ILE A 1 524 ? 0.525 -10.069 -23.236 1.00 73.69 524 ILE A N 1
ATOM 4299 C CA . ILE A 1 524 ? 1.318 -11.282 -23.008 1.00 73.69 524 ILE A CA 1
ATOM 4300 C C . ILE A 1 524 ? 0.713 -12.229 -21.969 1.00 73.69 524 ILE A C 1
ATOM 4302 O O . ILE A 1 524 ? 1.336 -13.230 -21.625 1.00 73.69 524 ILE A O 1
ATOM 4306 N N . LYS A 1 525 ? -0.511 -11.971 -21.492 1.00 72.00 525 LYS A N 1
ATOM 4307 C CA . LYS A 1 525 ? -1.174 -12.762 -20.435 1.00 72.00 525 LYS A CA 1
ATOM 4308 C C . LYS A 1 525 ? -1.206 -14.276 -20.703 1.00 72.00 525 LYS A C 1
ATOM 4310 O O . LYS A 1 525 ? -1.228 -15.063 -19.763 1.00 72.00 525 LYS A O 1
ATOM 4315 N N . ASN A 1 526 ? -1.217 -14.677 -21.974 1.00 72.75 526 ASN A N 1
ATOM 4316 C CA . ASN A 1 526 ? -1.284 -16.078 -22.398 1.00 72.75 526 ASN A CA 1
ATOM 4317 C C . ASN A 1 526 ? 0.076 -16.654 -22.838 1.00 72.75 526 ASN A C 1
ATOM 4319 O O . ASN A 1 526 ? 0.117 -17.757 -23.381 1.00 72.75 526 ASN A O 1
ATOM 4323 N N . VAL A 1 527 ? 1.175 -15.916 -22.663 1.00 75.25 527 VAL A N 1
ATOM 4324 C CA . VAL A 1 527 ? 2.521 -16.347 -23.059 1.00 75.25 527 VAL A CA 1
ATOM 4325 C C . VAL A 1 527 ? 3.217 -17.003 -21.868 1.00 75.25 527 VAL A C 1
ATOM 4327 O O . VAL A 1 527 ? 3.371 -16.393 -20.811 1.00 75.25 527 VAL A O 1
ATOM 4330 N N . ASP A 1 528 ? 3.664 -18.248 -22.040 1.00 81.81 528 ASP A N 1
ATOM 4331 C CA . ASP A 1 528 ? 4.448 -18.946 -21.020 1.00 81.81 528 ASP A CA 1
ATOM 4332 C C . ASP A 1 528 ? 5.935 -18.567 -21.100 1.00 81.81 528 ASP A C 1
ATOM 4334 O O . ASP A 1 528 ? 6.699 -19.127 -21.884 1.00 81.81 528 ASP A O 1
ATOM 4338 N N . PHE A 1 529 ? 6.368 -17.646 -20.241 1.00 83.19 529 PHE A N 1
ATOM 4339 C CA . PHE A 1 529 ? 7.771 -17.235 -20.145 1.00 83.19 529 PHE A CA 1
ATOM 4340 C C . PHE A 1 529 ? 8.662 -18.194 -19.334 1.00 83.19 529 PHE A C 1
ATOM 4342 O O . PHE A 1 529 ? 9.803 -17.842 -19.023 1.00 83.19 529 PHE A O 1
ATOM 4349 N N . SER A 1 530 ? 8.201 -19.400 -18.980 1.00 82.19 530 SER A N 1
ATOM 4350 C CA . SER A 1 530 ? 8.968 -20.373 -18.184 1.00 82.19 530 SER A CA 1
ATOM 4351 C C . SER A 1 530 ? 10.384 -20.623 -18.721 1.00 82.19 530 SER A C 1
ATOM 4353 O O . SER A 1 530 ? 11.349 -20.578 -17.956 1.00 82.19 530 SER A O 1
ATOM 4355 N N . LEU A 1 531 ? 10.533 -20.795 -20.039 1.00 84.69 531 LEU A N 1
ATOM 4356 C CA . LEU A 1 531 ? 11.831 -20.985 -20.699 1.00 84.69 531 LEU A CA 1
ATOM 4357 C C . LEU A 1 531 ? 12.736 -19.749 -20.577 1.00 84.69 531 LEU A C 1
ATOM 4359 O O . LEU A 1 531 ? 13.937 -19.874 -20.317 1.00 84.69 531 LEU A O 1
ATOM 4363 N N . PHE A 1 532 ? 12.151 -18.557 -20.711 1.00 89.44 532 PHE A N 1
ATOM 4364 C CA . PHE A 1 532 ? 12.865 -17.283 -20.659 1.00 89.44 532 PHE A CA 1
ATOM 4365 C C . PHE A 1 532 ? 13.382 -16.950 -19.250 1.00 89.44 532 PHE A C 1
ATOM 4367 O O . PHE A 1 532 ? 14.406 -16.283 -19.119 1.00 89.44 532 PHE A O 1
ATOM 4374 N N . ARG A 1 533 ? 12.756 -17.471 -18.182 1.00 87.69 533 ARG A N 1
ATOM 4375 C CA . ARG A 1 533 ? 13.216 -17.269 -16.790 1.00 87.69 533 ARG A CA 1
ATOM 4376 C C . ARG A 1 533 ? 14.676 -17.646 -16.593 1.00 87.69 533 ARG A C 1
ATOM 4378 O O . ARG A 1 533 ? 15.412 -16.920 -15.937 1.00 87.69 533 ARG A O 1
ATOM 4385 N N . SER A 1 534 ? 15.103 -18.762 -17.184 1.00 87.50 534 SER A N 1
ATOM 4386 C CA . SER A 1 534 ? 16.494 -19.217 -17.087 1.00 87.50 534 SER A CA 1
ATOM 4387 C C . SER A 1 534 ? 17.478 -18.231 -17.725 1.00 87.50 534 SER A C 1
ATOM 4389 O O . SER A 1 534 ? 18.596 -18.063 -17.239 1.00 87.50 534 SER A O 1
ATOM 4391 N N . LEU A 1 535 ? 17.048 -17.554 -18.792 1.00 91.25 535 LEU A N 1
ATOM 4392 C CA . LEU A 1 535 ? 17.836 -16.563 -19.505 1.00 91.25 535 LEU A CA 1
ATOM 4393 C C . LEU A 1 535 ? 17.897 -15.238 -18.740 1.00 91.25 535 LEU A C 1
ATOM 4395 O O . LEU A 1 535 ? 18.982 -14.699 -18.531 1.00 91.25 535 LEU A O 1
ATOM 4399 N N . ALA A 1 536 ? 16.744 -14.763 -18.262 1.00 91.44 536 ALA A N 1
ATOM 4400 C CA . ALA A 1 536 ? 16.644 -13.588 -17.403 1.00 91.44 536 ALA A CA 1
ATOM 4401 C C . ALA A 1 536 ? 17.472 -13.754 -16.121 1.00 91.44 536 ALA A C 1
ATOM 4403 O O . ALA A 1 536 ? 18.196 -12.840 -15.737 1.00 91.44 536 ALA A O 1
ATOM 4404 N N . GLN A 1 537 ? 17.442 -14.938 -15.501 1.00 91.12 537 GLN A N 1
ATOM 4405 C CA . GLN A 1 537 ? 18.224 -15.211 -14.298 1.00 91.12 537 GLN A CA 1
ATOM 4406 C C . GLN A 1 537 ? 19.729 -15.069 -14.551 1.00 91.12 537 GLN A C 1
ATOM 4408 O O . GLN A 1 537 ? 20.408 -14.459 -13.738 1.00 91.12 537 GLN A O 1
ATOM 4413 N N . LYS A 1 538 ? 20.252 -15.524 -15.700 1.00 93.44 538 LYS A N 1
ATOM 4414 C CA . LYS A 1 538 ? 21.674 -15.326 -16.046 1.00 93.44 538 LYS A CA 1
ATOM 4415 C C . LYS A 1 538 ? 22.062 -13.850 -16.146 1.00 93.44 538 LYS A C 1
ATOM 4417 O O . LYS A 1 538 ? 23.172 -13.492 -15.760 1.00 93.44 538 LYS A O 1
ATOM 4422 N N . ILE A 1 539 ? 21.165 -13.007 -16.661 1.00 94.88 539 ILE A N 1
ATOM 4423 C CA . ILE A 1 539 ? 21.369 -11.553 -16.722 1.00 94.88 539 ILE A CA 1
ATOM 4424 C C . ILE A 1 539 ? 21.430 -10.975 -15.305 1.00 94.88 539 ILE A C 1
ATOM 4426 O O . ILE A 1 539 ? 22.390 -10.287 -14.963 1.00 94.88 539 ILE A O 1
ATOM 4430 N N . VAL A 1 540 ? 20.441 -11.305 -14.468 1.00 95.19 540 VAL A N 1
ATOM 4431 C CA . VAL A 1 540 ? 20.378 -10.866 -13.066 1.00 95.19 540 VAL A CA 1
ATOM 4432 C C . VAL A 1 540 ? 21.621 -11.317 -12.298 1.00 95.19 540 VAL A C 1
ATOM 4434 O O . VAL A 1 540 ? 22.265 -10.499 -11.645 1.00 95.19 540 VAL A O 1
ATOM 4437 N N . ASP A 1 541 ? 22.012 -12.585 -12.428 1.00 94.00 541 ASP A N 1
ATOM 4438 C CA . ASP A 1 541 ? 23.198 -13.150 -11.784 1.00 94.00 541 ASP A CA 1
ATOM 4439 C C . ASP A 1 541 ? 24.466 -12.396 -12.197 1.00 94.00 541 ASP A C 1
ATOM 4441 O O . ASP A 1 541 ? 25.293 -12.082 -11.344 1.00 94.00 541 ASP A O 1
ATOM 4445 N N . ARG A 1 542 ? 24.609 -12.046 -13.484 1.00 94.62 542 ARG A N 1
ATOM 4446 C CA . ARG A 1 542 ? 25.762 -11.282 -13.982 1.00 94.62 542 ARG A CA 1
ATOM 4447 C C . ARG A 1 542 ? 25.777 -9.848 -13.458 1.00 94.62 542 ARG A C 1
ATOM 4449 O O . ARG A 1 542 ? 26.841 -9.368 -13.070 1.00 94.62 542 ARG A O 1
ATOM 4456 N N . ILE A 1 543 ? 24.623 -9.179 -13.400 1.00 95.62 543 ILE A N 1
ATOM 4457 C CA . ILE A 1 543 ? 24.504 -7.841 -12.797 1.00 95.62 543 ILE A CA 1
ATOM 4458 C C . ILE A 1 543 ? 24.930 -7.901 -11.323 1.00 95.62 543 ILE A C 1
ATOM 4460 O O . ILE A 1 543 ? 25.802 -7.141 -10.901 1.00 95.62 543 ILE A O 1
ATOM 4464 N N . LEU A 1 544 ? 24.387 -8.848 -10.552 1.00 94.88 544 LEU A N 1
ATOM 4465 C CA . LEU A 1 544 ? 24.709 -9.025 -9.133 1.00 94.88 544 LEU A CA 1
ATOM 4466 C C . LEU A 1 544 ? 26.179 -9.414 -8.912 1.00 94.88 544 LEU A C 1
ATOM 4468 O O . LEU A 1 544 ? 26.818 -8.910 -7.990 1.00 94.88 544 LEU A O 1
ATOM 4472 N N . GLU A 1 545 ? 26.743 -10.270 -9.764 1.00 90.88 545 GLU A N 1
ATOM 4473 C CA . GLU A 1 545 ? 28.144 -10.697 -9.692 1.00 90.88 545 GLU A CA 1
ATOM 4474 C C . GLU A 1 545 ? 29.118 -9.512 -9.792 1.00 90.88 545 GLU A C 1
ATOM 4476 O O . GLU A 1 545 ? 30.146 -9.498 -9.105 1.00 90.88 545 GLU A O 1
ATOM 4481 N N . ILE A 1 546 ? 28.795 -8.522 -10.629 1.00 89.81 546 ILE A N 1
ATOM 4482 C CA . ILE A 1 546 ? 29.587 -7.300 -10.807 1.00 89.81 546 ILE A CA 1
ATOM 4483 C C . ILE A 1 546 ? 29.307 -6.318 -9.661 1.00 89.81 546 ILE A C 1
ATOM 4485 O O . ILE A 1 546 ? 30.242 -5.825 -9.017 1.00 89.81 546 ILE A O 1
ATOM 4489 N N . GLU A 1 547 ? 28.027 -6.062 -9.388 1.00 92.50 547 GLU A N 1
ATOM 4490 C CA . GLU A 1 547 ? 27.583 -4.975 -8.519 1.00 92.50 547 GLU A CA 1
ATOM 4491 C C . GLU A 1 547 ? 27.829 -5.259 -7.035 1.00 92.50 547 GLU A C 1
ATOM 4493 O O . GLU A 1 547 ? 28.303 -4.390 -6.304 1.00 92.50 547 GLU A O 1
ATOM 4498 N N . LEU A 1 548 ? 27.626 -6.494 -6.565 1.00 90.75 548 LEU A N 1
ATOM 4499 C CA . LEU A 1 548 ? 27.873 -6.846 -5.159 1.00 90.75 548 LEU A CA 1
ATOM 4500 C C . LEU A 1 548 ? 29.365 -6.780 -4.784 1.00 90.75 548 LEU A C 1
ATOM 4502 O O . LEU A 1 548 ? 29.709 -6.685 -3.604 1.00 90.75 548 LEU A O 1
ATOM 4506 N N . LYS A 1 549 ? 30.258 -6.753 -5.783 1.00 86.12 549 LYS A N 1
ATOM 4507 C CA . LYS A 1 549 ? 31.710 -6.582 -5.618 1.00 86.12 549 LYS A CA 1
ATOM 4508 C C . LYS A 1 549 ? 32.171 -5.127 -5.807 1.00 86.12 549 LYS A C 1
ATOM 4510 O O . LYS A 1 549 ? 33.378 -4.890 -5.900 1.00 86.12 549 LYS A O 1
ATOM 4515 N N . ARG A 1 550 ? 31.271 -4.139 -5.935 1.00 85.69 550 ARG A N 1
ATOM 4516 C CA . ARG A 1 550 ? 31.636 -2.722 -6.162 1.00 85.69 550 ARG A CA 1
ATOM 4517 C C . ARG A 1 550 ? 32.335 -2.071 -4.964 1.00 85.69 550 ARG A C 1
ATOM 4519 O O . ARG A 1 550 ? 32.047 -2.409 -3.809 1.00 85.69 550 ARG A O 1
ATOM 4526 N N . GLY A 1 551 ? 33.236 -1.125 -5.235 1.00 83.38 551 GLY A N 1
ATOM 4527 C CA . GLY A 1 551 ? 33.747 -0.187 -4.234 1.00 83.38 551 GLY A CA 1
ATOM 4528 C C . GLY A 1 551 ? 32.784 0.990 -4.065 1.00 83.38 551 GLY A C 1
ATOM 4529 O O . GLY A 1 551 ? 31.572 0.794 -4.145 1.00 83.38 551 GLY A O 1
ATOM 4530 N N . ASP A 1 552 ? 33.284 2.191 -3.785 1.00 82.56 552 ASP A N 1
ATOM 4531 C CA . ASP A 1 552 ? 32.402 3.359 -3.663 1.00 82.56 552 ASP A CA 1
ATOM 4532 C C . ASP A 1 552 ? 31.907 3.821 -5.041 1.00 82.56 552 ASP A C 1
ATOM 4534 O O . ASP A 1 552 ? 30.736 4.183 -5.183 1.00 82.56 552 ASP A O 1
ATOM 4538 N N . SER A 1 553 ? 32.777 3.722 -6.046 1.00 84.00 553 SER A N 1
ATOM 4539 C CA . SER A 1 553 ? 32.518 4.089 -7.434 1.00 84.00 553 SER A CA 1
ATOM 4540 C C . SER A 1 553 ? 31.437 3.219 -8.072 1.00 84.00 553 SER A C 1
ATOM 4542 O O . SER A 1 553 ? 31.265 2.037 -7.750 1.00 84.00 553 SER A O 1
ATOM 4544 N N . GLU A 1 554 ? 30.702 3.827 -8.995 1.00 89.12 554 GLU A N 1
ATOM 4545 C CA . GLU A 1 554 ? 29.717 3.140 -9.821 1.00 89.12 554 GLU A CA 1
ATOM 4546 C C . GLU A 1 554 ? 30.403 2.144 -10.765 1.00 89.12 554 GLU A C 1
ATOM 4548 O O . GLU A 1 554 ? 31.488 2.385 -11.297 1.00 89.12 554 GLU A O 1
ATOM 4553 N N . THR A 1 555 ? 29.765 0.995 -10.965 1.00 88.62 555 THR A N 1
ATOM 4554 C CA . THR A 1 555 ? 30.116 0.043 -12.019 1.00 88.62 555 THR A CA 1
ATOM 4555 C C . THR A 1 555 ? 29.306 0.320 -13.286 1.00 88.62 555 THR A C 1
ATOM 4557 O O . THR A 1 555 ? 28.286 1.009 -13.255 1.00 88.62 555 THR A O 1
ATOM 4560 N N . GLN A 1 556 ? 29.701 -0.300 -14.400 1.00 89.12 556 GLN A N 1
ATOM 4561 C CA . GLN A 1 556 ? 28.976 -0.208 -15.673 1.00 89.12 556 GLN A CA 1
ATOM 4562 C C . GLN A 1 556 ? 27.561 -0.822 -15.633 1.00 89.12 556 GLN A C 1
ATOM 4564 O O . GLN A 1 556 ? 26.813 -0.647 -16.588 1.00 89.12 556 GLN A O 1
ATOM 4569 N N . VAL A 1 557 ? 27.191 -1.539 -14.561 1.00 93.25 557 VAL A N 1
ATOM 4570 C CA . VAL A 1 557 ? 25.850 -2.125 -14.379 1.00 93.25 557 VAL A CA 1
ATOM 4571 C C . VAL A 1 557 ? 25.057 -1.469 -13.245 1.00 93.25 557 VAL A C 1
ATOM 4573 O O . VAL A 1 557 ? 23.980 -1.957 -12.915 1.00 93.25 557 VAL A O 1
ATOM 4576 N N . THR A 1 558 ? 25.552 -0.375 -12.654 1.00 93.19 558 THR A N 1
ATOM 4577 C CA . THR A 1 558 ? 24.900 0.297 -11.509 1.00 93.19 558 THR A CA 1
ATOM 4578 C C . THR A 1 558 ? 23.458 0.682 -11.831 1.00 93.19 558 THR A C 1
ATOM 4580 O O . THR A 1 558 ? 22.543 0.289 -11.111 1.00 93.19 558 THR A O 1
ATOM 4583 N N . SER A 1 559 ? 23.242 1.339 -12.974 1.00 92.75 559 SER A N 1
ATOM 4584 C CA . SER A 1 559 ? 21.908 1.726 -13.448 1.00 92.75 559 SER A CA 1
ATOM 4585 C C . SER A 1 559 ? 20.995 0.526 -13.729 1.00 92.75 559 SER A C 1
ATOM 4587 O O . SER A 1 559 ? 19.785 0.621 -13.557 1.00 92.75 559 SER A O 1
ATOM 4589 N N . LEU A 1 560 ? 21.550 -0.630 -14.114 1.00 95.19 560 LEU A N 1
ATOM 4590 C CA . LEU A 1 560 ? 20.777 -1.868 -14.277 1.00 95.19 560 LEU A CA 1
ATOM 4591 C C . LEU A 1 560 ? 20.375 -2.454 -12.921 1.00 95.19 560 LEU A C 1
ATOM 4593 O O . LEU A 1 560 ? 19.256 -2.933 -12.759 1.00 95.19 560 LEU A O 1
ATOM 4597 N N . ALA A 1 561 ? 21.292 -2.434 -11.952 1.00 95.25 561 ALA A N 1
ATOM 4598 C CA . ALA A 1 561 ? 21.069 -2.974 -10.618 1.00 95.25 561 ALA A CA 1
ATOM 4599 C C . ALA A 1 561 ? 20.038 -2.164 -9.822 1.00 95.25 561 ALA A C 1
ATOM 4601 O O . ALA A 1 561 ? 19.262 -2.747 -9.069 1.00 95.25 561 ALA A O 1
ATOM 4602 N N . GLU A 1 562 ? 20.001 -0.843 -10.009 1.00 92.88 562 GLU A N 1
ATOM 4603 C CA . GLU A 1 562 ? 18.971 0.039 -9.443 1.00 92.88 562 GLU A CA 1
ATOM 4604 C C . GLU A 1 562 ? 17.554 -0.364 -9.855 1.00 92.88 562 GLU A C 1
ATOM 4606 O O . GLU A 1 562 ? 16.625 -0.273 -9.050 1.00 92.88 562 GLU A O 1
ATOM 4611 N N . GLU A 1 563 ? 17.412 -0.845 -11.088 1.00 92.69 563 GLU A N 1
ATOM 4612 C CA . GLU A 1 563 ? 16.135 -1.172 -11.718 1.00 92.69 563 GLU A CA 1
ATOM 4613 C C . GLU A 1 563 ? 15.706 -2.639 -11.528 1.00 92.69 563 GLU A C 1
ATOM 4615 O O . GLU A 1 563 ? 14.606 -3.031 -11.935 1.00 92.69 563 GLU A O 1
ATOM 4620 N N . LEU A 1 564 ? 16.526 -3.468 -10.869 1.00 93.38 564 LEU A N 1
ATOM 4621 C CA . LEU A 1 564 ? 16.161 -4.843 -10.518 1.00 93.38 564 LEU A CA 1
ATOM 4622 C C . LEU A 1 564 ? 15.002 -4.853 -9.512 1.00 93.38 564 LEU A C 1
ATOM 4624 O O . LEU A 1 564 ? 15.188 -4.663 -8.312 1.00 93.38 564 LEU A O 1
ATOM 4628 N N . SER A 1 565 ? 13.796 -5.123 -10.011 1.00 88.19 565 SER A N 1
ATOM 4629 C CA . SER A 1 565 ? 12.565 -5.025 -9.218 1.00 88.19 565 SER A CA 1
ATOM 4630 C C . SER A 1 565 ? 12.300 -6.271 -8.370 1.00 88.19 565 SER A C 1
ATOM 4632 O O . SER A 1 565 ? 11.756 -6.164 -7.272 1.00 88.19 565 SER A O 1
ATOM 4634 N N . TYR A 1 566 ? 12.713 -7.446 -8.855 1.00 87.62 566 TYR A N 1
ATOM 4635 C CA . TYR A 1 566 ? 12.621 -8.714 -8.130 1.00 87.62 566 TYR A CA 1
ATOM 4636 C C . TYR A 1 566 ? 13.856 -9.574 -8.387 1.00 87.62 566 TYR A C 1
ATOM 4638 O O . TYR A 1 566 ? 14.193 -9.876 -9.533 1.00 87.62 566 TYR A O 1
ATOM 4646 N N . ILE A 1 567 ? 14.502 -10.007 -7.307 1.00 93.00 567 ILE A N 1
ATOM 4647 C CA . ILE A 1 567 ? 15.601 -10.979 -7.319 1.00 93.00 567 ILE A CA 1
ATOM 4648 C C . ILE A 1 567 ? 15.334 -12.058 -6.271 1.00 93.00 567 ILE A C 1
ATOM 4650 O O . ILE A 1 567 ? 14.601 -11.829 -5.308 1.00 93.00 567 ILE A O 1
ATOM 4654 N N . TYR A 1 568 ? 15.927 -13.240 -6.431 1.00 90.94 568 TYR A N 1
ATOM 4655 C CA . TYR A 1 568 ? 15.566 -14.401 -5.619 1.00 90.94 568 TYR A CA 1
ATOM 4656 C C . TYR A 1 568 ? 16.766 -15.086 -4.955 1.00 90.94 568 TYR A C 1
ATOM 4658 O O . TYR A 1 568 ? 17.893 -15.030 -5.452 1.00 90.94 568 TYR A O 1
ATOM 4666 N N . GLY A 1 569 ? 16.489 -15.776 -3.846 1.00 93.69 569 GLY A N 1
ATOM 4667 C CA . GLY A 1 569 ? 17.376 -16.770 -3.239 1.00 93.69 569 GLY A CA 1
ATOM 4668 C C . GLY A 1 569 ? 18.093 -16.318 -1.965 1.00 93.69 569 GLY A C 1
ATOM 4669 O O . GLY A 1 569 ? 18.540 -15.175 -1.842 1.00 93.69 569 GLY A O 1
ATOM 4670 N N . ALA A 1 570 ? 18.259 -17.250 -1.021 1.00 95.69 570 ALA A N 1
ATOM 4671 C CA . ALA A 1 570 ? 18.970 -17.007 0.237 1.00 95.69 570 ALA A CA 1
ATOM 4672 C C . ALA A 1 570 ? 20.461 -16.684 0.034 1.00 95.69 570 ALA A C 1
ATOM 4674 O O . ALA A 1 570 ? 21.018 -15.897 0.796 1.00 95.69 570 ALA A O 1
ATOM 4675 N N . ASP A 1 571 ? 21.099 -17.244 -0.998 1.00 93.88 571 ASP A N 1
ATOM 4676 C CA . ASP A 1 571 ? 22.481 -16.912 -1.374 1.00 93.88 571 ASP A CA 1
ATOM 4677 C C . ASP A 1 571 ? 22.612 -15.429 -1.744 1.00 93.88 571 ASP A C 1
ATOM 4679 O O . ASP A 1 571 ? 23.430 -14.712 -1.169 1.00 93.88 571 ASP A O 1
ATOM 4683 N N . THR A 1 572 ? 21.752 -14.941 -2.642 1.00 95.12 572 THR A N 1
ATOM 4684 C CA . THR A 1 572 ? 21.690 -13.528 -3.045 1.00 95.12 572 THR A CA 1
ATOM 4685 C C . THR A 1 572 ? 21.472 -12.616 -1.840 1.00 95.12 572 THR A C 1
ATOM 4687 O O . THR A 1 572 ? 22.207 -11.645 -1.655 1.00 95.12 572 THR A O 1
ATOM 4690 N N . PHE A 1 573 ? 20.516 -12.966 -0.974 1.00 96.75 573 PHE A N 1
ATOM 4691 C CA . PHE A 1 573 ? 20.232 -12.230 0.257 1.00 96.75 573 PHE A CA 1
ATOM 4692 C C . PHE A 1 573 ? 21.476 -12.090 1.149 1.00 96.75 573 PHE A C 1
ATOM 4694 O O . PHE A 1 573 ? 21.800 -10.991 1.604 1.00 96.75 573 PHE A O 1
ATOM 4701 N N . ILE A 1 574 ? 22.220 -13.180 1.365 1.00 95.25 574 ILE A N 1
ATOM 4702 C CA . ILE A 1 574 ? 23.437 -13.163 2.186 1.00 95.25 574 ILE A CA 1
ATOM 4703 C C . ILE A 1 574 ? 24.572 -12.386 1.508 1.00 95.25 574 ILE A C 1
ATOM 4705 O O . ILE A 1 574 ? 25.224 -11.585 2.183 1.00 95.25 574 ILE A O 1
ATOM 4709 N N . HIS A 1 575 ? 24.772 -12.531 0.196 1.00 92.31 575 HIS A N 1
ATOM 4710 C CA . HIS A 1 575 ? 25.791 -11.772 -0.536 1.00 92.31 575 HIS A CA 1
ATOM 4711 C C . HIS A 1 575 ? 25.532 -10.257 -0.502 1.00 92.31 575 HIS A C 1
ATOM 4713 O O . HIS A 1 575 ? 26.472 -9.480 -0.324 1.00 92.31 575 HIS A O 1
ATOM 4719 N N . ILE A 1 576 ? 24.269 -9.817 -0.575 1.00 95.25 576 ILE A N 1
ATOM 4720 C CA . ILE A 1 576 ? 23.905 -8.401 -0.394 1.00 95.25 576 ILE A CA 1
ATOM 4721 C C . ILE A 1 576 ? 24.305 -7.916 1.007 1.00 95.25 576 ILE A C 1
ATOM 4723 O O . ILE A 1 576 ? 24.916 -6.854 1.155 1.00 95.25 576 ILE A O 1
ATOM 4727 N N . LEU A 1 577 ? 24.021 -8.701 2.052 1.00 94.00 577 LEU A N 1
ATOM 4728 C CA . LEU A 1 577 ? 24.406 -8.349 3.423 1.00 94.00 577 LEU A CA 1
ATOM 4729 C C . LEU A 1 577 ? 25.927 -8.317 3.621 1.00 94.00 577 LEU A C 1
ATOM 4731 O O . LEU A 1 577 ? 26.426 -7.443 4.337 1.00 94.00 577 LEU A O 1
ATOM 4735 N N . GLN A 1 578 ? 26.672 -9.207 2.963 1.00 89.56 578 GLN A N 1
ATOM 4736 C CA . GLN A 1 578 ? 28.136 -9.161 2.944 1.00 89.56 578 GLN A CA 1
ATOM 4737 C C . GLN A 1 578 ? 28.652 -7.894 2.254 1.00 89.56 578 GLN A C 1
ATOM 4739 O O . GLN A 1 578 ? 29.535 -7.228 2.799 1.00 89.56 578 GLN A O 1
ATOM 4744 N N . ALA A 1 579 ? 28.062 -7.510 1.116 1.00 88.75 579 ALA A N 1
ATOM 4745 C CA . ALA A 1 579 ? 28.419 -6.293 0.386 1.00 88.75 579 ALA A CA 1
ATOM 4746 C C . ALA A 1 579 ? 28.164 -5.014 1.210 1.00 88.75 579 ALA A C 1
ATOM 4748 O O . ALA A 1 579 ? 28.953 -4.064 1.144 1.00 88.75 579 ALA A O 1
ATOM 4749 N N . PHE A 1 580 ? 27.112 -5.005 2.040 1.00 89.00 580 PHE A N 1
ATOM 4750 C CA . PHE A 1 580 ? 26.853 -3.944 3.022 1.00 89.00 580 PHE A CA 1
ATOM 4751 C C . PHE A 1 580 ? 27.895 -3.899 4.151 1.00 89.00 580 PHE A C 1
ATOM 4753 O O . PHE A 1 580 ? 28.237 -2.826 4.662 1.00 89.00 580 PHE A O 1
ATOM 4760 N N . GLY A 1 581 ? 28.364 -5.060 4.611 1.00 85.00 581 GLY A N 1
ATOM 4761 C CA . GLY A 1 581 ? 29.180 -5.175 5.815 1.00 85.00 581 GLY A CA 1
ATOM 4762 C C . GLY A 1 581 ? 28.464 -4.592 7.042 1.00 85.00 581 GLY A C 1
ATOM 4763 O O . GLY A 1 581 ? 27.425 -5.089 7.468 1.00 85.00 581 GLY A O 1
ATOM 4764 N N . LYS A 1 582 ? 29.027 -3.525 7.630 1.00 83.88 582 LYS A N 1
ATOM 4765 C CA . LYS A 1 582 ? 28.495 -2.862 8.840 1.00 83.88 582 LYS A CA 1
ATOM 4766 C C . LYS A 1 582 ? 27.672 -1.598 8.558 1.00 83.88 582 LYS A C 1
ATOM 4768 O O . LYS A 1 582 ? 27.297 -0.905 9.504 1.00 83.88 582 LYS A O 1
ATOM 4773 N N . ASP A 1 583 ? 27.425 -1.268 7.294 1.00 85.12 583 ASP A N 1
ATOM 4774 C CA . ASP A 1 583 ? 26.685 -0.056 6.939 1.00 85.12 583 ASP A CA 1
ATOM 4775 C C . ASP A 1 583 ? 25.190 -0.204 7.252 1.00 85.12 583 ASP A C 1
ATOM 4777 O O . ASP A 1 583 ? 24.619 -1.294 7.234 1.00 85.12 583 ASP A O 1
ATOM 4781 N N . THR A 1 584 ? 24.522 0.906 7.551 1.00 89.19 584 THR A N 1
ATOM 4782 C CA . THR A 1 584 ? 23.072 0.924 7.789 1.00 89.19 584 THR A CA 1
ATOM 4783 C C . THR A 1 584 ? 22.289 0.962 6.478 1.00 89.19 584 THR A C 1
ATOM 4785 O O . THR A 1 584 ? 22.753 1.573 5.521 1.00 89.19 584 THR A O 1
ATOM 4788 N N . PHE A 1 585 ? 21.068 0.426 6.461 1.00 91.00 585 PHE A N 1
ATOM 4789 C CA . PHE A 1 585 ? 20.160 0.547 5.311 1.00 91.00 585 PHE A CA 1
ATOM 4790 C C . PHE A 1 585 ? 19.601 1.969 5.158 1.00 91.00 585 PHE A C 1
ATOM 4792 O O . PHE A 1 585 ? 19.444 2.688 6.156 1.00 91.00 585 PHE A O 1
ATOM 4799 N N . ILE A 1 586 ? 19.284 2.367 3.924 1.00 87.81 586 ILE A N 1
ATOM 4800 C CA . ILE A 1 586 ? 18.555 3.609 3.640 1.00 87.81 586 ILE A CA 1
ATOM 4801 C C . ILE A 1 586 ? 17.057 3.320 3.747 1.00 87.81 586 ILE A C 1
ATOM 4803 O O . ILE A 1 586 ? 16.535 2.450 3.060 1.00 87.81 586 ILE A O 1
ATOM 4807 N N . ARG A 1 587 ? 16.381 4.040 4.646 1.00 80.88 587 ARG A N 1
ATOM 4808 C CA . ARG A 1 587 ? 14.982 3.781 5.029 1.00 80.88 587 ARG A CA 1
ATOM 4809 C C . ARG A 1 587 ? 13.972 4.207 3.968 1.00 80.88 587 ARG A C 1
ATOM 4811 O O . ARG A 1 587 ? 12.915 3.606 3.879 1.00 80.88 587 ARG A O 1
ATOM 4818 N N . ASP A 1 588 ? 14.290 5.279 3.251 1.00 75.12 588 ASP A N 1
ATOM 4819 C CA . ASP A 1 588 ? 13.400 5.927 2.298 1.00 75.12 588 ASP A CA 1
ATOM 4820 C C . ASP A 1 588 ? 13.852 5.604 0.874 1.00 75.12 588 ASP A C 1
ATOM 4822 O O . ASP A 1 588 ? 14.995 5.899 0.510 1.00 75.12 588 ASP A O 1
ATOM 4826 N N . SER A 1 589 ? 12.955 5.006 0.092 1.00 76.56 589 SER A N 1
ATOM 4827 C CA . SER A 1 589 ? 13.220 4.604 -1.286 1.00 76.56 589 SER A CA 1
ATOM 4828 C C . SER A 1 589 ? 13.545 5.780 -2.200 1.00 76.56 589 SER A C 1
ATOM 4830 O O . SER A 1 589 ? 14.317 5.607 -3.138 1.00 76.56 589 SER A O 1
ATOM 4832 N N . TYR A 1 590 ? 13.046 6.987 -1.902 1.00 67.88 590 TYR A N 1
ATOM 4833 C CA . TYR A 1 590 ? 13.388 8.192 -2.670 1.00 67.88 590 TYR A CA 1
ATOM 4834 C C . TYR A 1 590 ? 14.880 8.543 -2.598 1.00 67.88 590 TYR A C 1
ATOM 4836 O O . TYR A 1 590 ? 15.400 9.210 -3.484 1.00 67.88 590 TYR A O 1
ATOM 4844 N N . ASN A 1 591 ? 15.574 8.071 -1.559 1.00 69.44 591 ASN A N 1
ATOM 4845 C CA . ASN A 1 591 ? 16.987 8.350 -1.315 1.00 69.44 591 ASN A CA 1
ATOM 4846 C C . ASN A 1 591 ? 17.897 7.161 -1.656 1.00 69.44 591 ASN A C 1
ATOM 4848 O O . ASN A 1 591 ? 19.037 7.124 -1.186 1.00 69.44 591 ASN A O 1
ATOM 4852 N N . TRP A 1 592 ? 17.406 6.146 -2.381 1.00 81.12 592 TRP A N 1
ATOM 4853 C CA . TRP A 1 592 ? 18.252 5.023 -2.782 1.00 81.12 592 TRP A CA 1
ATOM 4854 C C . TRP A 1 592 ? 19.324 5.499 -3.772 1.00 81.12 592 TRP A C 1
ATOM 4856 O O . TRP A 1 592 ? 20.481 5.537 -3.368 1.00 81.12 592 TRP A O 1
ATOM 4866 N N . GLY A 1 593 ? 18.994 6.007 -4.959 1.00 78.38 593 GLY A N 1
ATOM 4867 C CA . GLY A 1 593 ? 19.990 6.583 -5.884 1.00 78.38 593 GLY A CA 1
ATOM 4868 C C . GLY A 1 593 ? 21.186 5.659 -6.204 1.00 78.38 593 GLY A C 1
ATOM 4869 O O . GLY A 1 593 ? 21.214 4.488 -5.816 1.00 78.38 593 GLY A O 1
ATOM 4870 N N . SER A 1 594 ? 22.214 6.198 -6.864 1.00 83.12 594 SER A N 1
ATOM 4871 C CA . SER A 1 594 ? 23.324 5.395 -7.412 1.00 83.12 594 SER A CA 1
ATOM 4872 C C . SER A 1 594 ? 24.460 5.080 -6.443 1.00 83.12 594 SER A C 1
ATOM 4874 O O . SER A 1 594 ? 25.371 4.290 -6.731 1.00 83.12 594 SER A O 1
ATOM 4876 N N . THR A 1 595 ? 24.407 5.627 -5.226 1.00 87.31 595 THR A N 1
ATOM 4877 C CA . THR A 1 595 ? 25.393 5.312 -4.183 1.00 87.31 595 THR A CA 1
ATOM 4878 C C . THR A 1 595 ? 25.356 3.824 -3.821 1.00 87.31 595 THR A C 1
ATOM 4880 O O . THR A 1 595 ? 24.299 3.196 -3.826 1.00 87.31 595 THR A O 1
ATOM 4883 N N . LYS A 1 596 ? 26.491 3.246 -3.399 1.00 88.56 596 LYS A N 1
ATOM 4884 C CA . LYS A 1 596 ? 26.573 1.809 -3.060 1.00 88.56 596 LYS A CA 1
ATOM 4885 C C . LYS A 1 596 ? 25.523 1.395 -2.044 1.00 88.56 596 LYS A C 1
ATOM 4887 O O . LYS A 1 596 ? 24.849 0.382 -2.190 1.00 88.56 596 LYS A O 1
ATOM 4892 N N . ARG A 1 597 ? 25.383 2.197 -0.992 1.00 89.69 597 ARG A N 1
ATOM 4893 C CA . ARG A 1 597 ? 24.408 1.957 0.073 1.00 89.69 597 ARG A CA 1
ATOM 4894 C C . ARG A 1 597 ? 22.970 2.037 -0.450 1.00 89.69 597 ARG A C 1
ATOM 4896 O O . ARG A 1 597 ? 22.113 1.315 0.052 1.00 89.69 597 ARG A O 1
ATOM 4903 N N . GLY A 1 598 ? 22.738 2.911 -1.422 1.00 90.69 598 GLY A N 1
ATOM 4904 C CA . GLY A 1 598 ? 21.508 3.067 -2.182 1.00 90.69 598 GLY A CA 1
ATOM 4905 C C . GLY A 1 598 ? 21.091 1.823 -2.930 1.00 90.69 598 GLY A C 1
ATOM 4906 O O . GLY A 1 598 ? 20.110 1.179 -2.559 1.00 90.69 598 GLY A O 1
ATOM 4907 N N . VAL A 1 599 ? 21.908 1.440 -3.908 1.00 93.00 599 VAL A N 1
ATOM 4908 C CA . VAL A 1 599 ? 21.683 0.265 -4.753 1.00 93.00 599 VAL A CA 1
ATOM 4909 C C . VAL A 1 599 ? 21.531 -0.997 -3.913 1.00 93.00 599 VAL A C 1
ATOM 4911 O O . VAL A 1 599 ? 20.561 -1.729 -4.073 1.00 93.00 599 VAL A O 1
ATOM 4914 N N . LEU A 1 600 ? 22.407 -1.223 -2.926 1.00 93.81 600 LEU A N 1
ATOM 4915 C CA . LEU A 1 600 ? 22.279 -2.386 -2.044 1.00 93.81 600 LEU A CA 1
ATOM 4916 C C . LEU A 1 600 ? 20.985 -2.365 -1.209 1.00 93.81 600 LEU A C 1
ATOM 4918 O O . LEU A 1 600 ? 20.456 -3.432 -0.901 1.00 93.81 600 LEU A O 1
ATOM 4922 N N . SER A 1 601 ? 20.464 -1.187 -0.835 1.00 94.31 601 SER A N 1
ATOM 4923 C CA . SER A 1 601 ? 19.176 -1.085 -0.124 1.00 94.31 601 SER A CA 1
ATOM 4924 C C . SER A 1 601 ? 18.020 -1.444 -1.057 1.00 94.31 601 SER A C 1
ATOM 4926 O O . SER A 1 601 ? 17.154 -2.216 -0.651 1.00 94.31 601 SER A O 1
ATOM 4928 N N . SER A 1 602 ? 18.053 -0.964 -2.306 1.00 93.81 602 SER A N 1
ATOM 4929 C CA . SER A 1 602 ? 17.087 -1.347 -3.345 1.00 93.81 602 SER A CA 1
ATOM 4930 C C . SER A 1 602 ? 17.095 -2.864 -3.575 1.00 93.81 602 SER A C 1
ATOM 4932 O O . SER A 1 602 ? 16.071 -3.527 -3.410 1.00 93.81 602 SER A O 1
ATOM 4934 N N . LEU A 1 603 ? 18.277 -3.451 -3.804 1.00 95.19 603 LEU A N 1
ATOM 4935 C CA . LEU A 1 603 ? 18.443 -4.892 -4.020 1.00 95.19 603 LEU A CA 1
ATOM 4936 C C . LEU A 1 603 ? 17.983 -5.728 -2.820 1.00 95.19 603 LEU A C 1
ATOM 4938 O O . LEU A 1 603 ? 17.324 -6.750 -2.996 1.00 95.19 603 LEU A O 1
ATOM 4942 N N . LEU A 1 604 ? 18.308 -5.313 -1.589 1.00 95.50 604 LEU A N 1
ATOM 4943 C CA . LEU A 1 604 ? 17.875 -6.027 -0.385 1.00 95.50 604 LEU A CA 1
ATOM 4944 C C . LEU A 1 604 ? 16.348 -6.029 -0.255 1.00 95.50 604 LEU A C 1
ATOM 4946 O O . LEU A 1 604 ? 15.770 -7.049 0.117 1.00 95.50 604 LEU A O 1
ATOM 4950 N N . HIS A 1 605 ? 15.705 -4.903 -0.572 1.00 91.62 605 HIS A N 1
ATOM 4951 C CA . HIS A 1 605 ? 14.251 -4.779 -0.554 1.00 91.62 605 HIS A CA 1
ATOM 4952 C C . HIS A 1 605 ? 13.590 -5.639 -1.647 1.00 91.62 605 HIS A C 1
ATOM 4954 O O . HIS A 1 605 ? 12.588 -6.302 -1.376 1.00 91.62 605 HIS A O 1
ATOM 4960 N N . ALA A 1 606 ? 14.187 -5.684 -2.843 1.00 91.44 606 ALA A N 1
ATOM 4961 C CA . ALA A 1 606 ? 13.753 -6.483 -3.994 1.00 91.44 606 ALA A CA 1
ATOM 4962 C C . ALA A 1 606 ? 14.068 -7.990 -3.881 1.00 91.44 606 ALA A C 1
ATOM 4964 O O . ALA A 1 606 ? 13.679 -8.771 -4.750 1.00 91.44 606 ALA A O 1
ATOM 4965 N N . CYS A 1 607 ? 14.790 -8.428 -2.844 1.00 94.56 607 CYS A N 1
ATOM 4966 C CA . CYS A 1 607 ? 15.208 -9.819 -2.687 1.00 94.56 607 CYS A CA 1
ATOM 4967 C C . CYS A 1 607 ? 14.136 -10.672 -1.995 1.00 94.56 607 CYS A C 1
ATOM 4969 O O . CYS A 1 607 ? 13.721 -10.385 -0.867 1.00 94.56 607 CYS A O 1
ATOM 4971 N N . HIS A 1 608 ? 13.725 -11.768 -2.633 1.00 92.00 608 HIS A N 1
ATOM 4972 C CA . HIS A 1 608 ? 12.705 -12.694 -2.141 1.00 92.00 608 HIS A CA 1
ATOM 4973 C C . HIS A 1 608 ? 13.243 -14.120 -1.953 1.00 92.00 608 HIS A C 1
ATOM 4975 O O . HIS A 1 608 ? 14.107 -14.566 -2.709 1.00 92.00 608 HIS A O 1
ATOM 4981 N N . PRO A 1 609 ? 12.722 -14.879 -0.974 1.00 92.56 609 PRO A N 1
ATOM 4982 C CA . PRO A 1 609 ? 13.075 -16.286 -0.838 1.00 92.56 609 PRO A CA 1
ATOM 4983 C C . PRO A 1 609 ? 12.550 -17.106 -2.020 1.00 92.56 609 PRO A C 1
ATOM 4985 O O . PRO A 1 609 ? 11.430 -16.893 -2.490 1.00 92.56 609 PRO A O 1
ATOM 4988 N N . LEU A 1 610 ? 13.343 -18.076 -2.475 1.00 89.19 610 LEU A N 1
ATOM 4989 C CA . LEU A 1 610 ? 12.876 -19.115 -3.391 1.00 89.19 610 LEU A CA 1
ATOM 4990 C C . LEU A 1 610 ? 11.963 -20.103 -2.645 1.00 89.19 610 LEU A C 1
ATOM 4992 O O . LEU A 1 610 ? 12.177 -20.351 -1.457 1.00 89.19 610 LEU A O 1
ATOM 4996 N N . PRO A 1 611 ? 11.014 -20.773 -3.326 1.00 85.19 611 PRO A N 1
ATOM 4997 C CA . PRO A 1 611 ? 10.224 -21.852 -2.718 1.00 85.19 611 PRO A CA 1
ATOM 4998 C C . PRO A 1 611 ? 11.075 -22.996 -2.140 1.00 85.19 611 PRO A C 1
ATOM 5000 O O . PRO A 1 611 ? 10.635 -23.716 -1.248 1.00 85.19 611 PRO A O 1
ATOM 5003 N N . THR A 1 612 ? 12.295 -23.168 -2.653 1.00 88.94 612 THR A N 1
ATOM 5004 C CA . THR A 1 612 ? 13.270 -24.168 -2.205 1.00 88.94 612 THR A CA 1
ATOM 5005 C C . THR A 1 612 ? 14.148 -23.700 -1.043 1.00 88.94 612 THR A C 1
ATOM 5007 O O . THR A 1 612 ? 14.892 -24.513 -0.493 1.00 88.94 612 THR A O 1
ATOM 5010 N N . ASP A 1 613 ? 14.108 -22.417 -0.666 1.00 92.94 613 ASP A N 1
ATOM 5011 C CA . ASP A 1 613 ? 14.911 -21.906 0.443 1.00 92.94 613 ASP A CA 1
ATOM 5012 C C . ASP A 1 613 ? 14.389 -22.419 1.787 1.00 92.94 613 ASP A C 1
ATOM 5014 O O . ASP A 1 613 ? 13.202 -22.347 2.108 1.00 92.94 613 ASP A O 1
ATOM 5018 N N . THR A 1 614 ? 15.308 -22.912 2.618 1.00 94.69 614 THR A N 1
ATOM 5019 C CA . THR A 1 614 ? 15.000 -23.427 3.955 1.00 94.69 614 THR A CA 1
ATOM 5020 C C . THR A 1 614 ? 15.718 -22.626 5.034 1.00 94.69 614 THR A C 1
ATOM 5022 O O . THR A 1 614 ? 16.787 -22.048 4.820 1.00 94.69 614 THR A O 1
ATOM 5025 N N . SER A 1 615 ? 15.166 -22.636 6.248 1.00 94.38 615 SER A N 1
ATOM 5026 C CA . SER A 1 615 ? 15.796 -21.993 7.405 1.00 94.38 615 SER A CA 1
ATOM 5027 C C . SER A 1 615 ? 17.160 -22.597 7.761 1.00 94.38 615 SER A C 1
ATOM 5029 O O . SER A 1 615 ? 18.024 -21.899 8.289 1.00 94.38 615 SER A O 1
ATOM 5031 N N . GLU A 1 616 ? 17.375 -23.883 7.468 1.00 94.81 616 GLU A N 1
ATOM 5032 C CA . GLU A 1 616 ? 18.668 -24.551 7.663 1.00 94.81 616 GLU A CA 1
ATOM 5033 C C . GLU A 1 616 ? 19.722 -24.030 6.683 1.00 94.81 616 GLU A C 1
ATOM 5035 O O . GLU A 1 616 ? 20.846 -23.734 7.099 1.00 94.81 616 GLU A O 1
ATOM 5040 N N . ASN A 1 617 ? 19.344 -23.854 5.410 1.00 94.81 617 ASN A N 1
ATOM 5041 C CA . ASN A 1 617 ? 20.223 -23.276 4.399 1.00 94.81 617 ASN A CA 1
ATOM 5042 C C . ASN A 1 617 ? 20.597 -21.831 4.755 1.00 94.81 617 ASN A C 1
ATOM 5044 O O . ASN A 1 617 ? 21.780 -21.503 4.832 1.00 94.81 617 ASN A O 1
ATOM 5048 N N . LEU A 1 618 ? 19.604 -20.998 5.090 1.00 96.69 618 LEU A N 1
ATOM 5049 C CA . LEU A 1 618 ? 19.832 -19.606 5.487 1.00 96.69 618 LEU A CA 1
ATOM 5050 C C . LEU A 1 618 ? 20.783 -19.501 6.691 1.00 96.69 618 LEU A C 1
ATOM 5052 O O . LEU A 1 618 ? 21.722 -18.706 6.678 1.00 96.69 618 LEU A O 1
ATOM 5056 N N . LYS A 1 619 ? 20.596 -20.347 7.714 1.00 96.31 619 LYS A N 1
ATOM 5057 C CA . LYS A 1 619 ? 21.482 -20.398 8.888 1.00 96.31 619 LYS A CA 1
ATOM 5058 C C . LYS A 1 619 ? 22.916 -20.775 8.518 1.00 96.31 619 LYS A C 1
ATOM 5060 O O . LYS A 1 619 ? 23.865 -20.207 9.061 1.00 96.31 619 LYS A O 1
ATOM 5065 N N . LYS A 1 620 ? 23.081 -21.759 7.630 1.00 96.44 620 LYS A N 1
ATOM 5066 C CA . LYS A 1 620 ? 24.394 -22.211 7.157 1.00 96.44 620 LYS A CA 1
ATOM 5067 C C . LYS A 1 620 ? 25.114 -21.087 6.410 1.00 96.44 620 LYS A C 1
ATOM 5069 O O . LYS A 1 620 ? 26.252 -20.789 6.771 1.00 96.44 620 LYS A O 1
ATOM 5074 N N . LEU A 1 621 ? 24.446 -20.456 5.443 1.00 95.25 621 LEU A N 1
ATOM 5075 C CA . LEU A 1 621 ? 24.997 -19.358 4.644 1.00 95.25 621 LEU A CA 1
ATOM 5076 C C . LEU A 1 621 ? 25.374 -18.160 5.522 1.00 95.25 621 LEU A C 1
ATOM 5078 O O . LEU A 1 621 ? 26.507 -17.692 5.465 1.00 95.25 621 LEU A O 1
ATOM 5082 N N . ALA A 1 622 ? 24.483 -17.731 6.422 1.00 94.75 622 ALA A N 1
ATOM 5083 C CA . ALA A 1 622 ? 24.761 -16.631 7.346 1.00 94.75 622 ALA A CA 1
ATOM 5084 C C . ALA A 1 622 ? 25.988 -16.902 8.231 1.00 94.75 622 ALA A C 1
ATOM 5086 O O . ALA A 1 622 ? 26.832 -16.025 8.410 1.00 94.75 622 ALA A O 1
ATOM 5087 N N . LYS A 1 623 ? 26.133 -18.134 8.743 1.00 93.31 623 LYS A N 1
ATOM 5088 C CA . LYS A 1 623 ? 27.297 -18.532 9.547 1.00 93.31 623 LYS A CA 1
ATOM 5089 C C . LYS A 1 623 ? 28.591 -18.532 8.730 1.00 93.31 623 LYS A C 1
ATOM 5091 O O . LYS A 1 623 ? 29.619 -18.111 9.250 1.00 93.31 623 LYS A O 1
ATOM 5096 N N . GLN A 1 624 ? 28.550 -19.016 7.488 1.00 90.75 624 GLN A N 1
ATOM 5097 C CA . GLN A 1 624 ? 29.703 -19.004 6.577 1.00 90.75 624 GLN A CA 1
ATOM 5098 C C . GLN A 1 624 ? 30.128 -17.575 6.220 1.00 90.75 624 GLN A C 1
ATOM 5100 O O . GLN A 1 624 ? 31.318 -17.293 6.140 1.00 90.75 624 GLN A O 1
ATOM 5105 N N . ALA A 1 625 ? 29.156 -16.677 6.076 1.00 87.88 625 ALA A N 1
ATOM 5106 C CA . ALA A 1 625 ? 29.349 -15.268 5.766 1.00 87.88 625 ALA A CA 1
ATOM 5107 C C . ALA A 1 625 ? 29.643 -14.375 6.991 1.00 87.88 625 ALA A C 1
ATOM 5109 O O . ALA A 1 625 ? 29.750 -13.159 6.838 1.00 87.88 625 ALA A O 1
ATOM 5110 N N . GLU A 1 626 ? 29.749 -14.948 8.198 1.00 91.44 626 GLU A N 1
ATOM 5111 C CA . GLU A 1 626 ? 29.927 -14.222 9.469 1.00 91.44 626 GLU A CA 1
ATOM 5112 C C . GLU A 1 626 ? 28.845 -13.147 9.740 1.00 91.44 626 GLU A C 1
ATOM 5114 O O . GLU A 1 626 ? 29.094 -12.142 10.413 1.00 91.44 626 GLU A O 1
ATOM 5119 N N . ILE A 1 627 ? 27.618 -13.357 9.248 1.00 93.81 627 ILE A N 1
ATOM 5120 C CA . ILE A 1 627 ? 26.469 -12.474 9.490 1.00 93.81 627 ILE A CA 1
ATOM 5121 C C . ILE A 1 627 ? 25.840 -12.815 10.845 1.00 93.81 627 ILE A C 1
ATOM 5123 O O . ILE A 1 627 ? 25.505 -13.970 11.114 1.00 93.81 627 ILE A O 1
ATOM 5127 N N . SER A 1 628 ? 25.671 -11.812 11.713 1.00 95.31 628 SER A N 1
ATOM 5128 C CA . SER A 1 628 ? 25.085 -12.019 13.042 1.00 95.31 628 SER A CA 1
ATOM 5129 C C . SER A 1 628 ? 23.563 -12.177 12.996 1.00 95.31 628 SER A C 1
ATOM 5131 O O . SER A 1 628 ? 22.896 -11.655 12.099 1.00 95.31 628 SER A O 1
ATOM 5133 N N . ASP A 1 629 ? 23.003 -12.832 14.017 1.00 95.94 629 ASP A N 1
ATOM 5134 C CA . ASP A 1 629 ? 21.553 -12.965 14.192 1.00 95.94 629 ASP A CA 1
ATOM 5135 C C . ASP A 1 629 ? 20.855 -11.593 14.200 1.00 95.94 629 ASP A C 1
ATOM 5137 O O . ASP A 1 629 ? 19.808 -11.425 13.580 1.00 95.94 629 ASP A O 1
ATOM 5141 N N . GLU A 1 630 ? 21.441 -10.584 14.859 1.00 95.75 630 GLU A N 1
ATOM 5142 C CA . GLU A 1 630 ? 20.888 -9.225 14.888 1.00 95.75 630 GLU A CA 1
ATOM 5143 C C . GLU A 1 630 ? 20.820 -8.607 13.494 1.00 95.75 630 GLU A C 1
ATOM 5145 O O . GLU A 1 630 ? 19.834 -7.950 13.167 1.00 95.75 630 GLU A O 1
ATOM 5150 N N . ARG A 1 631 ? 21.837 -8.841 12.657 1.00 95.50 631 ARG A N 1
ATOM 5151 C CA . ARG A 1 631 ? 21.866 -8.315 11.294 1.00 95.50 631 ARG A CA 1
ATOM 5152 C C . ARG A 1 631 ? 20.825 -8.987 10.401 1.00 95.50 631 ARG A C 1
ATOM 5154 O O . ARG A 1 631 ? 20.208 -8.302 9.590 1.00 95.50 631 ARG A O 1
ATOM 5161 N N . LEU A 1 632 ? 20.588 -10.289 10.580 1.00 96.75 632 LEU A N 1
ATOM 5162 C CA . LEU A 1 632 ? 19.484 -10.982 9.908 1.00 96.75 632 LEU A CA 1
ATOM 5163 C C . LEU A 1 632 ? 18.126 -10.415 10.337 1.00 96.75 632 LEU A C 1
ATOM 5165 O O . LEU A 1 632 ? 17.261 -10.215 9.492 1.00 96.75 632 LEU A O 1
ATOM 5169 N N . VAL A 1 633 ? 17.947 -10.099 11.624 1.00 96.88 633 VAL A N 1
ATOM 5170 C CA . VAL A 1 633 ? 16.722 -9.452 12.122 1.00 96.88 633 VAL A CA 1
ATOM 5171 C C . VAL A 1 633 ? 16.552 -8.050 11.539 1.00 96.88 633 VAL A C 1
ATOM 5173 O O . VAL A 1 633 ? 15.453 -7.713 11.110 1.00 96.88 633 VAL A O 1
ATOM 5176 N N . GLU A 1 634 ? 17.610 -7.237 11.481 1.00 95.75 634 GLU A N 1
ATOM 5177 C CA . GLU A 1 634 ? 17.561 -5.925 10.822 1.00 95.75 634 GLU A CA 1
ATOM 5178 C C . GLU A 1 634 ? 17.131 -6.051 9.356 1.00 95.75 634 GLU A C 1
ATOM 5180 O O . GLU A 1 634 ? 16.251 -5.315 8.909 1.00 95.75 634 GLU A O 1
ATOM 5185 N N . ALA A 1 635 ? 17.735 -6.989 8.622 1.00 96.12 635 ALA A N 1
ATOM 5186 C CA . ALA A 1 635 ? 17.447 -7.223 7.213 1.00 96.12 635 ALA A CA 1
ATOM 5187 C C . ALA A 1 635 ? 16.022 -7.744 6.995 1.00 96.12 635 ALA A C 1
ATOM 5189 O O . ALA A 1 635 ? 15.331 -7.259 6.110 1.00 96.12 635 ALA A O 1
ATOM 5190 N N . ALA A 1 636 ? 15.550 -8.668 7.833 1.00 95.25 636 ALA A N 1
ATOM 5191 C CA . ALA A 1 636 ? 14.192 -9.195 7.760 1.00 95.25 636 ALA A CA 1
ATOM 5192 C C . ALA A 1 636 ? 13.133 -8.159 8.161 1.00 95.25 636 ALA A C 1
ATOM 5194 O O . ALA A 1 636 ? 12.038 -8.170 7.620 1.00 95.25 636 ALA A O 1
ATOM 5195 N N . MET A 1 637 ? 13.447 -7.238 9.076 1.00 92.88 637 MET A N 1
ATOM 5196 C CA . MET A 1 637 ? 12.575 -6.092 9.348 1.00 92.88 637 MET A CA 1
ATOM 5197 C C . MET A 1 637 ? 12.475 -5.184 8.119 1.00 92.88 637 MET A C 1
ATOM 5199 O O . MET A 1 637 ? 11.382 -4.774 7.754 1.00 92.88 637 MET A O 1
ATOM 5203 N N . PHE A 1 638 ? 13.601 -4.894 7.461 1.00 92.06 638 PHE A N 1
ATOM 5204 C CA . PHE A 1 638 ? 13.630 -4.079 6.244 1.00 92.06 638 PHE A CA 1
ATOM 5205 C C . PHE A 1 638 ? 12.951 -4.770 5.040 1.00 92.06 638 PHE A C 1
ATOM 5207 O O . PHE A 1 638 ? 12.244 -4.112 4.284 1.00 92.06 638 PHE A O 1
ATOM 5214 N N . ALA A 1 639 ? 13.104 -6.091 4.909 1.00 91.88 639 ALA A N 1
ATOM 5215 C CA . ALA A 1 639 ? 12.533 -6.939 3.862 1.00 91.88 639 ALA A CA 1
ATOM 5216 C C . ALA A 1 639 ? 11.630 -8.037 4.487 1.00 91.88 639 ALA A C 1
ATOM 5218 O O . ALA A 1 639 ? 12.084 -9.170 4.708 1.00 91.88 639 ALA A O 1
ATOM 5219 N N . PRO A 1 640 ? 10.350 -7.729 4.797 1.00 90.62 640 PRO A N 1
ATOM 5220 C CA . PRO A 1 640 ? 9.479 -8.551 5.651 1.00 90.62 640 PRO A CA 1
ATOM 5221 C C . PRO A 1 640 ? 9.206 -9.970 5.137 1.00 90.62 640 PRO A C 1
ATOM 5223 O O . PRO A 1 640 ? 8.890 -10.867 5.921 1.00 90.62 640 PRO A O 1
ATOM 5226 N N . GLN A 1 641 ? 9.384 -10.209 3.837 1.00 90.00 641 GLN A N 1
ATOM 5227 C CA . GLN A 1 641 ? 9.312 -11.535 3.221 1.00 90.00 641 GLN A CA 1
ATOM 5228 C C . GLN A 1 641 ? 10.303 -12.555 3.819 1.00 90.00 641 GLN A C 1
ATOM 5230 O O . GLN A 1 641 ? 10.079 -13.757 3.693 1.00 90.00 641 GLN A O 1
ATOM 5235 N N . TRP A 1 642 ? 11.357 -12.107 4.512 1.00 95.12 642 TRP A N 1
ATOM 5236 C CA . TRP A 1 642 ? 12.361 -12.971 5.148 1.00 95.12 642 TRP A CA 1
ATOM 5237 C C . TRP A 1 642 ? 12.108 -13.267 6.635 1.00 95.12 642 TRP A C 1
ATOM 5239 O O . TRP A 1 642 ? 12.835 -14.074 7.223 1.00 95.12 642 TRP A O 1
ATOM 5249 N N . ILE A 1 643 ? 11.098 -12.653 7.268 1.00 94.50 643 ILE A N 1
ATOM 5250 C CA . ILE A 1 643 ? 10.879 -12.716 8.728 1.00 94.50 643 ILE A CA 1
ATOM 5251 C C . ILE A 1 643 ? 10.690 -14.153 9.231 1.00 94.50 643 ILE A C 1
ATOM 5253 O O . ILE A 1 643 ? 11.383 -14.572 10.161 1.00 94.50 643 ILE A O 1
ATOM 5257 N N . GLU A 1 644 ? 9.797 -14.927 8.612 1.00 92.00 644 GLU A N 1
ATOM 5258 C CA . GLU A 1 644 ? 9.476 -16.282 9.084 1.00 92.00 644 GLU A CA 1
ATOM 5259 C C . GLU A 1 644 ? 10.650 -17.259 8.924 1.00 92.00 644 GLU A C 1
ATOM 5261 O O . GLU A 1 644 ? 10.918 -18.077 9.811 1.00 92.00 644 GLU A O 1
ATOM 5266 N N . LEU A 1 645 ? 11.375 -17.170 7.800 1.00 94.94 645 LEU A N 1
ATOM 5267 C CA . LEU A 1 645 ? 12.584 -17.965 7.565 1.00 94.94 645 LEU A CA 1
ATOM 5268 C C . LEU A 1 645 ? 13.681 -17.595 8.562 1.00 94.94 645 LEU A C 1
ATOM 5270 O O . LEU A 1 645 ? 14.326 -18.486 9.121 1.00 94.94 645 LEU A O 1
ATOM 5274 N N . THR A 1 646 ? 13.846 -16.299 8.833 1.00 97.19 646 THR A N 1
ATOM 5275 C CA . THR A 1 646 ? 14.816 -15.791 9.806 1.00 97.19 646 THR A CA 1
ATOM 5276 C C . THR A 1 646 ? 14.502 -16.300 11.208 1.00 97.19 646 THR A C 1
ATOM 5278 O O . THR A 1 646 ? 15.397 -16.848 11.848 1.00 97.19 646 THR A O 1
ATOM 5281 N N . GLU A 1 647 ? 13.244 -16.219 11.667 1.00 95.94 647 GLU A N 1
ATOM 5282 C CA . GLU A 1 647 ? 12.825 -16.727 12.985 1.00 95.94 647 GLU A CA 1
ATOM 5283 C C . GLU A 1 647 ? 13.246 -18.186 13.188 1.00 95.94 647 GLU A C 1
ATOM 5285 O O . GLU A 1 647 ? 13.848 -18.528 14.214 1.00 95.94 647 GLU A O 1
ATOM 5290 N N . LYS A 1 648 ? 12.962 -19.035 12.195 1.00 95.81 648 LYS A N 1
ATOM 5291 C CA . LYS A 1 648 ? 13.298 -20.462 12.228 1.00 95.81 648 LYS A CA 1
ATOM 5292 C C . LYS A 1 648 ? 14.811 -20.697 12.160 1.00 95.81 648 LYS A C 1
ATOM 5294 O O . LYS A 1 648 ? 15.315 -21.562 12.873 1.00 95.81 648 LYS A O 1
ATOM 5299 N N . ALA A 1 649 ? 15.544 -19.924 11.356 1.00 96.00 649 ALA A N 1
ATOM 5300 C CA . ALA A 1 649 ? 16.990 -20.074 11.174 1.00 96.00 649 ALA A CA 1
ATOM 5301 C C . ALA A 1 649 ? 17.771 -19.775 12.468 1.00 96.00 649 ALA A C 1
ATOM 5303 O O . ALA A 1 649 ? 18.611 -20.575 12.905 1.00 96.00 649 ALA A O 1
ATOM 5304 N N . ILE A 1 650 ? 17.454 -18.654 13.123 1.00 96.25 650 ILE A N 1
ATOM 5305 C CA . ILE A 1 650 ? 18.141 -18.215 14.350 1.00 96.25 650 ILE A CA 1
ATOM 5306 C C . ILE A 1 650 ? 17.513 -18.798 15.628 1.00 96.25 650 ILE A C 1
ATOM 5308 O O . ILE A 1 650 ? 18.127 -18.785 16.695 1.00 96.25 650 ILE A O 1
ATOM 5312 N N . GLY A 1 651 ? 16.294 -19.345 15.548 1.00 94.31 651 GLY A N 1
ATOM 5313 C CA . GLY A 1 651 ? 15.586 -19.958 16.677 1.00 94.31 651 GLY A CA 1
ATOM 5314 C C . GLY A 1 651 ? 15.021 -18.948 17.685 1.00 94.31 651 GLY A C 1
ATOM 5315 O O . GLY A 1 651 ? 14.892 -19.254 18.874 1.00 94.31 651 GLY A O 1
ATOM 5316 N N . TRP A 1 652 ? 14.711 -17.724 17.251 1.00 95.50 652 TRP A N 1
ATOM 5317 C CA . TRP A 1 652 ? 14.147 -16.675 18.108 1.00 95.50 652 TRP A CA 1
ATOM 5318 C C . TRP A 1 652 ? 12.620 -16.731 18.087 1.00 95.50 652 TRP A C 1
ATOM 5320 O O . TRP A 1 652 ? 11.969 -15.911 17.445 1.00 95.50 652 TRP A O 1
ATOM 5330 N N . LYS A 1 653 ? 12.050 -17.698 18.814 1.00 93.44 653 LYS A N 1
ATOM 5331 C CA . LYS A 1 653 ? 10.594 -17.862 18.922 1.00 93.44 653 LYS A CA 1
ATOM 5332 C C . LYS A 1 653 ? 9.908 -16.528 19.255 1.00 93.44 653 LYS A C 1
ATOM 5334 O O . LYS A 1 653 ? 10.294 -15.864 20.215 1.00 93.44 653 LYS A O 1
ATOM 5339 N N . GLY A 1 654 ? 8.887 -16.160 18.484 1.00 90.69 654 GLY A N 1
ATOM 5340 C CA . GLY A 1 654 ? 8.131 -14.915 18.651 1.00 90.69 654 GLY A CA 1
ATOM 5341 C C . GLY A 1 654 ? 8.679 -13.714 17.874 1.00 90.69 654 GLY A C 1
ATOM 5342 O O . GLY A 1 654 ? 8.088 -12.638 17.968 1.00 90.69 654 GLY A O 1
ATOM 5343 N N . LEU A 1 655 ? 9.759 -13.877 17.097 1.00 95.38 655 LEU A N 1
ATOM 5344 C CA . LEU A 1 655 ? 10.296 -12.826 16.225 1.00 95.38 655 LEU A CA 1
ATOM 5345 C C . LEU A 1 655 ? 9.248 -12.313 15.233 1.00 95.38 655 LEU A C 1
ATOM 5347 O O . LEU A 1 655 ? 9.074 -11.104 15.133 1.00 95.38 655 LEU A O 1
ATOM 5351 N N . THR A 1 656 ? 8.520 -13.203 14.559 1.00 93.00 656 THR A N 1
ATOM 5352 C CA . THR A 1 656 ? 7.498 -12.840 13.567 1.00 93.00 656 THR A CA 1
ATOM 5353 C C . THR A 1 656 ? 6.408 -11.982 14.199 1.00 93.00 656 THR A C 1
ATOM 5355 O O . THR A 1 656 ? 6.116 -10.894 13.711 1.00 93.00 656 THR A O 1
ATOM 5358 N N . SER A 1 657 ? 5.879 -12.404 15.352 1.00 92.12 657 SER A N 1
ATOM 5359 C CA . SER A 1 657 ? 4.870 -11.635 16.094 1.00 92.12 657 SER A CA 1
ATOM 5360 C C . SER A 1 657 ? 5.391 -10.251 16.509 1.00 92.12 657 SER A C 1
ATOM 5362 O O . SER A 1 657 ? 4.710 -9.247 16.305 1.00 92.12 657 SER A O 1
ATOM 5364 N N . ALA A 1 658 ? 6.624 -10.167 17.026 1.00 93.38 658 ALA A N 1
ATOM 5365 C CA . ALA A 1 658 ? 7.234 -8.896 17.420 1.00 93.38 658 ALA A CA 1
ATOM 5366 C C . ALA A 1 658 ? 7.526 -7.972 16.223 1.00 93.38 658 ALA A C 1
ATOM 5368 O O . ALA A 1 658 ? 7.352 -6.759 16.329 1.00 93.38 658 ALA A O 1
ATOM 5369 N N . ALA A 1 659 ? 7.951 -8.527 15.088 1.00 93.06 659 ALA A N 1
ATOM 5370 C CA . ALA A 1 659 ? 8.209 -7.778 13.864 1.00 93.06 659 ALA A CA 1
ATOM 5371 C C . ALA A 1 659 ? 6.910 -7.186 13.300 1.00 93.06 659 ALA A C 1
ATOM 5373 O O . ALA A 1 659 ? 6.818 -5.973 13.103 1.00 93.06 659 ALA A O 1
ATOM 5374 N N . TYR A 1 660 ? 5.870 -8.012 13.133 1.00 90.81 660 TYR A N 1
ATOM 5375 C CA . TYR A 1 660 ? 4.564 -7.549 12.656 1.00 90.81 660 TYR A CA 1
ATOM 5376 C C . TYR A 1 660 ? 3.880 -6.586 13.632 1.00 90.81 660 TYR A C 1
ATOM 5378 O O . TYR A 1 660 ? 3.171 -5.686 13.186 1.00 90.81 660 TYR A O 1
ATOM 5386 N N . TYR A 1 661 ? 4.165 -6.684 14.936 1.00 90.81 661 TYR A N 1
ATOM 5387 C CA . TYR A 1 661 ? 3.774 -5.662 15.908 1.00 90.81 661 TYR A CA 1
ATOM 5388 C C . TYR A 1 661 ? 4.332 -4.286 15.539 1.00 90.81 661 TYR A C 1
ATOM 5390 O O . TYR A 1 661 ? 3.584 -3.308 15.517 1.00 90.81 661 TYR A O 1
ATOM 5398 N N . PHE A 1 662 ? 5.614 -4.185 15.188 1.00 89.75 662 PHE A N 1
ATOM 5399 C CA . PHE A 1 662 ? 6.170 -2.907 14.753 1.00 89.75 662 PHE A CA 1
ATOM 5400 C C . PHE A 1 662 ? 5.635 -2.485 13.383 1.00 89.75 662 PHE A C 1
ATOM 5402 O O . PHE A 1 662 ? 5.267 -1.320 13.242 1.00 89.75 662 PHE A O 1
ATOM 5409 N N . HIS A 1 663 ? 5.500 -3.394 12.411 1.00 87.88 663 HIS A N 1
ATOM 5410 C CA . HIS A 1 663 ? 4.893 -3.058 11.114 1.00 87.88 663 HIS A CA 1
ATOM 5411 C C . HIS A 1 663 ? 3.487 -2.467 11.261 1.00 87.88 663 HIS A C 1
ATOM 5413 O O . HIS A 1 663 ? 3.201 -1.446 10.639 1.00 87.88 663 HIS A O 1
ATOM 5419 N N . ALA A 1 664 ? 2.653 -3.025 12.140 1.00 87.06 664 ALA A N 1
ATOM 5420 C CA . ALA A 1 664 ? 1.298 -2.532 12.373 1.00 87.06 664 ALA A CA 1
ATOM 5421 C C . ALA A 1 664 ? 1.245 -1.099 12.939 1.00 87.06 664 ALA A C 1
ATOM 5423 O O . ALA A 1 664 ? 0.309 -0.359 12.659 1.00 87.06 664 ALA A O 1
ATOM 5424 N N . HIS A 1 665 ? 2.254 -0.682 13.712 1.00 85.19 665 HIS A N 1
ATOM 5425 C CA . HIS A 1 665 ? 2.271 0.630 14.374 1.00 85.19 665 HIS A CA 1
ATOM 5426 C C . HIS A 1 665 ? 3.101 1.700 13.644 1.00 85.19 665 HIS A C 1
ATOM 5428 O O . HIS A 1 665 ? 3.064 2.875 14.042 1.00 85.19 665 HIS A O 1
ATOM 5434 N N . THR A 1 666 ? 3.885 1.312 12.630 1.00 78.31 666 THR A N 1
ATOM 5435 C CA . THR A 1 666 ? 4.892 2.189 12.001 1.00 78.31 666 THR A CA 1
ATOM 5436 C C . THR A 1 666 ? 4.713 2.419 10.509 1.00 78.31 666 THR A C 1
ATOM 5438 O O . THR A 1 666 ? 5.091 3.494 10.043 1.00 78.31 666 THR A O 1
ATOM 5441 N N . ASN A 1 667 ? 4.134 1.462 9.783 1.00 66.81 667 ASN A N 1
ATOM 5442 C CA . ASN A 1 667 ? 4.126 1.483 8.328 1.00 66.81 667 ASN A CA 1
ATOM 5443 C C . ASN A 1 667 ? 3.066 2.457 7.774 1.00 66.81 667 ASN A C 1
ATOM 5445 O O . ASN A 1 667 ? 1.937 2.507 8.269 1.00 66.81 667 ASN A O 1
ATOM 5449 N N . GLU A 1 668 ? 3.425 3.249 6.759 1.00 59.25 668 GLU A N 1
ATOM 5450 C CA . GLU A 1 668 ? 2.541 4.267 6.164 1.00 59.25 668 GLU A CA 1
ATOM 5451 C C . GLU A 1 668 ? 1.627 3.698 5.067 1.00 59.25 668 GLU A C 1
ATOM 5453 O O . GLU A 1 668 ? 0.547 4.239 4.818 1.00 59.25 668 GLU A O 1
ATOM 5458 N N . THR A 1 669 ? 2.004 2.563 4.477 1.00 57.22 669 THR A N 1
ATOM 5459 C CA . THR A 1 669 ? 1.191 1.805 3.522 1.00 57.22 669 THR A CA 1
ATOM 5460 C C . THR A 1 669 ? 1.239 0.319 3.881 1.00 57.22 669 THR A C 1
ATOM 5462 O O . THR A 1 669 ? 2.294 -0.315 3.907 1.00 57.22 669 THR A O 1
ATOM 5465 N N . CYS A 1 670 ? 0.086 -0.256 4.220 1.00 63.72 670 CYS A N 1
ATOM 5466 C CA . CYS A 1 670 ? -0.035 -1.682 4.510 1.00 63.72 670 CYS A CA 1
ATOM 5467 C C . CYS A 1 670 ? -0.747 -2.353 3.335 1.00 63.72 670 CYS A C 1
ATOM 5469 O O . CYS A 1 670 ? -1.929 -2.093 3.108 1.00 63.72 670 CYS A O 1
ATOM 5471 N N . ASP A 1 671 ? -0.019 -3.171 2.577 1.00 65.25 671 ASP A N 1
ATOM 5472 C CA . ASP A 1 671 ? -0.618 -4.029 1.557 1.00 65.25 671 ASP A CA 1
ATOM 5473 C C . ASP A 1 671 ? -1.568 -5.059 2.196 1.00 65.25 671 ASP A C 1
ATOM 5475 O O . ASP A 1 671 ? -1.497 -5.352 3.396 1.00 65.25 671 ASP A O 1
ATOM 5479 N N . ASP A 1 672 ? -2.490 -5.601 1.402 1.00 62.00 672 ASP A N 1
ATOM 5480 C CA . ASP A 1 672 ? -3.549 -6.472 1.921 1.00 62.00 672 ASP A CA 1
ATOM 5481 C C . ASP A 1 672 ? -3.000 -7.785 2.498 1.00 62.00 672 ASP A C 1
ATOM 5483 O O . ASP A 1 672 ? -3.530 -8.301 3.483 1.00 62.00 672 ASP A O 1
ATOM 5487 N N . LYS A 1 673 ? -1.855 -8.264 1.990 1.00 66.88 673 LYS A N 1
ATOM 5488 C CA . LYS A 1 673 ? -1.150 -9.427 2.546 1.00 66.88 673 LYS A CA 1
ATOM 5489 C C . LYS A 1 673 ? -0.667 -9.157 3.972 1.00 66.88 673 LYS A C 1
ATOM 5491 O O . LYS A 1 673 ? -0.886 -9.977 4.863 1.00 66.88 673 LYS A O 1
ATOM 5496 N N . LYS A 1 674 ? -0.036 -8.008 4.229 1.00 74.62 674 LYS A N 1
ATOM 5497 C CA . LYS A 1 674 ? 0.382 -7.607 5.581 1.00 74.62 674 LYS A CA 1
ATOM 5498 C C . LYS A 1 674 ? -0.818 -7.383 6.496 1.00 74.62 674 LYS A C 1
ATOM 5500 O O . LYS A 1 674 ? -0.757 -7.808 7.649 1.00 74.62 674 LYS A O 1
ATOM 5505 N N . LYS A 1 675 ? -1.908 -6.776 6.008 1.00 73.38 675 LYS A N 1
ATOM 5506 C CA . LYS A 1 675 ? -3.153 -6.625 6.787 1.00 73.38 675 LYS A CA 1
ATOM 5507 C C . LYS A 1 675 ? -3.707 -7.981 7.223 1.00 73.38 675 LYS A C 1
ATOM 5509 O O . LYS A 1 675 ? -3.989 -8.152 8.407 1.00 73.38 675 LYS A O 1
ATOM 5514 N N . ALA A 1 676 ? -3.768 -8.954 6.313 1.00 67.00 676 ALA A N 1
ATOM 5515 C CA . ALA A 1 676 ? -4.209 -10.313 6.620 1.00 67.00 676 ALA A CA 1
ATOM 5516 C C . ALA A 1 676 ? -3.314 -10.989 7.674 1.00 67.00 676 ALA A C 1
ATOM 5518 O O . ALA A 1 676 ? -3.813 -11.637 8.593 1.00 67.00 676 ALA A O 1
ATOM 5519 N N . ILE A 1 677 ? -1.989 -10.796 7.606 1.00 77.12 677 ILE A N 1
ATOM 5520 C CA . ILE A 1 677 ? -1.062 -11.319 8.624 1.00 77.12 677 ILE A CA 1
ATOM 5521 C C . ILE A 1 677 ? -1.280 -10.636 9.983 1.00 77.12 677 ILE A C 1
ATOM 5523 O O . ILE A 1 677 ? -1.341 -11.322 11.002 1.00 77.12 677 ILE A O 1
ATOM 5527 N N . ILE A 1 678 ? -1.433 -9.308 10.023 1.00 83.00 678 ILE A N 1
ATOM 5528 C CA . ILE A 1 678 ? -1.659 -8.554 11.269 1.00 83.00 678 ILE A CA 1
ATOM 5529 C C . ILE A 1 678 ? -2.993 -8.945 11.922 1.00 83.00 678 ILE A C 1
ATOM 5531 O O . ILE A 1 678 ? -3.035 -9.143 13.139 1.00 83.00 678 ILE A O 1
ATOM 5535 N N . ALA A 1 679 ? -4.052 -9.144 11.131 1.00 74.50 679 ALA A N 1
ATOM 5536 C CA . ALA A 1 679 ? -5.377 -9.546 11.614 1.00 74.50 679 ALA A CA 1
ATOM 5537 C C . ALA A 1 679 ? -5.365 -10.881 12.389 1.00 74.50 679 ALA A C 1
ATOM 5539 O O . ALA A 1 679 ? -6.198 -11.100 13.276 1.00 74.50 679 ALA A O 1
ATOM 5540 N N . ARG A 1 680 ? -4.377 -11.756 12.131 1.00 77.06 680 ARG A N 1
ATOM 5541 C CA . ARG A 1 680 ? -4.165 -12.999 12.899 1.00 77.06 680 ARG A CA 1
ATOM 5542 C C . ARG A 1 680 ? -3.779 -12.723 14.353 1.00 77.06 680 ARG A C 1
ATOM 5544 O O . ARG A 1 680 ? -4.108 -13.528 15.229 1.00 77.06 680 ARG A O 1
ATOM 5551 N N . TYR A 1 681 ? -3.097 -11.608 14.625 1.00 81.50 681 TYR A N 1
ATOM 5552 C CA . TYR A 1 681 ? -2.577 -11.266 15.950 1.00 81.50 681 TYR A CA 1
ATOM 5553 C C . TYR A 1 681 ? -3.516 -10.387 16.775 1.00 81.50 681 TYR A C 1
ATOM 5555 O O . TYR A 1 681 ? -3.558 -10.559 17.993 1.00 81.50 681 TYR A O 1
ATOM 5563 N N . THR A 1 682 ? -4.275 -9.487 16.144 1.00 82.56 682 THR A N 1
ATOM 5564 C CA . THR A 1 682 ? -5.091 -8.491 16.854 1.00 82.56 682 THR A CA 1
ATOM 5565 C C . THR A 1 682 ? -6.445 -8.229 16.175 1.00 82.56 682 THR A C 1
ATOM 5567 O O . THR A 1 682 ? -6.512 -8.251 14.947 1.00 82.56 682 THR A O 1
ATOM 5570 N N . PRO A 1 683 ? -7.526 -7.980 16.951 1.00 71.62 683 PRO A N 1
ATOM 5571 C CA . PRO A 1 683 ? -8.823 -7.499 16.451 1.00 71.62 683 PRO A CA 1
ATOM 5572 C C . PRO A 1 683 ? -8.824 -6.032 16.026 1.00 71.62 683 PRO A C 1
ATOM 5574 O O . PRO A 1 683 ? -9.833 -5.551 15.513 1.00 71.62 683 PRO A O 1
ATOM 5577 N N . ILE A 1 684 ? -7.764 -5.288 16.339 1.00 82.25 684 ILE A N 1
ATOM 5578 C CA . ILE A 1 684 ? -7.699 -3.862 16.043 1.00 82.25 684 ILE A CA 1
ATOM 5579 C C . ILE A 1 684 ? -7.351 -3.697 14.564 1.00 82.25 684 ILE A C 1
ATOM 5581 O O . ILE A 1 684 ? -6.378 -4.282 14.088 1.00 82.25 684 ILE A O 1
ATOM 5585 N N . ASP A 1 685 ? -8.137 -2.888 13.855 1.00 77.50 685 ASP A N 1
ATOM 5586 C CA . ASP A 1 685 ? -7.858 -2.551 12.462 1.00 77.50 685 ASP A CA 1
ATOM 5587 C C . ASP A 1 685 ? -6.468 -1.908 12.325 1.00 77.50 685 ASP A C 1
ATOM 5589 O O . ASP A 1 685 ? -6.015 -1.165 13.203 1.00 77.50 685 ASP A O 1
ATOM 5593 N N . VAL A 1 686 ? -5.773 -2.191 11.220 1.00 79.62 686 VAL A N 1
ATOM 5594 C CA . VAL A 1 686 ? -4.416 -1.675 10.996 1.00 79.62 686 VAL A CA 1
ATOM 5595 C C . VAL A 1 686 ? -4.397 -0.147 10.995 1.00 79.62 686 VAL A C 1
ATOM 5597 O O . VAL A 1 686 ? -3.454 0.439 11.521 1.00 79.62 686 VAL A O 1
ATOM 5600 N N . GLU A 1 687 ? -5.439 0.515 10.492 1.00 79.88 687 GLU A N 1
ATOM 5601 C CA . GLU A 1 687 ? -5.534 1.974 10.536 1.00 79.88 687 GLU A CA 1
ATOM 5602 C C . GLU A 1 687 ? -5.690 2.493 11.969 1.00 79.88 687 GLU A C 1
ATOM 5604 O O . GLU A 1 687 ? -5.053 3.477 12.344 1.00 79.88 687 GLU A O 1
ATOM 5609 N N . ASP A 1 688 ? -6.437 1.796 12.826 1.00 82.25 688 ASP A N 1
ATOM 5610 C CA . ASP A 1 688 ? -6.545 2.164 14.239 1.00 82.25 688 ASP A CA 1
ATOM 5611 C C . ASP A 1 688 ? -5.207 1.964 14.981 1.00 82.25 688 ASP A C 1
ATOM 5613 O O . ASP A 1 688 ? -4.811 2.819 15.781 1.00 82.25 688 ASP A O 1
ATOM 5617 N N . LEU A 1 689 ? -4.459 0.890 14.689 1.00 87.12 689 LEU A N 1
ATOM 5618 C CA . LEU A 1 689 ? -3.103 0.664 15.226 1.00 87.12 689 LEU A CA 1
ATOM 5619 C C . LEU A 1 689 ? -2.127 1.762 14.778 1.00 87.12 689 LEU A C 1
ATOM 5621 O O . LEU A 1 689 ? -1.356 2.294 15.586 1.00 87.12 689 LEU A O 1
ATOM 5625 N N . ARG A 1 690 ? -2.200 2.156 13.500 1.00 81.69 690 ARG A N 1
ATOM 5626 C CA . ARG A 1 690 ? -1.430 3.272 12.931 1.00 81.69 690 ARG A CA 1
ATOM 5627 C C . ARG A 1 690 ? -1.788 4.609 13.558 1.00 81.69 690 ARG A C 1
ATOM 5629 O O . ARG A 1 690 ? -0.935 5.493 13.625 1.00 81.69 690 ARG A O 1
ATOM 5636 N N . GLU A 1 691 ? -3.007 4.780 14.035 1.00 82.75 691 GLU A N 1
ATOM 5637 C CA . GLU A 1 691 ? -3.438 6.005 14.707 1.00 82.75 691 GLU A CA 1
ATOM 5638 C C . GLU A 1 691 ? -3.087 6.000 16.198 1.00 82.75 691 GLU A C 1
ATOM 5640 O O . GLU A 1 691 ? -2.930 7.057 16.808 1.00 82.75 691 GLU A O 1
ATOM 5645 N N . GLY A 1 692 ? -2.843 4.818 16.765 1.00 87.12 692 GLY A N 1
ATOM 5646 C CA . GLY A 1 692 ? -2.258 4.629 18.085 1.00 87.12 692 GLY A CA 1
ATOM 5647 C C . GLY A 1 692 ? -3.097 3.791 19.052 1.00 87.12 692 GLY A C 1
ATOM 5648 O O . GLY A 1 692 ? -2.821 3.785 20.260 1.00 87.12 692 GLY A O 1
ATOM 5649 N N . ALA A 1 693 ? -4.129 3.108 18.555 1.00 87.75 693 ALA A N 1
ATOM 5650 C CA . ALA A 1 693 ? -4.772 2.042 19.305 1.00 87.75 693 ALA A CA 1
ATOM 5651 C C . ALA A 1 693 ? -3.740 0.950 19.602 1.00 87.75 693 ALA A C 1
ATOM 5653 O O . ALA A 1 693 ? -2.846 0.687 18.803 1.00 87.75 693 ALA A O 1
ATOM 5654 N N . PHE A 1 694 ? -3.836 0.347 20.783 1.00 89.75 694 PHE A N 1
ATOM 5655 C CA . PHE A 1 694 ? -2.815 -0.571 21.263 1.00 89.75 694 PHE A CA 1
ATOM 5656 C C . PHE A 1 694 ? -3.425 -1.857 21.803 1.00 89.75 694 PHE A C 1
ATOM 5658 O O . PHE A 1 694 ? -4.299 -1.826 22.678 1.00 89.75 694 PHE A O 1
ATOM 5665 N N . ASP A 1 695 ? -2.926 -2.985 21.307 1.00 89.19 695 ASP A N 1
ATOM 5666 C CA . ASP A 1 695 ? -3.267 -4.312 21.805 1.00 89.19 695 ASP A CA 1
ATOM 5667 C C . ASP A 1 695 ? -2.265 -4.742 22.887 1.00 89.19 695 ASP A C 1
ATOM 5669 O O . ASP A 1 695 ? -1.128 -5.136 22.614 1.00 89.19 695 ASP A O 1
ATOM 5673 N N . ILE A 1 696 ? -2.697 -4.622 24.144 1.00 89.31 696 ILE A N 1
ATOM 5674 C CA . ILE A 1 696 ? -1.878 -4.921 25.324 1.00 89.31 696 ILE A CA 1
ATOM 5675 C C . ILE A 1 696 ? -1.531 -6.411 25.390 1.00 89.31 696 ILE A C 1
ATOM 5677 O O . ILE A 1 696 ? -0.421 -6.754 25.805 1.00 89.31 696 ILE A O 1
ATOM 5681 N N . ASP A 1 697 ? -2.454 -7.289 24.999 1.00 87.31 697 ASP A N 1
ATOM 5682 C CA . ASP A 1 697 ? -2.280 -8.735 25.123 1.00 87.31 697 ASP A CA 1
ATOM 5683 C C . ASP A 1 697 ? -1.345 -9.258 24.040 1.00 87.31 697 ASP A C 1
ATOM 5685 O O . ASP A 1 697 ? -0.397 -9.981 24.359 1.00 87.31 697 ASP A O 1
ATOM 5689 N N . TRP A 1 698 ? -1.527 -8.814 22.791 1.00 89.25 698 TRP A N 1
ATOM 5690 C CA . TRP A 1 698 ? -0.592 -9.121 21.710 1.00 89.25 698 TRP A CA 1
ATOM 5691 C C . TRP A 1 698 ? 0.821 -8.636 22.043 1.00 89.25 698 TRP A C 1
ATOM 5693 O O . TRP A 1 698 ? 1.778 -9.410 21.958 1.00 89.25 698 TRP A O 1
ATOM 5703 N N . PHE A 1 699 ? 0.963 -7.387 22.502 1.00 91.94 699 PHE A N 1
ATOM 5704 C CA . PHE A 1 699 ? 2.261 -6.852 22.903 1.00 91.94 699 PHE A CA 1
ATOM 5705 C C . PHE A 1 699 ? 2.903 -7.683 24.022 1.00 91.94 699 PHE A C 1
ATOM 5707 O O . PHE A 1 699 ? 4.077 -8.046 23.924 1.00 91.94 699 PHE A O 1
ATOM 5714 N N . ARG A 1 700 ? 2.154 -8.007 25.086 1.00 90.31 700 ARG A N 1
ATOM 5715 C CA . ARG A 1 700 ? 2.669 -8.799 26.214 1.00 90.31 700 ARG A CA 1
ATOM 5716 C C . ARG A 1 700 ? 3.078 -10.203 25.784 1.00 90.31 700 ARG A C 1
ATOM 5718 O O . ARG A 1 700 ? 4.122 -10.673 26.237 1.00 90.31 700 ARG A O 1
ATOM 5725 N N . ASP A 1 701 ? 2.297 -10.854 24.927 1.00 90.00 701 ASP A N 1
ATOM 5726 C CA . ASP A 1 701 ? 2.610 -12.182 24.398 1.00 90.00 701 ASP A CA 1
ATOM 5727 C C . ASP A 1 701 ? 3.878 -12.159 23.535 1.00 90.00 701 ASP A C 1
ATOM 5729 O O . ASP A 1 701 ? 4.815 -12.922 23.794 1.00 90.00 701 ASP A O 1
ATOM 5733 N N . ALA A 1 702 ? 3.973 -11.217 22.591 1.00 90.94 702 ALA A N 1
ATOM 5734 C CA . ALA A 1 702 ? 5.150 -11.039 21.745 1.00 90.94 702 ALA A CA 1
ATOM 5735 C C . ALA A 1 702 ? 6.403 -10.727 22.584 1.00 90.94 702 ALA A C 1
ATOM 5737 O O . ALA A 1 702 ? 7.431 -11.394 22.447 1.00 90.94 702 ALA A O 1
ATOM 5738 N N . PHE A 1 703 ? 6.305 -9.766 23.509 1.00 91.94 703 PHE A N 1
ATOM 5739 C CA . PHE A 1 703 ? 7.404 -9.337 24.377 1.00 91.94 703 PHE A CA 1
ATOM 5740 C C . PHE A 1 703 ? 7.887 -10.457 25.307 1.00 91.94 703 PHE A C 1
ATOM 5742 O O . PHE A 1 703 ? 9.095 -10.653 25.473 1.00 91.94 703 PHE A O 1
ATOM 5749 N N . LYS A 1 704 ? 6.959 -11.222 25.898 1.00 92.88 704 LYS A N 1
ATOM 5750 C CA . LYS A 1 704 ? 7.281 -12.361 26.768 1.00 92.88 704 LYS A CA 1
ATOM 5751 C C . LYS A 1 704 ? 7.914 -13.507 25.984 1.00 92.88 704 LYS A C 1
ATOM 5753 O O . LYS A 1 704 ? 8.872 -14.101 26.473 1.00 92.88 704 LYS A O 1
ATOM 5758 N N . THR A 1 705 ? 7.393 -13.808 24.796 1.00 93.12 705 THR A N 1
ATOM 5759 C CA . THR A 1 705 ? 7.846 -14.939 23.976 1.00 93.12 705 THR A CA 1
ATOM 5760 C C . THR A 1 705 ? 9.246 -14.705 23.419 1.00 93.12 705 THR A C 1
ATOM 5762 O O . THR A 1 705 ? 10.103 -15.579 23.552 1.00 93.12 705 THR A O 1
ATOM 5765 N N . ILE A 1 706 ? 9.511 -13.515 22.867 1.00 94.19 706 ILE A N 1
ATOM 5766 C CA . ILE A 1 706 ? 10.826 -13.194 22.295 1.00 94.19 706 ILE A CA 1
ATOM 5767 C C . ILE A 1 706 ? 11.869 -12.846 23.373 1.00 94.19 706 ILE A C 1
ATOM 5769 O O . ILE A 1 706 ? 13.060 -13.126 23.215 1.00 94.19 706 ILE A O 1
ATOM 5773 N N . GLY A 1 707 ? 11.428 -12.256 24.489 1.00 93.81 707 GLY A N 1
ATOM 5774 C CA . GLY A 1 707 ? 12.264 -11.814 25.603 1.00 93.81 707 GLY A CA 1
ATOM 5775 C C . GLY A 1 707 ? 12.888 -10.423 25.415 1.00 93.81 707 GLY A C 1
ATOM 5776 O O . GLY A 1 707 ? 13.221 -9.992 24.311 1.00 93.81 707 GLY A O 1
ATOM 5777 N N . LYS A 1 708 ? 13.122 -9.721 26.535 1.00 91.12 708 LYS A N 1
ATOM 5778 C CA . LYS A 1 708 ? 13.533 -8.301 26.582 1.00 91.12 708 LYS A CA 1
ATOM 5779 C C . LYS A 1 708 ? 14.751 -7.952 25.713 1.00 91.12 708 LYS A C 1
ATOM 5781 O O . LYS A 1 708 ? 14.722 -6.953 25.006 1.00 91.12 708 LYS A O 1
ATOM 5786 N N . ARG A 1 709 ? 15.828 -8.751 25.767 1.00 93.12 709 ARG A N 1
ATOM 5787 C CA . ARG A 1 709 ? 17.075 -8.460 25.028 1.00 93.12 709 ARG A CA 1
ATOM 5788 C C . ARG A 1 709 ? 16.871 -8.522 23.512 1.00 93.12 709 ARG A C 1
ATOM 5790 O O . ARG A 1 709 ? 17.389 -7.670 22.806 1.00 93.12 709 ARG A O 1
ATOM 5797 N N . ARG A 1 710 ? 16.122 -9.515 23.028 1.00 95.12 710 ARG A N 1
ATOM 5798 C CA . ARG A 1 710 ? 15.846 -9.711 21.597 1.00 95.12 710 ARG A CA 1
ATOM 5799 C C . ARG A 1 710 ? 14.793 -8.731 21.090 1.00 95.12 710 ARG A C 1
ATOM 5801 O O . ARG A 1 710 ? 14.947 -8.203 19.998 1.00 95.12 710 ARG A O 1
ATOM 5808 N N . PHE A 1 711 ? 13.790 -8.409 21.909 1.00 92.81 711 PHE A N 1
ATOM 5809 C CA . PHE A 1 711 ? 12.819 -7.360 21.592 1.00 92.81 711 PHE A CA 1
ATOM 5810 C C . PHE A 1 711 ? 13.499 -6.009 21.319 1.00 92.81 711 PHE A C 1
ATOM 5812 O O . PHE A 1 711 ? 13.108 -5.300 20.399 1.00 92.81 711 PHE A O 1
ATOM 5819 N N . GLU A 1 712 ? 14.554 -5.672 22.070 1.00 92.50 712 GLU A N 1
ATOM 5820 C CA . GLU A 1 712 ? 15.332 -4.446 21.846 1.00 92.50 712 GLU A CA 1
ATOM 5821 C C . GLU A 1 712 ? 16.027 -4.428 20.473 1.00 92.50 712 GLU A C 1
ATOM 5823 O O . GLU A 1 712 ? 16.126 -3.376 19.848 1.00 92.50 712 GLU A O 1
ATOM 5828 N N . VAL A 1 713 ? 16.462 -5.587 19.964 1.00 95.00 713 VAL A N 1
ATOM 5829 C CA . VAL A 1 713 ? 17.030 -5.712 18.610 1.00 95.00 713 VAL A CA 1
ATOM 5830 C C . VAL A 1 713 ? 15.960 -5.418 17.557 1.00 95.00 713 VAL A C 1
ATOM 5832 O O . VAL A 1 713 ? 16.173 -4.566 16.698 1.00 95.00 713 VAL A O 1
ATOM 5835 N N . VAL A 1 714 ? 14.784 -6.049 17.671 1.00 94.19 714 VAL A N 1
ATOM 5836 C CA . VAL A 1 714 ? 13.648 -5.813 16.759 1.00 94.19 714 VAL A CA 1
ATOM 5837 C C . VAL A 1 714 ? 13.216 -4.343 16.796 1.00 94.19 714 VAL A C 1
ATOM 5839 O O . VAL A 1 714 ? 12.993 -3.728 15.757 1.00 94.19 714 VAL A O 1
ATOM 5842 N N . TYR A 1 715 ? 13.171 -3.742 17.987 1.00 90.00 715 TYR A N 1
ATOM 5843 C CA . TYR A 1 715 ? 12.850 -2.328 18.152 1.00 90.00 715 TYR A CA 1
ATOM 5844 C C . TYR A 1 715 ? 13.853 -1.409 17.443 1.00 90.00 715 TYR A C 1
ATOM 5846 O O . TYR A 1 715 ? 13.458 -0.512 16.699 1.00 90.00 715 TYR A O 1
ATOM 5854 N N . ASN A 1 716 ? 15.153 -1.639 17.638 1.00 90.25 716 ASN A N 1
ATOM 5855 C CA . ASN A 1 716 ? 16.191 -0.848 16.977 1.00 90.25 716 ASN A CA 1
ATOM 5856 C C . ASN A 1 716 ? 16.148 -0.996 15.449 1.00 90.25 716 ASN A C 1
ATOM 5858 O O . ASN A 1 716 ? 16.531 -0.066 14.735 1.00 90.25 716 ASN A O 1
ATOM 5862 N N . ALA A 1 717 ? 15.651 -2.129 14.951 1.00 91.81 717 ALA A N 1
ATOM 5863 C CA . ALA A 1 717 ? 15.407 -2.368 13.536 1.00 91.81 717 ALA A CA 1
ATOM 5864 C C . ALA A 1 717 ? 14.097 -1.734 13.020 1.00 91.81 717 ALA A C 1
ATOM 5866 O O . ALA A 1 717 ? 14.020 -1.403 11.841 1.00 91.81 717 ALA A O 1
ATOM 5867 N N . ALA A 1 718 ? 13.103 -1.454 13.874 1.00 89.19 718 ALA A N 1
ATOM 5868 C CA . ALA A 1 718 ? 11.820 -0.845 13.479 1.00 89.19 718 ALA A CA 1
ATOM 5869 C C . ALA A 1 718 ? 11.961 0.550 12.838 1.00 89.19 718 ALA A C 1
ATOM 5871 O O . ALA A 1 718 ? 11.065 1.038 12.155 1.00 89.19 718 ALA A O 1
ATOM 5872 N N . LYS A 1 719 ? 13.111 1.201 13.017 1.00 86.94 719 LYS A N 1
ATOM 5873 C CA . LYS A 1 719 ? 13.448 2.446 12.322 1.00 86.94 719 LYS A CA 1
ATOM 5874 C C . LYS A 1 719 ? 13.527 2.270 10.795 1.00 86.94 719 LYS A C 1
ATOM 5876 O O . LYS A 1 719 ? 13.389 3.260 10.092 1.00 86.94 719 LYS A O 1
ATOM 5881 N N . TYR A 1 720 ? 13.774 1.054 10.298 1.00 87.00 720 TYR A N 1
ATOM 5882 C CA . TYR A 1 720 ? 13.922 0.741 8.871 1.00 87.00 720 TYR A CA 1
ATOM 5883 C C . TYR A 1 720 ? 12.596 0.583 8.122 1.00 87.00 720 TYR A C 1
ATOM 5885 O O . TYR A 1 720 ? 12.607 0.565 6.901 1.00 87.00 720 TYR A O 1
ATOM 5893 N N . ILE A 1 721 ? 11.473 0.518 8.839 1.00 84.56 721 ILE A N 1
ATOM 5894 C CA . ILE A 1 721 ? 10.125 0.307 8.278 1.00 84.56 721 ILE A CA 1
ATOM 5895 C C . ILE A 1 721 ? 9.221 1.538 8.450 1.00 84.56 721 ILE A C 1
ATOM 5897 O O . ILE A 1 721 ? 8.000 1.447 8.394 1.00 84.56 721 ILE A O 1
ATOM 5901 N N . SER A 1 722 ? 9.828 2.686 8.751 1.00 78.44 722 SER A N 1
ATOM 5902 C CA . SER A 1 722 ? 9.170 3.898 9.231 1.00 78.44 722 SER A CA 1
ATOM 5903 C C . SER A 1 722 ? 9.709 5.102 8.459 1.00 78.44 722 SER A C 1
ATOM 5905 O O . SER A 1 722 ? 10.879 5.450 8.630 1.00 78.44 722 SER A O 1
ATOM 5907 N N . CYS A 1 723 ? 8.858 5.773 7.677 1.00 62.69 723 CYS A N 1
ATOM 5908 C CA . CYS A 1 723 ? 9.213 7.001 6.944 1.00 62.69 723 CYS A CA 1
ATOM 5909 C C . CYS A 1 723 ? 9.228 8.247 7.854 1.00 62.69 723 CYS A C 1
ATOM 5911 O O . CYS A 1 723 ? 9.834 9.266 7.535 1.00 62.69 723 CYS A O 1
ATOM 5913 N N . SER A 1 724 ? 8.609 8.153 9.036 1.00 65.94 724 SER A N 1
ATOM 5914 C CA . SER A 1 724 ? 8.494 9.234 10.021 1.00 65.94 724 SER A CA 1
ATOM 5915 C C . SER A 1 724 ? 8.915 8.784 11.433 1.00 65.94 724 SER A C 1
ATOM 5917 O O . SER A 1 724 ? 9.561 7.752 11.624 1.00 65.94 724 SER A O 1
ATOM 5919 N N . ASN A 1 725 ? 8.580 9.551 12.476 1.00 72.69 725 ASN A N 1
ATOM 5920 C CA . ASN A 1 725 ? 8.887 9.202 13.872 1.00 72.69 725 ASN A CA 1
ATOM 5921 C C . ASN A 1 725 ? 7.921 8.159 14.481 1.00 72.69 725 ASN A C 1
ATOM 5923 O O . ASN A 1 725 ? 7.916 7.974 15.702 1.00 72.69 725 ASN A O 1
ATOM 5927 N N . SER A 1 726 ? 7.117 7.459 13.674 1.00 76.38 726 SER A N 1
ATOM 5928 C CA . SER A 1 726 ? 6.107 6.489 14.133 1.00 76.38 726 SER A CA 1
ATOM 5929 C C . SER A 1 726 ? 6.708 5.331 14.953 1.00 76.38 726 SER A C 1
ATOM 5931 O O . SER A 1 726 ? 6.132 4.935 15.969 1.00 76.38 726 SER A O 1
ATOM 5933 N N . HIS A 1 727 ? 7.921 4.866 14.625 1.00 80.62 727 HIS A N 1
ATOM 5934 C CA . HIS A 1 727 ? 8.661 3.884 15.438 1.00 80.62 727 HIS A CA 1
ATOM 5935 C C . HIS A 1 727 ? 8.917 4.355 16.883 1.00 80.62 727 HIS A C 1
ATOM 5937 O O . HIS A 1 727 ? 8.829 3.563 17.824 1.00 80.62 727 HIS A O 1
ATOM 5943 N N . THR A 1 728 ? 9.148 5.656 17.100 1.00 84.50 728 THR A N 1
ATOM 5944 C CA . THR A 1 728 ? 9.322 6.210 18.456 1.00 84.50 728 THR A CA 1
ATOM 5945 C C . THR A 1 728 ? 8.016 6.203 19.250 1.00 84.50 728 THR A C 1
ATOM 5947 O O . THR A 1 728 ? 8.028 6.005 20.464 1.00 84.50 728 THR A O 1
ATOM 5950 N N . ARG A 1 729 ? 6.867 6.368 18.583 1.00 86.88 729 ARG A N 1
ATOM 5951 C CA . ARG A 1 729 ? 5.545 6.259 19.213 1.00 86.88 729 ARG A CA 1
ATOM 5952 C C . ARG A 1 729 ? 5.275 4.826 19.671 1.00 86.88 729 ARG A C 1
ATOM 5954 O O . ARG A 1 729 ? 4.906 4.638 20.828 1.00 86.88 729 ARG A O 1
ATOM 5961 N N . ALA A 1 730 ? 5.551 3.830 18.824 1.00 84.50 730 ALA A N 1
ATOM 5962 C CA . ALA A 1 730 ? 5.445 2.416 19.199 1.00 84.50 730 ALA A CA 1
ATOM 5963 C C . ALA A 1 730 ? 6.290 2.092 20.448 1.00 84.50 730 ALA A C 1
ATOM 5965 O O . ALA A 1 730 ? 5.860 1.324 21.312 1.00 84.50 730 ALA A O 1
ATOM 5966 N N . ARG A 1 731 ? 7.455 2.746 20.606 1.00 85.31 731 ARG A N 1
ATOM 5967 C CA . ARG A 1 731 ? 8.259 2.643 21.832 1.00 85.31 731 ARG A CA 1
ATOM 5968 C C . ARG A 1 731 ? 7.594 3.255 23.048 1.00 85.31 731 ARG A C 1
ATOM 5970 O O . ARG A 1 731 ? 7.523 2.594 24.077 1.00 85.31 731 ARG A O 1
ATOM 5977 N N . LYS A 1 732 ? 7.099 4.494 22.940 1.00 89.38 732 LYS A N 1
ATOM 5978 C CA . LYS A 1 732 ? 6.399 5.172 24.046 1.00 89.38 732 LYS A CA 1
ATOM 5979 C C . LYS A 1 732 ? 5.259 4.304 24.578 1.00 89.38 732 LYS A C 1
ATOM 5981 O O . LYS A 1 732 ? 5.015 4.294 25.780 1.00 89.38 732 LYS A O 1
ATOM 5986 N N . PHE A 1 733 ? 4.572 3.580 23.697 1.00 91.19 733 PHE A N 1
ATOM 5987 C CA . PHE A 1 733 ? 3.454 2.714 24.068 1.00 91.19 733 PHE A CA 1
ATOM 5988 C C . PHE A 1 733 ? 3.923 1.427 24.748 1.00 91.19 733 PHE A C 1
ATOM 5990 O O . PHE A 1 733 ? 3.384 1.059 25.793 1.00 91.19 733 PHE A O 1
ATOM 5997 N N . ALA A 1 734 ? 4.973 0.794 24.218 1.00 88.12 734 ALA A N 1
ATOM 5998 C CA . ALA A 1 734 ? 5.622 -0.351 24.849 1.00 88.12 734 ALA A CA 1
ATOM 5999 C C . ALA A 1 734 ? 6.157 -0.006 26.255 1.00 88.12 734 ALA A C 1
ATOM 6001 O O . ALA A 1 734 ? 5.914 -0.737 27.217 1.00 88.12 734 ALA A O 1
ATOM 6002 N N . ASP A 1 735 ? 6.834 1.137 26.396 1.00 89.50 735 ASP A N 1
ATOM 6003 C CA . ASP A 1 735 ? 7.392 1.620 27.664 1.00 89.50 735 ASP A CA 1
ATOM 6004 C C . ASP A 1 735 ? 6.286 1.998 28.666 1.00 89.50 735 ASP A C 1
ATOM 6006 O O . ASP A 1 735 ? 6.385 1.659 29.849 1.00 89.50 735 ASP A O 1
ATOM 6010 N N . ALA A 1 736 ? 5.205 2.640 28.203 1.00 92.19 736 ALA A N 1
ATOM 6011 C CA . ALA A 1 736 ? 4.019 2.909 29.015 1.00 92.19 736 ALA A CA 1
ATOM 6012 C C . ALA A 1 736 ? 3.391 1.616 29.543 1.00 92.19 736 ALA A C 1
ATOM 6014 O O . ALA A 1 736 ? 3.210 1.483 30.752 1.00 92.19 736 ALA A O 1
ATOM 6015 N N . THR A 1 737 ? 3.148 0.643 28.665 1.00 91.31 737 THR A N 1
ATOM 6016 C CA . THR A 1 737 ? 2.511 -0.639 29.007 1.00 91.31 737 THR A CA 1
ATOM 6017 C C . THR A 1 737 ? 3.351 -1.469 29.981 1.00 91.31 737 THR A C 1
ATOM 6019 O O . THR A 1 737 ? 2.811 -2.115 30.880 1.00 91.31 737 THR A O 1
ATOM 6022 N N . ASN A 1 738 ? 4.680 -1.422 29.848 1.00 89.12 738 ASN A N 1
ATOM 6023 C CA . ASN A 1 738 ? 5.615 -2.098 30.752 1.00 89.12 738 ASN A CA 1
ATOM 6024 C C . ASN A 1 738 ? 5.840 -1.358 32.084 1.00 89.12 738 ASN A C 1
ATOM 6026 O O . ASN A 1 738 ? 6.592 -1.843 32.930 1.00 89.12 738 ASN A O 1
ATOM 6030 N N . GLY A 1 739 ? 5.223 -0.187 32.286 1.00 87.62 739 GLY A N 1
ATOM 6031 C CA . GLY A 1 739 ? 5.387 0.608 33.505 1.00 87.62 739 GLY A CA 1
ATOM 6032 C C . GLY A 1 739 ? 6.763 1.268 33.644 1.00 87.62 739 GLY A C 1
ATOM 6033 O O . GLY A 1 739 ? 7.169 1.602 34.756 1.00 87.62 739 GLY A O 1
ATOM 6034 N N . ALA A 1 740 ? 7.489 1.469 32.538 1.00 88.50 740 ALA A N 1
ATOM 6035 C CA . ALA A 1 740 ? 8.787 2.150 32.538 1.00 88.50 740 ALA A CA 1
ATOM 6036 C C . ALA A 1 740 ? 8.664 3.670 32.769 1.00 88.50 740 ALA A C 1
ATOM 6038 O O . ALA A 1 740 ? 9.643 4.325 33.125 1.00 88.50 740 ALA A O 1
ATOM 6039 N N . VAL A 1 741 ? 7.461 4.231 32.602 1.00 91.81 741 VAL A N 1
ATOM 6040 C CA . VAL A 1 741 ? 7.145 5.652 32.814 1.00 91.81 741 VAL A CA 1
ATOM 6041 C C . VAL A 1 741 ? 6.055 5.838 33.871 1.00 91.81 741 VAL A C 1
ATOM 6043 O O . VAL A 1 741 ? 5.193 4.980 34.065 1.00 91.81 741 VAL A O 1
ATOM 6046 N N . LYS A 1 742 ? 6.068 6.988 34.557 1.00 91.38 742 LYS A N 1
ATOM 6047 C CA . LYS A 1 742 ? 5.077 7.341 35.586 1.00 91.38 742 LYS A CA 1
ATOM 6048 C C . LYS A 1 742 ? 3.986 8.245 35.015 1.00 91.38 742 LYS A C 1
ATOM 6050 O O . LYS A 1 742 ? 4.277 9.246 34.364 1.00 91.38 742 LYS A O 1
ATOM 6055 N N . ALA A 1 743 ? 2.728 7.963 35.359 1.00 90.94 743 ALA A N 1
ATOM 6056 C CA . ALA A 1 743 ? 1.566 8.724 34.889 1.00 90.94 743 ALA A CA 1
ATOM 6057 C C . ALA A 1 743 ? 1.651 10.232 35.204 1.00 90.94 743 ALA A C 1
ATOM 6059 O O . ALA A 1 743 ? 1.289 11.060 34.372 1.00 90.94 743 ALA A O 1
ATOM 6060 N N . ALA A 1 744 ? 2.159 10.611 36.381 1.00 90.31 744 ALA A N 1
ATOM 6061 C CA . ALA A 1 744 ? 2.290 12.019 36.764 1.00 90.31 744 ALA A CA 1
ATOM 6062 C C . ALA A 1 744 ? 3.272 12.795 35.868 1.00 90.31 744 ALA A C 1
ATOM 6064 O O . ALA A 1 744 ? 2.997 13.940 35.510 1.00 90.31 744 ALA A O 1
ATOM 6065 N N . ASP A 1 745 ? 4.388 12.170 35.490 1.00 92.31 745 ASP A N 1
ATOM 6066 C CA . ASP A 1 745 ? 5.424 12.803 34.672 1.00 92.31 745 ASP A CA 1
ATOM 6067 C C . ASP A 1 745 ? 4.963 12.918 33.214 1.00 92.31 745 ASP A C 1
ATOM 6069 O O . ASP A 1 745 ? 5.052 13.994 32.622 1.00 92.31 745 ASP A O 1
ATOM 6073 N N . VAL A 1 746 ? 4.328 11.864 32.687 1.00 92.75 746 VAL A N 1
ATOM 6074 C CA . VAL A 1 746 ? 3.696 11.883 31.358 1.00 92.75 746 VAL A CA 1
ATOM 6075 C C . VAL A 1 746 ? 2.616 12.968 31.280 1.00 92.75 746 VAL A C 1
ATOM 6077 O O . VAL A 1 746 ? 2.608 13.754 30.337 1.00 92.75 746 VAL A O 1
ATOM 6080 N N . LYS A 1 747 ? 1.755 13.100 32.301 1.00 93.19 747 LYS A N 1
ATOM 6081 C CA . LYS A 1 747 ? 0.735 14.163 32.363 1.00 93.19 747 LYS A CA 1
ATOM 6082 C C . LYS A 1 747 ? 1.346 15.567 32.326 1.00 93.19 747 LYS A C 1
ATOM 6084 O O . LYS A 1 747 ? 0.825 16.429 31.622 1.00 93.19 747 LYS A O 1
ATOM 6089 N N . LYS A 1 748 ? 2.444 15.811 33.054 1.00 93.44 748 LYS A N 1
ATOM 6090 C CA . LYS A 1 748 ? 3.154 17.104 33.018 1.00 93.44 748 LYS A CA 1
ATOM 6091 C C . LYS A 1 748 ? 3.687 17.412 31.622 1.00 93.44 748 LYS A C 1
ATOM 6093 O O . LYS A 1 748 ? 3.548 18.540 31.158 1.00 93.44 748 LYS A O 1
ATOM 6098 N N . GLU A 1 749 ? 4.255 16.420 30.942 1.00 93.31 749 GLU A N 1
ATOM 6099 C CA . GLU A 1 749 ? 4.789 16.608 29.595 1.00 93.31 749 GLU A CA 1
ATOM 6100 C C . GLU A 1 749 ? 3.686 16.826 28.548 1.00 93.31 749 GLU A C 1
ATOM 6102 O O . GLU A 1 749 ? 3.839 17.683 27.675 1.00 93.31 749 GLU A O 1
ATOM 6107 N N . ILE A 1 750 ? 2.544 16.135 28.670 1.00 93.62 750 ILE A N 1
ATOM 6108 C CA . ILE A 1 750 ? 1.364 16.402 27.833 1.00 93.62 750 ILE A CA 1
ATOM 6109 C C . ILE A 1 750 ? 0.916 17.852 28.012 1.00 93.62 750 ILE A C 1
ATOM 6111 O O . ILE A 1 750 ? 0.664 18.524 27.022 1.00 93.62 750 ILE A O 1
ATOM 6115 N N . VAL A 1 751 ? 0.847 18.365 29.244 1.00 91.31 751 VAL A N 1
ATOM 6116 C CA . VAL A 1 751 ? 0.463 19.767 29.485 1.00 91.31 751 VAL A CA 1
ATOM 6117 C C . VAL A 1 751 ? 1.491 20.738 28.896 1.00 91.31 751 VAL A C 1
ATOM 6119 O O . VAL A 1 751 ? 1.102 21.716 28.267 1.00 91.31 751 VAL A O 1
ATOM 6122 N N . ALA A 1 752 ? 2.789 20.459 29.047 1.00 91.75 752 ALA A N 1
ATOM 6123 C CA . ALA A 1 752 ? 3.852 21.344 28.571 1.00 91.75 752 ALA A CA 1
ATOM 6124 C C . ALA A 1 752 ? 3.966 21.403 27.037 1.00 91.75 752 ALA A C 1
ATOM 6126 O O . ALA A 1 752 ? 4.232 22.465 26.484 1.00 91.75 752 ALA A O 1
ATOM 6127 N N . LYS A 1 753 ? 3.792 20.268 26.346 1.00 91.25 753 LYS A N 1
ATOM 6128 C CA . LYS A 1 753 ? 4.039 20.145 24.894 1.00 91.25 753 LYS A CA 1
ATOM 6129 C C . LYS A 1 753 ? 2.784 19.873 24.061 1.00 91.25 753 LYS A C 1
ATOM 6131 O O . LYS A 1 753 ? 2.887 19.754 22.844 1.00 91.25 753 LYS A O 1
ATOM 6136 N N . ARG A 1 754 ? 1.620 19.692 24.696 1.00 91.31 754 ARG A N 1
ATOM 6137 C CA . ARG A 1 754 ? 0.362 19.222 24.077 1.00 91.31 754 ARG A CA 1
ATOM 6138 C C . ARG A 1 754 ? 0.582 18.005 23.160 1.00 91.31 754 ARG A C 1
ATOM 6140 O O . ARG A 1 754 ? 0.046 17.924 22.059 1.00 91.31 754 ARG A O 1
ATOM 6147 N N . ASN A 1 755 ? 1.426 17.070 23.616 1.00 90.12 755 ASN A N 1
ATOM 6148 C CA . ASN A 1 755 ? 1.907 15.935 22.825 1.00 90.12 755 ASN A CA 1
ATOM 6149 C C . ASN A 1 755 ? 0.851 14.817 22.732 1.00 90.12 755 ASN A C 1
ATOM 6151 O O . ASN A 1 755 ? 0.506 14.196 23.738 1.00 90.12 755 ASN A O 1
ATOM 6155 N N . LYS A 1 756 ? 0.377 14.540 21.512 1.00 91.25 756 LYS A N 1
ATOM 6156 C CA . LYS A 1 756 ? -0.673 13.546 21.236 1.00 91.25 756 LYS A CA 1
ATOM 6157 C C . LYS A 1 756 ? -0.234 12.101 21.502 1.00 91.25 756 LYS A C 1
ATOM 6159 O O . LYS A 1 756 ? -1.019 11.335 22.049 1.00 91.25 756 LYS A O 1
ATOM 6164 N N . ASP A 1 757 ? 1.009 11.732 21.188 1.00 90.31 757 ASP A N 1
ATOM 6165 C CA . ASP A 1 757 ? 1.504 10.370 21.448 1.00 90.31 757 ASP A CA 1
ATOM 6166 C C . ASP A 1 757 ? 1.504 10.063 22.945 1.00 90.31 757 ASP A C 1
ATOM 6168 O O . ASP A 1 757 ? 1.073 8.997 23.371 1.00 90.31 757 ASP A O 1
ATOM 6172 N N . LEU A 1 758 ? 1.968 11.014 23.761 1.00 92.94 758 LEU A N 1
ATOM 6173 C CA . LEU A 1 758 ? 1.969 10.857 25.213 1.00 92.94 758 LEU A CA 1
ATOM 6174 C C . LEU A 1 758 ? 0.547 10.813 25.778 1.00 92.94 758 LEU A C 1
ATOM 6176 O O . LEU A 1 758 ? 0.292 10.060 26.713 1.00 92.94 758 LEU A O 1
ATOM 6180 N N . LEU A 1 759 ? -0.392 11.567 25.193 1.00 94.38 759 LEU A N 1
ATOM 6181 C CA . LEU A 1 759 ? -1.809 11.495 25.556 1.00 94.38 759 LEU A CA 1
ATOM 6182 C C . LEU A 1 759 ? -2.382 10.089 25.316 1.00 94.38 759 LEU A C 1
ATOM 6184 O O . LEU A 1 759 ? -3.064 9.556 26.187 1.00 94.38 759 LEU A O 1
ATOM 6188 N N . MET A 1 760 ? -2.070 9.469 24.175 1.00 93.94 760 MET A N 1
ATOM 6189 C CA . MET A 1 760 ? -2.515 8.108 23.844 1.00 93.94 760 MET A CA 1
ATOM 6190 C C . MET A 1 760 ? -1.837 7.041 24.712 1.00 93.94 760 MET A C 1
ATOM 6192 O O . MET A 1 760 ? -2.497 6.091 25.144 1.00 93.94 760 MET A O 1
ATOM 6196 N N . SER A 1 761 ? -0.548 7.212 25.030 1.00 93.94 761 SER A N 1
ATOM 6197 C CA . SER A 1 761 ? 0.191 6.290 25.901 1.00 93.94 761 SER A CA 1
ATOM 6198 C C . SER A 1 761 ? -0.199 6.413 27.377 1.00 93.94 761 SER A C 1
ATOM 6200 O O . SER A 1 761 ? -0.085 5.444 28.125 1.00 93.94 761 SER A O 1
ATOM 6202 N N . TYR A 1 762 ? -0.726 7.564 27.807 1.00 94.56 762 TYR A N 1
ATOM 6203 C CA . TYR A 1 762 ? -1.199 7.798 29.175 1.00 94.56 762 TYR A CA 1
ATOM 6204 C C . TYR A 1 762 ? -2.274 6.792 29.621 1.00 94.56 762 TYR A C 1
ATOM 6206 O O . TYR A 1 762 ? -2.313 6.398 30.793 1.00 94.56 762 TYR A O 1
ATOM 6214 N N . GLY A 1 763 ? -3.113 6.332 28.685 1.00 91.00 763 GLY A N 1
ATOM 6215 C CA . GLY A 1 763 ? -4.094 5.270 28.922 1.00 91.00 763 GLY A CA 1
ATOM 6216 C C . GLY A 1 763 ? -3.463 3.901 29.214 1.00 91.00 763 GLY A C 1
ATOM 6217 O O . GLY A 1 763 ? -4.025 3.126 29.983 1.00 91.00 763 GLY A O 1
ATOM 6218 N N . LEU A 1 764 ? -2.268 3.632 28.678 1.00 93.69 764 LEU A N 1
ATOM 6219 C CA . LEU A 1 764 ? -1.571 2.339 28.760 1.00 93.69 764 LEU A CA 1
ATOM 6220 C C . LEU A 1 764 ? -0.751 2.142 30.037 1.00 93.69 764 LEU A C 1
ATOM 6222 O O . LEU A 1 764 ? -0.373 1.020 30.356 1.00 93.69 764 LEU A O 1
ATOM 6226 N N . ILE A 1 765 ? -0.461 3.216 30.775 1.00 94.00 765 ILE A N 1
ATOM 6227 C CA . ILE A 1 765 ? 0.363 3.135 31.988 1.00 94.00 765 ILE A CA 1
ATOM 6228 C C . ILE A 1 765 ? -0.386 2.319 33.056 1.00 94.00 765 ILE A C 1
ATOM 6230 O O . ILE A 1 765 ? -1.517 2.695 33.379 1.00 94.00 765 ILE A O 1
ATOM 6234 N N . PRO A 1 766 ? 0.199 1.270 33.662 1.00 91.69 766 PRO A N 1
ATOM 6235 C CA . PRO A 1 766 ? -0.460 0.477 34.701 1.00 91.69 766 PRO A CA 1
ATOM 6236 C C . PRO A 1 766 ? -1.077 1.328 35.826 1.00 91.69 766 PRO A C 1
ATOM 6238 O O . PRO A 1 766 ? -0.545 2.382 36.195 1.00 91.69 766 PRO A O 1
ATOM 6241 N N . LEU A 1 767 ? -2.224 0.890 36.353 1.00 90.19 767 LEU A N 1
ATOM 6242 C CA . LEU A 1 767 ? -2.902 1.539 37.482 1.00 90.19 767 LEU A CA 1
ATOM 6243 C C . LEU A 1 767 ? -2.219 1.178 38.813 1.00 90.19 767 LEU A C 1
ATOM 6245 O O . LEU A 1 767 ? -1.719 0.066 38.986 1.00 90.19 767 LEU A O 1
ATOM 6249 N N . GLY A 1 768 ? -2.181 2.130 39.749 1.00 83.88 768 GLY A N 1
ATOM 6250 C CA . GLY A 1 768 ? -1.577 1.964 41.071 1.00 83.88 768 GLY A CA 1
ATOM 6251 C C . GLY A 1 768 ? -2.480 1.276 42.107 1.00 83.88 768 GLY A C 1
ATOM 6252 O O . GLY A 1 768 ? -3.406 0.536 41.792 1.00 83.88 768 GLY A O 1
ATOM 6253 N N . ARG A 1 769 ? -2.218 1.539 43.399 1.00 78.88 769 ARG A N 1
ATOM 6254 C CA . ARG A 1 769 ? -2.916 0.892 44.537 1.00 78.88 769 ARG A CA 1
ATOM 6255 C C . ARG A 1 769 ? -4.377 1.325 44.719 1.00 78.88 769 ARG A C 1
ATOM 6257 O O . ARG A 1 769 ? -5.108 0.659 45.445 1.00 78.88 769 ARG A O 1
ATOM 6264 N N . LYS A 1 770 ? -4.788 2.456 44.134 1.00 84.31 770 LYS A N 1
ATOM 6265 C CA . LYS A 1 770 ? -6.168 2.975 44.173 1.00 84.31 770 LYS A CA 1
ATOM 6266 C C . LYS A 1 770 ? -6.722 3.060 42.744 1.00 84.31 770 LYS A C 1
ATOM 6268 O O . LYS A 1 770 ? -6.893 4.173 42.243 1.00 84.31 770 LYS A O 1
ATOM 6273 N N . PRO A 1 771 ? -6.955 1.910 42.085 1.00 81.88 771 PRO A N 1
ATOM 6274 C CA . PRO A 1 771 ? -7.253 1.855 40.657 1.00 81.88 771 PRO A CA 1
ATOM 6275 C C . PRO A 1 771 ? -8.496 2.668 40.291 1.00 81.88 771 PRO A C 1
ATOM 6277 O O . PRO A 1 771 ? -8.409 3.478 39.380 1.00 81.88 771 PRO A O 1
ATOM 6280 N N . ASP A 1 772 ? -9.589 2.562 41.052 1.00 80.19 772 ASP A N 1
ATOM 6281 C CA . ASP A 1 772 ? -10.844 3.278 40.765 1.00 80.19 772 ASP A CA 1
ATOM 6282 C C . ASP A 1 772 ? -10.671 4.806 40.761 1.00 80.19 772 ASP A C 1
ATOM 6284 O O . ASP A 1 772 ? -11.160 5.495 39.867 1.00 80.19 772 ASP A O 1
ATOM 6288 N N . LYS A 1 773 ? -9.910 5.346 41.726 1.00 85.25 773 LYS A N 1
ATOM 6289 C CA . LYS A 1 773 ? -9.643 6.789 41.800 1.00 85.25 773 LYS A CA 1
ATOM 6290 C C . LYS A 1 773 ? -8.741 7.249 40.657 1.00 85.25 773 LYS A C 1
ATOM 6292 O O . LYS A 1 773 ? -9.030 8.252 40.015 1.00 85.25 773 LYS A O 1
ATOM 6297 N N . GLU A 1 774 ? -7.650 6.525 40.405 1.00 88.81 774 GLU A N 1
ATOM 6298 C CA . GLU A 1 774 ? -6.741 6.862 39.305 1.00 88.81 774 GLU A CA 1
ATOM 6299 C C . GLU A 1 774 ? -7.440 6.764 37.946 1.00 88.81 774 GLU A C 1
ATOM 6301 O O . GLU A 1 774 ? -7.195 7.591 37.072 1.00 88.81 774 GLU A O 1
ATOM 6306 N N . LEU A 1 775 ? -8.321 5.780 37.768 1.00 88.56 775 LEU A N 1
ATOM 6307 C CA . LEU A 1 775 ? -9.094 5.585 36.549 1.00 88.56 775 LEU A CA 1
ATOM 6308 C C . LEU A 1 775 ? -10.032 6.769 36.288 1.00 88.56 775 LEU A C 1
ATOM 6310 O O . LEU A 1 775 ? -10.026 7.313 35.180 1.00 88.56 775 LEU A O 1
ATOM 6314 N N . LEU A 1 776 ? -10.750 7.224 37.321 1.00 87.75 776 LEU A N 1
ATOM 6315 C CA . LEU A 1 776 ? -11.611 8.404 37.246 1.00 87.75 776 LEU A CA 1
ATOM 6316 C C . LEU A 1 776 ? -10.809 9.677 36.947 1.00 87.75 776 LEU A C 1
ATOM 6318 O O . LEU A 1 776 ? -11.170 10.424 36.036 1.00 87.75 776 LEU A O 1
ATOM 6322 N N . ASP A 1 777 ? -9.679 9.882 37.632 1.00 89.31 777 ASP A N 1
ATOM 6323 C CA . ASP A 1 777 ? -8.792 11.034 37.415 1.00 89.31 777 ASP A CA 1
ATOM 6324 C C . ASP A 1 777 ? -8.261 11.078 35.965 1.00 89.31 777 ASP A C 1
ATOM 6326 O O . ASP A 1 777 ? -8.162 12.151 35.354 1.00 89.31 777 ASP A O 1
ATOM 6330 N N . ARG A 1 778 ? -7.915 9.915 35.388 1.00 93.25 778 ARG A N 1
ATOM 6331 C CA . ARG A 1 778 ? -7.457 9.799 33.993 1.00 93.25 778 ARG A CA 1
ATOM 6332 C C . ARG A 1 778 ? -8.590 10.062 33.005 1.00 93.25 778 ARG A C 1
ATOM 6334 O O . ARG A 1 778 ? -8.391 10.832 32.066 1.00 93.25 778 ARG A O 1
ATOM 6341 N N . TYR A 1 779 ? -9.769 9.483 33.231 1.00 91.94 779 TYR A N 1
ATOM 6342 C CA . TYR A 1 779 ? -10.950 9.711 32.397 1.00 91.94 779 TYR A CA 1
ATOM 6343 C C . TYR A 1 779 ? -11.343 11.194 32.371 1.00 91.94 779 TYR A C 1
ATOM 6345 O O . TYR A 1 779 ? -11.463 11.784 31.297 1.00 91.94 779 TYR A O 1
ATOM 6353 N N . GLN A 1 780 ? -11.458 11.833 33.541 1.00 89.81 780 GLN A N 1
ATOM 6354 C CA . GLN A 1 780 ? -11.764 13.261 33.647 1.00 89.81 780 GLN A CA 1
ATOM 6355 C C . GLN A 1 780 ? -10.712 14.127 32.943 1.00 89.81 780 GLN A C 1
ATOM 6357 O O . GLN A 1 780 ? -11.062 15.100 32.273 1.00 89.81 780 GLN A O 1
ATOM 6362 N N . TYR A 1 781 ? -9.426 13.772 33.045 1.00 94.00 781 TYR A N 1
ATOM 6363 C CA . TYR A 1 781 ? -8.363 14.490 32.342 1.00 94.00 781 TYR A CA 1
ATOM 6364 C C . TYR A 1 781 ? -8.497 14.400 30.815 1.00 94.00 781 TYR A C 1
ATOM 6366 O O . TYR A 1 781 ? -8.394 15.428 30.145 1.00 94.00 781 TYR A O 1
ATOM 6374 N N . LEU A 1 782 ? -8.775 13.214 30.264 1.00 93.88 782 LEU A N 1
ATOM 6375 C CA . LEU A 1 782 ? -8.983 13.027 28.822 1.00 93.88 782 LEU A CA 1
ATOM 6376 C C . LEU A 1 782 ? -10.200 13.821 28.315 1.00 93.88 782 LEU A C 1
ATOM 6378 O O . LEU A 1 782 ? -10.120 14.491 27.285 1.00 93.88 782 LEU A O 1
ATOM 6382 N N . GLN A 1 783 ? -11.298 13.829 29.077 1.00 89.88 783 GLN A N 1
ATOM 6383 C CA . GLN A 1 783 ? -12.485 14.633 28.758 1.00 89.88 783 GLN A CA 1
ATOM 6384 C C . GLN A 1 783 ? -12.206 16.141 28.833 1.00 89.88 783 GLN A C 1
ATOM 6386 O O . GLN A 1 783 ? -12.667 16.910 27.986 1.00 89.88 783 GLN A O 1
ATOM 6391 N N . LYS A 1 784 ? -11.411 16.579 29.818 1.00 90.56 784 LYS A N 1
ATOM 6392 C CA . LYS A 1 784 ? -10.965 17.973 29.930 1.00 90.56 784 LYS A CA 1
ATOM 6393 C C . LYS A 1 784 ? -10.113 18.384 28.725 1.00 90.56 784 LYS A C 1
ATOM 6395 O O . LYS A 1 784 ? -10.393 19.424 28.136 1.00 90.56 784 LYS A O 1
ATOM 6400 N N . PHE A 1 785 ? -9.149 17.555 28.320 1.00 93.31 785 PHE A N 1
ATOM 6401 C CA . PHE A 1 785 ? -8.312 17.804 27.141 1.00 93.31 785 PHE A CA 1
ATOM 6402 C C . PHE A 1 785 ? -9.162 17.992 25.873 1.00 93.31 785 PHE A C 1
ATOM 6404 O O . PHE A 1 785 ? -8.948 18.940 25.116 1.00 93.31 785 PHE A O 1
ATOM 6411 N N . LEU A 1 786 ? -10.174 17.136 25.681 1.00 90.19 786 LEU A N 1
ATOM 6412 C CA . LEU A 1 786 ? -11.115 17.230 24.562 1.00 90.19 786 LEU A CA 1
ATOM 6413 C C . LEU A 1 786 ? -11.943 18.522 24.593 1.00 90.19 786 LEU A C 1
ATOM 6415 O O . LEU A 1 786 ? -12.176 19.135 23.553 1.00 90.19 786 LEU A O 1
ATOM 6419 N N . LYS A 1 787 ? -12.385 18.953 25.780 1.00 87.56 787 LYS A N 1
ATOM 6420 C CA . LYS A 1 787 ? -13.141 20.202 25.945 1.00 87.56 787 LYS A CA 1
ATOM 6421 C C . LYS A 1 787 ? -12.297 21.425 25.580 1.00 87.56 787 LYS A C 1
ATOM 6423 O O . LYS A 1 787 ? -12.791 22.286 24.857 1.00 87.56 787 LYS A O 1
ATOM 6428 N N . GLU A 1 788 ? -11.049 21.474 26.045 1.00 90.12 788 GLU A N 1
ATOM 6429 C CA . GLU A 1 788 ? -10.082 22.542 25.734 1.00 90.12 788 GLU A CA 1
ATOM 6430 C C . GLU A 1 788 ? -9.713 22.578 24.244 1.00 90.12 788 GLU A C 1
ATOM 6432 O O . GLU A 1 788 ? -9.360 23.625 23.716 1.00 90.12 788 GLU A O 1
ATOM 6437 N N . SER A 1 789 ? -9.844 21.454 23.531 1.00 89.88 789 SER A N 1
ATOM 6438 C CA . SER A 1 789 ? -9.550 21.387 22.096 1.00 89.88 789 SER A CA 1
ATOM 6439 C C . SER A 1 789 ? -10.399 22.354 21.252 1.00 89.88 789 SER A C 1
ATOM 6441 O O . SER A 1 789 ? -9.954 22.824 20.208 1.00 89.88 789 SER A O 1
ATOM 6443 N N . LYS A 1 790 ? -11.599 22.720 21.728 1.00 87.38 790 LYS A N 1
ATOM 6444 C CA . LYS A 1 790 ? -12.519 23.651 21.045 1.00 87.38 790 LYS A CA 1
ATOM 6445 C C . LYS A 1 790 ? -11.943 25.052 20.812 1.00 87.38 790 LYS A C 1
ATOM 6447 O O . LYS A 1 790 ? -12.496 25.792 20.006 1.00 87.38 790 LYS A O 1
ATOM 6452 N N . GLU A 1 791 ? -10.867 25.415 21.505 1.00 87.25 791 GLU A N 1
ATOM 6453 C CA . GLU A 1 791 ? -10.171 26.697 21.343 1.00 87.25 791 GLU A CA 1
ATOM 6454 C C . GLU A 1 791 ? -9.295 26.749 20.074 1.00 87.25 791 GLU A C 1
ATOM 6456 O O . GLU A 1 791 ? -8.828 27.819 19.691 1.00 87.25 791 GLU A O 1
ATOM 6461 N N . PHE A 1 792 ? -9.081 25.615 19.392 1.00 89.38 792 PHE A N 1
ATOM 6462 C CA . PHE A 1 792 ? -8.260 25.523 18.180 1.00 89.38 792 PHE A CA 1
ATOM 6463 C C . PHE A 1 792 ? -9.097 25.439 16.893 1.00 89.38 792 PHE A C 1
ATOM 6465 O O . PHE A 1 792 ? -10.303 25.224 16.935 1.00 89.38 792 PHE A O 1
ATOM 6472 N N . GLY A 1 793 ? -8.462 25.574 15.723 1.00 85.75 793 GLY A N 1
ATOM 6473 C CA . GLY A 1 793 ? -9.128 25.408 14.421 1.00 85.75 793 GLY A CA 1
ATOM 6474 C C . GLY A 1 793 ? -9.646 23.983 14.164 1.00 85.75 793 GLY A C 1
ATOM 6475 O O . GLY A 1 793 ? -9.170 23.021 14.772 1.00 85.75 793 GLY A O 1
ATOM 6476 N N . ALA A 1 794 ? -10.593 23.840 13.229 1.00 85.06 794 ALA A N 1
ATOM 6477 C CA . ALA A 1 794 ? -11.327 22.594 12.959 1.00 85.06 794 ALA A CA 1
ATOM 6478 C C . ALA A 1 794 ? -10.423 21.365 12.727 1.00 85.06 794 ALA A C 1
ATOM 6480 O O . ALA A 1 794 ? -10.637 20.321 13.339 1.00 85.06 794 ALA A O 1
ATOM 6481 N N . GLN A 1 795 ? -9.356 21.510 11.934 1.00 77.56 795 GLN A N 1
ATOM 6482 C CA . GLN A 1 795 ? -8.409 20.423 11.651 1.00 77.56 795 GLN A CA 1
ATOM 6483 C C . GLN A 1 795 ? -7.702 19.913 12.921 1.00 77.56 795 GLN A C 1
ATOM 6485 O O . GLN A 1 795 ? -7.502 18.712 13.114 1.00 77.56 795 GLN A O 1
ATOM 6490 N N . ARG A 1 796 ? -7.344 20.824 13.836 1.00 87.00 796 ARG A N 1
ATOM 6491 C CA . ARG A 1 796 ? -6.708 20.461 15.107 1.00 87.00 796 ARG A CA 1
ATOM 6492 C C . ARG A 1 796 ? -7.705 19.836 16.078 1.00 87.00 796 ARG A C 1
ATOM 6494 O O . ARG A 1 796 ? -7.341 18.870 16.745 1.00 87.00 796 ARG A O 1
ATOM 6501 N N . GLN A 1 797 ? -8.939 20.342 16.121 1.00 87.50 797 GLN A N 1
ATOM 6502 C CA . GLN A 1 797 ? -10.019 19.755 16.921 1.00 87.50 797 GLN A CA 1
ATOM 6503 C C . GLN A 1 797 ? -10.262 18.293 16.546 1.00 87.50 797 GLN A C 1
ATOM 6505 O O . GLN A 1 797 ? -10.361 17.435 17.420 1.00 87.50 797 GLN A O 1
ATOM 6510 N N . GLU A 1 798 ? -10.327 17.997 15.249 1.00 84.50 798 GLU A N 1
ATOM 6511 C CA . GLU A 1 798 ? -10.537 16.640 14.752 1.00 84.50 798 GLU A CA 1
ATOM 6512 C C . GLU A 1 798 ? -9.372 15.710 15.118 1.00 84.50 798 GLU A C 1
ATOM 6514 O O . GLU A 1 798 ? -9.588 14.625 15.664 1.00 84.50 798 GLU A O 1
ATOM 6519 N N . SER A 1 799 ? -8.132 16.171 14.924 1.00 87.81 799 SER A N 1
ATOM 6520 C CA . SER A 1 799 ? -6.935 15.398 15.268 1.00 87.81 799 SER A CA 1
ATOM 6521 C C . SER A 1 799 ? -6.810 15.119 16.774 1.00 87.81 799 SER A C 1
ATOM 6523 O O . SER A 1 799 ? -6.503 13.996 17.179 1.00 87.81 799 SER A O 1
ATOM 6525 N N . GLU A 1 800 ? -7.063 16.115 17.629 1.00 92.94 800 GLU A N 1
ATOM 6526 C CA . GLU A 1 800 ? -7.038 15.946 19.089 1.00 92.94 800 GLU A CA 1
ATOM 6527 C C . GLU A 1 800 ? -8.206 15.072 19.579 1.00 92.94 800 GLU A C 1
ATOM 6529 O O . GLU A 1 800 ? -8.013 14.241 20.469 1.00 92.94 800 GLU A O 1
ATOM 6534 N N . LYS A 1 801 ? -9.392 15.180 18.962 1.00 89.12 801 LYS A N 1
ATOM 6535 C CA . LYS A 1 801 ? -10.536 14.299 19.242 1.00 89.12 801 LYS A CA 1
ATOM 6536 C C . LYS A 1 801 ? -10.215 12.838 18.940 1.00 89.12 801 LYS A C 1
ATOM 6538 O O . LYS A 1 801 ? -10.518 11.975 19.765 1.00 89.12 801 LYS A O 1
ATOM 6543 N N . LYS A 1 802 ? -9.568 12.560 17.803 1.00 87.81 802 LYS A N 1
ATOM 6544 C CA . LYS A 1 802 ? -9.122 11.206 17.441 1.00 87.81 802 LYS A CA 1
ATOM 6545 C C . LYS A 1 802 ? -8.132 10.653 18.474 1.00 87.81 802 LYS A C 1
ATOM 6547 O O . LYS A 1 802 ? -8.344 9.559 18.991 1.00 87.81 802 LYS A O 1
ATOM 6552 N N . ALA A 1 803 ? -7.138 11.449 18.877 1.00 91.25 803 ALA A N 1
ATOM 6553 C CA . ALA A 1 803 ? -6.165 11.053 19.899 1.00 91.25 803 ALA A CA 1
ATOM 6554 C C . ALA A 1 803 ? -6.808 10.768 21.274 1.00 91.25 803 ALA A C 1
ATOM 6556 O O . ALA A 1 803 ? -6.428 9.807 21.942 1.00 91.25 803 ALA A O 1
ATOM 6557 N N . VAL A 1 804 ? -7.801 11.560 21.702 1.00 93.38 804 VAL A N 1
ATOM 6558 C CA . VAL A 1 804 ? -8.539 11.304 22.956 1.00 93.38 804 VAL A CA 1
ATOM 6559 C C . VAL A 1 804 ? -9.337 10.003 22.880 1.00 93.38 804 VAL A C 1
ATOM 6561 O O . VAL A 1 804 ? -9.311 9.224 23.832 1.00 93.38 804 VAL A O 1
ATOM 6564 N N . ASN A 1 805 ? -10.018 9.742 21.761 1.00 87.62 805 ASN A N 1
ATOM 6565 C CA . ASN A 1 805 ? -10.766 8.496 21.576 1.00 87.62 805 ASN A CA 1
ATOM 6566 C C . ASN A 1 805 ? -9.846 7.272 21.695 1.00 87.62 805 ASN A C 1
ATOM 6568 O O . ASN A 1 805 ? -10.169 6.327 22.411 1.00 87.62 805 ASN A O 1
ATOM 6572 N N . ILE A 1 806 ? -8.668 7.328 21.074 1.00 90.50 806 ILE A N 1
ATOM 6573 C CA . ILE A 1 806 ? -7.653 6.273 21.159 1.00 90.50 806 ILE A CA 1
ATOM 6574 C C . ILE A 1 806 ? -7.112 6.125 22.586 1.00 90.50 806 ILE A C 1
ATOM 6576 O O . ILE A 1 806 ? -6.992 5.013 23.097 1.00 90.50 806 ILE A O 1
ATOM 6580 N N . ALA A 1 807 ? -6.848 7.235 23.281 1.00 93.56 807 ALA A N 1
ATOM 6581 C CA . ALA A 1 807 ? -6.425 7.200 24.679 1.00 93.56 807 ALA A CA 1
ATOM 6582 C C . ALA A 1 807 ? -7.470 6.522 25.587 1.00 93.56 807 ALA A C 1
ATOM 6584 O O . ALA A 1 807 ? -7.099 5.772 26.492 1.00 93.56 807 ALA A O 1
ATOM 6585 N N . LEU A 1 808 ? -8.767 6.744 25.336 1.00 90.50 808 LEU A N 1
ATOM 6586 C CA . LEU A 1 808 ? -9.859 6.073 26.049 1.00 90.50 808 LEU A CA 1
ATOM 6587 C C . LEU A 1 808 ? -9.917 4.573 25.732 1.00 90.50 808 LEU A C 1
ATOM 6589 O O . LEU A 1 808 ? -10.094 3.782 26.656 1.00 90.50 808 LEU A O 1
ATOM 6593 N N . GLN A 1 809 ? -9.720 4.172 24.470 1.00 88.50 809 GLN A N 1
ATOM 6594 C CA . GLN A 1 809 ? -9.609 2.756 24.081 1.00 88.50 809 GLN A CA 1
ATOM 6595 C C . GLN A 1 809 ? -8.462 2.062 24.812 1.00 88.50 809 GLN A C 1
ATOM 6597 O O . GLN A 1 809 ? -8.646 1.013 25.430 1.00 88.50 809 GLN A O 1
ATOM 6602 N N . ASN A 1 810 ? -7.292 2.693 24.812 1.00 92.56 810 ASN A N 1
ATOM 6603 C CA . ASN A 1 810 ? -6.112 2.197 25.503 1.00 92.56 810 ASN A CA 1
ATOM 6604 C C . ASN A 1 810 ? -6.339 2.098 27.023 1.00 92.56 810 ASN A C 1
ATOM 6606 O O . ASN A 1 810 ? -5.980 1.094 27.638 1.00 92.56 810 ASN A O 1
ATOM 6610 N N . LEU A 1 811 ? -6.994 3.097 27.628 1.00 92.75 811 LEU A N 1
ATOM 6611 C CA . LEU A 1 811 ? -7.345 3.092 29.051 1.00 92.75 811 LEU A CA 1
ATOM 6612 C C . LEU A 1 811 ? -8.340 1.979 29.406 1.00 92.75 811 LEU A C 1
ATOM 6614 O O . LEU A 1 811 ? -8.190 1.333 30.444 1.00 92.75 811 LEU A O 1
ATOM 6618 N N . ALA A 1 812 ? -9.336 1.727 28.557 1.00 87.69 812 ALA A N 1
ATOM 6619 C CA . ALA A 1 812 ? -10.336 0.684 28.777 1.00 87.69 812 ALA A CA 1
ATOM 6620 C C . ALA A 1 812 ? -9.734 -0.725 28.742 1.00 87.69 812 ALA A C 1
ATOM 6622 O O . ALA A 1 812 ? -10.021 -1.541 29.620 1.00 87.69 812 ALA A O 1
ATOM 6623 N N . ARG A 1 813 ? -8.837 -0.985 27.782 1.00 84.81 813 ARG A N 1
ATOM 6624 C CA . ARG A 1 813 ? -8.084 -2.247 27.707 1.00 84.81 813 ARG A CA 1
ATOM 6625 C C . ARG A 1 813 ? -7.186 -2.430 28.931 1.00 84.81 813 ARG A C 1
ATOM 6627 O O . ARG A 1 813 ? -7.192 -3.487 29.550 1.00 84.81 813 ARG A O 1
ATOM 6634 N N . ASN A 1 814 ? -6.468 -1.381 29.336 1.00 87.62 814 ASN A N 1
ATOM 6635 C CA . ASN A 1 814 ? -5.551 -1.430 30.478 1.00 87.62 814 ASN A CA 1
ATOM 6636 C C . ASN A 1 814 ? -6.261 -1.618 31.835 1.00 87.62 814 ASN A C 1
ATOM 6638 O O . ASN A 1 814 ? -5.713 -2.236 32.743 1.00 87.62 814 ASN A O 1
ATOM 6642 N N . SER A 1 815 ? -7.483 -1.100 31.981 1.00 83.19 815 SER A N 1
ATOM 6643 C CA . SER A 1 815 ? -8.269 -1.180 33.224 1.00 83.19 815 SER A CA 1
ATOM 6644 C C . SER A 1 815 ? -9.120 -2.448 33.357 1.00 83.19 815 SER A C 1
ATOM 6646 O O . SER A 1 815 ? -9.802 -2.606 34.366 1.00 83.19 815 SER A O 1
ATOM 6648 N N . GLY A 1 816 ? -9.083 -3.354 32.375 1.00 73.12 816 GLY A N 1
ATOM 6649 C CA . GLY A 1 816 ? -9.818 -4.623 32.414 1.00 73.12 816 GLY A CA 1
ATOM 6650 C C . GLY A 1 816 ? -11.301 -4.528 32.038 1.00 73.12 816 GLY A C 1
ATOM 6651 O O . GLY A 1 816 ? -11.977 -5.550 32.011 1.00 73.12 816 GLY A O 1
ATOM 6652 N N . TYR A 1 817 ? -11.810 -3.340 31.684 1.00 70.44 817 TYR A N 1
ATOM 6653 C CA . TYR A 1 817 ? -13.192 -3.170 31.210 1.00 70.44 817 TYR A CA 1
ATOM 6654 C C . TYR A 1 817 ? -13.417 -3.738 29.798 1.00 70.44 817 TYR A C 1
ATOM 6656 O O . TYR A 1 817 ? -14.560 -3.967 29.402 1.00 70.44 817 TYR A O 1
ATOM 6664 N N . GLY A 1 818 ? -12.345 -3.961 29.030 1.00 62.94 818 GLY A N 1
ATOM 6665 C CA . GLY A 1 818 ? -12.375 -4.575 27.697 1.00 62.94 818 GLY A CA 1
ATOM 6666 C C . GLY A 1 818 ? -12.873 -3.654 26.576 1.00 62.94 818 GLY A C 1
ATOM 6667 O O . GLY A 1 818 ? -12.353 -3.734 25.469 1.00 62.94 818 GLY A O 1
ATOM 6668 N N . ASP A 1 819 ? -13.802 -2.737 26.867 1.00 72.44 819 ASP A N 1
ATOM 6669 C CA . ASP A 1 819 ? -14.317 -1.734 25.926 1.00 72.44 819 ASP A CA 1
ATOM 6670 C C . ASP A 1 819 ? -14.479 -0.340 26.565 1.00 72.44 819 ASP A C 1
ATOM 6672 O O . ASP A 1 819 ? -14.759 -0.198 27.763 1.00 72.44 819 ASP A O 1
ATOM 6676 N N . VAL A 1 820 ? -14.321 0.705 25.741 1.00 77.12 820 VAL A N 1
ATOM 6677 C CA . VAL A 1 820 ? -14.433 2.125 26.129 1.00 77.12 820 VAL A CA 1
ATOM 6678 C C . VAL A 1 820 ? -15.760 2.436 26.781 1.00 77.12 820 VAL A C 1
ATOM 6680 O O . VAL A 1 820 ? -15.824 3.260 27.691 1.00 77.12 820 VAL A O 1
ATOM 6683 N N . THR A 1 821 ? -16.828 1.810 26.319 1.00 72.19 821 THR A N 1
ATOM 6684 C CA . THR A 1 821 ? -18.177 2.125 26.752 1.00 72.19 821 THR A CA 1
ATOM 6685 C C . THR A 1 821 ? -18.434 1.603 28.155 1.00 72.19 821 THR A C 1
ATOM 6687 O O . THR A 1 821 ? -18.958 2.360 28.964 1.00 72.19 821 THR A O 1
ATOM 6690 N N . ARG A 1 822 ? -17.983 0.387 28.505 1.00 76.88 822 ARG A N 1
ATOM 6691 C CA . ARG A 1 822 ? -18.067 -0.130 29.888 1.00 76.88 822 ARG A CA 1
ATOM 6692 C C . ARG A 1 822 ? -17.258 0.723 30.859 1.00 76.88 822 ARG A C 1
ATOM 6694 O O . ARG A 1 822 ? -17.764 1.097 31.917 1.00 76.88 822 ARG A O 1
ATOM 6701 N N . LEU A 1 823 ? -16.040 1.101 30.458 1.00 83.44 823 LEU A N 1
ATOM 6702 C CA . LEU A 1 823 ? -15.244 2.075 31.203 1.00 83.44 823 LEU A CA 1
ATOM 6703 C C . LEU A 1 823 ? -16.038 3.378 31.382 1.00 83.44 823 LEU A C 1
ATOM 6705 O O . LEU A 1 823 ? -16.183 3.874 32.494 1.00 83.44 823 LEU A O 1
ATOM 6709 N N . THR A 1 824 ? -16.591 3.907 30.291 1.00 82.69 824 THR A N 1
ATOM 6710 C CA . THR A 1 824 ? -17.368 5.149 30.288 1.00 82.69 824 THR A CA 1
ATOM 6711 C C . THR A 1 824 ? -18.587 5.048 31.199 1.00 82.69 824 THR A C 1
ATOM 6713 O O . THR A 1 824 ? -18.828 5.984 31.945 1.00 82.69 824 THR A O 1
ATOM 6716 N N . TRP A 1 825 ? -19.319 3.931 31.216 1.00 80.31 825 TRP A N 1
ATOM 6717 C CA . TRP A 1 825 ? -20.460 3.727 32.112 1.00 80.31 825 TRP A CA 1
ATOM 6718 C C . TRP A 1 825 ? -20.051 3.754 33.569 1.00 80.31 825 TRP A C 1
ATOM 6720 O O . TRP A 1 825 ? -20.703 4.431 34.359 1.00 80.31 825 TRP A O 1
ATOM 6730 N N . SER A 1 826 ? -18.979 3.046 33.926 1.00 81.75 826 SER A N 1
ATOM 6731 C CA . SER A 1 826 ? -18.476 3.047 35.298 1.00 81.75 826 SER A CA 1
ATOM 6732 C C . SER A 1 826 ? -18.082 4.465 35.715 1.00 81.75 826 SER A C 1
ATOM 6734 O O . SER A 1 826 ? -18.565 4.978 36.724 1.00 81.75 826 SER A O 1
ATOM 6736 N N . MET A 1 827 ? -17.315 5.163 34.869 1.00 87.19 827 MET A N 1
ATOM 6737 C CA . MET A 1 827 ? -16.882 6.533 35.148 1.00 87.19 827 MET A CA 1
ATOM 6738 C C . MET A 1 827 ? -18.055 7.516 35.197 1.00 87.19 827 MET A C 1
ATOM 6740 O O . MET A 1 827 ? -18.124 8.351 36.089 1.00 87.19 827 MET A O 1
ATOM 6744 N N . GLU A 1 828 ? -19.010 7.428 34.274 1.00 83.69 828 GLU A N 1
ATOM 6745 C CA . GLU A 1 828 ? -20.210 8.266 34.280 1.00 83.69 828 GLU A CA 1
ATOM 6746 C C . GLU A 1 828 ? -21.111 7.968 35.475 1.00 83.69 828 GLU A C 1
ATOM 6748 O O . GLU A 1 828 ? -21.731 8.896 35.985 1.00 83.69 828 GLU A O 1
ATOM 6753 N N . THR A 1 829 ? -21.147 6.721 35.952 1.00 84.31 829 THR A N 1
ATOM 6754 C CA . THR A 1 829 ? -21.905 6.338 37.148 1.00 84.31 829 THR A CA 1
ATOM 6755 C C . THR A 1 829 ? -21.322 6.992 38.397 1.00 84.31 829 THR A C 1
ATOM 6757 O O . THR A 1 829 ? -22.065 7.572 39.185 1.00 84.31 829 THR A O 1
ATOM 6760 N N . GLU A 1 830 ? -19.994 7.017 38.530 1.00 83.44 830 GLU A N 1
ATOM 6761 C CA . GLU A 1 830 ? -19.320 7.769 39.598 1.00 83.44 830 GLU A CA 1
ATOM 6762 C C . GLU A 1 830 ? -19.598 9.285 39.504 1.00 83.44 830 GLU A C 1
ATOM 6764 O O . GLU A 1 830 ? -19.729 9.967 40.523 1.00 83.44 830 GLU A O 1
ATOM 6769 N N . LEU A 1 831 ? -19.769 9.814 38.284 1.00 83.25 831 LEU A N 1
ATOM 6770 C CA . LEU A 1 831 ? -20.049 11.233 38.019 1.00 83.25 831 LEU A CA 1
ATOM 6771 C C . LEU A 1 831 ? -21.534 11.623 38.137 1.00 83.25 831 LEU A C 1
ATOM 6773 O O . LEU A 1 831 ? -21.851 12.809 38.066 1.00 83.25 831 LEU A O 1
ATOM 6777 N N . ILE A 1 832 ? -22.466 10.685 38.345 1.00 82.12 832 ILE A N 1
ATOM 6778 C CA . ILE A 1 832 ? -23.906 11.001 38.471 1.00 82.12 832 ILE A CA 1
ATOM 6779 C C . ILE A 1 832 ? -24.187 11.974 39.607 1.00 82.12 832 ILE A C 1
ATOM 6781 O O . ILE A 1 832 ? -25.076 12.816 39.483 1.00 82.12 832 ILE A O 1
ATOM 6785 N N . LYS A 1 833 ? -23.417 11.897 40.697 1.00 78.00 833 LYS A N 1
ATOM 6786 C CA . LYS A 1 833 ? -23.562 12.812 41.836 1.00 78.00 833 LYS A CA 1
ATOM 6787 C C . LYS A 1 833 ? -23.410 14.276 41.415 1.00 78.00 833 LYS A C 1
ATOM 6789 O O . LYS A 1 833 ? -24.084 15.135 41.972 1.00 78.00 833 LYS A O 1
ATOM 6794 N N . GLU A 1 834 ? -22.590 14.548 40.401 1.00 82.62 834 GLU A N 1
ATOM 6795 C CA . GLU A 1 834 ? -22.401 15.886 39.830 1.00 82.62 834 GLU A CA 1
ATOM 6796 C C . GLU A 1 834 ? -23.592 16.327 38.956 1.00 82.62 834 GLU A C 1
ATOM 6798 O O . GLU A 1 834 ? -23.801 17.521 38.757 1.00 82.62 834 GLU A O 1
ATOM 6803 N N . LEU A 1 835 ? -24.396 15.381 38.451 1.00 84.31 835 LEU A N 1
ATOM 6804 C CA . LEU A 1 835 ? -25.558 15.633 37.589 1.00 84.31 835 LEU A CA 1
ATOM 6805 C C . LEU A 1 835 ? -26.876 15.790 38.362 1.00 84.31 835 LEU A C 1
ATOM 6807 O O . LEU A 1 835 ? -27.836 16.326 37.806 1.00 84.31 835 LEU A O 1
ATOM 6811 N N . LEU A 1 836 ? -26.926 15.375 39.635 1.00 83.50 836 LEU A N 1
ATOM 6812 C CA . LEU A 1 836 ? -28.114 15.471 40.497 1.00 83.50 836 LEU A CA 1
ATOM 6813 C C . LEU A 1 836 ? -28.813 16.849 40.466 1.00 83.50 836 LEU A C 1
ATOM 6815 O O . LEU A 1 836 ? -30.040 16.865 40.368 1.00 83.50 836 LEU A O 1
ATOM 6819 N N . PRO A 1 837 ? -28.107 18.003 40.464 1.00 87.06 837 PRO A N 1
ATOM 6820 C CA . PRO A 1 837 ? -28.753 19.321 40.430 1.00 87.06 837 PRO A CA 1
ATOM 6821 C C . PRO A 1 837 ? -29.561 19.632 39.158 1.00 87.06 837 PRO A C 1
ATOM 6823 O O . PRO A 1 837 ? -30.285 20.625 39.134 1.00 87.06 837 PRO A O 1
ATOM 6826 N N . TYR A 1 838 ? -29.412 18.839 38.094 1.00 89.62 838 TYR A N 1
ATOM 6827 C CA . TYR A 1 838 ? -30.121 19.009 36.819 1.00 89.62 838 TYR A CA 1
ATOM 6828 C C . TYR A 1 838 ? -31.281 18.015 36.644 1.00 89.62 838 TYR A C 1
ATOM 6830 O O . TYR A 1 838 ? -32.082 18.167 35.720 1.00 89.62 838 TYR A O 1
ATOM 6838 N N . LEU A 1 839 ? -31.364 16.999 37.512 1.00 88.69 839 LEU A N 1
ATOM 6839 C CA . LEU A 1 839 ? -32.434 15.993 37.529 1.00 88.69 839 LEU A CA 1
ATOM 6840 C C . LEU A 1 839 ? -33.603 16.389 38.445 1.00 88.69 839 LEU A C 1
ATOM 6842 O O . LEU A 1 839 ? -34.657 15.759 38.409 1.00 88.69 839 LEU A O 1
ATOM 6846 N N . SER A 1 840 ? -33.420 17.438 39.247 1.00 88.69 840 SER A N 1
ATOM 6847 C CA . SER A 1 840 ? -34.440 18.001 40.134 1.00 88.69 840 SER A CA 1
ATOM 6848 C C . SER A 1 840 ? -35.004 19.305 39.557 1.00 88.69 840 SER A C 1
ATOM 6850 O O . SER A 1 840 ? -34.233 20.066 38.964 1.00 88.69 840 SER A O 1
ATOM 6852 N N . PRO A 1 841 ? -36.305 19.605 39.749 1.00 90.75 841 PRO A N 1
ATOM 6853 C CA . PRO A 1 841 ? -36.911 20.863 39.312 1.00 90.75 841 PRO A CA 1
ATOM 6854 C C . PRO A 1 841 ? -36.141 22.088 39.816 1.00 90.75 841 PRO A C 1
ATOM 6856 O O . PRO A 1 841 ? -35.871 22.212 41.012 1.00 90.75 841 PRO A O 1
ATOM 6859 N N . LYS A 1 842 ? -35.808 23.007 38.903 1.00 91.12 842 LYS A N 1
ATOM 6860 C CA . LYS A 1 842 ? -35.251 24.321 39.235 1.00 91.12 842 LYS A CA 1
ATOM 6861 C C . LYS A 1 842 ? -36.106 25.421 38.626 1.00 91.12 842 LYS A C 1
ATOM 6863 O O . LYS A 1 842 ? -36.330 25.432 37.419 1.00 91.12 842 LYS A O 1
ATOM 6868 N N . GLU A 1 843 ? -36.547 26.361 39.450 1.00 89.31 843 GLU A N 1
ATOM 6869 C CA . GLU A 1 843 ? -37.356 27.491 38.999 1.00 89.31 843 GLU A CA 1
ATOM 6870 C C . GLU A 1 843 ? -36.485 28.593 38.373 1.00 89.31 843 GLU A C 1
ATOM 6872 O O . GLU A 1 843 ? -35.493 29.033 38.961 1.00 89.31 843 GLU A O 1
ATOM 6877 N N . ILE A 1 844 ? -36.853 29.034 37.164 1.00 87.88 844 ILE A N 1
ATOM 6878 C CA . ILE A 1 844 ? -36.257 30.176 36.458 1.00 87.88 844 ILE A CA 1
ATOM 6879 C C . ILE A 1 844 ? -37.389 30.982 35.813 1.00 87.88 844 ILE A C 1
ATOM 6881 O O . ILE A 1 844 ? -38.129 30.460 34.981 1.00 87.88 844 ILE A O 1
ATOM 6885 N N . ASP A 1 845 ? -37.528 32.257 36.189 1.00 82.06 845 ASP A N 1
ATOM 6886 C CA . ASP A 1 845 ? -38.559 33.178 35.679 1.00 82.06 845 ASP A CA 1
ATOM 6887 C C . ASP A 1 845 ? -40.001 32.609 35.723 1.00 82.06 845 ASP A C 1
ATOM 6889 O O . ASP A 1 845 ? -40.786 32.792 34.786 1.00 82.06 845 ASP A O 1
ATOM 6893 N N . GLY A 1 846 ? -40.357 31.898 36.802 1.00 82.44 846 GLY A N 1
ATOM 6894 C CA . GLY A 1 846 ? -41.681 31.284 36.988 1.00 82.44 846 GLY A CA 1
ATOM 6895 C C . GLY A 1 846 ? -41.928 30.024 36.148 1.00 82.44 846 GLY A C 1
ATOM 6896 O O . GLY A 1 846 ? -43.080 29.645 35.934 1.00 82.44 846 GLY A O 1
ATOM 6897 N N . VAL A 1 847 ? -40.869 29.398 35.620 1.00 88.69 847 VAL A N 1
ATOM 6898 C CA . VAL A 1 847 ? -40.914 28.102 34.927 1.00 88.69 847 VAL A CA 1
ATOM 6899 C C . VAL A 1 847 ? -39.934 27.145 35.595 1.00 88.69 847 VAL A C 1
ATOM 6901 O O . VAL A 1 847 ? -38.738 27.422 35.673 1.00 88.69 847 VAL A O 1
ATOM 6904 N N . GLU A 1 848 ? -40.425 26.000 36.047 1.00 92.38 848 GLU A N 1
ATOM 6905 C CA . GLU A 1 848 ? -39.587 24.912 36.538 1.00 92.38 848 GLU A CA 1
ATOM 6906 C C . GLU A 1 848 ? -39.013 24.134 35.358 1.00 92.38 848 GLU A C 1
ATOM 6908 O O . GLU A 1 848 ? -39.755 23.674 34.489 1.00 92.38 848 GLU A O 1
ATOM 6913 N N . VAL A 1 849 ? -37.691 23.976 35.322 1.00 92.25 849 VAL A N 1
ATOM 6914 C CA . VAL A 1 849 ? -36.979 23.246 34.267 1.00 92.25 849 VAL A CA 1
ATOM 6915 C C . VAL A 1 849 ? -36.043 22.204 34.861 1.00 92.25 849 VAL A C 1
ATOM 6917 O O . VAL A 1 849 ? -35.320 22.487 35.815 1.00 92.25 849 VAL A O 1
ATOM 6920 N N . TYR A 1 850 ? -36.061 20.993 34.305 1.00 93.75 850 TYR A N 1
ATOM 6921 C CA . TYR A 1 850 ? -35.182 19.888 34.700 1.00 93.75 850 TYR A CA 1
ATOM 6922 C C . TYR A 1 850 ? -35.124 18.810 33.611 1.00 93.75 850 TYR A C 1
ATOM 6924 O O . TYR A 1 850 ? -35.918 18.819 32.668 1.00 93.75 850 TYR A O 1
ATOM 6932 N N . VAL A 1 851 ? -34.175 17.879 33.725 1.00 92.94 851 VAL A N 1
ATOM 6933 C CA . VAL A 1 851 ? -34.120 16.682 32.879 1.00 92.94 851 VAL A CA 1
ATOM 6934 C C . VAL A 1 851 ? -34.784 15.523 33.614 1.00 92.94 851 VAL A C 1
ATOM 6936 O O . VAL A 1 851 ? -34.289 15.074 34.644 1.00 92.94 851 VAL A O 1
ATOM 6939 N N . GLN A 1 852 ? -35.885 15.013 33.072 1.00 93.19 852 GLN A N 1
ATOM 6940 C CA . GLN A 1 852 ? -36.525 13.796 33.557 1.00 93.19 852 GLN A CA 1
ATOM 6941 C C . GLN A 1 852 ? -35.953 12.585 32.818 1.00 93.19 852 GLN A C 1
ATOM 6943 O O . GLN A 1 852 ? -35.735 12.647 31.610 1.00 93.19 852 GLN A O 1
ATOM 6948 N N . ILE A 1 853 ? -35.738 11.478 33.528 1.00 91.62 853 ILE A N 1
ATOM 6949 C CA . ILE A 1 853 ? -35.416 10.181 32.926 1.00 91.62 853 ILE A CA 1
ATOM 6950 C C . ILE A 1 853 ? -36.610 9.256 33.155 1.00 91.62 853 ILE A C 1
ATOM 6952 O O . ILE A 1 853 ? -37.075 9.121 34.287 1.00 91.62 853 ILE A O 1
ATOM 6956 N N . ASN A 1 854 ? -37.147 8.678 32.082 1.00 89.31 854 ASN A N 1
ATOM 6957 C CA . ASN A 1 854 ? -38.322 7.814 32.155 1.00 89.31 854 ASN A CA 1
ATOM 6958 C C . ASN A 1 854 ? -37.961 6.363 32.537 1.00 89.31 854 ASN A C 1
ATOM 6960 O O . ASN A 1 854 ? -36.795 6.003 32.690 1.00 89.31 854 ASN A O 1
ATOM 6964 N N . GLU A 1 855 ? -38.973 5.501 32.647 1.00 85.81 855 GLU A N 1
ATOM 6965 C CA . GLU A 1 855 ? -38.810 4.089 33.020 1.00 85.81 855 GLU A CA 1
ATOM 6966 C C . GLU A 1 855 ? -38.048 3.221 32.004 1.00 85.81 855 GLU A C 1
ATOM 6968 O O . GLU A 1 855 ? -37.664 2.097 32.337 1.00 85.81 855 GLU A O 1
ATOM 6973 N N . GLU A 1 856 ? -37.820 3.722 30.789 1.00 85.62 856 GLU A N 1
ATOM 6974 C CA . GLU A 1 856 ? -36.989 3.083 29.762 1.00 85.62 856 GLU A CA 1
ATOM 6975 C C . GLU A 1 856 ? -35.546 3.625 29.776 1.00 85.62 856 GLU A C 1
ATOM 6977 O O . GLU A 1 856 ? -34.711 3.134 29.025 1.00 85.62 856 GLU A O 1
ATOM 6982 N N . GLY A 1 857 ? -35.232 4.634 30.599 1.00 87.50 857 GLY A N 1
ATOM 6983 C CA . GLY A 1 857 ? -33.918 5.286 30.638 1.00 87.50 857 GLY A CA 1
ATOM 6984 C C . GLY A 1 857 ? -33.746 6.428 29.628 1.00 87.50 857 GLY A C 1
ATOM 6985 O O . GLY A 1 857 ? -32.643 6.957 29.485 1.00 87.50 857 GLY A O 1
ATOM 6986 N N . LYS A 1 858 ? -34.808 6.846 28.924 1.00 89.56 858 LYS A N 1
ATOM 6987 C CA . LYS A 1 858 ? -34.762 7.995 28.003 1.00 89.56 858 LYS A CA 1
ATOM 6988 C C . LYS A 1 858 ? -34.853 9.298 28.784 1.00 89.56 858 LYS A C 1
ATOM 6990 O O . LYS A 1 858 ? -35.718 9.448 29.645 1.00 89.56 858 LYS A O 1
ATOM 6995 N N . SER A 1 859 ? -33.979 10.246 28.455 1.00 92.50 859 SER A N 1
ATOM 6996 C CA . SER A 1 859 ? -34.008 11.587 29.031 1.00 92.50 859 SER A CA 1
ATOM 6997 C C . SER A 1 859 ? -34.894 12.528 28.210 1.00 92.50 859 SER A C 1
ATOM 6999 O O . SER A 1 859 ? -34.873 12.491 26.980 1.00 92.50 859 SER A O 1
ATOM 7001 N N . GLU A 1 860 ? -35.627 13.412 28.880 1.00 91.88 860 GLU A N 1
ATOM 7002 C CA . GLU A 1 860 ? -36.431 14.485 28.286 1.00 91.88 860 GLU A CA 1
ATOM 7003 C C . GLU A 1 860 ? -36.293 15.760 29.123 1.00 91.88 860 GLU A C 1
ATOM 7005 O O . GLU A 1 860 ? -36.184 15.703 30.346 1.00 91.88 860 GLU A O 1
ATOM 7010 N N . ILE A 1 861 ? -36.289 16.926 28.475 1.00 92.19 861 ILE A N 1
ATOM 7011 C CA . ILE A 1 861 ? -36.328 18.207 29.191 1.00 92.19 861 ILE A CA 1
ATOM 7012 C C . ILE A 1 861 ? -37.787 18.516 29.517 1.00 92.19 861 ILE A C 1
ATOM 7014 O O . ILE A 1 861 ? -38.604 18.655 28.606 1.00 92.19 861 ILE A O 1
ATOM 7018 N N . LYS A 1 862 ? -38.099 18.653 30.806 1.00 92.44 862 LYS A N 1
ATOM 7019 C CA . LYS A 1 862 ? -39.414 19.075 31.286 1.00 92.44 862 LYS A CA 1
ATOM 7020 C C . LYS A 1 862 ? -39.399 20.562 31.607 1.00 92.44 862 LYS A C 1
ATOM 7022 O O . LYS A 1 862 ? -38.454 21.061 32.215 1.00 92.44 862 LYS A O 1
ATOM 7027 N N . GLN A 1 863 ? -40.461 21.251 31.188 1.00 91.62 863 GLN A N 1
ATOM 7028 C CA . GLN A 1 863 ? -40.721 22.650 31.521 1.00 91.62 863 GLN A CA 1
ATOM 7029 C C . GLN A 1 863 ? -42.156 22.813 32.034 1.00 91.62 863 GLN A C 1
ATOM 7031 O O . GLN A 1 863 ? -43.114 22.582 31.295 1.00 91.62 863 GLN A O 1
ATOM 7036 N N . ILE A 1 864 ? -42.303 23.204 33.298 1.00 90.06 864 ILE A N 1
ATOM 7037 C CA . ILE A 1 864 ? -43.593 23.315 33.986 1.00 90.06 864 ILE A CA 1
ATOM 7038 C C . ILE A 1 864 ? -43.823 24.774 34.372 1.00 90.06 864 ILE A C 1
ATOM 7040 O O . ILE A 1 864 ? -42.953 25.417 34.952 1.00 90.06 864 ILE A O 1
ATOM 7044 N N . LYS A 1 865 ? -45.003 25.304 34.051 1.00 89.19 865 LYS A N 1
ATOM 7045 C CA . LYS A 1 865 ? -45.443 26.641 34.461 1.00 89.19 865 LYS A CA 1
ATOM 7046 C C . LYS A 1 865 ? -46.844 26.549 35.051 1.00 89.19 865 LYS A C 1
ATOM 7048 O O . LYS A 1 865 ? -47.722 25.960 34.424 1.00 89.19 865 LYS A O 1
ATOM 7053 N N . ASP A 1 866 ? -47.050 27.112 36.240 1.00 83.19 866 ASP A N 1
ATOM 7054 C CA . ASP A 1 866 ? -48.340 27.088 36.951 1.00 83.19 866 ASP A CA 1
ATOM 7055 C C . ASP A 1 866 ? -48.937 25.663 37.063 1.00 83.19 866 ASP A C 1
ATOM 7057 O O . ASP A 1 866 ? -50.138 25.447 36.891 1.00 83.19 866 ASP A O 1
ATOM 7061 N N . GLY A 1 867 ? -48.078 24.656 37.270 1.00 81.62 867 GLY A N 1
ATOM 7062 C CA . GLY A 1 867 ? -48.469 23.244 37.356 1.00 81.62 867 GLY A CA 1
ATOM 7063 C C . GLY A 1 867 ? -48.811 22.558 36.023 1.00 81.62 867 GLY A C 1
ATOM 7064 O O . GLY A 1 867 ? -49.225 21.400 36.038 1.00 81.62 867 GLY A O 1
ATOM 7065 N N . LYS A 1 868 ? -48.643 23.221 34.867 1.00 85.94 868 LYS A N 1
ATOM 7066 C CA . LYS A 1 868 ? -48.868 22.637 33.530 1.00 85.94 868 LYS A CA 1
ATOM 7067 C C . LYS A 1 868 ? -47.568 22.480 32.738 1.00 85.94 868 LYS A C 1
ATOM 7069 O O . LYS A 1 868 ? -46.760 23.405 32.670 1.00 85.94 868 LYS A O 1
ATOM 7074 N N . GLU A 1 869 ? -47.396 21.323 32.097 1.00 88.75 869 GLU A N 1
ATOM 7075 C CA . GLU A 1 869 ? -46.280 21.060 31.180 1.00 88.75 869 GLU A CA 1
ATOM 7076 C C . GLU A 1 869 ? -46.437 21.868 29.879 1.00 88.75 869 GLU A C 1
ATOM 7078 O O . GLU A 1 869 ? -47.509 21.901 29.272 1.00 88.75 869 GLU A O 1
ATOM 7083 N N . LEU A 1 870 ? -45.365 22.539 29.450 1.00 86.62 870 LEU A N 1
ATOM 7084 C CA . LEU A 1 870 ? -45.347 23.340 28.226 1.00 86.62 870 LEU A CA 1
ATOM 7085 C C . LEU A 1 870 ? -44.787 22.543 27.039 1.00 86.62 870 LEU A C 1
ATOM 7087 O O . LEU A 1 870 ? -43.667 22.033 27.093 1.00 86.62 870 LEU A O 1
ATOM 7091 N N . ASN A 1 871 ? -45.491 22.578 25.902 1.00 80.69 871 ASN A N 1
ATOM 7092 C CA . ASN A 1 871 ? -45.052 21.944 24.645 1.00 80.69 871 ASN A CA 1
ATOM 7093 C C . ASN A 1 871 ? -43.737 22.516 24.082 1.00 80.69 871 ASN A C 1
ATOM 7095 O O . ASN A 1 871 ? -43.095 21.888 23.244 1.00 80.69 871 ASN A O 1
ATOM 7099 N N . SER A 1 872 ? -43.338 23.729 24.481 1.00 81.19 872 SER A N 1
ATOM 7100 C CA . SER A 1 872 ? -42.065 24.319 24.062 1.00 81.19 872 SER A CA 1
ATOM 7101 C C . SER A 1 872 ? -41.513 25.299 25.095 1.00 81.19 872 SER A C 1
ATOM 7103 O O . SER A 1 872 ? -42.256 25.934 25.844 1.00 81.19 872 SER A O 1
ATOM 7105 N N . MET A 1 873 ? -40.188 25.432 25.116 1.00 84.12 873 MET A N 1
ATOM 7106 C CA . MET A 1 873 ? -39.477 26.312 26.040 1.00 84.12 873 MET A CA 1
ATOM 7107 C C . MET A 1 873 ? -39.676 27.799 25.677 1.00 84.12 873 MET A C 1
ATOM 7109 O O . MET A 1 873 ? -39.437 28.167 24.517 1.00 84.12 873 MET A O 1
ATOM 7113 N N . PRO A 1 874 ? -40.047 28.677 26.632 1.00 84.50 874 PRO A N 1
ATOM 7114 C CA . PRO A 1 874 ? -40.240 30.106 26.376 1.00 84.50 874 PRO A CA 1
ATOM 7115 C C . PRO A 1 874 ? -39.005 30.793 25.776 1.00 84.50 874 PRO A C 1
ATOM 7117 O O . PRO A 1 874 ? -37.870 30.533 26.176 1.00 84.50 874 PRO A O 1
ATOM 7120 N N . ALA A 1 875 ? -39.219 31.727 24.843 1.00 81.19 875 ALA A N 1
ATOM 7121 C CA . ALA A 1 875 ? -38.138 32.368 24.085 1.00 81.19 875 ALA A CA 1
ATOM 7122 C C . ALA A 1 875 ? -37.102 33.101 24.962 1.00 81.19 875 ALA A C 1
ATOM 7124 O O . ALA A 1 875 ? -35.915 33.067 24.643 1.00 81.19 875 ALA A O 1
ATOM 7125 N N . LYS A 1 876 ? -37.532 33.708 26.080 1.00 80.31 876 LYS A N 1
ATOM 7126 C CA . LYS A 1 876 ? -36.638 34.371 27.050 1.00 80.31 876 LYS A CA 1
ATOM 7127 C C . LYS A 1 876 ? -35.694 33.390 27.758 1.00 80.31 876 LYS A C 1
ATOM 7129 O O . LYS A 1 876 ? -34.533 33.719 27.967 1.00 80.31 876 LYS A O 1
ATOM 7134 N N . LEU A 1 877 ? -36.160 32.174 28.049 1.00 82.44 877 LEU A N 1
ATOM 7135 C CA . LEU A 1 877 ? -35.392 31.153 28.770 1.00 82.44 877 LEU A CA 1
ATOM 7136 C C . LEU A 1 877 ? -34.400 30.408 27.871 1.00 82.44 877 LEU A C 1
ATOM 7138 O O . LEU A 1 877 ? -33.363 29.959 28.347 1.00 82.44 877 LEU A O 1
ATOM 7142 N N . LYS A 1 878 ? -34.655 30.324 26.557 1.00 81.75 878 LYS A N 1
ATOM 7143 C CA . LYS A 1 878 ? -33.801 29.573 25.614 1.00 81.75 878 LYS A CA 1
ATOM 7144 C C . LYS A 1 878 ? -32.319 29.972 25.629 1.00 81.75 878 LYS A C 1
ATOM 7146 O O . LYS A 1 878 ? -31.509 29.132 25.247 1.00 81.75 878 LYS A O 1
ATOM 7151 N N . LYS A 1 879 ? -31.993 31.216 26.017 1.00 82.25 879 LYS A N 1
ATOM 7152 C CA . LYS A 1 879 ? -30.627 31.775 26.084 1.00 82.25 879 LYS A CA 1
ATOM 7153 C C . LYS A 1 879 ? -30.053 31.857 27.509 1.00 82.25 879 LYS A C 1
ATOM 7155 O O . LYS A 1 879 ? -28.964 32.395 27.686 1.00 82.25 879 LYS A O 1
ATOM 7160 N N . HIS A 1 880 ? -30.769 31.380 28.526 1.00 87.94 880 HIS A N 1
ATOM 7161 C CA . HIS A 1 880 ? -30.293 31.440 29.906 1.00 87.94 880 HIS A CA 1
ATOM 7162 C C . HIS A 1 880 ? -29.095 30.481 30.105 1.00 87.94 880 HIS A C 1
ATOM 7164 O O . HIS A 1 880 ? -29.186 29.332 29.669 1.00 87.94 880 HIS A O 1
ATOM 7170 N N . PRO A 1 881 ? -28.000 30.876 30.790 1.00 87.50 881 PRO A N 1
ATOM 7171 C CA . PRO A 1 881 ? -26.806 30.032 30.946 1.00 87.50 881 PRO A CA 1
ATOM 7172 C C . PRO A 1 881 ? -27.096 28.635 31.517 1.00 87.50 881 PRO A C 1
ATOM 7174 O O . PRO A 1 881 ? -26.634 27.634 30.979 1.00 87.50 881 PRO A O 1
ATOM 7177 N N . TYR A 1 882 ? -27.958 28.551 32.538 1.00 89.06 882 TYR A N 1
ATOM 7178 C CA . TYR A 1 882 ? -28.383 27.265 33.110 1.00 89.06 882 TYR A CA 1
ATOM 7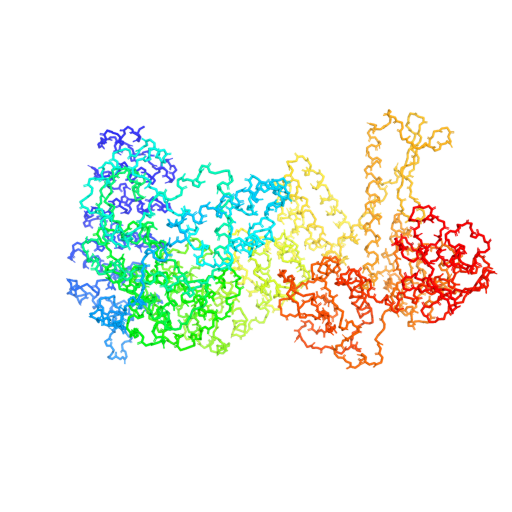179 C C . TYR A 1 882 ? -29.121 26.366 32.104 1.00 89.06 882 TYR A C 1
ATOM 7181 O O . TYR A 1 882 ? -29.014 25.150 32.181 1.00 89.06 882 TYR A O 1
ATOM 7189 N N . ILE A 1 883 ? -29.857 26.938 31.144 1.00 88.94 883 ILE A N 1
ATOM 7190 C CA . ILE A 1 883 ? -30.577 26.164 30.125 1.00 88.94 883 ILE A CA 1
ATOM 7191 C C . ILE A 1 883 ? -29.605 25.563 29.104 1.00 88.94 883 ILE A C 1
ATOM 7193 O O . ILE A 1 883 ? -29.833 24.450 28.636 1.00 88.94 883 ILE A O 1
ATOM 7197 N N . GLU A 1 884 ? -28.512 26.251 28.774 1.00 87.44 884 GLU A N 1
ATOM 7198 C CA . GLU A 1 884 ? -27.450 25.681 27.933 1.00 87.44 884 GLU A CA 1
ATOM 7199 C C . GLU A 1 884 ? -26.737 24.518 28.636 1.00 87.44 884 GLU A C 1
ATOM 7201 O O . GLU A 1 884 ? -26.521 23.467 28.028 1.00 87.44 884 GLU A O 1
ATOM 7206 N N . GLU A 1 885 ? -26.462 24.647 29.938 1.00 88.44 885 GLU A N 1
ATOM 7207 C CA . GLU A 1 885 ? -25.962 23.531 30.751 1.00 88.44 885 GLU A CA 1
ATOM 7208 C C . GLU A 1 885 ? -26.967 22.370 30.801 1.00 88.44 885 GLU A C 1
ATOM 7210 O O . GLU A 1 885 ? -26.592 21.223 30.562 1.00 88.44 885 GLU A O 1
ATOM 7215 N N . LEU A 1 886 ? -28.255 22.660 31.020 1.00 90.44 886 LEU A N 1
ATOM 7216 C CA . LEU A 1 886 ? -29.330 21.664 31.056 1.00 90.44 886 LEU A CA 1
ATOM 7217 C C . LEU A 1 886 ? -29.449 20.903 29.725 1.00 90.44 886 LEU A C 1
ATOM 7219 O O . LEU A 1 886 ? -29.552 19.676 29.719 1.00 90.44 886 LEU A O 1
ATOM 7223 N N . LYS A 1 887 ? -29.375 21.604 28.583 1.00 89.69 887 LYS A N 1
ATOM 7224 C CA . LYS A 1 887 ? -29.349 20.985 27.246 1.00 89.69 887 LYS A CA 1
ATOM 7225 C C . LYS A 1 887 ? -28.120 20.097 27.058 1.00 89.69 887 LYS A C 1
ATOM 7227 O O . LYS A 1 887 ? -28.241 19.020 26.473 1.00 89.69 887 LYS A O 1
ATOM 7232 N N . ALA A 1 888 ? -26.951 20.519 27.547 1.00 86.31 888 ALA A N 1
ATOM 7233 C CA . ALA A 1 888 ? -25.734 19.714 27.487 1.00 86.31 888 ALA A CA 1
ATOM 7234 C C . ALA A 1 888 ? -25.855 18.433 28.332 1.00 86.31 888 ALA A C 1
ATOM 7236 O O . ALA A 1 888 ? -25.458 17.364 27.866 1.00 86.31 888 ALA A O 1
ATOM 7237 N N . VAL A 1 889 ? -26.459 18.516 29.523 1.00 88.88 889 VAL A N 1
ATOM 7238 C CA . VAL A 1 889 ? -26.757 17.353 30.376 1.00 88.88 889 VAL A CA 1
ATOM 7239 C C . VAL A 1 889 ? -27.761 16.416 29.703 1.00 88.88 889 VAL A C 1
ATOM 7241 O O . VAL A 1 889 ? -27.489 15.222 29.592 1.00 88.88 889 VAL A O 1
ATOM 7244 N N . HIS A 1 890 ? -28.877 16.937 29.180 1.00 91.25 890 HIS A N 1
ATOM 7245 C CA . HIS A 1 890 ? -29.862 16.137 28.441 1.00 91.25 890 HIS A CA 1
ATOM 7246 C C . HIS A 1 890 ? -29.219 15.400 27.260 1.00 91.25 890 HIS A C 1
ATOM 7248 O O . HIS A 1 890 ? -29.401 14.189 27.124 1.00 91.25 890 HIS A O 1
ATOM 7254 N N . LYS A 1 891 ? -28.409 16.103 26.453 1.00 88.31 891 LYS A N 1
ATOM 7255 C CA . LYS A 1 891 ? -27.667 15.501 25.340 1.00 88.31 891 LYS A CA 1
ATOM 7256 C C . LYS A 1 891 ? -26.737 14.387 25.823 1.00 88.31 891 LYS A C 1
ATOM 7258 O O . LYS A 1 891 ? -26.779 13.298 25.265 1.00 88.31 891 LYS A O 1
ATOM 7263 N N . LYS A 1 892 ? -25.962 14.619 26.890 1.00 85.44 892 LYS A N 1
ATOM 7264 C CA . LYS A 1 892 ? -25.064 13.606 27.469 1.00 85.44 892 LYS A CA 1
ATOM 7265 C C . LYS A 1 892 ? -25.822 12.339 27.887 1.00 85.44 892 LYS A C 1
ATOM 7267 O O . LYS A 1 892 ? -25.393 11.242 27.548 1.00 85.44 892 LYS A O 1
ATOM 7272 N N . LEU A 1 893 ? -26.963 12.484 28.565 1.00 89.31 893 LEU A N 1
ATOM 7273 C CA . LEU A 1 893 ? -27.800 11.357 29.001 1.00 89.31 893 LEU A CA 1
ATOM 7274 C C . LEU A 1 893 ? -28.463 10.631 27.815 1.00 89.31 893 LEU A C 1
ATOM 7276 O O . LEU A 1 893 ? -28.551 9.406 27.810 1.00 89.31 893 LEU A O 1
ATOM 7280 N N . LYS A 1 894 ? -28.884 11.366 26.777 1.00 89.62 894 LYS A N 1
ATOM 7281 C CA . LYS A 1 894 ? -29.449 10.790 25.543 1.00 89.62 894 LYS A CA 1
ATOM 7282 C C . LYS A 1 894 ? -28.405 9.999 24.743 1.00 89.62 894 LYS A C 1
ATOM 7284 O O . LYS A 1 894 ? -28.694 8.909 24.240 1.00 89.62 894 LYS A O 1
ATOM 7289 N N . ASP A 1 895 ? -27.187 10.527 24.649 1.00 84.19 895 ASP A N 1
ATOM 7290 C CA . ASP A 1 895 ? -26.054 9.861 24.003 1.00 84.19 895 ASP A CA 1
ATOM 7291 C C . ASP A 1 895 ? -25.604 8.630 24.816 1.00 84.19 895 ASP A C 1
ATOM 7293 O O . ASP A 1 895 ? -25.224 7.609 24.239 1.00 84.19 895 ASP A O 1
ATOM 7297 N N . GLN A 1 896 ? -25.683 8.688 26.154 1.00 86.19 896 GLN A N 1
ATOM 7298 C CA . GLN A 1 896 ? -25.478 7.532 27.033 1.00 86.19 896 GLN A CA 1
ATOM 7299 C C . GLN A 1 896 ? -26.518 6.442 26.749 1.00 86.19 896 GLN A C 1
ATOM 7301 O O . GLN A 1 896 ? -26.120 5.332 26.420 1.00 86.19 896 GLN A O 1
ATOM 7306 N N . TYR A 1 897 ? -27.818 6.764 26.746 1.00 89.00 897 TYR A N 1
ATOM 7307 C CA . TYR A 1 897 ? -28.897 5.817 26.425 1.00 89.00 897 TYR A CA 1
ATOM 7308 C C . TYR A 1 897 ? -28.665 5.089 25.091 1.00 89.00 897 TYR A C 1
ATOM 7310 O O . TYR A 1 897 ? -28.691 3.859 25.026 1.00 89.00 897 TYR A O 1
ATOM 7318 N N . THR A 1 898 ? -28.396 5.854 24.027 1.00 85.44 898 THR A N 1
ATOM 7319 C CA . THR A 1 898 ? -28.255 5.313 22.665 1.00 85.44 898 THR A CA 1
ATOM 7320 C C . THR A 1 898 ? -27.080 4.340 22.571 1.00 85.44 898 THR A C 1
ATOM 7322 O O . THR A 1 898 ? -27.241 3.234 22.057 1.00 85.44 898 THR A O 1
ATOM 7325 N N . ARG A 1 899 ? -25.913 4.724 23.112 1.00 85.00 899 ARG A N 1
ATOM 7326 C CA . ARG A 1 899 ? -24.724 3.856 23.149 1.00 85.00 899 ARG A CA 1
ATOM 7327 C C . ARG A 1 899 ? -24.934 2.650 24.059 1.00 85.00 899 ARG A C 1
ATOM 7329 O O . ARG A 1 899 ? -24.492 1.556 23.720 1.00 85.00 899 ARG A O 1
ATOM 7336 N N . SER A 1 900 ? -25.614 2.837 25.193 1.00 86.81 900 SER A N 1
ATOM 7337 C CA . SER A 1 900 ? -25.824 1.772 26.169 1.00 86.81 900 SER A CA 1
ATOM 7338 C C . SER A 1 900 ? -26.646 0.619 25.615 1.00 86.81 900 SER A C 1
ATOM 7340 O O . SER A 1 900 ? -26.302 -0.539 25.824 1.00 86.81 900 SER A O 1
ATOM 7342 N N . ARG A 1 901 ? -27.691 0.936 24.853 1.00 88.06 901 ARG A N 1
ATOM 7343 C CA . ARG A 1 901 ? -28.590 -0.045 24.242 1.00 88.06 901 ARG A CA 1
ATOM 7344 C C . ARG A 1 901 ? -27.869 -1.008 23.291 1.00 88.06 901 ARG A C 1
ATOM 7346 O O . ARG A 1 901 ? -27.973 -2.214 23.473 1.00 88.06 901 ARG A O 1
ATOM 7353 N N . VAL A 1 902 ? -27.096 -0.467 22.344 1.00 84.06 902 VAL A N 1
ATOM 7354 C CA . VAL A 1 902 ? -26.321 -1.250 21.358 1.00 84.06 902 VAL A CA 1
ATOM 7355 C C . VAL A 1 902 ? -25.292 -2.145 22.053 1.00 84.06 902 VAL A C 1
ATOM 7357 O O . VAL A 1 902 ? -25.124 -3.311 21.716 1.00 84.06 902 VAL A O 1
ATOM 7360 N N . MET A 1 903 ? -24.629 -1.613 23.077 1.00 82.25 903 MET A N 1
ATOM 7361 C 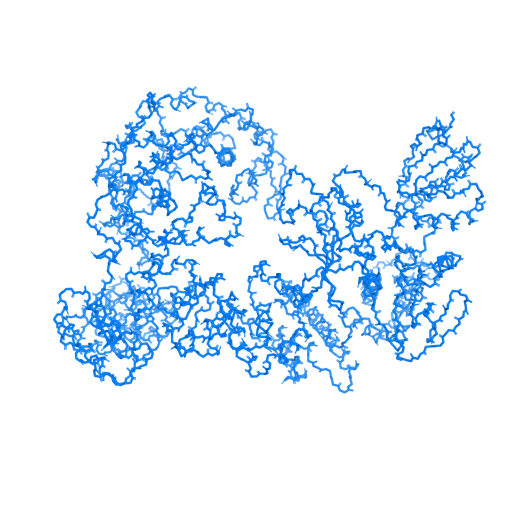CA . MET A 1 903 ? -23.618 -2.350 23.830 1.00 82.25 903 MET A CA 1
ATOM 7362 C C . MET A 1 903 ? -24.174 -3.514 24.642 1.00 82.25 903 MET A C 1
ATOM 7364 O O . MET A 1 903 ? -23.486 -4.519 24.782 1.00 82.25 903 MET A O 1
ATOM 7368 N N . LEU A 1 904 ? -25.385 -3.401 25.194 1.00 89.12 904 LEU A N 1
ATOM 7369 C CA . LEU A 1 904 ? -26.001 -4.512 25.923 1.00 89.12 904 LEU A CA 1
ATOM 7370 C C . LEU A 1 904 ? -26.385 -5.663 24.984 1.00 89.12 904 LEU A C 1
ATOM 7372 O O . LEU A 1 904 ? -26.230 -6.821 25.366 1.00 89.12 904 LEU A O 1
ATOM 7376 N N . GLU A 1 905 ? -26.816 -5.355 23.758 1.00 89.69 905 GLU A N 1
ATOM 7377 C CA . GLU A 1 905 ? -27.043 -6.368 22.721 1.00 89.69 905 GLU A CA 1
ATOM 7378 C C . GLU A 1 905 ? -25.731 -7.076 22.369 1.00 89.69 905 GLU A C 1
ATOM 7380 O O . GLU A 1 905 ? -25.634 -8.298 22.464 1.00 89.69 905 GLU A O 1
ATOM 7385 N N . GLN A 1 906 ? -24.676 -6.308 22.094 1.00 85.06 906 GLN A N 1
ATOM 7386 C CA . GLN A 1 906 ? -23.360 -6.872 21.804 1.00 85.06 906 GLN A CA 1
ATOM 7387 C C . GLN A 1 906 ? -22.782 -7.667 22.988 1.00 85.06 906 GLN A C 1
ATOM 7389 O O . GLN A 1 906 ? -22.141 -8.698 22.799 1.00 85.06 906 GLN A O 1
ATOM 7394 N N . ALA A 1 907 ? -23.031 -7.235 24.227 1.00 87.12 907 ALA A N 1
ATOM 7395 C CA . ALA A 1 907 ? -22.601 -7.952 25.424 1.00 87.12 907 ALA A CA 1
ATOM 7396 C C . ALA A 1 907 ? -23.264 -9.333 25.548 1.00 87.12 907 ALA A C 1
ATOM 7398 O O . ALA A 1 907 ? -22.621 -10.261 26.042 1.00 87.12 907 ALA A O 1
ATOM 7399 N N . MET A 1 908 ? -24.511 -9.481 25.093 1.00 92.38 908 MET A N 1
ATOM 7400 C CA . MET A 1 908 ? -25.176 -10.781 24.986 1.00 92.38 908 MET A CA 1
ATOM 7401 C C . MET A 1 908 ? -24.523 -11.646 23.897 1.00 92.38 908 MET A C 1
ATOM 7403 O O . MET A 1 908 ? -24.180 -12.792 24.183 1.00 92.38 908 MET A O 1
ATOM 7407 N N . GLU A 1 909 ? -24.307 -11.102 22.694 1.00 89.25 909 GLU A N 1
ATOM 7408 C CA . GLU A 1 909 ? -23.669 -11.818 21.572 1.00 89.25 909 GLU A CA 1
ATOM 7409 C C . GLU A 1 909 ? -22.263 -12.325 21.938 1.00 89.25 909 GLU A C 1
ATOM 7411 O O . GLU A 1 909 ? -21.919 -13.481 21.702 1.00 89.25 909 GLU A O 1
ATOM 7416 N N . ASP A 1 910 ? -21.467 -11.479 22.595 1.00 84.00 910 ASP A N 1
ATOM 7417 C CA . ASP A 1 910 ? -20.088 -11.774 23.003 1.00 84.00 910 ASP A CA 1
ATOM 7418 C C . ASP A 1 910 ? -19.991 -12.571 24.318 1.00 84.00 910 ASP A C 1
ATOM 7420 O O . ASP A 1 910 ? -18.888 -12.773 24.841 1.00 84.00 910 ASP A O 1
ATOM 7424 N N . CYS A 1 911 ? -21.130 -12.982 24.896 1.00 88.56 911 CYS A N 1
ATOM 7425 C CA . CYS A 1 911 ? -21.212 -13.661 26.195 1.00 88.56 911 CYS A CA 1
ATOM 7426 C C . CYS A 1 911 ? -20.424 -12.937 27.304 1.00 88.56 911 CYS A C 1
ATOM 7428 O O . CYS A 1 911 ? -19.742 -13.557 28.130 1.00 88.56 911 CYS A O 1
ATOM 7430 N N . THR A 1 912 ? -20.492 -11.606 27.311 1.00 86.31 912 THR A N 1
ATOM 7431 C CA . THR A 1 912 ? -19.734 -10.756 28.230 1.00 86.31 912 THR A CA 1
ATOM 7432 C C . THR A 1 912 ? -20.171 -10.997 29.670 1.00 86.31 912 THR A C 1
ATOM 7434 O O . THR A 1 912 ? -21.360 -10.966 29.986 1.00 86.31 912 THR A O 1
ATOM 7437 N N . ARG A 1 913 ? -19.188 -11.224 30.547 1.00 87.19 913 ARG A N 1
ATOM 7438 C CA . ARG A 1 913 ? -19.401 -11.459 31.976 1.00 87.19 913 ARG A CA 1
ATOM 7439 C C . ARG A 1 913 ? -19.297 -10.155 32.770 1.00 87.19 913 ARG A C 1
ATOM 7441 O O . ARG A 1 913 ? -18.405 -9.336 32.526 1.00 87.19 913 ARG A O 1
ATOM 7448 N N . PHE A 1 914 ? -20.207 -10.007 33.719 1.00 87.69 914 PHE A N 1
ATOM 7449 C CA . PHE A 1 914 ? -20.312 -8.930 34.690 1.00 87.69 914 PHE A CA 1
ATOM 7450 C C . PHE A 1 914 ? -20.204 -9.540 36.084 1.00 87.69 914 PHE A C 1
ATOM 7452 O O . PHE A 1 914 ? -20.908 -10.503 36.392 1.00 87.69 914 PHE A O 1
ATOM 7459 N N . GLU A 1 915 ? -19.347 -8.989 36.937 1.00 88.31 915 GLU A N 1
ATOM 7460 C CA . GLU A 1 915 ? -19.376 -9.352 38.355 1.00 88.31 915 GLU A CA 1
ATOM 7461 C C . GLU A 1 915 ? -20.628 -8.751 39.011 1.00 88.31 915 GLU A C 1
ATOM 7463 O O . GLU A 1 915 ? -21.052 -7.644 38.666 1.00 88.31 915 GLU A O 1
ATOM 7468 N N . GLU A 1 916 ? -21.204 -9.432 40.003 1.00 91.31 916 GLU A N 1
ATOM 7469 C CA . GLU A 1 916 ? -22.331 -8.893 40.783 1.00 91.31 916 GLU A CA 1
ATOM 7470 C C . GLU A 1 916 ? -22.028 -7.489 41.329 1.00 91.31 916 GLU A C 1
ATOM 7472 O O . GLU A 1 916 ? -22.864 -6.586 41.240 1.00 91.31 916 GLU A O 1
ATOM 7477 N N . SER A 1 917 ? -20.798 -7.272 41.806 1.00 85.88 917 SER A N 1
ATOM 7478 C CA . SER A 1 917 ? -20.369 -5.981 42.342 1.00 85.88 917 SER A CA 1
ATOM 7479 C C . SER A 1 917 ? -20.397 -4.848 41.301 1.00 85.88 917 SER A C 1
ATOM 7481 O O . SER A 1 917 ? -20.675 -3.697 41.649 1.00 85.88 917 SER A O 1
ATOM 7483 N N . GLU A 1 918 ? -20.167 -5.162 40.022 1.00 84.94 918 GLU A N 1
ATOM 7484 C CA . GLU A 1 918 ? -20.277 -4.225 38.900 1.00 84.94 918 GLU A CA 1
ATOM 7485 C C . GLU A 1 918 ? -21.746 -3.909 38.599 1.00 84.94 918 GLU A C 1
ATOM 7487 O O . GLU A 1 918 ? -22.118 -2.735 38.518 1.00 84.94 918 GLU A O 1
ATOM 7492 N N . LEU A 1 919 ? -22.605 -4.932 38.505 1.00 88.00 919 LEU A N 1
ATOM 7493 C CA . LEU A 1 919 ? -24.042 -4.744 38.268 1.00 88.00 919 LEU A CA 1
ATOM 7494 C C . LEU A 1 919 ? -24.695 -3.923 39.383 1.00 88.00 919 LEU A C 1
ATOM 7496 O O . LEU A 1 919 ? -25.479 -3.014 39.109 1.00 88.00 919 LEU A O 1
ATOM 7500 N N . ARG A 1 920 ? -24.318 -4.177 40.641 1.00 89.00 920 ARG A N 1
ATOM 7501 C CA . ARG A 1 920 ? -24.768 -3.405 41.806 1.00 89.00 920 ARG A CA 1
ATOM 7502 C C . ARG A 1 920 ? -24.375 -1.925 41.721 1.00 89.00 920 ARG A C 1
ATOM 7504 O O . ARG A 1 920 ? -25.153 -1.073 42.147 1.00 89.00 920 ARG A O 1
ATOM 7511 N N . LYS A 1 921 ? -23.211 -1.584 41.152 1.00 85.25 921 LYS A N 1
ATOM 7512 C CA . LYS A 1 921 ? -22.838 -0.180 40.883 1.00 85.25 921 LYS A CA 1
ATOM 7513 C C . LYS A 1 921 ? -23.712 0.421 39.779 1.00 85.25 921 LYS A C 1
ATOM 7515 O O . LYS A 1 921 ? -24.238 1.517 39.956 1.00 85.25 921 LYS A O 1
ATOM 7520 N N . LEU A 1 922 ? -23.926 -0.304 38.679 1.00 87.75 922 LEU A N 1
ATOM 7521 C CA . LEU A 1 922 ? -24.735 0.165 37.545 1.00 87.75 922 LEU A CA 1
ATOM 7522 C C . LEU A 1 922 ? -26.210 0.409 37.908 1.00 87.75 922 LEU A C 1
ATOM 7524 O O . LEU A 1 922 ? -26.844 1.250 37.276 1.00 87.75 922 LEU A O 1
ATOM 7528 N N . MET A 1 923 ? -26.739 -0.235 38.957 1.00 89.00 923 MET A N 1
ATOM 7529 C CA . MET A 1 923 ? -28.074 0.064 39.510 1.00 89.00 923 MET A CA 1
ATOM 7530 C C . MET A 1 923 ? -28.247 1.528 39.941 1.00 89.00 923 MET A C 1
ATOM 7532 O O . MET A 1 923 ? -29.363 2.041 39.954 1.00 89.00 923 MET A O 1
ATOM 7536 N N . GLN A 1 924 ? -27.154 2.213 40.291 1.00 86.62 924 GLN A N 1
ATOM 7537 C CA . GLN A 1 924 ? -27.176 3.624 40.689 1.00 86.62 924 GLN A CA 1
ATOM 7538 C C . GLN A 1 924 ? -27.306 4.563 39.482 1.00 86.62 924 GLN A C 1
ATOM 7540 O O . GLN A 1 924 ? -27.519 5.763 39.654 1.00 86.62 924 GLN A O 1
ATOM 7545 N N . ASN A 1 925 ? -27.173 4.032 38.262 1.00 88.69 925 ASN A N 1
ATOM 7546 C CA . ASN A 1 925 ? -27.242 4.808 37.041 1.00 88.69 925 ASN A CA 1
ATOM 7547 C C . ASN A 1 925 ? -28.680 4.910 36.510 1.00 88.69 925 ASN A C 1
ATOM 7549 O O . ASN A 1 925 ? -29.222 3.904 36.048 1.00 88.69 925 ASN A O 1
ATOM 7553 N N . PRO A 1 926 ? -29.293 6.111 36.500 1.00 88.38 926 PRO A N 1
ATOM 7554 C CA . PRO A 1 926 ? -30.695 6.273 36.137 1.00 88.38 926 PRO A CA 1
ATOM 7555 C C . PRO A 1 926 ? -30.961 6.051 34.644 1.00 88.38 926 PRO A C 1
ATOM 7557 O O . PRO A 1 926 ? -32.114 5.891 34.272 1.00 88.38 926 PRO A O 1
ATOM 7560 N N . VAL A 1 927 ? -29.930 6.027 33.791 1.00 89.81 927 VAL A N 1
ATOM 7561 C CA . VAL A 1 927 ? -30.054 5.738 32.352 1.00 89.81 927 VAL A CA 1
ATOM 7562 C C . VAL A 1 927 ? -29.806 4.259 32.061 1.00 89.81 927 VAL A C 1
ATOM 7564 O O . VAL A 1 927 ? -30.540 3.654 31.286 1.00 89.81 927 VAL A O 1
ATOM 7567 N N . ILE A 1 928 ? -28.787 3.658 32.683 1.00 89.19 928 ILE A N 1
ATOM 7568 C CA . ILE A 1 928 ? -28.354 2.284 32.374 1.00 89.19 928 ILE A CA 1
ATOM 7569 C C . ILE A 1 928 ? -29.203 1.242 33.107 1.00 89.19 928 ILE A C 1
ATOM 7571 O O . ILE A 1 928 ? -29.570 0.227 32.516 1.00 89.19 928 ILE A O 1
ATOM 7575 N N . TRP A 1 929 ? -29.545 1.474 34.377 1.00 91.56 929 TRP A N 1
ATOM 7576 C CA . TRP A 1 929 ? -30.326 0.511 35.154 1.00 91.56 929 TRP A CA 1
ATOM 7577 C C . TRP A 1 929 ? -31.690 0.176 34.528 1.00 91.56 929 TRP A C 1
ATOM 7579 O O . TRP A 1 929 ? -32.013 -1.012 34.441 1.00 91.56 929 TRP A O 1
ATOM 7589 N N . PRO A 1 930 ? -32.466 1.154 34.011 1.00 91.75 930 PRO A N 1
ATOM 7590 C CA . PRO A 1 930 ? -33.692 0.863 33.270 1.00 91.75 930 PRO A CA 1
ATOM 7591 C C . PRO A 1 930 ? -33.521 -0.090 32.084 1.00 91.75 930 PRO A C 1
ATOM 7593 O O . PRO A 1 930 ? -34.440 -0.854 31.798 1.00 91.75 930 PRO A O 1
ATOM 7596 N N . LEU A 1 931 ? -32.356 -0.073 31.425 1.00 91.00 931 LEU A N 1
ATOM 7597 C CA . LEU A 1 931 ? -32.038 -0.976 30.317 1.00 91.00 931 LEU A CA 1
ATOM 7598 C C . LEU A 1 931 ? -31.695 -2.389 30.816 1.00 91.00 931 LEU A C 1
ATOM 7600 O O . LEU A 1 931 ? -32.049 -3.365 30.169 1.00 91.00 931 LEU A O 1
ATOM 7604 N N . LEU A 1 932 ? -31.024 -2.510 31.966 1.00 92.06 932 LEU A N 1
ATOM 7605 C CA . LEU A 1 932 ? -30.561 -3.791 32.518 1.00 92.06 932 LEU A CA 1
ATOM 7606 C C . LEU A 1 932 ? -31.652 -4.580 33.250 1.00 92.06 932 LEU A C 1
ATOM 7608 O O . LEU A 1 932 ? -31.705 -5.800 33.127 1.00 92.06 932 LEU A O 1
ATOM 7612 N N . ARG A 1 933 ? -32.514 -3.903 34.019 1.00 91.25 933 ARG A N 1
ATOM 7613 C CA . ARG A 1 933 ? -33.457 -4.543 34.962 1.00 91.25 933 ARG A CA 1
ATOM 7614 C C . ARG A 1 933 ? -34.455 -5.512 34.317 1.00 91.25 933 ARG A C 1
ATOM 7616 O O . ARG A 1 933 ? -34.981 -6.387 34.995 1.00 91.25 933 ARG A O 1
ATOM 7623 N N . HIS A 1 934 ? -34.711 -5.341 33.019 1.00 90.50 934 HIS A N 1
ATOM 7624 C CA . HIS A 1 934 ? -35.668 -6.131 32.233 1.00 90.50 934 HIS A CA 1
ATOM 7625 C C . HIS A 1 934 ? -34.996 -7.174 31.326 1.00 90.50 934 HIS A C 1
ATOM 7627 O O . HIS A 1 934 ? -35.672 -7.853 30.549 1.00 90.50 934 HIS A O 1
ATOM 7633 N N . LEU A 1 935 ? -33.668 -7.299 31.397 1.00 95.50 935 LEU A N 1
ATOM 7634 C CA . LEU A 1 935 ? -32.923 -8.342 30.699 1.00 95.50 935 LEU A CA 1
ATOM 7635 C C . LEU A 1 935 ? -32.837 -9.602 31.560 1.00 95.50 935 LEU A C 1
ATOM 7637 O O . LEU A 1 935 ? -32.705 -9.540 32.784 1.00 95.50 935 LEU A O 1
ATOM 7641 N N . VAL A 1 936 ? -32.884 -10.756 30.899 1.00 96.31 936 VAL A N 1
ATOM 7642 C CA . VAL A 1 936 ? -32.660 -12.049 31.552 1.00 96.31 936 VAL A CA 1
ATOM 7643 C C . VAL A 1 936 ? -31.156 -12.286 31.648 1.00 96.31 936 VAL A C 1
ATOM 7645 O O . VAL A 1 936 ? -30.441 -12.175 30.655 1.00 96.31 936 VAL A O 1
ATOM 7648 N N . PHE A 1 937 ? -30.664 -12.615 32.832 1.00 96.62 937 PHE A N 1
ATOM 7649 C CA . PHE A 1 937 ? -29.281 -13.000 33.091 1.00 96.62 937 PHE A CA 1
ATOM 7650 C C . PHE A 1 937 ? -29.180 -14.501 33.319 1.00 96.62 937 PHE A C 1
ATOM 7652 O O . PHE A 1 937 ? -30.152 -15.141 33.715 1.00 96.62 937 PHE A O 1
ATOM 7659 N N . ILE A 1 938 ? -27.985 -15.046 33.107 1.00 95.31 938 ILE A N 1
ATOM 7660 C CA . ILE A 1 938 ? -27.619 -16.409 33.479 1.00 95.31 938 ILE A CA 1
ATOM 7661 C C . ILE A 1 938 ? -26.404 -16.397 34.408 1.00 95.31 938 ILE A C 1
ATOM 7663 O O . ILE A 1 938 ? -25.417 -15.701 34.158 1.00 95.31 938 ILE A O 1
ATOM 7667 N N . CYS A 1 939 ? -26.488 -17.187 35.476 1.00 93.69 939 CYS A N 1
ATOM 7668 C CA . CYS A 1 939 ? -25.423 -17.414 36.447 1.00 93.69 939 CYS A CA 1
ATOM 7669 C C . CYS A 1 939 ? -25.444 -18.887 36.865 1.00 93.69 939 CYS A C 1
ATOM 7671 O O . CYS A 1 939 ? -26.477 -19.388 37.303 1.00 93.69 939 CYS A O 1
ATOM 7673 N N . ASN A 1 940 ? -24.320 -19.598 36.731 1.00 87.19 940 ASN A N 1
ATOM 7674 C CA . ASN A 1 940 ? -24.197 -21.018 37.105 1.00 87.19 940 ASN A CA 1
ATOM 7675 C C . ASN A 1 940 ? -25.320 -21.924 36.541 1.00 87.19 940 ASN A C 1
ATOM 7677 O O . ASN A 1 940 ? -25.807 -22.819 37.227 1.00 87.19 940 ASN A O 1
ATOM 7681 N N . GLY A 1 941 ? -25.757 -21.671 35.302 1.00 86.19 941 GLY A N 1
ATOM 7682 C CA . GLY A 1 941 ? -26.819 -22.435 34.631 1.00 86.19 941 GLY A CA 1
ATOM 7683 C C . GLY A 1 941 ? -28.253 -22.054 35.019 1.00 86.19 941 GLY A C 1
ATOM 7684 O O . GLY A 1 941 ? -29.187 -22.602 34.450 1.00 86.19 941 GLY A O 1
ATOM 7685 N N . GLN A 1 942 ? -28.444 -21.119 35.953 1.00 90.62 942 GLN A N 1
ATOM 7686 C CA . GLN A 1 942 ? -29.756 -20.607 36.357 1.00 90.62 942 GLN A CA 1
ATOM 7687 C C . GLN A 1 942 ? -30.039 -19.269 35.674 1.00 90.62 942 GLN A C 1
ATOM 7689 O O . GLN A 1 942 ? -29.153 -18.412 35.616 1.00 90.62 942 GLN A O 1
ATOM 7694 N N . THR A 1 943 ? -31.265 -19.074 35.190 1.00 95.06 943 THR A N 1
ATOM 7695 C CA . THR A 1 943 ? -31.691 -17.855 34.487 1.00 95.06 943 THR A CA 1
ATOM 7696 C C . THR A 1 943 ? -32.631 -17.005 35.344 1.00 95.06 943 THR A C 1
ATOM 7698 O O . THR A 1 943 ? -33.429 -17.528 36.120 1.00 95.06 943 THR A O 1
ATOM 7701 N N . GLY A 1 944 ? -32.595 -15.680 35.203 1.00 95.19 944 GLY A N 1
ATOM 7702 C CA . GLY A 1 944 ? -33.517 -14.787 35.916 1.00 95.19 944 GLY A CA 1
ATOM 7703 C C . GLY A 1 944 ? -33.269 -13.301 35.684 1.00 95.19 944 GLY A C 1
ATOM 7704 O O . GLY A 1 944 ? -32.292 -12.914 35.055 1.00 95.19 944 GLY A O 1
ATOM 7705 N N . PHE A 1 945 ? -34.158 -12.458 36.198 1.00 95.56 945 PHE A N 1
ATOM 7706 C CA . PHE A 1 945 ? -33.987 -11.009 36.232 1.00 95.56 945 PHE A CA 1
ATOM 7707 C C . PHE A 1 945 ? -33.107 -10.627 37.420 1.00 95.56 945 PHE A C 1
ATOM 7709 O O . PHE A 1 945 ? -33.353 -11.057 38.549 1.00 95.56 945 PHE A O 1
ATOM 7716 N N . TYR A 1 946 ? -32.071 -9.828 37.185 1.00 94.75 946 TYR A N 1
ATOM 7717 C CA . TYR A 1 946 ? -31.204 -9.362 38.263 1.00 94.75 946 TYR A CA 1
ATOM 7718 C C . TYR A 1 946 ? -31.906 -8.271 39.085 1.00 94.75 946 TYR A C 1
ATOM 7720 O O . TYR A 1 946 ? -32.482 -7.336 38.531 1.00 94.75 946 TYR A O 1
ATOM 7728 N N . THR A 1 947 ? -31.869 -8.363 40.414 1.00 91.06 947 THR A N 1
ATOM 7729 C CA . THR A 1 947 ? -32.416 -7.354 41.333 1.00 91.06 947 THR A CA 1
ATOM 7730 C C . THR A 1 947 ? -31.646 -7.377 42.654 1.00 91.06 947 THR A C 1
ATOM 7732 O O . THR A 1 947 ? -31.783 -8.314 43.426 1.00 91.06 947 THR A O 1
ATOM 7735 N N . ASP A 1 948 ? -30.842 -6.342 42.920 1.00 89.00 948 ASP A N 1
ATOM 7736 C CA . ASP A 1 948 ? -30.132 -6.107 44.196 1.00 89.00 948 ASP A CA 1
ATOM 7737 C C . ASP A 1 948 ? -29.420 -7.338 44.805 1.00 89.00 948 ASP A C 1
ATOM 7739 O O . ASP A 1 948 ? -29.655 -7.731 45.948 1.00 89.00 948 ASP A O 1
ATOM 7743 N N . GLY A 1 949 ? -28.534 -7.981 44.039 1.00 90.94 949 GLY A N 1
ATOM 7744 C CA . GLY A 1 949 ? -27.828 -9.193 44.482 1.00 90.94 949 GLY A CA 1
ATOM 7745 C C . GLY A 1 949 ? -28.680 -10.460 44.510 1.00 90.94 949 GLY A C 1
ATOM 7746 O O . GLY A 1 949 ? -28.250 -11.477 45.051 1.00 90.94 949 GLY A O 1
ATOM 7747 N N . LEU A 1 950 ? -29.875 -10.418 43.926 1.00 94.19 950 LEU A N 1
ATOM 7748 C CA . LEU A 1 950 ? -30.716 -11.578 43.675 1.00 94.19 950 LEU A CA 1
ATOM 7749 C C . LEU A 1 950 ? -30.857 -11.800 42.170 1.00 94.19 950 LEU A C 1
ATOM 7751 O O . LEU A 1 950 ? -30.918 -10.853 41.384 1.00 94.19 950 LEU A O 1
ATOM 7755 N N . LEU A 1 951 ? -30.966 -13.064 41.779 1.00 94.50 951 LEU A N 1
ATOM 7756 C CA . LEU A 1 951 ? -31.416 -13.487 40.462 1.00 94.50 951 LEU A CA 1
ATOM 7757 C C . LEU A 1 951 ? -32.827 -14.071 40.606 1.00 94.50 951 LEU A C 1
ATOM 7759 O O . LEU A 1 951 ? -33.011 -15.128 41.208 1.00 94.50 951 LEU A O 1
ATOM 7763 N N . VAL A 1 952 ? -33.831 -13.355 40.103 1.00 95.06 952 VAL A N 1
ATOM 7764 C CA . VAL A 1 952 ? -35.249 -13.715 40.225 1.00 95.06 952 VAL A CA 1
ATOM 7765 C C . VAL A 1 952 ? -35.688 -14.482 38.981 1.00 95.06 952 VAL A C 1
ATOM 7767 O O . VAL A 1 952 ? -35.785 -13.922 37.891 1.00 95.06 952 VAL A O 1
ATOM 7770 N N . THR A 1 953 ? -35.937 -15.779 39.123 1.00 92.38 953 THR A N 1
ATOM 7771 C CA . THR A 1 953 ? -36.389 -16.643 38.017 1.00 92.38 953 THR A CA 1
ATOM 7772 C C . THR A 1 953 ? -37.798 -16.264 37.535 1.00 92.38 953 THR A C 1
ATOM 7774 O O . THR A 1 953 ? -38.547 -15.581 38.238 1.00 92.38 953 THR A O 1
ATOM 7777 N N . VAL A 1 954 ? -38.206 -16.754 36.357 1.00 89.19 954 VAL A N 1
ATOM 7778 C CA . VAL A 1 954 ? -39.559 -16.514 35.808 1.00 89.19 954 VAL A CA 1
ATOM 7779 C C . VAL A 1 954 ? -40.685 -17.031 36.714 1.00 89.19 954 VAL A C 1
ATOM 7781 O O . VAL A 1 954 ? -41.766 -16.451 36.763 1.00 89.19 954 VAL A O 1
ATOM 7784 N N . ASN A 1 955 ? -40.400 -18.065 37.510 1.00 86.94 955 ASN A N 1
ATOM 7785 C CA . ASN A 1 955 ? -41.319 -18.646 38.491 1.00 86.94 955 ASN A CA 1
ATOM 7786 C C . ASN A 1 955 ? -41.255 -17.941 39.862 1.00 86.94 955 ASN A C 1
ATOM 7788 O O . ASN A 1 955 ? -41.710 -18.491 40.862 1.00 86.94 955 ASN A O 1
ATOM 7792 N N . ALA A 1 956 ? -40.669 -16.739 39.920 1.00 87.94 956 ALA A N 1
ATOM 7793 C CA . ALA A 1 956 ? -40.499 -15.914 41.118 1.00 87.94 956 ALA A CA 1
ATOM 7794 C C . ALA A 1 956 ? -39.632 -16.535 42.237 1.00 87.94 956 ALA A C 1
ATOM 7796 O O . ALA A 1 956 ? -39.713 -16.117 43.392 1.00 87.94 956 ALA A O 1
ATOM 7797 N N . VAL A 1 957 ? -38.761 -17.498 41.912 1.00 90.94 957 VAL A N 1
ATOM 7798 C CA . VAL A 1 957 ? -37.731 -17.986 42.848 1.00 90.94 957 VAL A CA 1
ATOM 7799 C C . VAL A 1 957 ? -36.579 -16.982 42.900 1.00 90.94 957 VAL A C 1
ATOM 7801 O O . VAL A 1 957 ? -35.988 -16.686 41.863 1.00 90.94 957 VAL A O 1
ATOM 7804 N N . CYS A 1 958 ? -36.247 -16.487 44.095 1.00 92.75 958 CYS A N 1
ATOM 7805 C CA . CYS A 1 958 ? -35.133 -15.564 44.327 1.00 92.75 958 CYS A CA 1
ATOM 7806 C C . CYS A 1 958 ? -33.856 -16.329 44.693 1.00 92.75 958 CYS A C 1
ATOM 7808 O O . CYS A 1 958 ? -33.780 -16.943 45.759 1.00 92.75 958 CYS A O 1
ATOM 7810 N N . LEU A 1 959 ? -32.840 -16.262 43.835 1.00 92.69 959 LEU A N 1
ATOM 7811 C CA . LEU A 1 959 ? -31.546 -16.909 44.042 1.00 92.69 959 LEU A CA 1
ATOM 7812 C C . LEU A 1 959 ? -30.509 -15.870 44.510 1.00 92.69 959 LEU A C 1
ATOM 7814 O O . LEU A 1 959 ? -30.279 -14.900 43.790 1.00 92.69 959 LEU A O 1
ATOM 7818 N N . PRO A 1 960 ? -29.882 -16.023 45.689 1.00 93.12 960 PRO A N 1
ATOM 7819 C CA . PRO A 1 960 ? -28.884 -15.072 46.173 1.00 93.12 960 PRO A CA 1
ATOM 7820 C C . PRO A 1 960 ? -27.559 -15.183 45.408 1.00 93.12 960 PRO A C 1
ATOM 7822 O O . PRO A 1 960 ? -27.080 -16.287 45.150 1.00 93.12 960 PRO A O 1
ATOM 7825 N N . LEU A 1 961 ? -26.950 -14.034 45.110 1.00 93.94 961 LEU A N 1
ATOM 7826 C CA . LEU A 1 961 ? -25.661 -13.909 44.426 1.00 93.94 961 LEU A CA 1
ATOM 7827 C C . LEU A 1 961 ? -24.571 -13.441 45.395 1.00 93.94 961 LEU A C 1
ATOM 7829 O O . LEU A 1 961 ? -24.812 -12.660 46.319 1.00 93.94 961 LEU A O 1
ATOM 7833 N N . LYS A 1 962 ? -23.344 -13.905 45.178 1.00 91.50 962 LYS A N 1
ATOM 7834 C CA . LYS A 1 962 ? -22.142 -13.438 45.877 1.00 91.50 962 LYS A CA 1
ATOM 7835 C C . LYS A 1 962 ? -21.487 -12.300 45.085 1.00 91.50 962 LYS A C 1
ATOM 7837 O O . LYS A 1 962 ? -21.558 -12.304 43.862 1.00 91.50 962 LYS A O 1
ATOM 7842 N N . PRO A 1 963 ? -20.719 -11.403 45.735 1.00 85.12 963 PRO A N 1
ATOM 7843 C CA . PRO A 1 963 ? -20.078 -10.269 45.056 1.00 85.12 963 PRO A CA 1
ATOM 7844 C C . PRO A 1 963 ? -19.151 -10.616 43.880 1.00 85.12 963 PRO A C 1
ATOM 7846 O O . PRO A 1 963 ? -18.904 -9.768 43.028 1.00 85.12 963 PRO A O 1
ATOM 7849 N N . LYS A 1 964 ? -18.612 -11.843 43.863 1.00 86.62 964 LYS A N 1
ATOM 7850 C CA . LYS A 1 964 ? -17.718 -12.368 42.818 1.00 86.62 964 LYS A CA 1
ATOM 7851 C C . LYS A 1 964 ? -18.409 -13.330 41.850 1.00 86.62 964 LYS A C 1
ATOM 7853 O O . LYS A 1 964 ? -17.727 -13.940 41.033 1.00 86.62 964 LYS A O 1
ATOM 7858 N N . ASP A 1 965 ? -19.718 -13.534 41.986 1.00 92.25 965 ASP A N 1
ATOM 7859 C CA . ASP A 1 965 ? -20.447 -14.341 41.015 1.00 92.25 965 ASP A CA 1
ATOM 7860 C C . ASP A 1 965 ? -20.456 -13.599 39.675 1.00 92.25 965 ASP A C 1
ATOM 7862 O O . ASP A 1 965 ? -20.661 -12.383 39.620 1.00 92.25 965 ASP A O 1
ATOM 7866 N N . GLU A 1 966 ? -20.190 -14.340 38.602 1.00 92.31 966 GLU A N 1
ATOM 7867 C CA . GLU A 1 966 ? -20.169 -13.822 37.240 1.00 92.31 966 GLU A CA 1
ATOM 7868 C C . GLU A 1 966 ? -21.517 -14.083 36.572 1.00 92.31 966 GLU A C 1
ATOM 7870 O O . GLU A 1 966 ? -21.951 -15.227 36.413 1.00 92.31 966 GLU A O 1
ATOM 7875 N N . LEU A 1 967 ? -22.159 -13.007 36.138 1.00 93.75 967 LEU A N 1
ATOM 7876 C CA . LEU A 1 967 ? -23.409 -13.028 35.402 1.00 93.75 967 LEU A CA 1
ATOM 7877 C C . LEU A 1 967 ? -23.153 -12.611 33.961 1.00 93.75 967 LEU A C 1
ATOM 7879 O O . LEU A 1 967 ? -22.335 -11.738 33.690 1.00 93.75 967 LEU A O 1
ATOM 7883 N N . ARG A 1 968 ? -23.898 -13.175 33.019 1.00 94.25 968 ARG A N 1
ATOM 7884 C CA . ARG A 1 968 ? -23.970 -12.641 31.652 1.00 94.25 968 ARG A CA 1
ATOM 7885 C C . ARG A 1 968 ? -25.417 -12.494 31.233 1.00 94.25 968 ARG A C 1
ATOM 7887 O O . ARG A 1 968 ? -26.284 -13.186 31.766 1.00 94.25 968 ARG A O 1
ATOM 7894 N N . ILE A 1 969 ? -25.674 -11.600 30.287 1.00 95.88 969 ILE A N 1
ATOM 7895 C CA . ILE A 1 969 ? -26.992 -11.505 29.660 1.00 95.88 969 ILE A CA 1
ATOM 7896 C C . ILE A 1 969 ? -27.243 -12.848 28.963 1.00 95.88 969 ILE A C 1
ATOM 7898 O O . ILE A 1 969 ? -26.394 -13.327 28.209 1.00 95.88 969 ILE A O 1
ATOM 7902 N N . ALA A 1 970 ? -28.361 -13.493 29.286 1.00 96.19 970 ALA A N 1
ATOM 7903 C CA . ALA A 1 970 ? -28.715 -14.788 28.726 1.00 96.19 970 ALA A CA 1
ATOM 7904 C C . ALA A 1 970 ? -28.991 -14.640 27.227 1.00 96.19 970 ALA A C 1
ATOM 7906 O O . ALA A 1 970 ? -29.727 -13.746 26.806 1.00 96.19 970 ALA A O 1
ATOM 7907 N N . HIS A 1 971 ? -28.409 -15.522 26.430 1.00 95.44 971 HIS A N 1
ATOM 7908 C CA . HIS A 1 971 ? -28.699 -15.643 25.011 1.00 95.44 971 HIS A CA 1
ATOM 7909 C C . HIS A 1 971 ? -29.885 -16.615 24.819 1.00 95.44 971 HIS A C 1
ATOM 7911 O O . HIS A 1 971 ? -30.053 -17.515 25.647 1.00 95.44 971 HIS A O 1
ATOM 7917 N N . PRO A 1 972 ? -30.708 -16.511 23.754 1.00 93.44 972 PRO A N 1
ATOM 7918 C CA . PRO A 1 972 ? -31.780 -17.476 23.471 1.00 93.44 972 PRO A CA 1
ATOM 7919 C C . PRO A 1 972 ? -31.363 -18.948 23.536 1.00 93.44 972 PRO A C 1
ATOM 7921 O O . PRO A 1 972 ? -32.137 -19.782 23.992 1.00 93.44 972 PRO A O 1
ATOM 7924 N N . THR A 1 973 ? -30.123 -19.270 23.158 1.00 93.06 973 THR A N 1
ATOM 7925 C CA . THR A 1 973 ? -29.562 -20.628 23.289 1.00 93.06 973 THR A CA 1
ATOM 7926 C C . THR A 1 973 ? -29.594 -21.134 24.731 1.00 93.06 973 THR A C 1
ATOM 7928 O O . THR A 1 973 ? -29.842 -22.315 24.961 1.00 93.06 973 THR A O 1
ATO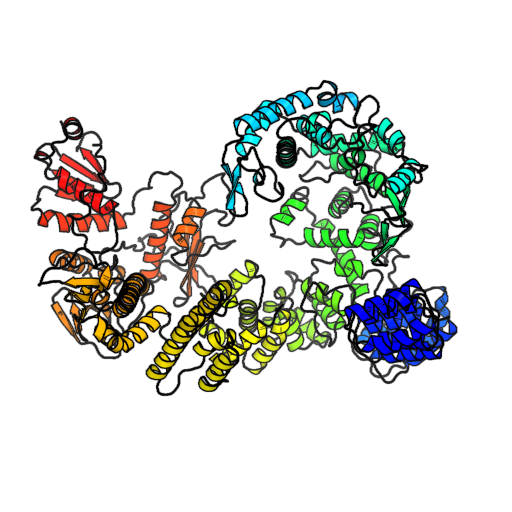M 7931 N N . ASP A 1 974 ? -29.359 -20.258 25.709 1.00 93.81 974 ASP A N 1
ATOM 7932 C CA . ASP A 1 974 ? -29.382 -20.610 27.130 1.00 93.81 974 ASP A CA 1
ATOM 7933 C C . ASP A 1 974 ? -30.806 -20.887 27.605 1.00 93.81 974 ASP A C 1
ATOM 7935 O O . ASP A 1 974 ? -31.042 -21.866 28.307 1.00 93.81 974 ASP A O 1
ATOM 7939 N N . LEU A 1 975 ? -31.753 -20.044 27.183 1.00 92.06 975 LEU A N 1
ATOM 7940 C CA . LEU A 1 975 ? -33.170 -20.162 27.535 1.00 92.06 975 LEU A CA 1
ATOM 7941 C C . LEU A 1 975 ? -33.807 -21.399 26.893 1.00 92.06 975 LEU A C 1
ATOM 7943 O O . LEU A 1 975 ? -34.637 -22.070 27.504 1.00 92.06 975 LEU A O 1
ATOM 7947 N N . TYR A 1 976 ? -33.407 -21.707 25.658 1.00 87.50 976 TYR A N 1
ATOM 7948 C CA . TYR A 1 976 ? -33.798 -22.925 24.960 1.00 87.50 976 TYR A CA 1
ATOM 7949 C C . TYR A 1 976 ? -33.255 -24.163 25.680 1.00 87.50 976 TYR A C 1
ATOM 7951 O O . TYR A 1 976 ? -33.997 -25.108 25.928 1.00 87.50 976 TYR A O 1
ATOM 7959 N N . THR A 1 977 ? -31.984 -24.126 26.095 1.00 88.00 977 THR A N 1
ATOM 7960 C CA . THR A 1 977 ? -31.349 -25.228 26.835 1.00 88.00 977 THR A CA 1
ATOM 7961 C C . THR A 1 977 ? -31.962 -25.425 28.225 1.00 88.00 977 THR A C 1
ATOM 7963 O O . THR A 1 977 ? -32.074 -26.562 28.677 1.00 88.00 977 THR A O 1
ATOM 7966 N N . SER A 1 978 ? -32.377 -24.349 28.908 1.00 86.50 978 SER A N 1
ATOM 7967 C CA . SER A 1 978 ? -33.027 -24.448 30.223 1.00 86.50 978 SER A CA 1
ATOM 7968 C C . SER A 1 978 ? -34.483 -24.923 30.148 1.00 86.50 978 SER A C 1
ATOM 7970 O O . SER A 1 978 ? -35.011 -25.414 31.141 1.00 86.50 978 SER A O 1
ATOM 7972 N N . GLY A 1 979 ? -35.130 -24.799 28.983 1.00 85.25 979 GLY A N 1
ATOM 7973 C CA . GLY A 1 979 ? -36.547 -25.114 28.782 1.00 85.25 979 GLY A CA 1
ATOM 7974 C C . GLY A 1 979 ? -37.512 -23.994 29.192 1.00 85.25 979 GLY A C 1
ATOM 7975 O O . GLY A 1 979 ? -38.719 -24.133 29.008 1.00 85.25 979 GLY A O 1
ATOM 7976 N N . ASP A 1 980 ? -37.007 -22.861 29.690 1.00 86.69 980 ASP A N 1
ATOM 7977 C CA . ASP A 1 980 ? -37.830 -21.755 30.204 1.00 86.69 980 ASP A CA 1
ATOM 7978 C C . ASP A 1 980 ? -38.111 -20.661 29.163 1.00 86.69 980 ASP A C 1
ATOM 7980 O O . ASP A 1 980 ? -38.735 -19.645 29.478 1.00 86.69 980 ASP A O 1
ATOM 7984 N N . TRP A 1 981 ? -37.655 -20.825 27.916 1.00 89.62 981 TRP A N 1
ATOM 7985 C CA . TRP A 1 981 ? -37.718 -19.763 26.906 1.00 89.62 981 TRP A CA 1
ATOM 7986 C C . TRP A 1 981 ? -39.130 -19.190 26.706 1.00 89.62 981 TRP A C 1
ATOM 7988 O O . TRP A 1 981 ? -39.337 -17.982 26.848 1.00 89.62 981 TRP A O 1
ATOM 7998 N N . HIS A 1 982 ? -40.117 -20.064 26.497 1.00 86.19 982 HIS A N 1
ATOM 7999 C CA . HIS A 1 982 ? -41.524 -19.686 26.343 1.00 86.19 982 HIS A CA 1
ATOM 8000 C C . HIS A 1 982 ? -42.109 -19.046 27.611 1.00 86.19 982 HIS A C 1
ATOM 8002 O O . HIS A 1 982 ? -42.959 -18.157 27.527 1.00 86.19 982 HIS A O 1
ATOM 8008 N N . ALA A 1 983 ? -41.641 -19.452 28.797 1.00 89.75 983 ALA A N 1
ATOM 8009 C CA . ALA A 1 983 ? -42.084 -18.863 30.056 1.00 89.75 983 ALA A CA 1
ATOM 8010 C C . ALA A 1 983 ? -41.629 -17.399 30.167 1.00 89.75 983 ALA A C 1
ATOM 8012 O O . ALA A 1 983 ? -42.430 -16.539 30.539 1.00 89.75 983 ALA A O 1
ATOM 8013 N N . TYR A 1 984 ? -40.383 -17.087 29.788 1.00 92.38 984 TYR A N 1
ATOM 8014 C CA . TYR A 1 984 ? -39.897 -15.703 29.749 1.00 92.38 984 TYR A CA 1
ATOM 8015 C C . TYR A 1 984 ? -40.610 -14.859 28.687 1.00 92.38 984 TYR A C 1
ATOM 8017 O O . TYR A 1 984 ? -40.966 -13.715 28.977 1.00 92.38 984 TYR A O 1
ATOM 8025 N N . GLN A 1 985 ? -40.859 -15.410 27.490 1.00 88.19 985 GLN A N 1
ATOM 8026 C CA . GLN A 1 985 ? -41.623 -14.726 26.435 1.00 88.19 985 GLN A CA 1
ATOM 8027 C C . GLN A 1 985 ? -43.009 -14.327 26.948 1.00 88.19 985 GLN A C 1
ATOM 8029 O O . GLN A 1 985 ? -43.393 -13.158 26.871 1.00 88.19 985 GLN A O 1
ATOM 8034 N N . LYS A 1 986 ? -43.722 -15.279 27.558 1.00 87.88 986 LYS A N 1
ATOM 8035 C CA . LYS A 1 986 ? -45.032 -15.039 28.162 1.00 87.88 986 LYS A CA 1
ATOM 8036 C C . LYS A 1 986 ? -44.975 -14.014 29.294 1.00 87.88 986 LYS A C 1
ATOM 8038 O O . LYS A 1 986 ? -45.775 -13.087 29.301 1.00 87.88 986 LYS A O 1
ATOM 8043 N N . PHE A 1 987 ? -44.021 -14.134 30.219 1.00 90.50 987 PHE A N 1
ATOM 8044 C CA . PHE A 1 987 ? -43.888 -13.213 31.351 1.00 90.50 987 PHE A CA 1
ATOM 8045 C C . PHE A 1 987 ? -43.692 -11.758 30.905 1.00 90.50 987 PHE A C 1
ATOM 8047 O O . PHE A 1 987 ? -44.378 -10.863 31.399 1.00 90.50 987 PHE A O 1
ATOM 8054 N N . LEU A 1 988 ? -42.767 -11.516 29.968 1.00 89.62 988 LEU A N 1
ATOM 8055 C CA . LEU A 1 988 ? -42.486 -10.172 29.456 1.00 89.62 988 LEU A CA 1
ATOM 8056 C C . LEU A 1 988 ? -43.708 -9.578 28.750 1.00 89.62 988 LEU A C 1
ATOM 8058 O O . LEU A 1 988 ? -44.009 -8.396 28.924 1.00 89.62 988 LEU A O 1
ATOM 8062 N N . PHE A 1 989 ? -44.434 -10.408 28.001 1.00 85.50 989 PHE A N 1
ATOM 8063 C CA . PHE A 1 989 ? -45.631 -9.997 27.285 1.00 85.50 989 PHE A CA 1
ATOM 8064 C C . PHE A 1 989 ? -46.805 -9.691 28.232 1.00 85.50 989 PHE A C 1
ATOM 8066 O O . PHE A 1 989 ? -47.365 -8.598 28.167 1.00 85.50 989 PHE A O 1
ATOM 8073 N N . ASP A 1 990 ? -47.112 -10.588 29.178 1.00 85.62 990 ASP A N 1
ATOM 8074 C CA . ASP A 1 990 ? -48.191 -10.433 30.171 1.00 85.62 990 ASP A CA 1
ATOM 8075 C C . ASP A 1 990 ? -47.990 -9.196 31.064 1.00 85.62 990 ASP A C 1
ATOM 8077 O O . ASP A 1 990 ? -48.950 -8.564 31.508 1.00 85.62 990 ASP A O 1
ATOM 8081 N N . LYS A 1 991 ? -46.731 -8.838 31.346 1.00 87.00 991 LYS A N 1
ATOM 8082 C CA . LYS A 1 991 ? -46.368 -7.652 32.137 1.00 87.00 991 LYS A CA 1
ATOM 8083 C C . LYS A 1 991 ? -46.201 -6.380 31.306 1.00 87.00 991 LYS A C 1
ATOM 8085 O O . LYS A 1 991 ? -45.886 -5.342 31.883 1.00 87.00 991 LYS A O 1
ATOM 8090 N N . ALA A 1 992 ? -46.403 -6.449 29.989 1.00 86.06 992 ALA A N 1
ATOM 8091 C CA . ALA A 1 992 ? -46.155 -5.357 29.052 1.00 86.06 992 ALA A CA 1
ATOM 8092 C C . ALA A 1 992 ? -44.747 -4.733 29.202 1.00 86.06 992 ALA A C 1
ATOM 8094 O O . ALA A 1 992 ? -44.563 -3.521 29.065 1.00 86.06 992 ALA A O 1
ATOM 8095 N N . ILE A 1 993 ? -43.740 -5.563 29.495 1.00 87.88 993 ILE A N 1
ATOM 8096 C CA . ILE A 1 993 ? -42.348 -5.136 29.664 1.00 87.88 993 ILE A CA 1
ATOM 8097 C C . ILE A 1 993 ? -41.674 -5.069 28.295 1.00 87.88 993 ILE A C 1
ATOM 8099 O O . ILE A 1 993 ? -41.692 -6.035 27.534 1.00 87.88 993 ILE A O 1
ATOM 8103 N N . ARG A 1 994 ? -41.031 -3.936 27.998 1.00 87.94 994 ARG A N 1
ATOM 8104 C CA . ARG A 1 994 ? -40.225 -3.761 26.784 1.00 87.94 994 ARG A CA 1
ATOM 8105 C C . ARG A 1 994 ? -38.749 -3.968 27.075 1.00 87.94 994 ARG A C 1
ATOM 8107 O O . ARG A 1 994 ? -38.170 -3.255 27.894 1.00 87.94 994 ARG A O 1
ATOM 8114 N N . GLN A 1 995 ? -38.135 -4.906 26.365 1.00 91.19 995 GLN A N 1
ATOM 8115 C CA . GLN A 1 995 ? -36.692 -5.105 26.396 1.00 91.19 995 GLN A CA 1
ATOM 8116 C C . GLN A 1 995 ? -35.968 -4.053 25.537 1.00 91.19 995 GLN A C 1
ATOM 8118 O O . GLN A 1 995 ? -36.491 -3.625 24.503 1.00 91.19 995 GLN A O 1
ATOM 8123 N N . PRO A 1 996 ? -34.758 -3.622 25.934 1.00 91.12 996 PRO A N 1
ATOM 8124 C CA . PRO A 1 996 ? -34.008 -2.584 25.220 1.00 91.12 996 PRO A CA 1
ATOM 8125 C C . PRO A 1 996 ? -33.598 -2.981 23.789 1.00 91.12 996 PRO A C 1
ATOM 8127 O O . PRO A 1 996 ? -33.395 -2.097 22.957 1.00 91.12 996 PRO A O 1
ATOM 8130 N N . PHE A 1 997 ? -33.506 -4.282 23.515 1.00 91.06 997 PHE A N 1
ATOM 8131 C CA . PHE A 1 997 ? -33.277 -4.902 22.208 1.00 91.06 997 PHE A CA 1
ATOM 8132 C C . PHE A 1 997 ? -33.989 -6.265 22.173 1.00 91.06 997 PHE A C 1
ATOM 8134 O O . PHE A 1 997 ? -34.448 -6.753 23.215 1.00 91.06 997 PHE A O 1
ATOM 8141 N N . LYS A 1 998 ? -34.080 -6.901 21.000 1.00 88.94 998 LYS A N 1
ATOM 8142 C CA . LYS A 1 998 ? -34.564 -8.289 20.881 1.00 88.94 998 LYS A CA 1
ATOM 8143 C C . LYS A 1 998 ? -33.611 -9.257 21.606 1.00 88.94 998 LYS A C 1
ATOM 8145 O O . LYS A 1 998 ? -32.615 -9.684 21.029 1.00 88.94 998 LYS A O 1
ATOM 8150 N N . GLN A 1 999 ? -33.912 -9.592 22.867 1.00 93.25 999 GLN A N 1
ATOM 8151 C CA . GLN A 1 999 ? -33.218 -10.635 23.639 1.00 93.25 999 GLN A CA 1
ATOM 8152 C C . GLN A 1 999 ? -34.026 -11.938 23.622 1.00 93.25 999 GLN A C 1
ATOM 8154 O O . GLN A 1 999 ? -33.681 -12.873 22.913 1.00 93.25 999 GLN A O 1
ATOM 8159 N N . VAL A 1 1000 ? -35.128 -12.006 24.378 1.00 92.50 1000 VAL A N 1
ATOM 8160 C CA . VAL A 1 1000 ? -35.934 -13.234 24.527 1.00 92.50 1000 VAL A CA 1
ATOM 8161 C C . VAL A 1 1000 ? -36.748 -13.534 23.256 1.00 92.50 1000 VAL A C 1
ATOM 8163 O O . VAL A 1 1000 ? -37.121 -14.673 23.001 1.00 92.50 1000 VAL A O 1
ATOM 8166 N N . PHE A 1 1001 ? -36.979 -12.525 22.418 1.00 87.12 1001 PHE A N 1
ATOM 8167 C CA . PHE A 1 1001 ? -37.630 -12.649 21.109 1.00 87.12 1001 PHE A CA 1
ATOM 8168 C C . PHE A 1 1001 ? -36.622 -12.593 19.949 1.00 87.12 1001 PHE A C 1
ATOM 8170 O O . PHE A 1 1001 ? -36.983 -12.218 18.838 1.00 87.12 1001 PHE A O 1
ATOM 8177 N N . ARG A 1 1002 ? -35.342 -12.889 20.208 1.00 89.50 1002 ARG A N 1
ATOM 8178 C CA . ARG A 1 1002 ? -34.313 -12.979 19.165 1.00 89.50 1002 ARG A CA 1
ATOM 8179 C C . ARG A 1 1002 ? -34.412 -14.310 18.428 1.00 89.50 1002 ARG A C 1
ATOM 8181 O O . ARG A 1 1002 ? -34.688 -15.337 19.043 1.00 89.50 1002 ARG A O 1
ATOM 8188 N N . GLU A 1 1003 ? -34.159 -14.276 17.125 1.00 86.56 1003 GLU A N 1
ATOM 8189 C CA . GLU A 1 1003 ? -34.132 -15.457 16.266 1.00 86.56 1003 GLU A CA 1
ATOM 8190 C C . GLU A 1 1003 ? -33.015 -16.421 16.715 1.00 86.56 1003 GLU A C 1
ATOM 8192 O O . GLU A 1 1003 ? -31.867 -16.009 16.888 1.00 86.56 1003 GLU A O 1
ATOM 8197 N N . LEU A 1 1004 ? -33.353 -17.699 16.909 1.00 86.69 1004 LEU A N 1
ATOM 8198 C CA . LEU A 1 1004 ? -32.427 -18.739 17.365 1.00 86.69 1004 LEU A CA 1
ATOM 8199 C C . LEU A 1 1004 ? -32.115 -19.714 16.227 1.00 86.69 1004 LEU A C 1
ATOM 8201 O O . LEU A 1 1004 ? -33.027 -20.224 15.576 1.00 86.69 1004 LEU A O 1
ATOM 8205 N N . TYR A 1 1005 ? -30.834 -20.029 16.035 1.00 89.00 1005 TYR A N 1
ATOM 8206 C CA . TYR A 1 1005 ? -30.389 -21.038 15.079 1.00 89.00 1005 TYR A CA 1
ATOM 8207 C C . TYR A 1 1005 ? -29.625 -22.148 15.797 1.00 89.00 1005 TYR A C 1
ATOM 8209 O O . TYR A 1 1005 ? -28.555 -21.927 16.362 1.00 89.00 1005 TYR A O 1
ATOM 8217 N N . VAL A 1 1006 ? -30.169 -23.361 15.738 1.00 88.81 1006 VAL A N 1
ATOM 8218 C CA . VAL A 1 1006 ? -29.549 -24.576 16.286 1.00 88.81 1006 VAL A CA 1
ATOM 8219 C C . VAL A 1 1006 ? -29.009 -25.425 15.125 1.00 88.81 1006 VAL A C 1
ATOM 8221 O O . VAL A 1 1006 ? -29.625 -25.420 14.050 1.00 88.81 1006 VAL A O 1
ATOM 8224 N N . PRO A 1 1007 ? -27.865 -26.123 15.277 1.00 87.56 1007 PRO A N 1
ATOM 8225 C CA . PRO A 1 1007 ? -27.407 -27.088 14.282 1.00 87.56 1007 PRO A CA 1
ATOM 8226 C C . PRO A 1 1007 ? -28.461 -28.173 14.038 1.00 87.56 1007 PRO A C 1
ATOM 8228 O O . PRO A 1 1007 ? -28.985 -28.765 14.982 1.00 87.56 1007 PRO A O 1
ATOM 8231 N N . THR A 1 1008 ? -28.774 -28.436 12.773 1.00 84.12 1008 THR A N 1
ATOM 8232 C CA . THR A 1 1008 ? -29.615 -29.577 12.387 1.00 84.12 1008 THR A CA 1
ATOM 8233 C C . THR A 1 1008 ? -28.839 -30.888 12.559 1.00 84.12 1008 THR A C 1
ATOM 8235 O O . THR A 1 1008 ? -27.607 -30.860 12.535 1.00 84.12 1008 THR A O 1
ATOM 8238 N N . PRO A 1 1009 ? -29.506 -32.053 12.683 1.00 83.94 1009 PRO A N 1
ATOM 8239 C CA . PRO A 1 1009 ? -28.820 -33.343 12.817 1.00 83.94 1009 PRO A CA 1
ATOM 8240 C C . PRO A 1 1009 ? -27.781 -33.630 11.719 1.00 83.94 1009 PRO A C 1
ATOM 8242 O O . PRO A 1 1009 ? -26.773 -34.276 11.991 1.00 83.94 1009 PRO A O 1
ATOM 8245 N N . GLU A 1 1010 ? -28.003 -33.127 10.503 1.00 79.88 1010 GLU A N 1
ATOM 8246 C CA . GLU A 1 1010 ? -27.090 -33.271 9.360 1.00 79.88 1010 GLU A CA 1
ATOM 8247 C C . GLU A 1 1010 ? -25.842 -32.381 9.481 1.00 79.88 1010 GLU A C 1
ATOM 8249 O O . GLU A 1 1010 ? -24.768 -32.745 9.006 1.00 79.88 1010 GLU A O 1
ATOM 8254 N N . GLU A 1 1011 ? -25.958 -31.230 10.147 1.00 87.19 1011 GLU A N 1
ATOM 8255 C CA . GLU A 1 1011 ? -24.860 -30.279 10.326 1.00 87.19 1011 GLU A CA 1
ATOM 8256 C C . GLU A 1 1011 ? -23.93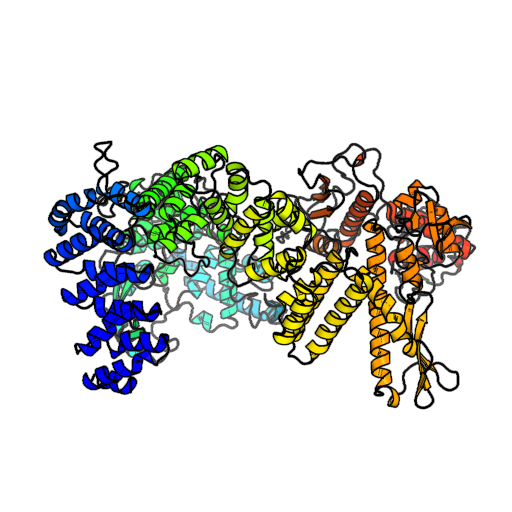4 -30.658 11.483 1.00 87.19 1011 GLU A C 1
ATOM 8258 O O . GLU A 1 1011 ? -22.755 -30.338 11.414 1.00 87.19 1011 GLU A O 1
ATOM 8263 N N . VAL A 1 1012 ? -24.422 -31.350 12.521 1.00 88.19 1012 VAL A N 1
ATOM 8264 C CA . VAL A 1 1012 ? -23.668 -31.607 13.770 1.00 88.19 1012 VAL A CA 1
ATOM 8265 C C . VAL A 1 1012 ? -22.264 -32.171 13.512 1.00 88.19 1012 VAL A C 1
ATOM 8267 O O . VAL A 1 1012 ? -21.289 -31.666 14.068 1.00 88.19 1012 VAL A O 1
ATOM 8270 N N . GLU A 1 1013 ? -22.141 -33.182 12.650 1.00 90.50 1013 GLU A N 1
ATOM 8271 C CA . GLU A 1 1013 ? -20.853 -33.823 12.339 1.00 90.50 1013 GLU A CA 1
ATOM 8272 C C . GLU A 1 1013 ? -20.147 -33.243 11.103 1.00 90.50 1013 GLU A C 1
ATOM 8274 O O . GLU A 1 1013 ? -19.037 -33.667 10.769 1.00 90.50 1013 GLU A O 1
ATOM 8279 N N . ALA A 1 1014 ? -20.760 -32.269 10.428 1.00 90.12 1014 ALA A N 1
ATOM 8280 C CA . ALA A 1 1014 ? -20.193 -31.623 9.254 1.00 90.12 1014 ALA A CA 1
ATOM 8281 C C . ALA A 1 1014 ? -19.188 -30.524 9.641 1.00 90.12 1014 ALA A C 1
ATOM 8283 O O . ALA A 1 1014 ? -19.263 -29.912 10.707 1.00 90.12 1014 ALA A O 1
ATOM 8284 N N . THR A 1 1015 ? -18.248 -30.239 8.740 1.00 92.12 1015 THR A N 1
ATOM 8285 C CA . THR A 1 1015 ? -17.316 -29.098 8.841 1.00 92.12 1015 THR A CA 1
ATOM 8286 C C . THR A 1 1015 ? -17.820 -27.851 8.106 1.00 92.12 1015 THR A C 1
ATOM 8288 O O . THR A 1 1015 ? -17.192 -26.793 8.154 1.00 92.12 1015 THR A O 1
ATOM 8291 N N . GLN A 1 1016 ? -18.951 -27.970 7.406 1.00 92.38 1016 GLN A N 1
ATOM 8292 C CA . GLN A 1 1016 ? -19.558 -26.924 6.590 1.00 92.38 1016 GLN A CA 1
ATOM 8293 C C . GLN A 1 1016 ? -21.082 -26.984 6.729 1.00 92.38 1016 GLN A C 1
ATOM 8295 O O . GLN A 1 1016 ? -21.670 -28.061 6.625 1.00 92.38 1016 GLN A O 1
ATOM 8300 N N . SER A 1 1017 ? -21.727 -25.833 6.912 1.00 91.00 1017 SER A N 1
ATOM 8301 C CA . SER A 1 1017 ? -23.182 -25.693 6.809 1.00 91.00 1017 SER A CA 1
ATOM 8302 C C . SER A 1 1017 ? -23.548 -25.201 5.413 1.00 91.00 1017 SER A C 1
ATOM 8304 O O . SER A 1 1017 ? -23.031 -24.185 4.949 1.00 91.00 1017 SER A O 1
ATOM 8306 N N . ARG A 1 1018 ? -24.468 -25.909 4.754 1.00 88.12 1018 ARG A N 1
ATOM 8307 C CA . ARG A 1 1018 ? -25.011 -25.563 3.427 1.00 88.12 1018 ARG A CA 1
ATOM 8308 C C . ARG A 1 1018 ? -26.408 -24.948 3.504 1.00 88.12 1018 ARG A C 1
ATOM 8310 O O . ARG A 1 1018 ? -27.114 -24.895 2.506 1.00 88.12 1018 ARG A O 1
ATOM 8317 N N . ARG A 1 1019 ? -26.820 -24.481 4.686 1.00 83.50 1019 ARG A N 1
ATOM 8318 C CA . ARG A 1 1019 ? -28.184 -23.997 4.957 1.00 83.50 1019 ARG A CA 1
ATOM 8319 C C . ARG A 1 1019 ? -28.641 -22.873 4.023 1.00 83.50 1019 ARG A C 1
ATOM 8321 O O . ARG A 1 1019 ? -29.819 -22.787 3.708 1.00 83.50 1019 ARG A O 1
ATOM 8328 N N . TYR A 1 1020 ? -27.702 -22.044 3.576 1.00 84.44 1020 TYR A N 1
ATOM 8329 C CA . TYR A 1 1020 ? -27.955 -20.917 2.675 1.00 84.44 1020 TYR A CA 1
ATOM 8330 C C . TYR A 1 1020 ? -27.392 -21.138 1.265 1.00 84.44 1020 TYR A C 1
ATOM 8332 O O . TYR A 1 1020 ? -27.364 -20.196 0.471 1.00 84.44 1020 TYR A O 1
ATOM 8340 N N . ALA A 1 1021 ? -26.946 -22.359 0.952 1.00 83.88 1021 ALA A N 1
ATOM 8341 C CA . ALA A 1 1021 ? -26.395 -22.697 -0.353 1.00 83.88 1021 ALA A CA 1
ATOM 8342 C C . ALA A 1 1021 ? -27.418 -22.412 -1.463 1.00 83.88 1021 ALA A C 1
ATOM 8344 O O . ALA A 1 1021 ? -28.590 -22.759 -1.328 1.00 83.88 1021 ALA A O 1
ATOM 8345 N N . GLY A 1 1022 ? -26.988 -21.791 -2.561 1.00 78.88 1022 GLY A N 1
ATOM 8346 C CA . GLY A 1 1022 ? -27.870 -21.471 -3.691 1.00 78.88 1022 GLY A CA 1
ATOM 8347 C C . GLY A 1 1022 ? -28.480 -20.065 -3.661 1.00 78.88 1022 GLY A C 1
ATOM 8348 O O . GLY A 1 1022 ? -29.058 -19.640 -4.657 1.00 78.88 1022 GLY A O 1
ATOM 8349 N N . ASN A 1 1023 ? -28.322 -19.306 -2.571 1.00 81.69 1023 ASN A N 1
ATOM 8350 C CA . ASN A 1 1023 ? -28.794 -17.920 -2.518 1.00 81.69 1023 ASN A CA 1
ATOM 8351 C C . ASN A 1 1023 ? -27.830 -16.974 -3.244 1.00 81.69 1023 ASN A C 1
ATOM 8353 O O . ASN A 1 1023 ? -26.668 -16.850 -2.855 1.00 81.69 1023 ASN A O 1
ATOM 8357 N N . GLN A 1 1024 ? -28.329 -16.266 -4.260 1.00 83.25 1024 GLN A N 1
ATOM 8358 C CA . GLN A 1 1024 ? -27.592 -15.202 -4.945 1.00 83.25 1024 GLN A CA 1
ATOM 8359 C C . GLN A 1 1024 ? -27.615 -13.902 -4.136 1.00 83.25 1024 GLN A C 1
ATOM 8361 O O . GLN A 1 1024 ? -28.682 -13.434 -3.724 1.00 83.25 1024 GLN A O 1
ATOM 8366 N N . ILE A 1 1025 ? -26.447 -13.293 -3.938 1.00 84.31 1025 ILE A N 1
ATOM 8367 C CA . ILE A 1 1025 ? -26.278 -12.095 -3.107 1.00 84.31 1025 ILE A CA 1
ATOM 8368 C C . ILE A 1 1025 ? -25.506 -10.991 -3.834 1.00 84.31 1025 ILE A C 1
ATOM 8370 O O . ILE A 1 1025 ? -24.594 -11.252 -4.609 1.00 84.31 1025 ILE A O 1
ATOM 8374 N N . GLN A 1 1026 ? -25.851 -9.734 -3.558 1.00 83.88 1026 GLN A N 1
ATOM 8375 C CA . GLN A 1 1026 ? -25.173 -8.549 -4.086 1.00 83.88 1026 GLN A CA 1
ATOM 8376 C C . GLN A 1 1026 ? -23.946 -8.218 -3.211 1.00 83.88 1026 GLN A C 1
ATOM 8378 O O . GLN A 1 1026 ? -24.139 -7.774 -2.073 1.00 83.88 1026 GLN A O 1
ATOM 8383 N N . PRO A 1 1027 ? -22.693 -8.358 -3.701 1.00 81.31 1027 PRO A N 1
ATOM 8384 C CA . PRO A 1 1027 ? -21.491 -8.264 -2.862 1.00 81.31 1027 PRO A CA 1
ATOM 8385 C C . PRO A 1 1027 ? -21.376 -6.954 -2.078 1.00 81.31 1027 PRO A C 1
ATOM 8387 O O . PRO A 1 1027 ? -21.151 -6.978 -0.870 1.00 81.31 1027 PRO A O 1
ATOM 8390 N N . GLN A 1 1028 ? -21.624 -5.806 -2.723 1.00 79.06 1028 GLN A N 1
ATOM 8391 C CA . GLN A 1 1028 ? -21.532 -4.493 -2.071 1.00 79.06 1028 GLN A CA 1
ATOM 8392 C C . GLN A 1 1028 ? -22.523 -4.336 -0.912 1.00 79.06 1028 GLN A C 1
ATOM 8394 O O . GLN A 1 1028 ? -22.157 -3.845 0.157 1.00 79.06 1028 GLN A O 1
ATOM 8399 N N . LYS A 1 1029 ? -23.776 -4.772 -1.101 1.00 82.50 1029 LYS A N 1
ATOM 8400 C CA . LYS A 1 1029 ? -24.793 -4.718 -0.043 1.00 82.50 1029 LYS A CA 1
ATOM 8401 C C . LYS A 1 1029 ? -24.466 -5.695 1.079 1.00 82.50 1029 LYS A C 1
ATOM 8403 O O . LYS A 1 1029 ? -24.573 -5.311 2.239 1.00 82.50 1029 LYS A O 1
ATOM 8408 N N . THR A 1 1030 ? -24.013 -6.904 0.753 1.00 85.19 1030 THR A N 1
ATOM 8409 C CA . THR A 1 1030 ? -23.589 -7.900 1.746 1.00 85.19 1030 THR A CA 1
ATOM 8410 C C . THR A 1 1030 ? -22.454 -7.365 2.615 1.00 85.19 1030 THR A C 1
ATOM 8412 O O . THR A 1 1030 ? -22.569 -7.367 3.841 1.00 85.19 1030 THR A O 1
ATOM 8415 N N . VAL A 1 1031 ? -21.397 -6.820 2.002 1.00 81.81 1031 VAL A N 1
ATOM 8416 C CA . VAL A 1 1031 ? -20.275 -6.206 2.728 1.00 81.81 1031 VAL A CA 1
ATOM 8417 C C . VAL A 1 1031 ? -20.767 -5.038 3.584 1.00 81.81 1031 VAL A C 1
ATOM 8419 O O . VAL A 1 1031 ? -20.418 -4.958 4.759 1.00 81.81 1031 VAL A O 1
ATOM 8422 N N . ALA A 1 1032 ? -21.614 -4.152 3.048 1.00 81.06 1032 ALA A N 1
ATOM 8423 C CA . ALA A 1 1032 ? -22.137 -3.008 3.795 1.00 81.06 1032 ALA A CA 1
ATOM 8424 C C . ALA A 1 1032 ? -22.973 -3.420 5.023 1.00 81.06 1032 ALA A C 1
ATOM 8426 O O . ALA A 1 1032 ? -22.807 -2.837 6.096 1.00 81.06 1032 ALA A O 1
ATOM 8427 N N . VAL A 1 1033 ? -23.832 -4.437 4.885 1.00 83.94 1033 VAL A N 1
ATOM 8428 C CA . VAL A 1 1033 ? -24.668 -4.976 5.973 1.00 83.94 1033 VAL A CA 1
ATOM 8429 C C . VAL A 1 1033 ? -23.811 -5.655 7.044 1.00 83.94 1033 VAL A C 1
ATOM 8431 O O . VAL A 1 1033 ? -24.030 -5.446 8.239 1.00 83.94 1033 VAL A O 1
ATOM 8434 N N . LEU A 1 1034 ? -22.809 -6.436 6.636 1.00 85.75 1034 LEU A N 1
ATOM 8435 C CA . LEU A 1 1034 ? -21.999 -7.242 7.550 1.00 85.75 1034 LEU A CA 1
ATOM 8436 C C . LEU A 1 1034 ? -20.819 -6.483 8.176 1.00 85.75 1034 LEU A C 1
ATOM 8438 O O . LEU A 1 1034 ? -20.359 -6.853 9.261 1.00 85.75 1034 LEU A O 1
ATOM 8442 N N . LYS A 1 1035 ? -20.370 -5.375 7.575 1.00 78.44 1035 LYS A N 1
ATOM 8443 C CA . LYS A 1 1035 ? -19.284 -4.530 8.105 1.00 78.44 1035 LYS A CA 1
ATOM 8444 C C . LYS A 1 1035 ? -19.576 -4.036 9.522 1.00 78.44 1035 LYS A C 1
ATOM 8446 O O . LYS A 1 1035 ? -18.714 -4.105 10.395 1.00 78.44 1035 LYS A O 1
ATOM 8451 N N . GLY A 1 1036 ? -20.812 -3.602 9.784 1.00 72.50 1036 GLY A N 1
ATOM 8452 C CA . GLY A 1 1036 ? -21.255 -3.185 11.122 1.00 72.50 1036 GLY A CA 1
ATOM 8453 C C . GLY A 1 1036 ? -21.297 -4.320 12.155 1.00 72.50 1036 GLY A C 1
ATOM 8454 O O . GLY A 1 1036 ? -21.454 -4.057 13.343 1.00 72.50 1036 GLY A O 1
ATOM 8455 N N . ARG A 1 1037 ? -21.135 -5.574 11.717 1.00 80.69 1037 ARG A N 1
ATOM 8456 C CA . ARG A 1 1037 ? -21.217 -6.794 12.529 1.00 80.69 1037 ARG A CA 1
ATOM 8457 C C . ARG A 1 1037 ? -19.890 -7.550 12.638 1.00 80.69 1037 ARG A C 1
ATOM 8459 O O . ARG A 1 1037 ? -19.891 -8.717 13.034 1.00 80.69 1037 ARG A O 1
ATOM 8466 N N . ARG A 1 1038 ? -18.766 -6.868 12.374 1.00 80.44 1038 ARG A N 1
ATOM 8467 C CA . ARG A 1 1038 ? -17.378 -7.371 12.503 1.00 80.44 1038 ARG A CA 1
ATOM 8468 C C . ARG A 1 1038 ? -16.949 -8.395 11.442 1.00 80.44 1038 ARG A C 1
ATOM 8470 O O . ARG A 1 1038 ? -16.040 -9.179 11.699 1.00 80.44 1038 ARG A O 1
ATOM 8477 N N . TRP A 1 1039 ? -17.580 -8.386 10.270 1.00 85.44 1039 TRP A N 1
ATOM 8478 C CA . TRP A 1 1039 ? -17.105 -9.160 9.121 1.00 85.44 1039 TRP A CA 1
ATOM 8479 C C . TRP A 1 1039 ? -16.088 -8.361 8.296 1.00 85.44 1039 TRP A C 1
ATOM 8481 O O . TRP A 1 1039 ? -16.245 -7.152 8.112 1.00 85.44 1039 TRP A O 1
ATOM 8491 N N . VAL A 1 1040 ? -15.063 -9.046 7.792 1.00 75.56 1040 VAL A N 1
ATOM 8492 C CA . VAL A 1 1040 ? -13.957 -8.508 6.988 1.00 75.56 1040 VAL A CA 1
ATOM 8493 C C . VAL A 1 1040 ? -13.824 -9.341 5.714 1.00 75.56 1040 VAL A C 1
ATOM 8495 O O . VAL A 1 1040 ? -13.996 -10.554 5.758 1.00 75.56 1040 VAL A O 1
ATOM 8498 N N . ALA A 1 1041 ? -13.541 -8.706 4.578 1.00 68.38 1041 ALA A N 1
ATOM 8499 C CA . ALA A 1 1041 ? -13.293 -9.415 3.324 1.00 68.38 1041 ALA A CA 1
ATOM 8500 C C . ALA A 1 1041 ? -11.848 -9.937 3.269 1.00 68.38 1041 ALA A C 1
ATOM 8502 O O . ALA A 1 1041 ? -10.914 -9.190 3.562 1.00 68.38 1041 ALA A O 1
ATOM 8503 N N . ASP A 1 1042 ? -11.681 -11.196 2.874 1.00 63.94 1042 ASP A N 1
ATOM 8504 C CA . ASP A 1 1042 ? -10.412 -11.859 2.578 1.00 63.94 1042 ASP A CA 1
ATOM 8505 C C . ASP A 1 1042 ? -10.360 -12.262 1.090 1.00 63.94 1042 ASP A C 1
ATOM 8507 O O . ASP A 1 1042 ? -11.378 -12.609 0.488 1.00 63.94 1042 ASP A O 1
ATOM 8511 N N . TYR A 1 1043 ? -9.171 -12.162 0.488 1.00 50.72 1043 TYR A N 1
ATOM 8512 C CA . TYR A 1 1043 ? -8.951 -12.315 -0.957 1.00 50.72 1043 TYR A CA 1
ATOM 8513 C C . TYR A 1 1043 ? -8.948 -13.775 -1.435 1.00 50.72 1043 TYR A C 1
ATOM 8515 O O . TYR A 1 1043 ? -9.140 -14.016 -2.625 1.00 50.72 1043 TYR A O 1
ATOM 8523 N N . GLU A 1 1044 ? -8.688 -14.736 -0.545 1.00 50.16 1044 GLU A N 1
ATOM 8524 C CA . GLU A 1 1044 ? -8.604 -16.163 -0.889 1.00 50.16 1044 GLU A CA 1
ATOM 8525 C C . GLU A 1 1044 ? -9.784 -16.956 -0.315 1.00 50.16 1044 GLU A C 1
ATOM 8527 O O . GLU A 1 1044 ? -10.266 -17.883 -0.965 1.00 50.16 1044 GLU A O 1
ATOM 8532 N N . ASP A 1 1045 ? -10.307 -16.543 0.845 1.00 58.72 1045 ASP A N 1
ATOM 8533 C CA . ASP A 1 1045 ? -11.276 -17.328 1.617 1.00 58.72 1045 ASP A CA 1
ATOM 8534 C C . ASP A 1 1045 ? -12.671 -16.680 1.763 1.00 58.72 1045 ASP A C 1
ATOM 8536 O O . ASP A 1 1045 ? -13.567 -17.285 2.353 1.00 58.72 1045 ASP A O 1
ATOM 8540 N N . GLY A 1 1046 ? -12.906 -15.477 1.225 1.00 72.44 1046 GLY A N 1
ATOM 8541 C CA . GLY A 1 1046 ? -14.214 -14.806 1.255 1.00 72.44 1046 GLY A CA 1
ATOM 8542 C C . GLY A 1 1046 ? -14.447 -13.917 2.485 1.00 72.44 1046 GLY A C 1
ATOM 8543 O O . GLY A 1 1046 ? -13.521 -13.296 2.996 1.00 72.44 1046 GLY A O 1
ATOM 8544 N N . LEU A 1 1047 ? -15.690 -13.787 2.967 1.00 83.94 1047 LEU A N 1
ATOM 8545 C CA . LEU A 1 1047 ? -15.990 -12.946 4.139 1.00 83.94 1047 LEU A CA 1
ATOM 8546 C C . LEU A 1 1047 ? -15.713 -13.699 5.441 1.00 83.94 1047 LEU A C 1
ATOM 8548 O O . LEU A 1 1047 ? -16.242 -14.787 5.653 1.00 83.94 1047 LEU A O 1
ATOM 8552 N N . GLN A 1 1048 ? -14.947 -13.094 6.346 1.00 87.50 1048 GLN A N 1
ATOM 8553 C CA . GLN A 1 1048 ? -14.531 -13.693 7.611 1.00 87.50 1048 GLN A CA 1
ATOM 8554 C C . GLN A 1 1048 ? -14.954 -12.871 8.829 1.00 87.50 1048 GLN A C 1
ATOM 8556 O O . GLN A 1 1048 ? -14.926 -11.642 8.814 1.00 87.50 1048 GLN A O 1
ATOM 8561 N N . LYS A 1 1049 ? -15.280 -13.553 9.928 1.00 89.12 1049 LYS A N 1
ATOM 8562 C CA . LYS A 1 1049 ? -15.498 -12.964 11.255 1.00 89.12 1049 LYS A CA 1
ATOM 8563 C C . LYS A 1 1049 ? -14.704 -13.741 12.296 1.00 89.12 1049 LYS A C 1
ATOM 8565 O O . LYS A 1 1049 ? -14.825 -14.960 12.406 1.00 89.12 1049 LYS A O 1
ATOM 8570 N N . ILE A 1 1050 ? -13.879 -13.034 13.064 1.00 82.94 1050 ILE A N 1
ATOM 8571 C CA . ILE A 1 1050 ? -12.904 -13.649 13.973 1.00 82.94 1050 ILE A CA 1
ATOM 8572 C C . ILE A 1 1050 ? -13.379 -13.547 15.427 1.00 82.94 1050 ILE A C 1
ATOM 8574 O O . ILE A 1 1050 ? -13.613 -12.460 15.956 1.00 82.94 1050 ILE A O 1
ATOM 8578 N N . TYR A 1 1051 ? -13.444 -14.695 16.100 1.00 83.50 1051 TYR A N 1
ATOM 8579 C CA . TYR A 1 1051 ? -13.744 -14.854 17.521 1.00 83.50 1051 TYR A CA 1
ATOM 8580 C C . TYR A 1 1051 ? -12.449 -15.169 18.284 1.00 83.50 1051 TYR A C 1
ATOM 8582 O O . TYR A 1 1051 ? -12.019 -16.317 18.422 1.00 83.50 1051 TYR A O 1
ATOM 8590 N N . TYR A 1 1052 ? -11.777 -14.114 18.751 1.00 72.19 1052 TYR A N 1
ATOM 8591 C CA . TYR A 1 1052 ? -10.424 -14.198 19.316 1.00 72.19 1052 TYR A CA 1
ATOM 8592 C C . TYR A 1 1052 ? -10.336 -15.013 20.612 1.00 72.19 1052 TYR A C 1
ATOM 8594 O O . TYR A 1 1052 ? -9.352 -15.732 20.801 1.00 72.19 1052 TYR A O 1
ATOM 8602 N N . LYS A 1 1053 ? -11.344 -14.921 21.495 1.00 78.75 1053 LYS A N 1
ATOM 8603 C CA . LYS A 1 1053 ? -11.355 -15.629 22.789 1.00 78.75 1053 LYS A CA 1
ATOM 8604 C C . LYS A 1 1053 ? -11.464 -17.141 22.583 1.00 78.75 1053 LYS A C 1
ATOM 8606 O O . LYS A 1 1053 ? -10.735 -17.907 23.208 1.00 78.75 1053 LYS A O 1
ATOM 8611 N N . GLU A 1 1054 ? -12.320 -17.552 21.657 1.00 85.00 1054 GLU A N 1
ATOM 8612 C CA . GLU A 1 1054 ? -12.613 -18.947 21.337 1.00 85.00 1054 GLU A CA 1
ATOM 8613 C C . GLU A 1 1054 ? -11.617 -19.534 20.322 1.00 85.00 1054 GLU A C 1
ATOM 8615 O O . GLU A 1 1054 ? -11.550 -20.747 20.158 1.00 85.00 1054 GLU A O 1
ATOM 8620 N N . ASN A 1 1055 ? -10.773 -18.693 19.707 1.00 84.12 1055 ASN A N 1
ATOM 8621 C CA . ASN A 1 1055 ? -9.870 -19.043 18.604 1.00 84.12 1055 ASN A CA 1
ATOM 8622 C C . ASN A 1 1055 ? -10.614 -19.640 17.402 1.00 84.12 1055 ASN A C 1
ATOM 8624 O O . ASN A 1 1055 ? -10.156 -20.627 16.831 1.00 84.12 1055 ASN A O 1
ATOM 8628 N N . ILE A 1 1056 ? -11.725 -19.019 17.008 1.00 90.38 1056 ILE A N 1
ATOM 8629 C CA . ILE A 1 1056 ? -12.554 -19.450 15.876 1.00 90.38 1056 ILE A CA 1
ATOM 8630 C C . ILE A 1 1056 ? -12.556 -18.356 14.804 1.00 90.38 1056 ILE A C 1
ATOM 8632 O O . ILE A 1 1056 ? -12.646 -17.172 15.120 1.00 90.38 1056 ILE A O 1
ATOM 8636 N N . ILE A 1 1057 ? -12.470 -18.747 13.537 1.00 89.00 1057 ILE A N 1
ATOM 8637 C CA . ILE A 1 1057 ? -12.727 -17.894 12.373 1.00 89.00 1057 ILE A CA 1
ATOM 8638 C C . ILE A 1 1057 ? -13.963 -18.462 11.687 1.00 89.00 1057 ILE A C 1
ATOM 8640 O O . ILE A 1 1057 ? -13.938 -19.615 11.271 1.00 89.00 1057 ILE A O 1
ATOM 8644 N N . ALA A 1 1058 ? -15.038 -17.685 11.606 1.00 93.12 1058 ALA A N 1
ATOM 8645 C CA . ALA A 1 1058 ? -16.208 -18.020 10.805 1.00 93.12 1058 ALA A CA 1
ATOM 8646 C C . ALA A 1 1058 ? -16.027 -17.450 9.398 1.00 93.12 1058 ALA A C 1
ATOM 8648 O O . ALA A 1 1058 ? -15.665 -16.282 9.263 1.00 93.12 1058 ALA A O 1
ATOM 8649 N N . THR A 1 1059 ? -16.300 -18.250 8.375 1.00 91.38 1059 THR A N 1
ATOM 8650 C CA . THR A 1 1059 ? -16.088 -17.878 6.974 1.00 91.38 1059 THR A CA 1
ATOM 8651 C C . THR A 1 1059 ? -17.359 -18.130 6.168 1.00 91.38 1059 THR A C 1
ATOM 8653 O O . THR A 1 1059 ? -17.938 -19.215 6.245 1.00 91.38 1059 THR A O 1
ATOM 8656 N N . ILE A 1 1060 ? -17.794 -17.129 5.399 1.00 90.44 1060 ILE A N 1
ATOM 8657 C CA . ILE A 1 1060 ? -18.855 -17.240 4.393 1.00 90.44 1060 ILE A CA 1
ATOM 8658 C C . ILE A 1 1060 ? -18.179 -17.397 3.037 1.00 90.44 1060 ILE A C 1
ATOM 8660 O O . ILE A 1 1060 ? -17.524 -16.467 2.556 1.00 90.44 1060 ILE A O 1
ATOM 8664 N N . TYR A 1 1061 ? -18.373 -18.559 2.418 1.00 83.50 1061 TYR A N 1
ATOM 8665 C CA . TYR A 1 1061 ? -17.829 -18.842 1.102 1.00 83.50 1061 TYR A CA 1
ATOM 8666 C C . TYR A 1 1061 ? -18.873 -18.602 0.007 1.00 83.50 1061 TYR A C 1
ATOM 8668 O O . TYR A 1 1061 ? -19.990 -19.129 0.046 1.00 83.50 1061 TYR A O 1
ATOM 8676 N N . ALA A 1 1062 ? -18.473 -17.805 -0.978 1.00 76.56 1062 ALA A N 1
ATOM 8677 C CA . ALA A 1 1062 ? -19.158 -17.605 -2.245 1.00 76.56 1062 ALA A CA 1
ATOM 8678 C C . ALA A 1 1062 ? -18.090 -17.387 -3.315 1.00 76.56 1062 ALA A C 1
ATOM 8680 O O . ALA A 1 1062 ? -17.081 -16.732 -3.040 1.00 76.56 1062 ALA A O 1
ATOM 8681 N N . MET A 1 1063 ? -18.321 -17.884 -4.529 1.00 67.31 1063 MET A N 1
ATOM 8682 C CA . MET A 1 1063 ? -17.448 -17.625 -5.675 1.00 67.31 1063 MET A CA 1
ATOM 8683 C C . MET A 1 1063 ? -17.650 -16.179 -6.166 1.00 67.31 1063 MET A C 1
ATOM 8685 O O . MET A 1 1063 ? -18.297 -15.928 -7.178 1.00 67.31 1063 MET A O 1
ATOM 8689 N N . ALA A 1 1064 ? -17.162 -15.221 -5.377 1.00 58.53 1064 ALA A N 1
ATOM 8690 C CA . ALA A 1 1064 ? -17.368 -13.787 -5.523 1.00 58.53 1064 ALA A CA 1
ATOM 8691 C C . ALA A 1 1064 ? -16.034 -13.039 -5.451 1.00 58.53 1064 ALA A C 1
ATOM 8693 O O . ALA A 1 1064 ? -15.213 -13.324 -4.580 1.00 58.53 1064 ALA A O 1
ATOM 8694 N N . ASP A 1 1065 ? -15.861 -12.020 -6.293 1.00 57.94 1065 ASP A N 1
ATOM 8695 C CA . ASP A 1 1065 ? -14.871 -10.977 -6.035 1.00 57.94 1065 ASP A CA 1
ATOM 8696 C C . ASP A 1 1065 ? -15.482 -9.962 -5.054 1.00 57.94 1065 ASP A C 1
ATOM 8698 O O . ASP A 1 1065 ? -16.340 -9.155 -5.409 1.00 57.94 1065 ASP A O 1
ATOM 8702 N N . TRP A 1 1066 ? -15.084 -10.034 -3.781 1.00 57.03 1066 TRP A N 1
ATOM 8703 C CA . TRP A 1 1066 ? -15.577 -9.131 -2.732 1.00 57.03 1066 TRP A CA 1
ATOM 8704 C C . TRP A 1 1066 ? -14.998 -7.710 -2.822 1.00 57.03 1066 TRP A C 1
ATOM 8706 O O . TRP A 1 1066 ? -15.409 -6.838 -2.051 1.00 57.03 1066 TRP A O 1
ATOM 8716 N N . PHE A 1 1067 ? -14.058 -7.472 -3.743 1.00 49.47 1067 PHE A N 1
ATOM 8717 C CA . PHE A 1 1067 ? -13.282 -6.238 -3.854 1.00 49.47 1067 PHE A CA 1
ATOM 8718 C C . PHE A 1 1067 ? -13.500 -5.500 -5.183 1.00 49.47 1067 PHE A C 1
ATOM 8720 O O . PHE A 1 1067 ? -13.315 -4.283 -5.219 1.00 49.47 1067 PHE A O 1
ATOM 8727 N N . SER A 1 1068 ? -13.921 -6.196 -6.246 1.00 45.72 1068 SER A N 1
ATOM 8728 C CA . SER A 1 1068 ? -14.199 -5.621 -7.570 1.00 45.72 1068 SER A CA 1
ATOM 8729 C C . SER A 1 1068 ? -15.662 -5.818 -7.997 1.00 45.72 1068 SER A C 1
ATOM 8731 O O . SER A 1 1068 ? -16.208 -6.911 -7.839 1.00 45.72 1068 SER A O 1
ATOM 8733 N N . PRO A 1 1069 ? -16.327 -4.801 -8.574 1.00 36.22 1069 PRO A N 1
ATOM 8734 C CA . PRO A 1 1069 ? -17.654 -4.962 -9.151 1.00 36.22 1069 PRO A CA 1
ATOM 8735 C C . PRO A 1 1069 ? -17.556 -5.748 -10.466 1.00 36.22 1069 PRO A C 1
ATOM 8737 O O . PRO A 1 1069 ? -17.259 -5.192 -11.518 1.00 36.22 1069 PRO A O 1
ATOM 8740 N N . ALA A 1 1070 ? -17.810 -7.054 -10.426 1.00 41.22 1070 ALA A N 1
ATOM 8741 C CA . ALA A 1 1070 ? -18.199 -7.776 -11.631 1.00 41.22 1070 ALA A CA 1
ATOM 8742 C C . ALA A 1 1070 ? -19.728 -7.691 -11.765 1.00 41.22 1070 ALA A C 1
ATOM 8744 O O . ALA A 1 1070 ? -20.451 -8.473 -11.155 1.00 41.22 1070 ALA A O 1
ATOM 8745 N N . ASP A 1 1071 ? -20.225 -6.753 -12.575 1.00 46.50 1071 ASP A N 1
ATOM 8746 C CA . ASP A 1 1071 ? -21.659 -6.565 -12.877 1.00 46.50 1071 ASP A CA 1
ATOM 8747 C C . ASP A 1 1071 ? -22.259 -7.677 -13.772 1.00 46.50 1071 ASP A C 1
ATOM 8749 O O . ASP A 1 1071 ? -23.291 -7.484 -14.412 1.00 46.50 1071 ASP A O 1
ATOM 8753 N N . ILE A 1 1072 ? -21.618 -8.848 -13.864 1.00 51.47 1072 ILE A N 1
ATOM 8754 C CA . ILE A 1 1072 ? -21.974 -9.869 -14.862 1.00 51.47 1072 ILE A CA 1
ATOM 8755 C C . ILE A 1 1072 ? -22.868 -10.973 -14.268 1.00 51.47 1072 ILE A C 1
ATOM 8757 O O . ILE A 1 1072 ? -23.750 -11.455 -14.973 1.00 51.47 1072 ILE A O 1
ATOM 8761 N N . GLU A 1 1073 ? -22.744 -11.320 -12.977 1.00 59.84 1073 GLU A N 1
ATOM 8762 C CA . GLU A 1 1073 ? -23.688 -12.224 -12.293 1.00 59.84 1073 GLU A CA 1
ATOM 8763 C C . GLU A 1 1073 ? -23.559 -12.126 -10.761 1.00 59.84 1073 GLU A C 1
ATOM 8765 O O . GLU A 1 1073 ? -22.450 -12.056 -10.230 1.00 59.84 1073 GLU A O 1
ATOM 8770 N N . ALA A 1 1074 ? -24.680 -12.116 -10.028 1.00 67.69 1074 ALA A N 1
ATOM 8771 C CA . ALA A 1 1074 ? -24.640 -12.095 -8.567 1.00 67.69 1074 ALA A CA 1
ATOM 8772 C C . ALA A 1 1074 ? -24.118 -13.446 -8.034 1.00 67.69 1074 ALA A C 1
ATOM 8774 O O . ALA A 1 1074 ? -24.725 -14.484 -8.320 1.00 67.69 1074 ALA A O 1
ATOM 8775 N N . PRO A 1 1075 ? -23.023 -13.464 -7.253 1.00 76.44 1075 PRO A N 1
ATOM 8776 C CA . PRO A 1 1075 ? -22.434 -14.701 -6.771 1.00 76.44 1075 PRO A CA 1
ATOM 8777 C C . PRO A 1 1075 ? -23.378 -15.438 -5.827 1.00 76.44 1075 PRO A C 1
ATOM 8779 O O . PRO A 1 1075 ? -24.193 -14.846 -5.113 1.00 76.44 1075 PRO A O 1
ATOM 8782 N N . THR A 1 1076 ? -23.235 -16.758 -5.819 1.00 82.25 1076 THR A N 1
ATOM 8783 C CA . THR A 1 1076 ? -24.076 -17.659 -5.035 1.00 82.25 1076 THR A CA 1
ATOM 8784 C C . THR A 1 1076 ? -23.342 -18.084 -3.769 1.00 82.25 1076 THR A C 1
ATOM 8786 O O . THR A 1 1076 ? -22.184 -18.496 -3.831 1.00 82.25 1076 THR A O 1
ATOM 8789 N N . LEU A 1 1077 ? -24.010 -17.987 -2.618 1.00 85.75 1077 LEU A N 1
ATOM 8790 C CA . LEU A 1 1077 ? -23.514 -18.568 -1.371 1.00 85.75 1077 LEU A CA 1
ATOM 8791 C C . LEU A 1 1077 ? -23.400 -20.088 -1.522 1.00 85.75 1077 LEU A C 1
ATOM 8793 O O . LEU A 1 1077 ? -24.344 -20.731 -1.982 1.00 85.75 1077 LEU A O 1
ATOM 8797 N N . GLU A 1 1078 ? -22.283 -20.672 -1.092 1.00 86.44 1078 GLU A N 1
ATOM 8798 C CA . GLU A 1 1078 ? -22.087 -22.127 -1.134 1.00 86.44 1078 GLU A CA 1
ATOM 8799 C C . GLU A 1 1078 ? -22.167 -22.756 0.255 1.00 86.44 1078 GLU A C 1
ATOM 8801 O O . GLU A 1 1078 ? -22.910 -23.715 0.468 1.00 86.44 1078 GLU A O 1
ATOM 8806 N N . TYR A 1 1079 ? -21.407 -22.229 1.216 1.00 89.31 1079 TYR A N 1
ATOM 8807 C CA . TYR A 1 1079 ? -21.391 -22.747 2.579 1.00 89.31 1079 TYR A CA 1
ATOM 8808 C C . TYR A 1 1079 ? -20.833 -21.743 3.589 1.00 89.31 1079 TYR A C 1
ATOM 8810 O O . TYR A 1 1079 ? -20.149 -20.776 3.254 1.00 89.31 1079 TYR A O 1
ATOM 8818 N N . VAL A 1 1080 ? -21.103 -22.031 4.860 1.00 92.94 1080 VAL A N 1
ATOM 8819 C CA . VAL A 1 1080 ? -20.478 -21.398 6.022 1.00 92.94 1080 VAL A CA 1
ATOM 8820 C C . VAL A 1 1080 ? -19.596 -22.433 6.711 1.00 92.94 1080 VAL A C 1
ATOM 8822 O O . VAL A 1 1080 ? -20.051 -23.548 6.976 1.00 92.94 1080 VAL A O 1
ATOM 8825 N N . CYS A 1 1081 ? -18.349 -22.089 7.016 1.00 93.62 1081 CYS A N 1
ATOM 8826 C CA . CYS A 1 1081 ? -17.428 -22.972 7.732 1.00 93.62 1081 CYS A CA 1
ATOM 8827 C C . CYS A 1 1081 ? -16.694 -22.248 8.863 1.00 93.62 1081 CYS A C 1
ATOM 8829 O O . CYS A 1 1081 ? -16.766 -21.025 9.000 1.00 93.62 1081 CYS A O 1
ATOM 8831 N N . PHE A 1 1082 ? -16.012 -23.031 9.699 1.00 94.62 1082 PHE A N 1
ATOM 8832 C CA . PHE A 1 1082 ? -15.293 -22.535 10.865 1.00 94.62 1082 PHE A CA 1
ATOM 8833 C C . PHE A 1 1082 ? -13.876 -23.105 10.902 1.00 94.62 1082 PHE A C 1
ATOM 8835 O O . PHE A 1 1082 ? -13.684 -24.308 10.721 1.00 94.62 1082 PHE A O 1
ATOM 8842 N N . HIS A 1 1083 ? -12.894 -22.251 11.179 1.00 90.25 1083 HIS A N 1
ATOM 8843 C CA . HIS A 1 1083 ? -11.487 -22.623 11.306 1.00 90.25 1083 HIS A CA 1
ATOM 8844 C C . HIS A 1 1083 ? -10.958 -22.315 12.705 1.00 90.25 1083 HIS A C 1
ATOM 8846 O O . HIS A 1 1083 ? -11.324 -21.310 13.319 1.00 90.25 1083 HIS A O 1
ATOM 8852 N N . ASN A 1 1084 ? -10.021 -23.128 13.187 1.00 87.38 1084 ASN A N 1
ATOM 8853 C CA . ASN A 1 1084 ? -9.225 -22.786 14.355 1.00 87.38 1084 ASN A CA 1
ATOM 8854 C C . ASN A 1 1084 ? -8.249 -21.656 13.997 1.00 87.38 1084 ASN A C 1
ATOM 8856 O O . ASN A 1 1084 ? -7.423 -21.793 13.101 1.00 87.38 1084 ASN A O 1
ATOM 8860 N N . ARG A 1 1085 ? -8.285 -20.539 14.725 1.00 82.31 1085 ARG A N 1
ATOM 8861 C CA . ARG A 1 1085 ? -7.467 -19.349 14.432 1.00 82.31 1085 ARG A CA 1
ATOM 8862 C C . ARG A 1 1085 ? -5.954 -19.611 14.476 1.00 82.31 1085 ARG A C 1
ATOM 8864 O O . ARG A 1 1085 ? -5.200 -18.914 13.807 1.00 82.31 1085 ARG A O 1
ATOM 8871 N N . LYS A 1 1086 ? -5.488 -20.554 15.304 1.00 74.12 1086 LYS A N 1
ATOM 8872 C CA . LYS A 1 1086 ? -4.049 -20.759 15.553 1.00 74.12 1086 LYS A CA 1
ATOM 8873 C C . LYS A 1 1086 ? -3.367 -21.607 14.485 1.00 74.12 1086 LYS A C 1
ATOM 8875 O O . LYS A 1 1086 ? -2.208 -21.342 14.183 1.00 74.12 1086 LYS A O 1
ATOM 8880 N N . ASP A 1 1087 ? -4.044 -22.631 13.973 1.00 76.56 1087 ASP A N 1
ATOM 8881 C CA . ASP A 1 1087 ? -3.485 -23.573 12.993 1.00 76.56 1087 ASP A CA 1
ATOM 8882 C C . ASP A 1 1087 ? -4.292 -23.673 11.687 1.00 76.56 1087 ASP A C 1
ATOM 8884 O O . ASP A 1 1087 ? -3.915 -24.434 10.799 1.00 76.56 1087 ASP A O 1
ATOM 8888 N N . TYR A 1 1088 ? -5.361 -22.882 11.561 1.00 76.62 1088 TYR A N 1
ATOM 8889 C CA . TYR A 1 1088 ? -6.242 -22.768 10.396 1.00 76.62 1088 TYR A CA 1
ATOM 8890 C C . TYR A 1 1088 ? -6.953 -24.065 9.987 1.00 76.62 1088 TYR A C 1
ATOM 8892 O O . TYR A 1 1088 ? -7.423 -24.204 8.860 1.00 76.62 1088 TYR A O 1
ATOM 8900 N N . LYS A 1 1089 ? -7.063 -25.040 10.897 1.00 82.88 1089 LYS A N 1
ATOM 8901 C CA . LYS A 1 1089 ? -7.778 -26.289 10.610 1.00 82.88 1089 LYS A CA 1
ATOM 8902 C C . LYS A 1 1089 ? -9.289 -26.106 10.687 1.00 82.88 1089 LYS A C 1
ATOM 8904 O O . LYS A 1 1089 ? -9.785 -25.467 11.613 1.00 82.88 1089 LYS A O 1
ATOM 8909 N N . LEU A 1 1090 ? -10.004 -26.725 9.747 1.00 89.38 1090 LEU A N 1
ATOM 8910 C CA . LEU A 1 1090 ? -11.465 -26.837 9.759 1.00 89.38 1090 LEU A CA 1
ATOM 8911 C C . LEU A 1 1090 ? -11.954 -27.508 11.048 1.00 89.38 1090 LEU A C 1
ATOM 8913 O O . LEU A 1 1090 ? -11.416 -28.537 11.461 1.00 89.38 1090 LEU A O 1
ATOM 8917 N N . MET A 1 1091 ? -12.988 -26.925 11.646 1.00 95.50 1091 MET A N 1
ATOM 8918 C CA . MET A 1 1091 ? -13.648 -27.407 12.860 1.00 95.50 1091 MET A CA 1
ATOM 8919 C C . MET A 1 1091 ? -14.998 -28.042 12.520 1.00 95.50 1091 MET A C 1
ATOM 8921 O O . MET A 1 1091 ? -15.657 -27.643 11.555 1.00 95.50 1091 MET A O 1
ATOM 8925 N N . LYS A 1 1092 ? -15.430 -29.023 13.316 1.00 95.31 1092 LYS A N 1
ATOM 8926 C CA . LYS A 1 1092 ? -16.792 -29.570 13.211 1.00 95.31 1092 LYS A CA 1
ATOM 8927 C C . LYS A 1 1092 ? -17.801 -28.595 13.809 1.00 95.31 1092 LYS A C 1
ATOM 8929 O O . LYS A 1 1092 ? -17.501 -27.929 14.796 1.00 95.31 1092 LYS A O 1
ATOM 8934 N N . ILE A 1 1093 ? -19.025 -28.559 13.282 1.00 93.44 1093 ILE A N 1
ATOM 8935 C CA . ILE A 1 1093 ? -20.093 -27.699 13.824 1.00 93.44 1093 ILE A CA 1
ATOM 8936 C C . ILE A 1 1093 ? -20.418 -28.062 15.284 1.00 93.44 1093 ILE A C 1
ATOM 8938 O O . ILE A 1 1093 ? -20.682 -27.165 16.082 1.00 93.44 1093 ILE A O 1
ATOM 8942 N N . SER A 1 1094 ? -20.312 -29.338 15.672 1.00 92.50 1094 SER A N 1
ATOM 8943 C CA . SER A 1 1094 ? -20.450 -29.786 17.067 1.00 92.50 1094 SER A CA 1
ATOM 8944 C C . SER A 1 1094 ? -19.397 -29.225 18.032 1.00 92.50 1094 SER A C 1
ATOM 8946 O O . SER A 1 1094 ? -19.621 -29.223 19.242 1.00 92.50 1094 SER A O 1
ATOM 8948 N N . GLU A 1 1095 ? -18.268 -28.721 17.526 1.00 93.50 1095 GLU A N 1
ATOM 8949 C CA . GLU A 1 1095 ? -17.200 -28.099 18.320 1.00 93.50 1095 GLU A CA 1
ATOM 8950 C C . GLU A 1 1095 ? -17.415 -26.587 18.507 1.00 93.50 1095 GLU A C 1
ATOM 8952 O O . GLU A 1 1095 ? -16.706 -25.950 19.291 1.00 93.50 1095 GLU A O 1
ATOM 8957 N N . ILE A 1 1096 ? -18.385 -25.994 17.800 1.00 95.38 1096 ILE A N 1
ATOM 8958 C CA . ILE A 1 1096 ? -18.644 -24.553 17.819 1.00 95.38 1096 ILE A CA 1
ATOM 8959 C C . ILE A 1 1096 ? -19.584 -24.199 18.979 1.00 95.38 1096 ILE A C 1
ATOM 8961 O O . ILE A 1 1096 ? -20.643 -24.814 19.128 1.00 95.38 1096 ILE A O 1
ATOM 8965 N N . PRO A 1 1097 ? -19.262 -23.174 19.795 1.00 94.88 1097 PRO A N 1
ATOM 8966 C CA . PRO A 1 1097 ? -20.168 -22.698 20.832 1.00 94.88 1097 PRO A CA 1
ATOM 8967 C C . PRO A 1 1097 ? -21.553 -22.332 20.259 1.00 94.88 1097 PRO A C 1
ATOM 8969 O O . PRO A 1 1097 ? -21.613 -21.588 19.275 1.00 94.88 1097 PRO A O 1
ATOM 8972 N N . PRO A 1 1098 ? -22.671 -22.763 20.885 1.00 93.12 1098 PRO A N 1
ATOM 8973 C CA . PRO A 1 1098 ? -24.018 -22.553 20.342 1.00 93.12 1098 PRO A CA 1
ATOM 8974 C C . PRO A 1 1098 ? -24.363 -21.089 20.047 1.00 93.12 1098 PRO A C 1
ATOM 8976 O O . PRO A 1 1098 ? -25.028 -20.801 19.057 1.00 93.12 1098 PRO A O 1
ATOM 8979 N N . VAL A 1 1099 ? -23.885 -20.158 20.882 1.00 94.06 1099 VAL A N 1
ATOM 8980 C CA . VAL A 1 1099 ? -24.084 -18.713 20.680 1.00 94.06 1099 VAL A CA 1
ATOM 8981 C C . VAL A 1 1099 ? -23.395 -18.242 19.399 1.00 94.06 1099 VAL A C 1
ATOM 8983 O O . VAL A 1 1099 ? -24.019 -17.567 18.589 1.00 94.06 1099 VAL A O 1
ATOM 8986 N N . ILE A 1 1100 ? -22.140 -18.650 19.172 1.00 94.88 1100 ILE A N 1
ATOM 8987 C CA . ILE A 1 1100 ? -21.378 -18.281 17.970 1.00 94.88 1100 ILE A CA 1
ATOM 8988 C C . ILE A 1 1100 ? -22.063 -18.826 16.722 1.00 94.88 1100 ILE A C 1
ATOM 8990 O O . ILE A 1 1100 ? -22.273 -18.075 15.773 1.00 94.88 1100 ILE A O 1
ATOM 8994 N N . PHE A 1 1101 ? -22.444 -20.107 16.730 1.00 94.38 1101 PHE A N 1
ATOM 8995 C CA . PHE A 1 1101 ? -23.161 -20.699 15.603 1.00 94.38 1101 PHE A CA 1
ATOM 8996 C C . PHE A 1 1101 ? -24.462 -19.940 15.317 1.00 94.38 1101 PHE A C 1
ATOM 8998 O O . PHE A 1 1101 ? -24.714 -19.567 14.172 1.00 94.38 1101 PHE A O 1
ATOM 9005 N N . SER A 1 1102 ? -25.254 -19.652 16.357 1.00 92.75 1102 SER A N 1
ATOM 9006 C CA . SER A 1 1102 ? -26.532 -18.960 16.199 1.00 92.75 1102 SER A CA 1
ATOM 9007 C C . SER A 1 1102 ? -26.371 -17.556 15.614 1.00 92.75 1102 SER A C 1
ATOM 9009 O O . SER A 1 1102 ? -27.097 -17.185 14.695 1.00 92.75 1102 SER A O 1
ATOM 9011 N N . GLU A 1 1103 ? -25.403 -16.787 16.110 1.00 93.56 1103 GLU A N 1
ATOM 9012 C CA . GLU A 1 1103 ? -25.152 -15.417 15.657 1.00 93.56 1103 GLU A CA 1
ATOM 9013 C C . GLU A 1 1103 ? -24.547 -15.356 14.251 1.00 93.56 1103 GLU A C 1
ATOM 9015 O O . GLU A 1 1103 ? -24.942 -14.508 13.454 1.00 93.56 1103 GLU A O 1
ATOM 9020 N N . VAL A 1 1104 ? -23.656 -16.287 13.894 1.00 94.38 1104 VAL A N 1
ATOM 9021 C CA . VAL A 1 1104 ? -23.142 -16.390 12.519 1.00 94.38 1104 VAL A CA 1
ATOM 9022 C C . VAL A 1 1104 ? -24.272 -16.714 11.546 1.00 94.38 1104 VAL A C 1
ATOM 9024 O O . VAL A 1 1104 ? -24.405 -16.046 10.525 1.00 94.38 1104 VAL A O 1
ATOM 9027 N N . MET A 1 1105 ? -25.131 -17.685 11.865 1.00 91.12 1105 MET A N 1
ATOM 9028 C CA . MET A 1 1105 ? -26.255 -18.031 10.989 1.00 91.12 1105 MET A CA 1
ATOM 9029 C C . MET A 1 1105 ? -27.283 -16.904 10.885 1.00 91.12 1105 MET A C 1
ATOM 9031 O O . MET A 1 1105 ? -27.876 -16.736 9.822 1.00 91.12 1105 MET A O 1
ATOM 9035 N N . ARG A 1 1106 ? -27.459 -16.110 11.947 1.00 89.50 1106 ARG A N 1
ATOM 9036 C CA . ARG A 1 1106 ? -28.303 -14.910 11.948 1.00 89.50 1106 ARG A CA 1
ATOM 9037 C C . ARG A 1 1106 ? -27.722 -13.776 11.103 1.00 89.50 1106 ARG A C 1
ATOM 9039 O O . ARG A 1 1106 ? -28.473 -13.059 10.448 1.00 89.50 1106 ARG A O 1
ATOM 9046 N N . ASP A 1 1107 ? -26.404 -13.595 11.122 1.00 91.75 1107 ASP A N 1
ATOM 9047 C CA . ASP A 1 1107 ? -25.712 -12.636 10.256 1.00 91.75 1107 ASP A CA 1
ATOM 9048 C C . ASP A 1 1107 ? -25.886 -13.006 8.779 1.00 91.75 1107 ASP A C 1
ATOM 9050 O O . ASP A 1 1107 ? -26.209 -12.142 7.963 1.00 91.75 1107 ASP A O 1
ATOM 9054 N N . VAL A 1 1108 ? -25.730 -14.292 8.450 1.00 89.62 1108 VAL A N 1
ATOM 9055 C CA . VAL A 1 1108 ? -25.927 -14.800 7.085 1.00 89.62 1108 VAL A CA 1
ATOM 9056 C C . VAL A 1 1108 ? -27.385 -14.652 6.650 1.00 89.62 1108 VAL A C 1
ATOM 9058 O O . VAL A 1 1108 ? -27.623 -14.168 5.548 1.00 89.62 1108 VAL A O 1
ATOM 9061 N N . ASP A 1 1109 ? -28.351 -14.973 7.515 1.00 85.31 1109 ASP A N 1
ATOM 9062 C CA . ASP A 1 1109 ? -29.782 -14.779 7.231 1.00 85.31 1109 ASP A CA 1
ATOM 9063 C C . ASP A 1 1109 ? -30.114 -13.314 6.915 1.00 85.31 1109 ASP A C 1
ATOM 9065 O O . ASP A 1 1109 ? -30.778 -13.005 5.926 1.00 85.31 1109 ASP A O 1
ATOM 9069 N N . LEU A 1 1110 ? -29.577 -12.382 7.711 1.00 84.50 1110 LEU A N 1
ATOM 9070 C CA . LEU A 1 1110 ? -29.754 -10.953 7.469 1.00 84.50 1110 LEU A CA 1
ATOM 9071 C C . LEU A 1 1110 ? -29.163 -10.526 6.120 1.00 84.50 1110 LEU A C 1
ATOM 9073 O O . LEU A 1 1110 ? -29.779 -9.735 5.402 1.00 84.50 1110 LEU A O 1
ATOM 9077 N N . ALA A 1 1111 ? -27.968 -11.018 5.786 1.00 85.75 1111 ALA A N 1
ATOM 9078 C CA . ALA A 1 1111 ? -27.332 -10.729 4.508 1.00 85.75 1111 ALA A CA 1
ATOM 9079 C C . ALA A 1 1111 ? -28.154 -11.282 3.338 1.00 85.75 1111 ALA A C 1
ATOM 9081 O O . ALA A 1 1111 ? -28.366 -10.564 2.365 1.00 85.75 1111 ALA A O 1
ATOM 9082 N N . VAL A 1 1112 ? -28.672 -12.508 3.452 1.00 82.88 1112 VAL A N 1
ATOM 9083 C CA . VAL A 1 1112 ? -29.549 -13.111 2.441 1.00 82.88 1112 VAL A CA 1
ATOM 9084 C C . VAL A 1 1112 ? -30.828 -12.290 2.272 1.00 82.88 1112 VAL A C 1
ATOM 9086 O O . VAL A 1 1112 ? -31.166 -11.965 1.141 1.00 82.88 1112 VAL A O 1
ATOM 9089 N N . SER A 1 1113 ? -31.488 -11.865 3.353 1.00 76.12 1113 SER A N 1
ATOM 9090 C CA . SER A 1 1113 ? -32.737 -11.091 3.259 1.00 76.12 1113 SER A CA 1
ATOM 9091 C C . SER A 1 1113 ? -32.538 -9.669 2.702 1.00 76.12 1113 SER A C 1
ATOM 9093 O O . SER A 1 1113 ? -33.324 -9.203 1.880 1.00 76.12 1113 SER A O 1
ATOM 9095 N N . ILE A 1 1114 ? -31.469 -8.956 3.090 1.00 76.69 1114 ILE A N 1
ATOM 9096 C CA . ILE A 1 1114 ? -31.247 -7.559 2.654 1.00 76.69 1114 ILE A CA 1
ATOM 9097 C C . ILE A 1 1114 ? -30.541 -7.469 1.293 1.00 76.69 1114 ILE A C 1
ATOM 9099 O O . ILE A 1 1114 ? -30.806 -6.547 0.514 1.00 76.69 1114 ILE A O 1
ATOM 9103 N N . ALA A 1 1115 ? -29.604 -8.376 1.013 1.00 79.06 1115 ALA A N 1
ATOM 9104 C CA . ALA A 1 1115 ? -28.714 -8.295 -0.142 1.00 79.06 1115 ALA A CA 1
ATOM 9105 C C . ALA A 1 1115 ? -29.059 -9.290 -1.261 1.00 79.06 1115 ALA A C 1
ATOM 9107 O O . ALA A 1 1115 ? -28.249 -9.452 -2.172 1.00 79.06 1115 ALA A O 1
ATOM 9108 N N . HIS A 1 1116 ? -30.230 -9.935 -1.238 1.00 80.12 1116 HIS A N 1
ATOM 9109 C CA . HIS A 1 1116 ? -30.636 -10.858 -2.300 1.00 80.12 1116 HIS A CA 1
ATOM 9110 C C . HIS A 1 1116 ? -30.638 -10.201 -3.690 1.00 80.12 1116 HIS A C 1
ATOM 9112 O O . HIS A 1 1116 ? -31.092 -9.066 -3.865 1.00 80.12 1116 HIS A O 1
ATOM 9118 N N . ALA A 1 1117 ? -30.168 -10.928 -4.705 1.00 72.50 1117 ALA A N 1
ATOM 9119 C CA . ALA A 1 1117 ? -30.088 -10.419 -6.074 1.00 72.50 1117 ALA A CA 1
ATOM 9120 C C . ALA A 1 1117 ? -31.471 -10.157 -6.709 1.00 72.50 1117 ALA A C 1
ATOM 9122 O O . ALA A 1 1117 ? -31.642 -9.168 -7.419 1.00 72.50 1117 ALA A O 1
ATOM 9123 N N . GLY A 1 1118 ? -32.469 -10.995 -6.408 1.00 61.75 1118 GLY A N 1
ATOM 9124 C CA . GLY A 1 1118 ? -33.761 -11.033 -7.103 1.00 61.75 1118 GLY A CA 1
ATOM 9125 C C . GLY A 1 1118 ? -34.766 -9.908 -6.817 1.00 61.75 1118 GLY A C 1
ATOM 9126 O O . GLY A 1 1118 ? -35.868 -9.964 -7.349 1.00 61.75 1118 GLY A O 1
ATOM 9127 N N . SER A 1 1119 ? -34.461 -8.897 -5.991 1.00 45.56 1119 SER A N 1
ATOM 9128 C CA . SER A 1 1119 ? -35.408 -7.847 -5.519 1.00 45.56 1119 SER A CA 1
ATOM 9129 C C . SER A 1 1119 ? -36.678 -8.347 -4.794 1.00 45.56 1119 SER A C 1
ATOM 9131 O O . SER A 1 1119 ? -37.408 -7.546 -4.212 1.00 45.56 1119 SER A O 1
ATOM 9133 N N . VAL A 1 1120 ? -36.936 -9.655 -4.807 1.00 48.34 1120 VAL A N 1
ATOM 9134 C CA . VAL A 1 1120 ? -37.956 -10.372 -4.045 1.00 48.34 1120 VAL A CA 1
ATOM 9135 C C . VAL A 1 1120 ? -37.239 -11.070 -2.893 1.00 48.34 1120 VAL A C 1
ATOM 9137 O O . VAL A 1 1120 ? -36.249 -11.756 -3.128 1.00 48.34 1120 VAL A O 1
ATOM 9140 N N . ASP A 1 1121 ? -37.708 -10.854 -1.663 1.00 50.16 1121 ASP A N 1
ATOM 9141 C CA . ASP A 1 1121 ? -37.176 -11.498 -0.453 1.00 50.16 1121 ASP A CA 1
ATOM 9142 C C . ASP A 1 1121 ? -37.248 -13.030 -0.640 1.00 50.16 1121 ASP A C 1
ATOM 9144 O O . ASP A 1 1121 ? -38.358 -13.553 -0.817 1.00 50.16 1121 ASP A O 1
ATOM 9148 N N . PRO A 1 1122 ? -36.112 -13.753 -0.677 1.00 53.09 1122 PRO A N 1
ATOM 9149 C CA . PRO A 1 1122 ? -36.125 -15.210 -0.633 1.00 53.09 1122 PRO A CA 1
ATOM 9150 C C . PRO A 1 1122 ? -36.784 -15.631 0.689 1.00 53.09 1122 PRO A C 1
ATOM 9152 O O . PRO A 1 1122 ? -36.789 -14.864 1.649 1.00 53.09 1122 PRO A O 1
ATOM 9155 N N . GLU A 1 1123 ? -37.426 -16.802 0.719 1.00 57.16 1123 GLU A N 1
ATOM 9156 C CA . GLU A 1 1123 ? -38.271 -17.244 1.838 1.00 57.16 1123 GLU A CA 1
ATOM 9157 C C . GLU A 1 1123 ? -37.703 -16.861 3.217 1.00 57.16 1123 GLU A C 1
ATOM 9159 O O . GLU A 1 1123 ? -36.591 -17.240 3.580 1.00 57.16 1123 GLU A O 1
ATOM 9164 N N . THR A 1 1124 ? -38.479 -16.090 3.988 1.00 63.28 1124 THR A N 1
ATOM 9165 C CA . THR A 1 1124 ? -38.107 -15.664 5.342 1.00 63.28 1124 THR A CA 1
ATOM 9166 C C . THR A 1 1124 ? -37.713 -16.875 6.194 1.00 63.28 1124 THR A C 1
ATOM 9168 O O . THR A 1 1124 ? -38.453 -17.860 6.228 1.00 63.28 1124 THR A O 1
ATOM 9171 N N . SER A 1 1125 ? -36.598 -16.789 6.927 1.00 64.94 1125 SER A N 1
ATOM 9172 C CA . SER A 1 1125 ? -36.073 -17.903 7.722 1.00 64.94 1125 SER A CA 1
ATOM 9173 C C . SER A 1 1125 ? -37.092 -18.527 8.680 1.00 64.94 1125 SER A C 1
ATOM 9175 O O . SER A 1 1125 ? -37.910 -17.842 9.305 1.00 64.94 1125 SER A O 1
ATOM 9177 N N . HIS A 1 1126 ? -36.991 -19.849 8.861 1.00 69.12 1126 HIS A N 1
ATOM 9178 C CA . HIS A 1 1126 ? -37.805 -20.605 9.820 1.00 69.12 1126 HIS A CA 1
ATOM 9179 C C . HIS A 1 1126 ? -37.769 -20.001 11.234 1.00 69.12 1126 HIS A C 1
ATOM 9181 O O . HIS A 1 1126 ? -38.816 -19.869 11.863 1.00 69.12 1126 HIS A O 1
ATOM 9187 N N . SER A 1 1127 ? -36.598 -19.561 11.704 1.00 72.69 1127 SER A N 1
ATOM 9188 C CA . SER A 1 1127 ? -36.430 -18.942 13.026 1.00 72.69 1127 SER A CA 1
ATOM 9189 C C . SER A 1 1127 ? -37.190 -17.614 13.165 1.00 72.69 1127 SER A C 1
ATOM 9191 O O . SER A 1 1127 ? -37.727 -17.305 14.230 1.00 72.69 1127 SER A O 1
ATOM 9193 N N . THR A 1 1128 ? -37.292 -16.832 12.086 1.00 78.31 1128 THR A N 1
ATOM 9194 C CA . THR A 1 1128 ? -38.095 -15.597 12.056 1.00 78.31 1128 THR A CA 1
ATOM 9195 C C . THR A 1 1128 ? -39.596 -15.903 12.098 1.00 78.31 1128 THR A C 1
ATOM 9197 O O . THR A 1 1128 ? -40.362 -15.227 12.791 1.00 78.31 1128 THR A O 1
ATOM 9200 N N . ILE A 1 1129 ? -40.027 -16.937 11.369 1.00 81.50 1129 ILE A N 1
ATOM 9201 C CA . ILE A 1 1129 ? -41.416 -17.420 11.358 1.00 81.50 1129 ILE A CA 1
ATOM 9202 C C . ILE A 1 1129 ? -41.825 -17.932 12.744 1.00 81.50 1129 ILE A C 1
ATOM 9204 O O . ILE A 1 1129 ? -42.920 -17.618 13.213 1.00 81.50 1129 ILE A O 1
ATOM 9208 N N . GLU A 1 1130 ? -40.946 -18.666 13.425 1.00 81.88 1130 GLU A N 1
ATOM 9209 C CA . GLU A 1 1130 ? -41.167 -19.166 14.786 1.00 81.88 1130 GLU A CA 1
ATOM 9210 C C . GLU A 1 1130 ? -41.340 -18.011 15.784 1.00 81.88 1130 GLU A C 1
ATOM 9212 O O . GLU A 1 1130 ? -42.338 -17.955 16.504 1.00 81.88 1130 GLU A O 1
ATOM 9217 N N . MET A 1 1131 ? -40.447 -17.014 15.749 1.00 84.75 1131 MET A N 1
ATOM 9218 C CA . MET A 1 1131 ? -40.561 -15.806 16.577 1.00 84.75 1131 MET A CA 1
ATOM 9219 C C . MET A 1 1131 ? -41.904 -15.085 16.371 1.00 84.75 1131 MET A C 1
ATOM 9221 O O . MET A 1 1131 ? -42.582 -14.722 17.337 1.00 84.75 1131 MET A O 1
ATOM 9225 N N . ARG A 1 1132 ? -42.336 -14.917 15.114 1.00 86.06 1132 ARG A N 1
ATOM 9226 C CA . ARG A 1 1132 ? -43.630 -14.296 14.790 1.00 86.06 1132 ARG A CA 1
ATOM 9227 C C . ARG A 1 1132 ? -44.817 -15.156 15.218 1.00 86.06 1132 ARG A C 1
ATOM 9229 O O . ARG A 1 1132 ? -45.817 -14.596 15.658 1.00 86.06 1132 ARG A O 1
ATOM 9236 N N . SER A 1 1133 ? -44.705 -16.482 15.136 1.00 86.44 1133 SER A N 1
ATOM 9237 C CA . SER A 1 1133 ? -45.731 -17.422 15.611 1.00 86.44 1133 SER A CA 1
ATOM 9238 C C . SER A 1 1133 ? -46.010 -17.213 17.096 1.00 86.44 1133 SER A C 1
ATOM 9240 O O . SER A 1 1133 ? -47.157 -16.980 17.475 1.00 86.44 1133 SER A O 1
ATOM 9242 N N . VAL A 1 1134 ? -44.954 -17.163 17.915 1.00 86.44 1134 VAL A N 1
ATOM 9243 C CA . VAL A 1 1134 ? -45.060 -16.896 19.357 1.00 86.44 1134 VAL A CA 1
ATOM 9244 C C . VAL A 1 1134 ? -45.718 -15.542 19.626 1.00 86.44 1134 VAL A C 1
ATOM 9246 O O . VAL A 1 1134 ? -46.612 -15.439 20.465 1.00 86.44 1134 VAL A O 1
ATOM 9249 N N . LEU A 1 1135 ? -45.316 -14.485 18.908 1.00 86.38 1135 LEU A N 1
ATOM 9250 C CA . LEU A 1 1135 ? -45.940 -13.168 19.070 1.00 86.38 1135 LEU A CA 1
ATOM 9251 C C . LEU A 1 1135 ? -47.434 -13.195 18.736 1.00 86.38 1135 LEU A C 1
ATOM 9253 O O . LEU A 1 1135 ? -48.215 -12.570 19.453 1.00 86.38 1135 LEU A O 1
ATOM 9257 N N . VAL A 1 1136 ? -47.854 -13.916 17.692 1.00 87.44 1136 VAL A N 1
ATOM 9258 C CA . VAL A 1 1136 ? -49.279 -14.080 17.365 1.00 87.44 1136 VAL A CA 1
ATOM 9259 C C . VAL A 1 1136 ? -50.001 -14.812 18.495 1.00 87.44 1136 VAL A C 1
ATOM 9261 O O . VAL A 1 1136 ? -51.008 -14.305 18.986 1.00 87.44 1136 VAL A O 1
ATOM 9264 N N . GLU A 1 1137 ? -49.477 -15.946 18.958 1.00 87.81 1137 GLU A N 1
ATOM 9265 C CA . GLU A 1 1137 ? -50.086 -16.748 20.029 1.00 87.81 1137 GLU A CA 1
ATOM 9266 C C . GLU A 1 1137 ? -50.242 -15.978 21.345 1.00 87.81 1137 GLU A C 1
ATOM 9268 O O . GLU A 1 1137 ? -51.249 -16.136 22.035 1.00 87.81 1137 GLU A O 1
ATOM 9273 N N . LEU A 1 1138 ? -49.288 -15.102 21.672 1.00 85.62 1138 LEU A N 1
ATOM 9274 C CA . LEU A 1 1138 ? -49.372 -14.220 22.837 1.00 85.62 1138 LEU A CA 1
ATOM 9275 C C . LEU A 1 1138 ? -50.339 -13.045 22.610 1.00 85.62 1138 LEU A C 1
ATOM 9277 O O . LEU A 1 1138 ? -51.053 -12.643 23.528 1.00 85.62 1138 LEU A O 1
ATOM 9281 N N . THR A 1 1139 ? -50.411 -12.512 21.386 1.00 85.88 1139 THR A N 1
ATOM 9282 C CA . THR A 1 1139 ? -51.227 -11.329 21.061 1.00 85.88 1139 THR A CA 1
ATOM 9283 C C . THR A 1 1139 ? -52.717 -11.651 20.935 1.00 85.88 1139 THR A C 1
ATOM 9285 O O . THR A 1 1139 ? -53.544 -10.889 21.434 1.00 85.88 1139 THR A O 1
ATOM 9288 N N . MET A 1 1140 ? -53.095 -12.754 20.277 1.00 87.62 1140 MET A N 1
ATOM 9289 C CA . MET A 1 1140 ? -54.507 -13.051 19.967 1.00 87.62 1140 MET A CA 1
ATOM 9290 C C . MET A 1 1140 ? -55.420 -13.130 21.208 1.00 87.62 1140 MET A C 1
ATOM 9292 O O . MET A 1 1140 ? -56.508 -12.542 21.176 1.00 87.62 1140 MET A O 1
ATOM 9296 N N . PRO A 1 1141 ? -55.003 -13.750 22.333 1.00 84.06 1141 PRO A N 1
ATOM 9297 C CA . PRO A 1 1141 ? -55.799 -13.775 23.558 1.00 84.06 1141 PRO A CA 1
ATOM 9298 C C . PRO A 1 1141 ? -56.088 -12.390 24.154 1.00 84.06 1141 PRO A C 1
ATOM 9300 O O . PRO A 1 1141 ? -57.165 -12.206 24.726 1.00 84.06 1141 PRO A O 1
ATOM 9303 N N . LEU A 1 1142 ? -55.182 -11.411 23.999 1.00 79.69 1142 LEU A N 1
ATOM 9304 C CA . LEU A 1 1142 ? -55.381 -10.042 24.505 1.00 79.69 1142 LEU A CA 1
ATOM 9305 C C . LEU A 1 1142 ? -56.542 -9.319 23.813 1.00 79.69 1142 LEU A C 1
ATOM 9307 O O . LEU A 1 1142 ? -57.195 -8.479 24.424 1.00 79.69 1142 LEU A O 1
ATOM 9311 N N . PHE A 1 1143 ? -56.814 -9.664 22.555 1.00 80.38 1143 PHE A N 1
ATOM 9312 C CA . PHE A 1 1143 ? -57.950 -9.144 21.792 1.00 80.38 1143 PHE A CA 1
ATOM 9313 C C . PHE A 1 1143 ? -59.185 -10.055 21.870 1.00 80.38 1143 PHE A C 1
ATOM 9315 O O . PHE A 1 1143 ? -60.179 -9.816 21.191 1.00 80.38 1143 PHE A O 1
ATOM 9322 N N . HIS A 1 1144 ? -59.138 -11.094 22.711 1.00 83.12 1144 HIS A N 1
ATOM 9323 C CA . HIS A 1 1144 ? -60.189 -12.101 22.866 1.00 83.12 1144 HIS A CA 1
ATOM 9324 C C . HIS A 1 1144 ? -60.524 -12.875 21.578 1.00 83.12 1144 HIS A C 1
ATOM 9326 O O . HIS A 1 1144 ? -61.612 -13.449 21.466 1.00 83.12 1144 HIS A O 1
ATOM 9332 N N . PHE A 1 1145 ? -59.586 -12.952 20.629 1.00 88.12 1145 PHE A N 1
ATOM 9333 C CA . PHE A 1 1145 ? -59.753 -13.756 19.422 1.00 88.12 1145 PHE A CA 1
ATOM 9334 C C . PHE A 1 1145 ? -59.514 -15.234 19.726 1.00 88.12 1145 PHE A C 1
ATOM 9336 O O . PHE A 1 1145 ? -58.477 -15.623 20.259 1.00 88.12 1145 PHE A O 1
ATOM 9343 N N . LYS A 1 1146 ? -60.498 -16.068 19.377 1.00 88.25 1146 LYS A N 1
ATOM 9344 C CA . LYS A 1 1146 ? -60.417 -17.542 19.436 1.00 88.25 1146 LYS A CA 1
ATOM 9345 C C . LYS A 1 1146 ? -60.412 -18.184 18.049 1.00 88.25 1146 LYS A C 1
ATOM 9347 O O . LYS A 1 1146 ? -60.313 -19.399 17.936 1.00 88.25 1146 LYS A O 1
ATOM 9352 N N . ASN A 1 1147 ? -60.555 -17.365 17.014 1.00 91.25 1147 ASN A N 1
ATOM 9353 C CA . ASN A 1 1147 ? -60.686 -17.760 15.620 1.00 91.25 1147 ASN A CA 1
ATOM 9354 C C . ASN A 1 1147 ? -59.368 -17.655 14.840 1.00 91.25 1147 ASN A C 1
ATOM 9356 O O . ASN A 1 1147 ? -59.392 -17.652 13.615 1.00 91.25 1147 ASN A O 1
ATOM 9360 N N . VAL A 1 1148 ? -58.231 -17.558 15.531 1.00 92.81 1148 VAL A N 1
ATOM 9361 C CA . VAL A 1 1148 ? -56.895 -17.549 14.928 1.00 92.81 1148 VAL A CA 1
ATOM 9362 C C . VAL A 1 1148 ? -56.102 -18.722 15.493 1.00 92.81 1148 VAL A C 1
ATOM 9364 O O . VAL A 1 1148 ? -56.015 -18.878 16.709 1.00 92.81 1148 VAL A O 1
ATOM 9367 N N . THR A 1 1149 ? -55.526 -19.548 14.621 1.00 90.88 1149 THR A N 1
ATOM 9368 C CA . THR A 1 1149 ? -54.680 -20.693 14.994 1.00 90.88 1149 THR A CA 1
ATOM 9369 C C . THR A 1 1149 ? -53.419 -20.718 14.138 1.00 90.88 1149 THR A C 1
ATOM 9371 O O . THR A 1 1149 ? -53.482 -20.446 12.943 1.00 90.88 1149 THR A O 1
ATOM 9374 N N . ILE A 1 1150 ? -52.267 -21.040 14.724 1.00 90.50 1150 ILE A N 1
ATOM 9375 C CA . ILE A 1 1150 ? -51.017 -21.193 13.971 1.00 90.50 1150 ILE A CA 1
ATOM 9376 C C . ILE A 1 1150 ? -50.857 -22.654 13.540 1.00 90.50 1150 ILE A C 1
ATOM 9378 O O . ILE A 1 1150 ? -51.022 -23.564 14.353 1.00 90.50 1150 ILE A O 1
ATOM 9382 N N . LYS A 1 1151 ? -50.539 -22.893 12.262 1.00 82.75 1151 LYS A N 1
ATOM 9383 C CA . LYS A 1 1151 ? -50.092 -24.206 11.767 1.00 82.75 1151 LYS A CA 1
ATOM 9384 C C . LYS A 1 1151 ? -48.958 -24.018 10.763 1.00 82.75 1151 LYS A C 1
ATOM 9386 O O . LYS A 1 1151 ? -49.134 -23.384 9.724 1.00 82.75 1151 LYS A O 1
ATOM 9391 N N . GLY A 1 1152 ? -47.797 -24.600 11.062 1.00 81.81 1152 GLY A N 1
ATOM 9392 C CA . GLY A 1 1152 ? -46.594 -24.412 10.248 1.00 81.81 1152 GLY A CA 1
ATOM 9393 C C . GLY A 1 1152 ? -46.256 -22.926 10.107 1.00 81.81 1152 GLY A C 1
ATOM 9394 O O . GLY A 1 1152 ? -46.239 -22.200 11.095 1.00 81.81 1152 GLY A O 1
ATOM 9395 N N . SER A 1 1153 ? -46.047 -22.464 8.874 1.00 82.44 1153 SER A N 1
ATOM 9396 C CA . SER A 1 1153 ? -45.687 -21.070 8.572 1.00 82.44 1153 SER A CA 1
ATOM 9397 C C . SER A 1 1153 ? -46.879 -20.110 8.435 1.00 82.44 1153 SER A C 1
ATOM 9399 O O . SER A 1 1153 ? -46.699 -18.981 7.972 1.00 82.44 1153 SER A O 1
ATOM 9401 N N . PHE A 1 1154 ? -48.099 -20.533 8.785 1.00 83.81 1154 PHE A N 1
ATOM 9402 C CA . PHE A 1 1154 ? -49.320 -19.765 8.535 1.00 83.81 1154 PHE A CA 1
ATOM 9403 C C . PHE A 1 1154 ? -50.139 -19.512 9.804 1.00 83.81 1154 PHE A C 1
ATOM 9405 O O . PHE A 1 1154 ? -50.332 -20.398 10.639 1.00 83.81 1154 PHE A O 1
ATOM 9412 N N . ALA A 1 1155 ? -50.697 -18.304 9.892 1.00 90.50 1155 ALA A N 1
ATOM 9413 C CA . ALA A 1 1155 ? -51.833 -18.003 10.752 1.00 90.50 1155 ALA A CA 1
ATOM 9414 C C . ALA A 1 1155 ? -53.132 -18.297 9.989 1.00 90.50 1155 ALA A C 1
ATOM 9416 O O . ALA A 1 1155 ? -53.442 -17.637 8.995 1.00 90.50 1155 ALA A O 1
ATOM 9417 N N . HIS A 1 1156 ? -53.882 -19.286 10.464 1.00 89.81 1156 HIS A N 1
ATOM 9418 C CA . HIS A 1 1156 ? -55.205 -19.654 9.974 1.00 89.81 1156 HIS A CA 1
ATOM 9419 C C . HIS A 1 1156 ? -56.273 -18.875 10.733 1.00 89.81 1156 HIS A C 1
ATOM 9421 O O . HIS A 1 1156 ? -56.316 -18.922 11.963 1.00 89.81 1156 HIS A O 1
ATOM 9427 N N . ILE A 1 1157 ? -57.137 -18.181 10.002 1.00 93.31 1157 ILE A N 1
ATOM 9428 C CA . ILE A 1 1157 ? -58.146 -17.276 10.544 1.00 93.31 1157 ILE A CA 1
ATOM 9429 C C . ILE A 1 1157 ? -59.525 -17.724 10.066 1.00 93.31 1157 ILE A C 1
ATOM 9431 O O . ILE A 1 1157 ? -59.783 -17.759 8.866 1.00 93.31 1157 ILE A O 1
ATOM 9435 N N . GLU A 1 1158 ? -60.426 -18.021 10.998 1.00 90.81 1158 GLU A N 1
ATOM 9436 C CA . GLU A 1 1158 ? -61.844 -18.265 10.721 1.00 90.81 1158 GLU A CA 1
ATOM 9437 C C . GLU A 1 1158 ? -62.641 -16.970 10.948 1.00 90.81 1158 GLU A C 1
ATOM 9439 O O . GLU A 1 1158 ? -63.154 -16.703 12.037 1.00 90.81 1158 GLU A O 1
ATOM 9444 N N . GLY A 1 1159 ? -62.699 -16.114 9.929 1.00 86.69 1159 GLY A N 1
ATOM 9445 C CA . GLY A 1 1159 ? -63.524 -14.907 9.945 1.00 86.69 1159 GLY A CA 1
ATOM 9446 C C . GLY A 1 1159 ? -65.018 -15.210 9.764 1.00 86.69 1159 GLY A C 1
ATOM 9447 O O . GLY A 1 1159 ? -65.429 -16.351 9.542 1.00 86.69 1159 GLY A O 1
ATOM 9448 N N . LYS A 1 1160 ? -65.863 -14.180 9.864 1.00 88.44 1160 LYS A N 1
ATOM 9449 C CA . LYS A 1 1160 ? -67.310 -14.280 9.610 1.00 88.44 1160 LYS A CA 1
ATOM 9450 C C . LYS A 1 1160 ? -67.658 -14.219 8.122 1.00 88.44 1160 LYS A C 1
ATOM 9452 O O . LYS A 1 1160 ? -68.708 -14.732 7.740 1.00 88.44 1160 LYS A O 1
ATOM 9457 N N . LEU A 1 1161 ? -66.828 -13.571 7.305 1.00 87.44 1161 LEU A N 1
ATOM 9458 C CA . LEU A 1 1161 ? -66.996 -13.449 5.853 1.00 87.44 1161 LEU A CA 1
ATOM 9459 C C . LEU A 1 1161 ? -66.202 -14.513 5.078 1.00 87.44 1161 LEU A C 1
ATOM 9461 O O . LEU A 1 1161 ? -66.561 -14.813 3.943 1.00 87.44 1161 LEU A O 1
ATOM 9465 N N . GLY A 1 1162 ? -65.167 -15.112 5.675 1.00 87.25 1162 GLY A N 1
ATOM 9466 C CA . GLY A 1 1162 ? -64.360 -16.147 5.029 1.00 87.25 1162 GLY A CA 1
ATOM 9467 C C . GLY A 1 1162 ? -63.316 -16.789 5.943 1.00 87.25 1162 GLY A C 1
ATOM 9468 O O . GLY A 1 1162 ? -63.147 -16.402 7.097 1.00 87.25 1162 GLY A O 1
ATOM 9469 N N . LYS A 1 1163 ? -62.604 -17.786 5.410 1.00 89.88 1163 LYS A N 1
ATOM 9470 C CA . LYS A 1 1163 ? -61.433 -18.394 6.053 1.00 89.88 1163 LYS A CA 1
ATOM 9471 C C . LYS A 1 1163 ? -60.166 -17.949 5.338 1.00 89.88 1163 LYS A C 1
ATOM 9473 O O . LYS A 1 1163 ? -60.143 -17.933 4.107 1.00 89.88 1163 LYS A O 1
ATOM 9478 N N . TYR A 1 1164 ? -59.128 -17.600 6.090 1.00 91.38 1164 TYR A N 1
ATOM 9479 C CA . TYR A 1 1164 ? -57.913 -16.995 5.548 1.00 91.38 1164 TYR A CA 1
ATOM 9480 C C . TYR A 1 1164 ? -56.651 -17.658 6.090 1.00 91.38 1164 TYR A C 1
ATOM 9482 O O . TYR A 1 1164 ? -56.593 -18.050 7.252 1.00 91.38 1164 TYR A O 1
ATOM 9490 N N . ASN A 1 1165 ? -55.616 -17.698 5.258 1.00 89.00 1165 ASN A N 1
ATOM 9491 C CA . ASN A 1 1165 ? -54.275 -18.144 5.604 1.00 89.00 1165 ASN A CA 1
ATOM 9492 C C . ASN A 1 1165 ? -53.313 -16.975 5.382 1.00 89.00 1165 ASN A C 1
ATOM 9494 O O . ASN A 1 1165 ? -53.163 -16.503 4.253 1.00 89.00 1165 ASN A O 1
ATOM 9498 N N . ILE A 1 1166 ? -52.666 -16.501 6.446 1.00 88.38 1166 ILE A N 1
ATOM 9499 C CA . ILE A 1 1166 ? -51.659 -15.438 6.367 1.00 88.38 1166 ILE A CA 1
ATOM 9500 C C . ILE A 1 1166 ? -50.281 -16.043 6.603 1.00 88.38 1166 ILE A C 1
ATOM 9502 O O . ILE A 1 1166 ? -50.031 -16.612 7.664 1.00 88.38 1166 ILE A O 1
ATOM 9506 N N . HIS A 1 1167 ? -49.380 -15.912 5.629 1.00 84.12 1167 HIS A N 1
ATOM 9507 C CA . HIS A 1 1167 ? -48.014 -16.414 5.756 1.00 84.12 1167 HIS A CA 1
ATOM 9508 C C . HIS A 1 1167 ? -47.199 -15.538 6.718 1.00 84.12 1167 HIS A C 1
ATOM 9510 O O . HIS A 1 1167 ? -47.097 -14.324 6.530 1.00 84.12 1167 HIS A O 1
ATOM 9516 N N . LEU A 1 1168 ? -46.589 -16.145 7.735 1.00 80.75 1168 LEU A N 1
ATOM 9517 C CA . LEU A 1 1168 ? -45.867 -15.444 8.802 1.00 80.75 1168 LEU A CA 1
ATOM 9518 C C . LEU A 1 1168 ? -44.493 -14.912 8.365 1.00 80.75 1168 LEU A C 1
ATOM 9520 O O . LEU A 1 1168 ? -43.924 -14.066 9.052 1.00 80.75 1168 LEU A O 1
ATOM 9524 N N . GLY A 1 1169 ? -43.967 -15.345 7.217 1.00 74.31 1169 GLY A N 1
ATOM 9525 C CA . GLY A 1 1169 ? -42.764 -14.764 6.609 1.00 74.31 1169 GLY A CA 1
ATOM 9526 C C . GLY A 1 1169 ? -43.071 -13.513 5.778 1.00 74.31 1169 GLY A C 1
ATOM 9527 O O . GLY A 1 1169 ? -42.627 -12.404 6.079 1.00 74.31 1169 GLY A O 1
ATOM 9528 N N . SER A 1 1170 ? -43.922 -13.679 4.765 1.00 68.69 1170 SER A N 1
ATOM 9529 C CA . SER A 1 1170 ? -44.179 -12.672 3.725 1.00 68.69 1170 SER A CA 1
ATOM 9530 C C . SER A 1 1170 ? -45.349 -11.732 4.041 1.00 68.69 1170 SER A C 1
ATOM 9532 O O . SER A 1 1170 ? -45.452 -10.644 3.467 1.00 68.69 1170 SER A O 1
ATOM 9534 N N . GLY A 1 1171 ? -46.244 -12.109 4.959 1.00 74.69 1171 GLY A N 1
ATOM 9535 C CA . GLY A 1 1171 ? -47.480 -11.375 5.247 1.00 74.69 1171 GLY A CA 1
ATOM 9536 C C . GLY A 1 1171 ? -48.501 -11.406 4.107 1.00 74.69 1171 GLY A C 1
ATOM 9537 O O . GLY A 1 1171 ? -49.391 -10.549 4.060 1.00 74.69 1171 GLY A O 1
ATOM 9538 N N . VAL A 1 1172 ? -48.347 -12.346 3.168 1.00 80.12 1172 VAL A N 1
ATOM 9539 C CA . VAL A 1 1172 ? -49.296 -12.604 2.079 1.00 80.12 1172 VAL A CA 1
ATOM 9540 C C . VAL A 1 1172 ? -50.536 -13.291 2.644 1.00 80.12 1172 VAL A C 1
ATOM 9542 O O . VAL A 1 1172 ? -50.423 -14.173 3.494 1.00 80.12 1172 VAL A O 1
ATOM 9545 N N . ILE A 1 1173 ? -51.711 -12.868 2.175 1.00 84.44 1173 ILE A N 1
ATOM 9546 C CA . ILE A 1 1173 ? -53.017 -13.344 2.632 1.00 84.44 1173 ILE A CA 1
ATOM 9547 C C . ILE A 1 1173 ? -53.656 -14.145 1.499 1.00 84.44 1173 ILE A C 1
ATOM 9549 O O . ILE A 1 1173 ? -53.767 -13.644 0.381 1.00 84.44 1173 ILE A O 1
ATOM 9553 N N . HIS A 1 1174 ? -54.117 -15.353 1.795 1.00 80.81 1174 HIS A N 1
ATOM 9554 C CA . HIS A 1 1174 ? -54.935 -16.164 0.896 1.00 80.81 1174 HIS A CA 1
ATOM 9555 C C . HIS A 1 1174 ? -56.276 -16.474 1.542 1.00 80.81 1174 HIS A C 1
ATOM 9557 O O . HIS A 1 1174 ? -56.325 -16.773 2.733 1.00 80.81 1174 HIS A O 1
ATOM 9563 N N . GLN A 1 1175 ? -57.351 -16.464 0.760 1.00 84.44 1175 GLN A N 1
ATOM 9564 C CA . GLN A 1 1175 ? -58.594 -17.112 1.172 1.00 84.44 1175 GLN A CA 1
ATOM 9565 C C . GLN A 1 1175 ? -58.423 -18.633 1.050 1.00 84.44 1175 GLN A C 1
ATOM 9567 O O . GLN A 1 1175 ? -57.839 -19.120 0.080 1.00 84.44 1175 GLN A O 1
ATOM 9572 N N . GLU A 1 1176 ? -58.890 -19.402 2.032 1.00 78.06 1176 GLU A N 1
ATOM 9573 C CA . GLU A 1 1176 ? -58.774 -20.863 2.016 1.00 78.06 1176 GLU A CA 1
ATOM 9574 C C . GLU A 1 1176 ? -59.533 -21.440 0.806 1.00 78.06 1176 GLU A C 1
ATOM 9576 O O . GLU A 1 1176 ? -60.739 -21.244 0.668 1.00 78.06 1176 GLU A O 1
ATOM 9581 N N . GLY A 1 1177 ? -58.814 -22.108 -0.105 1.00 65.38 1177 GLY A N 1
ATOM 9582 C CA . GLY A 1 1177 ? -59.366 -22.599 -1.376 1.00 65.38 1177 GLY A CA 1
ATOM 9583 C C . GLY A 1 1177 ? -59.645 -21.518 -2.436 1.00 65.38 1177 GLY A C 1
ATOM 9584 O O . GLY A 1 1177 ? -60.239 -21.838 -3.464 1.00 65.38 1177 GLY A O 1
ATOM 9585 N N . GLY A 1 1178 ? -59.228 -20.266 -2.208 1.00 70.25 1178 GLY A N 1
ATOM 9586 C CA . GLY A 1 1178 ? -59.474 -19.109 -3.078 1.00 70.25 1178 GLY A CA 1
ATOM 9587 C C . GLY A 1 1178 ? -58.205 -18.351 -3.502 1.00 70.25 1178 GLY A C 1
ATOM 9588 O O . GLY A 1 1178 ? -57.086 -18.860 -3.418 1.00 70.25 1178 GLY A O 1
ATOM 9589 N N . ALA A 1 1179 ? -58.386 -17.123 -3.997 1.00 74.25 1179 ALA A N 1
ATOM 9590 C CA . ALA A 1 1179 ? -57.306 -16.276 -4.511 1.00 74.25 1179 ALA A CA 1
ATOM 9591 C C . ALA A 1 1179 ? -56.506 -15.562 -3.397 1.00 74.25 1179 ALA A C 1
ATOM 9593 O O . ALA A 1 1179 ? -56.902 -15.521 -2.228 1.00 74.25 1179 ALA A O 1
ATOM 9594 N N . GLN A 1 1180 ? -55.357 -14.990 -3.770 1.00 82.38 1180 GLN A N 1
ATOM 9595 C CA . GLN A 1 1180 ? -54.595 -14.078 -2.914 1.00 82.38 1180 GLN A CA 1
ATOM 9596 C C . GLN A 1 1180 ? -55.371 -12.766 -2.719 1.00 82.38 1180 GLN A C 1
ATOM 9598 O O . GLN A 1 1180 ? -55.861 -12.194 -3.691 1.00 82.38 1180 GLN A O 1
ATOM 9603 N N . ILE A 1 1181 ? -55.424 -12.260 -1.485 1.00 82.00 1181 ILE A N 1
ATOM 9604 C CA . ILE A 1 1181 ? -56.068 -10.984 -1.152 1.00 82.00 1181 ILE A CA 1
ATOM 9605 C C . ILE A 1 1181 ? -54.996 -9.896 -1.045 1.00 82.00 1181 ILE A C 1
ATOM 9607 O O . ILE A 1 1181 ? -54.094 -9.958 -0.202 1.00 82.00 1181 ILE A O 1
ATOM 9611 N N . ALA A 1 1182 ? -55.095 -8.876 -1.894 1.00 80.06 1182 ALA A N 1
ATOM 9612 C CA . ALA A 1 1182 ? -54.182 -7.743 -1.902 1.00 80.06 1182 ALA A CA 1
ATOM 9613 C C . ALA A 1 1182 ? -54.632 -6.683 -0.887 1.00 80.06 1182 ALA A C 1
ATOM 9615 O O . ALA A 1 1182 ? -55.656 -6.022 -1.063 1.00 80.06 1182 ALA A O 1
ATOM 9616 N N . VAL A 1 1183 ? -53.831 -6.492 0.165 1.00 77.56 1183 VAL A N 1
ATOM 9617 C CA . VAL A 1 1183 ? -54.034 -5.442 1.174 1.00 77.56 1183 VAL A CA 1
ATOM 9618 C C . VAL A 1 1183 ? -52.807 -4.544 1.217 1.00 77.56 1183 VAL A C 1
ATOM 9620 O O . VAL A 1 1183 ? -51.723 -4.985 1.613 1.00 77.56 1183 VAL A O 1
ATOM 9623 N N . LEU A 1 1184 ? -52.983 -3.284 0.805 1.00 66.50 1184 LEU A N 1
ATOM 9624 C CA . LEU A 1 1184 ? -51.919 -2.285 0.820 1.00 66.50 1184 LEU A CA 1
ATOM 9625 C C . LEU A 1 1184 ? -51.579 -1.892 2.270 1.00 66.50 1184 LEU A C 1
ATOM 9627 O O . LEU A 1 1184 ? -52.465 -1.495 3.031 1.00 66.50 1184 LEU A O 1
ATOM 9631 N N . PRO A 1 1185 ? -50.305 -1.975 2.676 1.00 57.44 1185 PRO A N 1
ATOM 9632 C CA . PRO A 1 1185 ? -49.904 -1.644 4.036 1.00 57.44 1185 PRO A CA 1
ATOM 9633 C C . PRO A 1 1185 ? -49.925 -0.121 4.270 1.00 57.44 1185 PRO A C 1
ATOM 9635 O O . PRO A 1 1185 ? -49.106 0.617 3.726 1.00 57.44 1185 PRO A O 1
ATOM 9638 N N . VAL A 1 1186 ? -50.815 0.383 5.134 1.00 56.22 1186 VAL A N 1
ATOM 9639 C CA . VAL A 1 1186 ? -50.836 1.807 5.529 1.00 56.22 1186 VAL A CA 1
ATOM 9640 C C . VAL A 1 1186 ? -49.801 2.045 6.631 1.00 56.22 1186 VAL A C 1
ATOM 9642 O O . VAL A 1 1186 ? -50.036 1.783 7.809 1.00 56.22 1186 VAL A O 1
ATOM 9645 N N . HIS A 1 1187 ? -48.625 2.530 6.240 1.00 49.47 1187 HIS A N 1
ATOM 9646 C CA . HIS A 1 1187 ? -47.436 2.532 7.093 1.00 49.47 1187 HIS A CA 1
ATOM 9647 C C . HIS A 1 1187 ? -47.482 3.501 8.289 1.00 49.47 1187 HIS A C 1
ATOM 9649 O O . HIS A 1 1187 ? -46.698 3.315 9.209 1.00 49.47 1187 HIS A O 1
ATOM 9655 N N . SER A 1 1188 ? -48.345 4.523 8.323 1.00 46.62 1188 SER A N 1
ATOM 9656 C CA . SER A 1 1188 ? -48.211 5.650 9.268 1.00 46.62 1188 SER A CA 1
ATOM 9657 C C . SER A 1 1188 ? -49.249 5.725 10.398 1.00 46.62 1188 SER A C 1
ATOM 9659 O O . SER A 1 1188 ? -48.934 6.272 11.451 1.00 46.62 1188 SER A O 1
ATOM 9661 N N . GLN A 1 1189 ? -50.462 5.179 10.243 1.00 43.00 1189 GLN A N 1
ATOM 9662 C CA . GLN A 1 1189 ? -51.568 5.469 11.180 1.00 43.00 1189 GLN A CA 1
ATOM 9663 C C . GLN A 1 1189 ? -51.724 4.488 12.359 1.00 43.00 1189 GLN A C 1
ATOM 9665 O O . GLN A 1 1189 ? -52.313 4.864 13.369 1.00 43.00 1189 GLN A O 1
ATOM 9670 N N . ASN A 1 1190 ? -51.156 3.275 12.289 1.00 42.84 1190 ASN A N 1
ATOM 9671 C CA . ASN A 1 1190 ? -51.318 2.245 13.335 1.00 42.84 1190 ASN A CA 1
ATOM 9672 C C . ASN A 1 1190 ? -50.033 1.881 14.109 1.00 42.84 1190 ASN A C 1
ATOM 9674 O O . ASN A 1 1190 ? -50.112 1.102 15.059 1.00 42.84 1190 ASN A O 1
ATOM 9678 N N . ARG A 1 1191 ? -48.869 2.473 13.783 1.00 48.72 1191 ARG A N 1
ATOM 9679 C CA . ARG A 1 1191 ? -47.562 2.144 14.407 1.00 48.72 1191 ARG A CA 1
ATOM 9680 C C . ARG A 1 1191 ? -47.531 2.276 15.939 1.00 48.72 1191 ARG A C 1
ATOM 9682 O O . ARG A 1 1191 ? -46.726 1.617 16.579 1.00 48.72 1191 ARG A O 1
ATOM 9689 N N . GLY A 1 1192 ? -48.394 3.105 16.532 1.00 49.34 1192 GLY A N 1
ATOM 9690 C CA . GLY A 1 1192 ? -48.414 3.359 17.979 1.00 49.34 1192 GLY A CA 1
ATOM 9691 C C . GLY A 1 1192 ? -49.389 2.512 18.807 1.00 49.34 1192 GLY A C 1
ATOM 9692 O O . GLY A 1 1192 ? -49.427 2.691 20.021 1.00 49.34 1192 GLY A O 1
ATOM 9693 N N . ARG A 1 1193 ? -50.214 1.645 18.194 1.00 56.16 1193 ARG A N 1
ATOM 9694 C CA . ARG A 1 1193 ? -51.311 0.946 18.902 1.00 56.16 1193 ARG A CA 1
ATOM 9695 C C . ARG A 1 1193 ? -51.020 -0.502 19.301 1.00 56.16 1193 ARG A C 1
ATOM 9697 O O . ARG A 1 1193 ? -51.715 -1.012 20.173 1.00 56.16 1193 ARG A O 1
ATOM 9704 N N . LEU A 1 1194 ? -50.027 -1.153 18.697 1.00 69.62 1194 LEU A N 1
ATOM 9705 C CA . LEU A 1 1194 ? -49.690 -2.546 18.991 1.00 69.62 1194 LEU A CA 1
ATOM 9706 C C . LEU A 1 1194 ? -48.465 -2.616 19.911 1.00 69.62 1194 LEU A C 1
ATOM 9708 O O . LEU A 1 1194 ? -47.435 -2.004 19.633 1.00 69.62 1194 LEU A O 1
ATOM 9712 N N . PHE A 1 1195 ? -48.579 -3.345 21.021 1.00 75.75 1195 PHE A N 1
ATOM 9713 C CA . PHE A 1 1195 ? -47.459 -3.577 21.927 1.00 75.75 1195 PHE A CA 1
ATOM 9714 C C . PHE A 1 1195 ? -46.492 -4.604 21.323 1.00 75.75 1195 PHE A C 1
ATOM 9716 O O . PHE A 1 1195 ? -46.888 -5.730 21.036 1.00 75.75 1195 PHE A O 1
ATOM 9723 N N . LEU A 1 1196 ? -45.223 -4.219 21.166 1.00 78.88 1196 LEU A N 1
ATOM 9724 C CA . LEU A 1 1196 ? -44.112 -5.146 20.953 1.00 78.88 1196 LEU A CA 1
ATOM 9725 C C . LEU A 1 1196 ? -43.280 -5.229 22.244 1.00 78.88 1196 LEU A C 1
ATOM 9727 O O . LEU A 1 1196 ? -43.050 -4.188 22.871 1.00 78.88 1196 LEU A O 1
ATOM 9731 N N . PRO A 1 1197 ? -42.801 -6.424 22.636 1.00 80.81 1197 PRO A N 1
ATOM 9732 C CA . PRO A 1 1197 ? -42.054 -6.636 23.880 1.00 80.81 1197 PRO A CA 1
ATOM 9733 C C . PRO A 1 1197 ? -40.588 -6.167 23.810 1.00 80.81 1197 PRO A C 1
ATOM 9735 O O . PRO A 1 1197 ? -39.777 -6.509 24.668 1.00 80.81 1197 PRO A O 1
ATOM 9738 N N . PHE A 1 1198 ? -40.226 -5.370 22.804 1.00 79.00 1198 PHE A N 1
ATOM 9739 C CA . PHE A 1 1198 ? -38.893 -4.804 22.603 1.00 79.00 1198 PHE A CA 1
ATOM 9740 C C . PHE A 1 1198 ? -38.979 -3.425 21.934 1.00 79.00 1198 PHE A C 1
ATOM 9742 O O . PHE A 1 1198 ? -39.987 -3.081 21.318 1.00 79.00 1198 PHE A O 1
ATOM 9749 N N . VAL A 1 1199 ? -37.926 -2.620 22.092 1.00 73.94 1199 VAL A N 1
ATOM 9750 C CA . VAL A 1 1199 ? -37.868 -1.228 21.601 1.00 73.94 1199 VAL A CA 1
ATOM 9751 C C . VAL A 1 1199 ? -37.535 -1.128 20.104 1.00 73.94 1199 VAL A C 1
ATOM 9753 O O . VAL A 1 1199 ? -37.853 -0.111 19.489 1.00 73.94 1199 VAL A O 1
ATOM 9756 N N . ASP A 1 1200 ? -36.901 -2.144 19.515 1.00 72.62 1200 ASP A N 1
ATOM 9757 C CA . ASP A 1 1200 ? -36.499 -2.124 18.102 1.00 72.62 1200 ASP A CA 1
ATOM 9758 C C . ASP A 1 1200 ? -37.700 -2.048 17.152 1.00 72.62 1200 ASP A C 1
ATOM 9760 O O . ASP A 1 1200 ? -38.720 -2.711 17.355 1.00 72.62 1200 ASP A O 1
ATOM 9764 N N . GLU A 1 1201 ? -37.572 -1.257 16.084 1.00 66.75 1201 GLU A N 1
ATOM 9765 C CA . GLU A 1 1201 ? -38.588 -1.207 15.036 1.00 66.75 1201 GLU A CA 1
ATOM 9766 C C . GLU A 1 1201 ? -38.551 -2.508 14.220 1.00 66.75 1201 GLU A C 1
ATOM 9768 O O . GLU A 1 1201 ? -37.562 -2.808 13.555 1.00 66.75 1201 GLU A O 1
ATOM 9773 N N . ASP A 1 1202 ? -39.650 -3.266 14.234 1.00 73.62 1202 ASP A N 1
ATOM 9774 C CA . ASP A 1 1202 ? -39.880 -4.402 13.335 1.00 73.62 1202 ASP A CA 1
ATOM 9775 C C . ASP A 1 1202 ? -41.163 -4.159 12.520 1.00 73.62 1202 ASP A C 1
ATOM 9777 O O . ASP A 1 1202 ? -42.252 -4.630 12.882 1.00 73.62 1202 ASP A O 1
ATOM 9781 N N . PRO A 1 1203 ? -41.069 -3.366 11.432 1.00 73.19 1203 PRO A N 1
ATOM 9782 C CA . PRO A 1 1203 ? -42.232 -2.962 10.653 1.00 73.19 1203 PRO A CA 1
ATOM 9783 C C . PRO A 1 1203 ? -42.984 -4.151 10.055 1.00 73.19 1203 PRO A C 1
ATOM 9785 O O . PRO A 1 1203 ? -44.210 -4.104 9.959 1.00 73.19 1203 PRO A O 1
ATOM 9788 N N . LYS A 1 1204 ? -42.270 -5.222 9.679 1.00 79.25 1204 LYS A N 1
ATOM 9789 C CA . LYS A 1 1204 ? -42.869 -6.388 9.026 1.00 79.25 1204 LYS A CA 1
ATOM 9790 C C . LYS A 1 1204 ? -43.666 -7.236 10.010 1.00 79.25 1204 LYS A C 1
ATOM 9792 O O . LYS A 1 1204 ? -44.792 -7.625 9.710 1.00 79.25 1204 LYS A O 1
ATOM 9797 N N . THR A 1 1205 ? -43.131 -7.462 11.208 1.00 80.88 1205 THR A N 1
ATOM 9798 C CA . THR A 1 1205 ? -43.866 -8.146 12.280 1.00 80.88 1205 THR A CA 1
ATOM 9799 C C . THR A 1 1205 ? -45.111 -7.349 12.690 1.00 80.88 1205 THR A C 1
ATOM 9801 O O . THR A 1 1205 ? -46.195 -7.922 12.815 1.00 80.88 1205 THR A O 1
ATOM 9804 N N . ALA A 1 1206 ? -45.003 -6.020 12.809 1.00 79.19 1206 ALA A N 1
ATOM 9805 C CA . ALA A 1 1206 ? -46.150 -5.156 13.097 1.00 79.19 1206 ALA A CA 1
ATOM 9806 C C . ALA A 1 1206 ? -47.219 -5.190 11.984 1.00 79.19 1206 ALA A C 1
ATOM 9808 O O . ALA A 1 1206 ? -48.417 -5.234 12.278 1.00 79.19 1206 ALA A O 1
ATOM 9809 N N . GLU A 1 1207 ? -46.804 -5.200 10.713 1.00 81.06 1207 GLU A N 1
ATOM 9810 C CA . GLU A 1 1207 ? -47.693 -5.348 9.553 1.00 81.06 1207 GLU A CA 1
ATOM 9811 C C . GLU A 1 1207 ? -48.478 -6.667 9.619 1.00 81.06 1207 GLU A C 1
ATOM 9813 O O . GLU A 1 1207 ? -49.704 -6.658 9.501 1.00 81.06 1207 GLU A O 1
ATOM 9818 N N . ILE A 1 1208 ? -47.786 -7.790 9.840 1.00 84.62 1208 ILE A N 1
ATOM 9819 C CA . ILE A 1 1208 ? -48.388 -9.131 9.877 1.00 84.62 1208 ILE A CA 1
ATOM 9820 C C . ILE A 1 1208 ? -49.394 -9.250 11.022 1.00 84.62 1208 ILE A C 1
ATOM 9822 O O . ILE A 1 1208 ? -50.528 -9.667 10.790 1.00 84.62 1208 ILE A O 1
ATOM 9826 N N . LEU A 1 1209 ? -49.028 -8.823 12.235 1.00 85.75 1209 LEU A N 1
ATOM 9827 C CA . LEU A 1 1209 ? -49.943 -8.836 13.381 1.00 85.75 1209 LEU A CA 1
ATOM 9828 C C . LEU A 1 1209 ? -51.183 -7.971 13.123 1.00 85.75 1209 LEU A C 1
ATOM 9830 O O . LEU A 1 1209 ? -52.301 -8.387 13.421 1.00 85.75 1209 LEU A O 1
ATOM 9834 N N . THR A 1 1210 ? -51.005 -6.800 12.505 1.00 84.00 1210 THR A N 1
ATOM 9835 C CA . THR A 1 1210 ? -52.125 -5.920 12.140 1.00 84.00 1210 THR A CA 1
ATOM 9836 C C . THR A 1 1210 ? -53.043 -6.578 11.111 1.00 84.00 1210 THR A C 1
ATOM 9838 O O . THR A 1 1210 ? -54.260 -6.495 11.253 1.00 84.00 1210 THR A O 1
ATOM 9841 N N . LYS A 1 1211 ? -52.489 -7.264 10.101 1.00 87.50 1211 LYS A N 1
ATOM 9842 C CA . LYS A 1 1211 ? -53.270 -8.025 9.113 1.00 87.50 1211 LYS A CA 1
ATOM 9843 C C . LYS A 1 1211 ? -54.053 -9.161 9.771 1.00 87.50 1211 LYS A C 1
ATOM 9845 O O . LYS A 1 1211 ? -55.236 -9.305 9.492 1.00 87.50 1211 LYS A O 1
ATOM 9850 N N . ILE A 1 1212 ? -53.438 -9.917 10.680 1.00 89.62 1212 ILE A N 1
ATOM 9851 C CA . ILE A 1 1212 ? -54.123 -10.997 11.406 1.00 89.62 1212 ILE A CA 1
ATOM 9852 C C . ILE A 1 1212 ? -55.303 -10.444 12.214 1.00 89.62 1212 ILE A C 1
ATOM 9854 O O . ILE A 1 1212 ? -56.412 -10.952 12.086 1.00 89.62 1212 ILE A O 1
ATOM 9858 N N . ILE A 1 1213 ? -55.099 -9.361 12.972 1.00 87.75 1213 ILE A N 1
ATOM 9859 C CA . ILE A 1 1213 ? -56.171 -8.693 13.732 1.00 87.75 1213 ILE A CA 1
ATOM 9860 C C . ILE A 1 1213 ? -57.280 -8.191 12.796 1.00 87.75 1213 ILE A C 1
ATOM 9862 O O . ILE A 1 1213 ? -58.461 -8.355 13.087 1.00 87.75 1213 ILE A O 1
ATOM 9866 N N . PHE A 1 1214 ? -56.907 -7.600 11.659 1.00 87.75 1214 PHE A N 1
ATOM 9867 C CA . PHE A 1 1214 ? -57.851 -7.045 10.692 1.00 87.75 1214 PHE A CA 1
ATOM 9868 C C . PHE A 1 1214 ? -58.758 -8.112 10.061 1.00 87.75 1214 PHE A C 1
ATOM 9870 O O . PHE A 1 1214 ? -59.952 -7.870 9.912 1.00 87.75 1214 PHE A O 1
ATOM 9877 N N . PHE A 1 1215 ? -58.223 -9.295 9.737 1.00 90.12 1215 PHE A N 1
ATOM 9878 C CA . PHE A 1 1215 ? -59.003 -10.408 9.173 1.00 90.12 1215 PHE A CA 1
ATOM 9879 C C . PHE A 1 1215 ? -59.697 -11.274 10.232 1.00 90.12 1215 PHE A C 1
ATOM 9881 O O . PHE A 1 1215 ? -60.696 -11.920 9.925 1.00 90.12 1215 PHE A O 1
ATOM 9888 N N . ALA A 1 1216 ? -59.225 -11.272 11.483 1.00 89.75 1216 ALA A N 1
ATOM 9889 C CA . ALA A 1 1216 ? -59.943 -11.901 12.593 1.00 89.75 1216 ALA A CA 1
ATOM 9890 C C . ALA A 1 1216 ? -61.295 -11.214 12.873 1.00 89.75 1216 ALA A C 1
ATOM 9892 O O . ALA A 1 1216 ? -62.218 -11.868 13.360 1.00 89.75 1216 ALA A O 1
ATOM 9893 N N . GLU A 1 1217 ? -61.419 -9.929 12.520 1.00 89.94 1217 GLU A N 1
ATOM 9894 C CA . GLU A 1 1217 ? -62.651 -9.127 12.564 1.00 89.94 1217 GLU A CA 1
ATOM 9895 C C . GLU A 1 1217 ? -63.112 -8.704 11.159 1.00 89.94 1217 GLU A C 1
ATOM 9897 O O . GLU A 1 1217 ? -63.434 -7.536 10.918 1.00 89.94 1217 GLU A O 1
ATOM 9902 N N . ASP A 1 1218 ? -63.119 -9.641 10.208 1.00 89.56 1218 ASP A N 1
ATOM 9903 C CA . ASP A 1 1218 ? -63.438 -9.349 8.805 1.00 89.56 1218 ASP A CA 1
ATOM 9904 C C . ASP A 1 1218 ? -64.821 -8.696 8.583 1.00 89.56 1218 ASP A C 1
ATOM 9906 O O . ASP A 1 1218 ? -64.998 -7.922 7.643 1.00 89.56 1218 ASP A O 1
ATOM 9910 N N . ASP A 1 1219 ? -65.783 -8.896 9.487 1.00 88.75 1219 ASP A N 1
ATOM 9911 C CA . ASP A 1 1219 ? -67.099 -8.247 9.475 1.00 88.75 1219 ASP A CA 1
ATOM 9912 C C . ASP A 1 1219 ? -67.059 -6.734 9.734 1.00 88.75 1219 ASP A C 1
ATOM 9914 O O . ASP A 1 1219 ? -68.024 -6.024 9.437 1.00 88.75 1219 ASP A O 1
ATOM 9918 N N . LYS A 1 1220 ? -65.948 -6.221 10.272 1.00 87.31 1220 LYS A N 1
ATOM 9919 C CA . LYS A 1 1220 ? -65.720 -4.785 10.480 1.00 87.31 1220 LYS A CA 1
ATOM 9920 C C . LYS A 1 1220 ? -65.001 -4.117 9.308 1.00 87.31 1220 LYS A C 1
ATOM 9922 O O . LYS A 1 1220 ? -64.853 -2.889 9.323 1.00 87.31 1220 LYS A O 1
ATOM 9927 N N . ILE A 1 1221 ? -64.563 -4.876 8.302 1.00 86.56 1221 ILE A N 1
ATOM 9928 C CA . ILE A 1 1221 ? -63.904 -4.331 7.111 1.00 86.56 1221 ILE A CA 1
ATOM 9929 C C . ILE A 1 1221 ? -64.925 -3.507 6.317 1.00 86.56 1221 ILE A C 1
ATOM 9931 O O . ILE A 1 1221 ? -65.982 -3.997 5.932 1.00 86.56 1221 ILE A O 1
ATOM 9935 N N . LYS A 1 1222 ? -64.612 -2.227 6.076 1.00 84.06 1222 LYS A N 1
ATOM 9936 C CA . LYS A 1 1222 ? -65.467 -1.294 5.311 1.00 84.06 1222 LYS A CA 1
ATOM 9937 C C . LYS A 1 1222 ? -64.929 -0.961 3.923 1.00 84.06 1222 LYS A C 1
ATOM 9939 O O . LYS A 1 1222 ? -65.629 -0.308 3.157 1.00 84.06 1222 LYS A O 1
ATOM 9944 N N . ASP A 1 1223 ? -63.694 -1.359 3.623 1.00 82.75 1223 ASP A N 1
ATOM 9945 C CA . ASP A 1 1223 ? -63.048 -1.062 2.347 1.00 82.75 1223 ASP A CA 1
ATOM 9946 C C . ASP A 1 1223 ? -63.699 -1.888 1.220 1.00 82.75 1223 ASP A C 1
ATOM 9948 O O . ASP A 1 1223 ? -63.581 -3.119 1.229 1.00 82.75 1223 ASP A O 1
ATOM 9952 N N . PRO A 1 1224 ? -64.374 -1.253 0.241 1.00 81.50 1224 PRO A N 1
ATOM 9953 C CA . PRO A 1 1224 ? -65.041 -1.969 -0.842 1.00 81.50 1224 PRO A CA 1
ATOM 9954 C C . PRO A 1 1224 ? -64.075 -2.783 -1.711 1.00 81.50 1224 PRO A C 1
ATOM 9956 O O . PRO A 1 1224 ? -64.470 -3.813 -2.251 1.00 81.50 1224 PRO A O 1
ATOM 9959 N N . SER A 1 1225 ? -62.814 -2.353 -1.838 1.00 81.19 1225 SER A N 1
ATOM 9960 C CA . SER A 1 1225 ? -61.806 -3.045 -2.648 1.00 81.19 1225 SER A CA 1
ATOM 9961 C C . SER A 1 1225 ? -61.372 -4.371 -2.025 1.00 81.19 1225 SER A C 1
ATOM 9963 O O . SER A 1 1225 ? -61.131 -5.333 -2.750 1.00 81.19 1225 SER A O 1
ATOM 9965 N N . ILE A 1 1226 ? -61.330 -4.448 -0.692 1.00 84.31 1226 ILE A N 1
ATOM 9966 C CA . ILE A 1 1226 ? -61.013 -5.675 0.048 1.00 84.31 1226 ILE A CA 1
ATOM 9967 C C . ILE A 1 1226 ? -62.262 -6.561 0.143 1.00 84.31 1226 ILE A C 1
ATOM 9969 O O . ILE A 1 1226 ? -62.180 -7.760 -0.101 1.00 84.31 1226 ILE A O 1
ATOM 9973 N N . LEU A 1 1227 ? -63.440 -5.982 0.409 1.00 85.12 1227 LEU A N 1
ATOM 9974 C CA . LEU A 1 1227 ? -64.699 -6.738 0.474 1.00 85.12 1227 LEU A CA 1
ATOM 9975 C C . LEU A 1 1227 ? -65.050 -7.431 -0.853 1.00 85.12 1227 LEU A C 1
ATOM 9977 O O . LEU A 1 1227 ? -65.571 -8.542 -0.820 1.00 85.12 1227 LEU A O 1
ATOM 9981 N N . ASN A 1 1228 ? -64.747 -6.811 -1.999 1.00 83.50 1228 ASN A N 1
ATOM 9982 C CA . ASN A 1 1228 ? -64.936 -7.416 -3.325 1.00 83.50 1228 ASN A CA 1
ATOM 9983 C C . ASN A 1 1228 ? -63.947 -8.552 -3.636 1.00 83.50 1228 ASN A C 1
ATOM 9985 O O . ASN A 1 1228 ? -64.168 -9.281 -4.592 1.00 83.50 1228 ASN A O 1
ATOM 9989 N N . GLN A 1 1229 ? -62.845 -8.673 -2.888 1.00 81.94 1229 GLN A N 1
ATOM 9990 C CA . GLN A 1 1229 ? -61.897 -9.786 -3.023 1.00 81.94 1229 GLN A CA 1
ATOM 9991 C C . GLN A 1 1229 ? -62.256 -10.972 -2.112 1.00 81.94 1229 GLN A C 1
ATOM 9993 O O . GLN A 1 1229 ? -61.751 -12.066 -2.331 1.00 81.94 1229 GLN A O 1
ATOM 9998 N N . ILE A 1 1230 ? -63.085 -10.749 -1.082 1.00 82.31 1230 ILE A N 1
ATOM 9999 C CA . ILE A 1 1230 ? -63.525 -11.769 -0.113 1.00 82.31 1230 ILE A CA 1
ATOM 10000 C C . ILE A 1 1230 ? -64.846 -12.434 -0.545 1.00 82.31 1230 ILE A C 1
ATOM 10002 O O . ILE A 1 1230 ? -65.041 -13.626 -0.294 1.00 82.31 1230 ILE A O 1
ATOM 10006 N N . LYS A 1 1231 ? -65.760 -11.648 -1.135 1.00 70.31 1231 LYS A N 1
ATOM 10007 C CA . LYS A 1 1231 ? -67.069 -12.082 -1.656 1.00 70.31 1231 LYS A CA 1
ATOM 10008 C C . LYS A 1 1231 ? -66.955 -12.614 -3.074 1.00 70.31 1231 LYS A C 1
ATOM 10010 O O . LYS A 1 1231 ? -67.690 -13.581 -3.370 1.00 70.31 1231 LYS A O 1
#

Secondary structure (DSSP, 8-state):
-HHHHHHHT-HHHHHHHHHHGGGS-HHHHHHHHHHTSSSP-SHHHHHHHHHHTT-SSHHHHHHHHHHHHTS---HHHHHHHHHHTTS--HHHHHHHHHHHTTS-HHHHHHHHHHHHT-SSHHHHHHHHHHHHHHTT-GGGHHHHHHHHHHHHT--S--HHHHHHHHHHH--SSS--------GGGGGGTS-TTPPPPPPP--PPTT--HHHHTHHHHTTHHHHHHHHHHHHHHHHTT-EEE-TTS-EEETTT--BSSSS-TTGGGGBSSHHHHHHHIIIII-SHHHHHHHHHHHH----TT--TT--TT-HHHHHHHHH-S--SHHHHHHHTTTS--SSTTHHHHTSTTHHHHHHHHHHHHHHT--HHHHHHHHHHHHHHHGGG--TTTSEEEEEEEEEEETTTTEEEEEEEEEEGGGSHHHHTT-PPPSS---HHHHHHHHHHHHHHHHHTGGG--SSPBSS---SS-HHHHHHHHHTTSS-HHHHHHHHHTSTTHHHHHHHHHHHT-TT---HHHHHHTGGGTT--THHHHHHHHHHHHHHHHHHTT--SSPPTTHHHHHT---EE-HHHHHHHHHHHTTPPPPS-GGG-SSSHHHHHHHHHHHEE--TT--HHHHHHHHHHTT--HHHHHHHHHHSGGGHHHHHHHHT-TTHHHHHHHHHHHH-S---HHHHHHHHTT-SS-HHHHHHT---HHHHHHHHHHH-HHHHHHHHHHGGGG-SSTHHHHHHHHHHHHTT-S-HHHHHHHHHHH--HHHHHHHTTSPP-S-HHHHHHHHHHHHHHHHHHGGGS-HHHHHHHHHHHHHHHHHHHHHTT-SSHHHHHHHHHHHTHHHHHHHHS-EEETTEEEEEEE-TTS-EEEEEEETTEE-SS--TTGGG-HHHHHHHHHHHHHHHHHHHHHHHHHHHHHTT-EEEHHHHHHHTT-TTTHHHHTTSEEEETTEEEEEETTEEE-TT--EEE--TT-EEEEPPHHHHHHHT-HHHHHHHHHHTTPPBSSSSTTS------TTTTT-SEE-TTTT-BB-HHHHHHHHHTTT-EEETTTEEEEEETTTTEEEEEEES--SSS--TT-PPBEEEEEEEETTT--B--GGGS-HHHHHHHHHHHHHHHHHHBTTSS-----HHHHHHHHHHHHHHHHHTT--SEEEETTEEEEE-SS-EEEEETTT--EEETTSPEE-----TTTSTTTS--SBSS--HHHHHHHHHHHHHHTGGG---HHHHHHH-

Foldseek 3Di:
DLVVLLVVVDLVVLLVVLVCLVVDDPVVSLLSLQRRPQPPDDPSSLVSLLVQLVDPDPSSNVSSLVNLLVDADDLVSLVSLLVQLLDDDLVSLQSSLSSLLPHDLVSNLVQLLCQCPDPRLSSVLSSLQNLVVLCPPPVNVVSNVVCLVSLVVDPPHDLLSVLSSCQNPNPPPDPDPNPQQDLCCLRVQFRPPDDADFDDDDADVPDDLCVLLVCVQVCVLVVLLVVVLVLLVVQQQPWDAAPVRDIDGSLVAQASYPALVPFLVRGDPSVSLVVSCVPRVNDLSSLLSNLLLLLAEDDPDDPPPDDPPCPVVVVQVVPWPADCVVLVCQLNPPDDRHPSCVVLVPGRPSVRSNRSSVSCCVVRPDQLVLLSVLLNSLSRRLVVDALPNQKTKTWDAQDCPVVSNGGGIDIAIEGPCPVSSNVSSLDDDQAADDPVSLSSSLRSLVSSCVRCVVQDDVVHHDDHDDSDALVSVLSCVVVVRTDLNVSSCCCQNDPCNLVNLLLVLQVPDPPPPDPVVCSVCNRCPPPDSVVVVVSSLVSVCSLLVQLLSRRSHFDSCLSNLLSNQADEALLSLLSLCSSCPPPAADQDLVPLPSTSSSSSNNSLQRYAYDPPDALCNNLVSCVVSVNDLLNQLLSCLLRVNCQVSSCSNVVQFLSNLLSLLLLLQAAPDDDVVSQVVNVLQDLDHSVLSVLPQDDLVSLCVSCVSRDDVRSVSSLVSSVSRHPDCRSVLSVLLSCQLVQVDDLVVLVVVCVVPVDLSSLLSSLNHAADPCRLVVLLVNLVVLVVQLVVQVVDDPVSNVSSVSSSVNSLSSNCNNSVVNGSLSSVLLSVLVCVVVVVVQQDWDDDPQWTWHWHQDLQLQIDIFIAHPNDTDPDDDPVCCPPPVVVVSVVSNVVSNVNLVVLLVVLVVQQLLQPKDFPLSLLSSCSPSRNVSQQQLFWKDFPLAIAGDDNQWRQHLVRDTHGHDRGTIIGGHACVSCVVNVCLLSSLLSLLVVLAAHSACGSLDQADDDDPVQQQDQKAQPQFFFFFDLVLLCVLCVVVQWDADQPFGIWHADPVLQKIKGWDWPDDSPDDPVPGGITTGTIGMARSPPRDRDGPNSDDRSNVGVSVVSVLVRSQRGTPPVDGDFRDQSQLVSLQSVLVSPCVVVPQPQWDDDRQWIWGDEPLFIWTQGSGQRWIDTVVGGTQDDDQPQPDCQPPDRDNYDDDDSSSVSSSVSRVCRNHVVPDPDPSRVVRSD

Sequence (1231 aa):
MAYITWMTNDSALKDDLCTCLPSLDTYMRAGYIGVVLNPPTSHLQEEYVLQSLGDRSQDVRDEAYKVLSEMTLSPEQNQKVEELLRFKYSEMRINAINLLMKQPKEQLSGSIRRLLTDKVAERRLAGLDMMKTIHNVEFLQDTYQELIPTVKEIQKPNAKEKVLIESLIGDGTKENTAQHYTKDNGFGLYDPALEVNLPEITQDKGFNVKKAFEFICFGRAKLVFKKLSKYIEIYKNEEFKNGYGEARLVGNSVLINWSNYGGLSGLGFPELWKAFYEEEIGSYDKLLMMSFMLASTGAPKDDDDYDEEDEEDIKADQKSSNTFEPLVNRMYAGITYRGLQKELRKMPYYEQMSDIIEALSYEYKDEAVYQRLAVNMLLQLLPLLNTKNIFRQYTNKHAWLRDKLEYGEKEIVYPIHNNKFVNFWLEMPQKPMSDDLFIRYFTVRYQLYKLTNYMEHTPELEETDSYLHATDFARAWMLGIIPTEEVYREMMGRISSPAQIKAITTVLNDNVRFNKEKERYADIKNVDFSLFRSLAQKIVDRILEIELKRGDSETQVTSLAEELSYIYGADTFIHILQAFGKDTFIRDSYNWGSTKRGVLSSLLHACHPLPTDTSENLKKLAKQAEISDERLVEAAMFAPQWIELTEKAIGWKGLTSAAYYFHAHTNETCDDKKKAIIARYTPIDVEDLREGAFDIDWFRDAFKTIGKRRFEVVYNAAKYISCSNSHTRARKFADATNGAVKAADVKKEIVAKRNKDLLMSYGLIPLGRKPDKELLDRYQYLQKFLKESKEFGAQRQESEKKAVNIALQNLARNSGYGDVTRLTWSMETELIKELLPYLSPKEIDGVEVYVQINEEGKSEIKQIKDGKELNSMPAKLKKHPYIEELKAVHKKLKDQYTRSRVMLEQAMEDCTRFEESELRKLMQNPVIWPLLRHLVFICNGQTGFYTDGLLVTVNAVCLPLKPKDELRIAHPTDLYTSGDWHAYQKFLFDKAIRQPFKQVFRELYVPTPEEVEATQSRRYAGNQIQPQKTVAVLKGRRWVADYEDGLQKIYYKENIIATIYAMADWFSPADIEAPTLEYVCFHNRKDYKLMKISEIPPVIFSEVMRDVDLAVSIAHAGSVDPETSHSTIEMRSVLVELTMPLFHFKNVTIKGSFAHIEGKLGKYNIHLGSGVIHQEGGAQIAVLPVHSQNRGRLFLPFVDEDPKTAEILTKIIFFAEDDKIKDPSILNQIK

Organism: NCBI:txid702447

Radius of gyration: 39.92 Å; chains: 1; bounding box: 121×76×99 Å

InterPro domains:
  IPR016024 Armadillo-type fold [SSF48371] (37-156)
  IPR025406 Domain of unknown function DUF4132 [PF13569] (867-1039)
  IPR043782 Domain of unknown function DUF5724 [PF18991] (1-827)
  IPR056639 Domain of unknown function DUF7737 [PF24879] (1129-1230)

pLDDT: mean 85.25, std 11.12, range [36.22, 97.69]